Protein AF-0000000068149022 (afdb_homodimer)

pLDDT: mean 96.58, std 3.04, range [70.88, 98.94]

Foldseek 3Di:
DDDPVLVVVLCVLAPPVFKAQDPVVCQVQQAAQARGGEAALIEGEHQDLVSLLVNLLSCQVVQQFEAEAAQRHFDFAFRHHHHPNRHYYYYLQNPFDAWAQDPPLQKIKTWQNDWQVRQQVVCVVVQKHDPADDLDTITNQLQQQQQFHHQQCVQQNTQVSFFDFFWWQFNDNRSDTDGRADSDPDDDPDDSVSVVRGRNSQLQTGTTMTMTRMDGHFPAKWKKKFAWPDLLLLVVVLVLCCVQQPNQWRGKKKWAQVLLVLLCVVDVVQDQPDPPSRRHRMIIMIMGTHRDDDDVPDDHVLVSVVVSVVVQCPDPDRTTPDMGIDDPVNSVSSVSSRVVSQVVQAPKDKFKKFAPLNCQSVLVVVCVVCVCVPPNQKDWTKMGRSSHGIITTIIHHHHPDCLVVDPCSSVVVLVVSQCCRCVVRVMDRHDRSRHAPNCQVVLVVPPDPVQLVVVQVSSVVGHVRNYIRHRSD/DDDPVLVVVLCVLAPPVFKAQDPVVCQVQQAAQARGGEAALIEGEHQDLVSLLVNLLSCQVVQQFEAEAAQRHFDFAFRHHHHPNRHYYYYLQNPFDAWAQDPPLQKIKTWQNDWQVRQQVVCVVVQKHQPADDLDTITNQLQQQQQFHHQQCVQQNTQVSFFDFFWWQFNDNRSDTDGRADSDPDDVPDDSVSVVRGRNSQLQTGTTMTMTRMDGHFPAKWKKKFAWPDLLLLLVVLVLCCVQQPNQWRGKKKWAQVLLVLLCVVDVVQDQPDPPSRRHRMIIMIMGTHRDDDDVPDDHVLVSVVVSVVVQCPDPDRTTPDMGIDDPVNSVSSVSSRVVSQVVQAPKDKFKKFAPLNCQSVLVVVCVVCVCVPPNQKDWTKMGRSSHGIITTIIHHHHPDPLVVDPCNSVVVLVVSVCCRCVVRVMDRHDRSRHAPNCQVVLVVPPDPVQLVVVQVSSVVGHVRNYIRHRSD

Radius of gyration: 28.56 Å; Cα contacts (8 Å, |Δi|>4): 2238; chains: 2; bounding box: 70×79×68 Å

Structure (mmCIF, N/CA/C/O backbone):
data_AF-0000000068149022-model_v1
#
loop_
_entity.id
_entity.type
_entity.pdbx_description
1 polymer Oxidoreductase
#
loop_
_atom_site.group_PDB
_atom_site.id
_atom_site.type_symbol
_atom_site.label_atom_id
_atom_site.label_alt_id
_atom_site.label_comp_id
_atom_site.label_asym_id
_atom_site.label_entity_id
_atom_site.label_seq_id
_atom_site.pdbx_PDB_ins_code
_atom_site.Cartn_x
_atom_site.Cartn_y
_atom_site.Cartn_z
_atom_site.occupancy
_atom_site.B_iso_or_equiv
_atom_site.auth_seq_id
_atom_site.auth_comp_id
_atom_site.auth_asym_id
_atom_site.auth_atom_id
_atom_site.pdbx_PDB_model_num
ATOM 1 N N . MET A 1 1 ? 29.109 -30.703 2.336 1 71.19 1 MET A N 1
ATOM 2 C CA . MET A 1 1 ? 28.844 -30.812 3.768 1 71.19 1 MET A CA 1
ATOM 3 C C . MET A 1 1 ? 29.609 -29.75 4.551 1 71.19 1 MET A C 1
ATOM 5 O O . MET A 1 1 ? 30.703 -29.344 4.16 1 71.19 1 MET A O 1
ATOM 9 N N . ILE A 1 2 ? 28.922 -29.094 5.434 1 85.75 2 ILE A N 1
ATOM 10 C CA . ILE A 1 2 ? 29.5 -28.062 6.301 1 85.75 2 ILE A CA 1
ATOM 11 C C . ILE A 1 2 ? 30.453 -28.703 7.305 1 85.75 2 ILE A C 1
ATOM 13 O O . ILE A 1 2 ? 30.219 -29.828 7.758 1 85.75 2 ILE A O 1
ATOM 17 N N . ASP A 1 3 ? 31.578 -28.109 7.523 1 91.81 3 ASP A N 1
ATOM 18 C CA . ASP A 1 3 ? 32.594 -28.641 8.445 1 91.81 3 ASP A CA 1
ATOM 19 C C . ASP A 1 3 ? 32 -28.828 9.844 1 91.81 3 ASP A C 1
ATOM 21 O O . ASP A 1 3 ? 31.156 -28.031 10.273 1 91.81 3 ASP A O 1
ATOM 25 N N . GLU A 1 4 ? 32.562 -29.797 10.5 1 93.94 4 GLU A N 1
ATOM 26 C CA . GLU A 1 4 ? 32.062 -30.172 11.82 1 93.94 4 GLU A CA 1
ATOM 27 C C . GLU A 1 4 ? 32.188 -29.031 12.82 1 93.94 4 GLU A C 1
ATOM 29 O O . GLU A 1 4 ? 31.359 -28.875 13.711 1 93.94 4 GLU A O 1
ATOM 34 N N . HIS A 1 5 ? 33.25 -28.312 12.703 1 96.12 5 HIS A N 1
ATOM 35 C CA . HIS A 1 5 ? 33.438 -27.219 13.656 1 96.12 5 HIS A CA 1
ATOM 36 C C . HIS A 1 5 ? 32.344 -26.172 13.531 1 96.12 5 HIS A C 1
ATOM 38 O O . HIS A 1 5 ? 31.953 -25.547 14.523 1 96.12 5 HIS A O 1
ATOM 44 N N . HIS A 1 6 ? 31.875 -25.906 12.297 1 97.44 6 HIS A N 1
ATOM 45 C CA . HIS A 1 6 ? 30.75 -25 12.109 1 97.44 6 HIS A CA 1
ATOM 46 C C . HIS A 1 6 ? 29.484 -25.562 12.742 1 97.44 6 HIS A C 1
ATOM 48 O O . HIS A 1 6 ? 28.703 -24.812 13.344 1 97.44 6 HIS A O 1
ATOM 54 N N . ILE A 1 7 ? 29.281 -26.891 12.609 1 97.38 7 ILE A N 1
ATOM 55 C CA . ILE A 1 7 ? 28.125 -27.531 13.188 1 97.38 7 ILE A CA 1
ATOM 56 C C . ILE A 1 7 ? 28.156 -27.391 14.711 1 97.38 7 ILE A C 1
ATOM 58 O O . ILE A 1 7 ? 27.141 -27.078 15.336 1 97.38 7 ILE A O 1
ATOM 62 N N . ASP A 1 8 ? 29.281 -27.594 15.289 1 97.5 8 ASP A N 1
ATOM 63 C CA . ASP A 1 8 ? 29.453 -27.469 16.734 1 97.5 8 ASP A CA 1
ATOM 64 C C . ASP A 1 8 ? 29.156 -26.047 17.203 1 97.5 8 ASP A C 1
ATOM 66 O O . ASP A 1 8 ? 28.438 -25.844 18.188 1 97.5 8 ASP A O 1
ATOM 70 N N . ALA A 1 9 ? 29.703 -25.094 16.484 1 98.19 9 ALA A N 1
ATOM 71 C CA . ALA A 1 9 ? 29.5 -23.688 16.828 1 98.19 9 ALA A CA 1
ATOM 72 C C . ALA A 1 9 ? 28.031 -23.297 16.734 1 98.19 9 ALA A C 1
ATOM 74 O O . ALA A 1 9 ? 27.5 -22.641 17.625 1 98.19 9 ALA A O 1
ATOM 75 N N . LEU A 1 10 ? 27.375 -23.703 15.695 1 98.5 10 LEU A N 1
ATOM 76 C CA . LEU A 1 10 ? 25.984 -23.375 15.469 1 98.5 10 LEU A CA 1
ATOM 77 C C . LEU A 1 10 ? 25.078 -24.109 16.469 1 98.5 10 LEU A C 1
ATOM 79 O O . LEU A 1 10 ? 24.062 -23.562 16.906 1 98.5 10 LEU A O 1
ATOM 83 N N . THR A 1 11 ? 25.469 -25.328 16.844 1 98.19 11 THR A N 1
ATOM 84 C CA . THR A 1 11 ? 24.734 -26.078 17.859 1 98.19 11 THR A CA 1
ATOM 85 C C . THR A 1 11 ? 24.828 -25.391 19.219 1 98.19 11 THR A C 1
ATOM 87 O O . THR A 1 11 ? 23.875 -25.391 20 1 98.19 11 THR A O 1
ATOM 90 N N . LYS A 1 12 ? 25.953 -24.875 19.484 1 98.06 12 LYS A N 1
ATOM 91 C CA . LYS A 1 12 ? 26.125 -24.125 20.734 1 98.06 12 LYS A CA 1
ATOM 92 C C . LYS A 1 12 ? 25.219 -22.891 20.75 1 98.06 12 LYS A C 1
ATOM 94 O O . LYS A 1 12 ? 24.703 -22.516 21.812 1 98.06 12 LYS A O 1
ATOM 99 N N . LEU A 1 13 ? 25.031 -22.25 19.625 1 98.06 13 LEU A N 1
ATOM 100 C CA . LEU A 1 13 ? 24.234 -21.031 19.516 1 98.06 13 LEU A CA 1
ATOM 101 C C . LEU A 1 13 ? 22.75 -21.359 19.578 1 98.06 13 LEU A C 1
ATOM 103 O O . LEU A 1 13 ? 21.984 -20.609 20.188 1 98.06 13 LEU A O 1
ATOM 107 N N . LEU A 1 14 ? 22.312 -22.516 19 1 98.5 14 LEU A N 1
ATOM 108 C CA . LEU A 1 14 ? 20.891 -22.734 18.734 1 98.5 14 LEU A CA 1
ATOM 109 C C . LEU A 1 14 ? 20.359 -23.906 19.562 1 98.5 14 LEU A C 1
ATOM 111 O O . LEU A 1 14 ? 19.141 -24.078 19.688 1 98.5 14 LEU A O 1
ATOM 115 N N . GLY A 1 15 ? 21.234 -24.688 20.172 1 97.19 15 GLY A N 1
ATOM 116 C CA . GLY A 1 15 ? 20.828 -25.906 20.844 1 97.19 15 GLY A CA 1
ATOM 117 C C . GLY A 1 15 ? 20.719 -27.094 19.906 1 97.19 15 GLY A C 1
ATOM 118 O O . GLY A 1 15 ? 20.688 -26.922 18.688 1 97.19 15 GLY A O 1
ATOM 119 N N . ASP A 1 16 ? 20.531 -28.297 20.438 1 94.44 16 ASP A N 1
ATOM 120 C CA . ASP A 1 16 ? 20.531 -29.547 19.688 1 94.44 16 ASP A CA 1
ATOM 121 C C . ASP A 1 16 ? 19.344 -29.594 18.719 1 94.44 16 ASP A C 1
ATOM 123 O O . ASP A 1 16 ? 19.469 -30.125 17.609 1 94.44 16 ASP A O 1
ATOM 127 N N . LYS A 1 17 ? 18.297 -29.016 19.109 1 95.38 17 LYS A N 1
ATOM 128 C CA . LYS A 1 17 ? 17.109 -29.031 18.281 1 95.38 17 LYS A CA 1
ATOM 129 C C . LYS A 1 17 ? 17.172 -27.969 17.188 1 95.38 17 LYS A C 1
ATOM 131 O O . LYS A 1 17 ? 16.344 -27.969 16.266 1 95.38 17 LYS A O 1
ATOM 136 N N . GLY A 1 18 ? 18.203 -27.156 17.281 1 98 18 GLY A N 1
ATOM 137 C CA . GLY A 1 18 ? 18.281 -26.016 16.375 1 98 18 GLY A CA 1
ATOM 138 C C . GLY A 1 18 ? 19.125 -26.297 15.141 1 98 18 GLY A C 1
ATOM 139 O O . GLY A 1 18 ? 19.203 -25.453 14.242 1 98 18 GLY A O 1
ATOM 140 N N . VAL A 1 19 ? 19.734 -27.469 15.078 1 98.19 19 VAL A N 1
ATOM 141 C CA . VAL A 1 19 ? 20.578 -27.828 13.938 1 98.19 19 VAL A CA 1
ATOM 142 C C . VAL A 1 19 ? 20.234 -29.219 13.453 1 98.19 19 VAL A C 1
ATOM 144 O O . VAL A 1 19 ? 20.203 -30.172 14.234 1 98.19 19 VAL A O 1
ATOM 147 N N . VAL A 1 20 ? 19.875 -29.312 12.242 1 97.81 20 VAL A N 1
ATOM 148 C CA . VAL A 1 20 ? 19.562 -30.594 11.609 1 97.81 20 VAL A CA 1
ATOM 149 C C . VAL A 1 20 ? 20.672 -30.938 10.609 1 97.81 20 VAL A C 1
ATOM 151 O O . VAL A 1 20 ? 20.969 -30.156 9.711 1 97.81 20 VAL A O 1
ATOM 154 N N . THR A 1 21 ? 21.281 -32.125 10.75 1 95.81 21 THR A N 1
ATOM 155 C CA . THR A 1 21 ? 22.375 -32.531 9.859 1 95.81 21 THR A CA 1
ATOM 156 C C . THR A 1 21 ? 22.109 -33.906 9.266 1 95.81 21 THR A C 1
ATOM 158 O O . THR A 1 21 ? 22.75 -34.312 8.281 1 95.81 21 THR A O 1
ATOM 161 N N . ARG A 1 22 ? 21.172 -34.656 9.852 1 95.12 22 ARG A N 1
ATOM 162 C CA . ARG A 1 22 ? 20.875 -35.969 9.32 1 95.12 22 ARG A CA 1
ATOM 163 C C . ARG A 1 22 ? 20.125 -35.875 7.992 1 95.12 22 ARG A C 1
ATOM 165 O O . ARG A 1 22 ? 19.125 -35.188 7.891 1 95.12 22 ARG A O 1
ATOM 172 N N . ARG A 1 23 ? 20.562 -36.562 7.066 1 94.19 23 ARG A N 1
ATOM 173 C CA . ARG A 1 23 ? 20.062 -36.5 5.695 1 94.19 23 ARG A CA 1
ATOM 174 C C . ARG A 1 23 ? 18.562 -36.75 5.637 1 94.19 23 ARG A C 1
ATOM 176 O O . ARG A 1 23 ? 17.828 -36.031 4.957 1 94.19 23 ARG A O 1
ATOM 183 N N . GLU A 1 24 ? 18.078 -37.719 6.359 1 94.69 24 GLU A N 1
ATOM 184 C CA . GLU A 1 24 ? 16.672 -38.094 6.336 1 94.69 24 GLU A CA 1
ATOM 185 C C . GLU A 1 24 ? 15.789 -36.969 6.863 1 94.69 24 GLU A C 1
ATOM 187 O O . GLU A 1 24 ? 14.664 -36.781 6.395 1 94.69 24 GLU A O 1
ATOM 192 N N . ASP A 1 25 ? 16.391 -36.281 7.816 1 95.62 25 ASP A N 1
ATOM 193 C CA . ASP A 1 25 ? 15.633 -35.188 8.43 1 95.62 25 ASP A CA 1
ATOM 194 C C . ASP A 1 25 ? 15.703 -33.938 7.578 1 95.62 25 ASP A C 1
ATOM 196 O O . ASP A 1 25 ? 14.836 -33.062 7.68 1 95.62 25 ASP A O 1
ATOM 200 N N . MET A 1 26 ? 16.719 -33.781 6.723 1 96.5 26 MET A N 1
ATOM 201 C CA . MET A 1 26 ? 16.922 -32.562 5.926 1 96.5 26 MET A CA 1
ATOM 202 C C . MET A 1 26 ? 16.094 -32.625 4.645 1 96.5 26 MET A C 1
ATOM 204 O O . MET A 1 26 ? 15.906 -31.594 3.986 1 96.5 26 MET A O 1
ATOM 208 N N . GLU A 1 27 ? 15.562 -33.781 4.242 1 95.38 27 GLU A N 1
ATOM 209 C CA . GLU 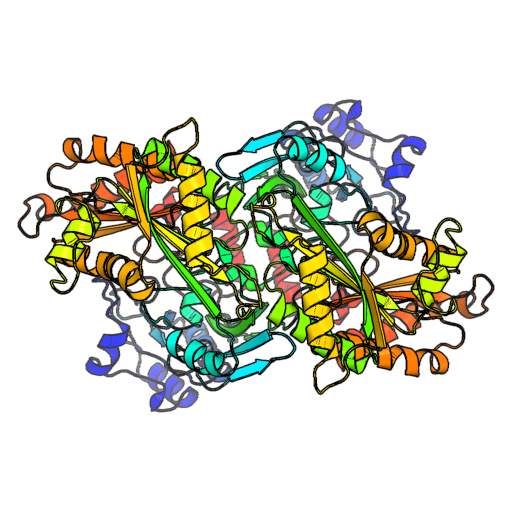A 1 27 ? 14.852 -33.969 2.98 1 95.38 27 GLU A CA 1
ATOM 210 C C . GLU A 1 27 ? 13.672 -33 2.848 1 95.38 27 GLU A C 1
ATOM 212 O O . GLU A 1 27 ? 13.445 -32.438 1.777 1 95.38 27 GLU A O 1
ATOM 217 N N . ALA A 1 28 ? 12.93 -32.781 3.906 1 95 28 ALA A N 1
ATOM 218 C CA . ALA A 1 28 ? 11.742 -31.953 3.896 1 95 28 ALA A CA 1
ATOM 219 C C . ALA A 1 28 ? 12.094 -30.5 3.572 1 95 28 ALA A C 1
ATOM 221 O O . ALA A 1 28 ? 11.25 -29.75 3.09 1 95 28 ALA A O 1
ATOM 222 N N . TYR A 1 29 ? 13.336 -30.125 3.816 1 97.44 29 TYR A N 1
ATOM 223 C CA . TYR A 1 29 ? 13.789 -28.75 3.574 1 97.44 29 TYR A CA 1
ATOM 224 C C . TYR A 1 29 ? 14.422 -28.625 2.193 1 97.44 29 TYR A C 1
ATOM 226 O O . TYR A 1 29 ? 14.656 -27.516 1.709 1 97.44 29 TYR A O 1
ATOM 234 N N . GLU A 1 30 ? 14.703 -29.75 1.525 1 97.25 30 GLU A N 1
ATOM 235 C CA . GLU A 1 30 ? 15.414 -29.781 0.25 1 97.25 30 GLU A CA 1
ATOM 236 C C . GLU A 1 30 ? 14.445 -29.922 -0.919 1 97.25 30 GLU A C 1
ATOM 238 O O . GLU A 1 30 ? 14.773 -29.578 -2.055 1 97.25 30 GLU A O 1
ATOM 243 N N . ALA A 1 31 ? 13.25 -30.422 -0.613 1 95.25 31 ALA A N 1
ATOM 244 C CA . ALA A 1 31 ? 12.234 -30.656 -1.639 1 95.25 31 ALA A CA 1
ATOM 245 C C . ALA A 1 31 ? 11.227 -29.516 -1.694 1 95.25 31 ALA A C 1
ATOM 247 O O . ALA A 1 31 ? 10.547 -29.234 -0.704 1 95.25 31 ALA A O 1
ATOM 248 N N . GLY A 1 32 ? 11.148 -28.859 -2.844 1 92.25 32 GLY A N 1
ATOM 249 C CA . GLY A 1 32 ? 10.172 -27.797 -3.025 1 92.25 32 GLY A CA 1
ATOM 250 C C . GLY A 1 32 ? 8.773 -28.312 -3.318 1 92.25 32 GLY A C 1
ATOM 251 O O . GLY A 1 32 ? 8.57 -29.531 -3.438 1 92.25 32 GLY A O 1
ATOM 252 N N . ALA A 1 33 ? 7.812 -27.344 -3.467 1 88.56 33 ALA A N 1
ATOM 253 C CA . ALA A 1 33 ? 6.406 -27.688 -3.658 1 88.56 33 ALA A CA 1
ATOM 254 C C . ALA A 1 33 ? 6.152 -28.188 -5.074 1 88.56 33 ALA A C 1
ATOM 256 O O . ALA A 1 33 ? 5.203 -28.953 -5.305 1 88.56 33 ALA A O 1
ATOM 257 N N . ARG A 1 34 ? 6.922 -27.703 -6.145 1 83.5 34 ARG A N 1
ATOM 258 C CA . ARG A 1 34 ? 6.715 -28.078 -7.543 1 83.5 34 ARG A CA 1
ATOM 259 C C . ARG A 1 34 ? 7.965 -28.734 -8.125 1 83.5 34 ARG A C 1
ATOM 261 O O . ARG A 1 34 ? 8.633 -28.156 -8.977 1 83.5 34 ARG A O 1
ATOM 268 N N . TYR A 1 35 ? 8.375 -29.859 -7.766 1 76.44 35 TYR A N 1
ATOM 269 C CA . TYR A 1 35 ? 9.367 -30.75 -8.344 1 76.44 35 TYR A CA 1
ATOM 270 C C . TYR A 1 35 ? 10.781 -30.234 -8.086 1 76.44 35 TYR A C 1
ATOM 272 O O . TYR A 1 35 ? 11.758 -30.859 -8.516 1 76.44 35 TYR A O 1
ATOM 280 N N . ASP A 1 36 ? 10.922 -28.984 -7.531 1 87.06 36 ASP A N 1
ATOM 281 C CA . ASP A 1 36 ? 12.266 -28.484 -7.25 1 87.06 36 ASP A CA 1
ATOM 282 C C . ASP A 1 36 ? 12.891 -29.234 -6.07 1 87.06 36 ASP A C 1
ATOM 284 O O . ASP A 1 36 ? 12.188 -29.609 -5.129 1 87.06 36 ASP A O 1
ATOM 288 N N . ARG A 1 37 ? 14.18 -29.531 -6.25 1 91.88 37 ARG A N 1
ATOM 289 C CA . ARG A 1 37 ? 14.953 -30.188 -5.203 1 91.88 37 ARG A CA 1
ATOM 290 C C . ARG A 1 37 ? 16.359 -29.609 -5.121 1 91.88 37 ARG A C 1
ATOM 292 O O . ARG A 1 37 ? 16.922 -29.188 -6.133 1 91.88 37 ARG A O 1
ATOM 299 N N . GLY A 1 38 ? 16.828 -29.531 -3.932 1 95.44 38 GLY A N 1
ATOM 300 C CA . GLY A 1 38 ? 18.203 -29.125 -3.68 1 95.44 38 GLY A CA 1
ATOM 301 C C . GLY A 1 38 ? 18.859 -29.938 -2.57 1 95.44 38 GLY A C 1
ATOM 302 O O . GLY A 1 38 ? 18.344 -30.984 -2.168 1 95.44 38 GLY A O 1
ATOM 303 N N . ARG A 1 39 ? 20.109 -29.578 -2.311 1 96.56 39 ARG A N 1
ATOM 304 C CA . ARG A 1 39 ? 20.875 -30.234 -1.263 1 96.56 39 ARG A CA 1
ATOM 305 C C . ARG A 1 39 ? 21.422 -29.219 -0.264 1 96.56 39 ARG A C 1
ATOM 307 O O . ARG A 1 39 ? 22.219 -28.344 -0.628 1 96.56 39 ARG A O 1
ATOM 314 N N . ALA A 1 40 ? 21.047 -29.391 0.985 1 97.56 40 ALA A N 1
ATOM 315 C CA . ALA A 1 40 ? 21.5 -28.469 2.025 1 97.56 40 ALA A CA 1
ATOM 316 C C . ALA A 1 40 ? 22.75 -29 2.734 1 97.56 40 ALA A C 1
ATOM 318 O O . ALA A 1 40 ? 22.906 -30.219 2.887 1 97.56 40 ALA A O 1
ATOM 319 N N . ALA A 1 41 ? 23.562 -28.078 3.137 1 97.88 41 ALA A N 1
ATOM 320 C CA . ALA A 1 41 ? 24.688 -28.453 3.984 1 97.88 41 ALA A CA 1
ATOM 321 C C . ALA A 1 41 ? 24.234 -28.781 5.402 1 97.88 41 ALA A C 1
ATOM 323 O O . ALA A 1 41 ? 24.797 -29.656 6.062 1 97.88 41 ALA A O 1
ATOM 324 N N . ALA A 1 42 ? 23.312 -28.094 5.895 1 98.19 42 ALA A N 1
ATOM 325 C CA . ALA A 1 42 ? 22.641 -28.219 7.18 1 98.19 42 ALA A CA 1
ATOM 326 C C . ALA A 1 42 ? 21.344 -27.391 7.203 1 98.19 42 ALA A C 1
ATOM 328 O O . ALA A 1 42 ? 21.094 -26.609 6.289 1 98.19 42 ALA A O 1
ATOM 329 N N . VAL A 1 43 ? 20.516 -27.625 8.164 1 98.62 43 VAL A N 1
ATOM 330 C CA . VAL A 1 43 ? 19.328 -26.828 8.391 1 98.62 43 VAL A CA 1
ATOM 331 C C . VAL A 1 43 ? 19.375 -26.219 9.797 1 98.62 43 VAL A C 1
ATOM 333 O O . VAL A 1 43 ? 19.578 -26.938 10.781 1 98.62 43 VAL A O 1
ATOM 336 N N . LEU A 1 44 ? 19.281 -24.953 9.867 1 98.81 44 LEU A N 1
ATOM 337 C CA . LEU A 1 44 ? 19.188 -24.234 11.141 1 98.81 44 LEU A CA 1
ATOM 338 C C . LEU A 1 44 ? 17.734 -23.906 11.469 1 98.81 44 LEU A C 1
ATOM 340 O O . LEU A 1 44 ? 16.969 -23.516 10.594 1 98.81 44 LEU A O 1
ATOM 344 N N . ARG A 1 45 ? 17.297 -24.109 12.734 1 98.75 45 ARG A N 1
ATOM 345 C CA . ARG A 1 45 ? 15.914 -23.922 13.156 1 98.75 45 ARG A CA 1
ATOM 346 C C . ARG A 1 45 ? 15.844 -23.062 14.422 1 98.75 45 ARG A C 1
ATOM 348 O O . ARG A 1 45 ? 15.398 -23.531 15.469 1 98.75 45 ARG A O 1
ATOM 355 N N . PRO A 1 46 ? 16.234 -21.766 14.32 1 98.81 46 PRO A N 1
ATOM 356 C CA . PRO A 1 46 ? 16.188 -20.875 15.484 1 98.81 46 PRO A CA 1
ATOM 357 C C . PRO A 1 46 ? 14.766 -20.672 16.016 1 98.81 46 PRO A C 1
ATOM 359 O O . PRO A 1 46 ? 13.797 -20.844 15.281 1 98.81 46 PRO A O 1
ATOM 362 N N . VAL A 1 47 ? 14.648 -20.219 17.344 1 98.31 47 VAL A N 1
ATOM 363 C CA . VAL A 1 47 ? 13.336 -20.094 17.953 1 98.31 47 VAL A CA 1
ATOM 364 C C . VAL A 1 47 ? 13.055 -18.625 18.266 1 98.31 47 VAL A C 1
ATOM 366 O O . VAL A 1 47 ? 11.922 -18.25 18.578 1 98.31 47 VAL A O 1
ATOM 369 N N . THR A 1 48 ? 14.109 -17.797 18.219 1 98.5 48 THR A N 1
ATOM 370 C CA . THR A 1 48 ? 13.945 -16.375 18.5 1 98.5 48 THR A CA 1
ATOM 371 C C . THR A 1 48 ? 14.68 -15.531 17.453 1 98.5 48 THR A C 1
ATOM 373 O O . THR A 1 48 ? 15.531 -16.047 16.734 1 98.5 48 THR A O 1
ATOM 376 N N . THR A 1 49 ? 14.297 -14.25 17.406 1 98.75 49 THR A N 1
ATOM 377 C CA . THR A 1 49 ? 15 -13.297 16.531 1 98.75 49 THR A CA 1
ATOM 378 C C . THR A 1 49 ? 16.484 -13.242 16.891 1 98.75 49 THR A C 1
ATOM 380 O O . THR A 1 49 ? 17.328 -13.18 16 1 98.75 49 THR A O 1
ATOM 383 N N . GLU A 1 50 ? 16.797 -13.289 18.156 1 98.69 50 GLU A N 1
ATOM 384 C CA . GLU A 1 50 ? 18.172 -13.227 18.641 1 98.69 50 GLU A CA 1
ATOM 385 C C . GLU A 1 50 ? 18.969 -14.43 18.156 1 98.69 50 GLU A C 1
ATOM 387 O O . GLU A 1 50 ? 20.141 -14.305 17.797 1 98.69 50 GLU A O 1
ATOM 392 N N . GLU A 1 51 ? 18.312 -15.586 18.188 1 98.81 51 GLU A N 1
ATOM 393 C CA . GLU A 1 51 ? 18.984 -16.781 17.688 1 98.81 51 GLU A CA 1
ATOM 394 C C . GLU A 1 51 ? 19.234 -16.688 16.188 1 98.81 51 GLU A C 1
ATOM 396 O O . GLU A 1 51 ? 20.297 -17.094 15.703 1 98.81 51 GLU A O 1
ATOM 401 N N . VAL A 1 52 ? 18.234 -16.172 15.43 1 98.94 52 VAL A N 1
ATOM 402 C CA . VAL A 1 52 ? 18.453 -15.969 14 1 98.94 52 VAL A CA 1
ATOM 403 C C . VAL A 1 52 ? 19.641 -15.031 13.781 1 98.94 52 VAL A C 1
ATOM 405 O O . VAL A 1 52 ? 20.516 -15.312 12.961 1 98.94 52 VAL A O 1
ATOM 408 N N . SER A 1 53 ? 19.625 -13.938 14.516 1 98.94 53 SER A N 1
ATOM 409 C CA . SER A 1 53 ? 20.703 -12.945 14.43 1 98.94 53 SER A CA 1
ATOM 410 C C . SER A 1 53 ? 22.062 -13.578 14.672 1 98.94 53 SER A C 1
ATOM 412 O O . SER A 1 53 ? 22.984 -13.414 13.867 1 98.94 53 SER A O 1
ATOM 414 N N . ALA A 1 54 ? 22.219 -14.344 15.727 1 98.88 54 ALA A N 1
ATOM 415 C CA . ALA A 1 54 ? 23.484 -14.969 16.094 1 98.88 54 ALA A CA 1
ATOM 416 C C . ALA A 1 54 ? 23.938 -15.953 15.016 1 98.88 54 ALA A C 1
ATOM 418 O O . ALA A 1 54 ? 25.109 -15.969 14.633 1 98.88 54 ALA A O 1
ATOM 419 N N . ALA A 1 55 ? 23.031 -16.75 14.57 1 98.88 55 ALA A N 1
ATOM 420 C CA . ALA A 1 55 ? 23.344 -17.75 13.562 1 98.88 55 ALA A CA 1
ATOM 421 C C . ALA A 1 55 ? 23.766 -17.094 12.25 1 98.88 55 ALA A C 1
ATOM 423 O O . ALA A 1 55 ? 24.734 -17.516 11.625 1 98.88 55 ALA A O 1
ATOM 424 N N . VAL A 1 56 ? 22.984 -16.109 11.805 1 98.88 56 VAL A N 1
ATOM 425 C CA . VAL A 1 56 ? 23.266 -15.422 10.555 1 98.88 56 VAL A CA 1
ATOM 426 C C . VAL A 1 56 ? 24.641 -14.734 10.633 1 98.88 56 VAL A C 1
ATOM 428 O O . VAL A 1 56 ? 25.453 -14.852 9.719 1 98.88 56 VAL A O 1
ATOM 431 N N . GLY A 1 57 ? 24.875 -14.008 11.742 1 98.81 57 GLY A N 1
ATOM 432 C CA . GLY A 1 57 ? 26.188 -13.383 11.93 1 98.81 57 GLY A CA 1
ATOM 433 C C . GLY A 1 57 ? 27.344 -14.359 11.805 1 98.81 57 GLY A C 1
ATOM 434 O O . GLY A 1 57 ? 28.312 -14.086 11.109 1 98.81 57 GLY A O 1
ATOM 435 N N . TYR A 1 58 ? 27.25 -15.484 12.477 1 98.75 58 TYR A N 1
ATOM 436 C CA . TYR A 1 58 ? 28.281 -16.516 12.422 1 98.75 58 TYR A CA 1
ATOM 437 C C . TYR A 1 58 ? 28.516 -16.984 10.992 1 98.75 58 TYR A C 1
ATOM 439 O O . TYR A 1 58 ? 29.656 -17.078 10.539 1 98.75 58 TYR A O 1
ATOM 447 N N . CYS A 1 59 ? 27.391 -17.281 10.305 1 98.75 59 CYS A N 1
ATOM 448 C CA . CYS A 1 59 ? 27.5 -17.812 8.945 1 98.75 59 CYS A CA 1
ATOM 449 C C . CYS A 1 59 ? 28.156 -16.797 8.016 1 98.75 59 CYS A C 1
ATOM 451 O O . CYS A 1 59 ? 28.984 -17.156 7.188 1 98.75 59 CYS A O 1
ATOM 453 N N . VAL A 1 60 ? 27.781 -15.531 8.172 1 98.69 60 VAL A N 1
ATOM 454 C CA . VAL A 1 60 ? 28.359 -14.492 7.328 1 98.69 60 VAL A CA 1
ATOM 455 C C . VAL A 1 60 ? 29.859 -14.398 7.586 1 98.69 60 VAL A C 1
ATOM 457 O O . VAL A 1 60 ? 30.656 -14.383 6.645 1 98.69 60 VAL A O 1
ATOM 460 N N . ARG A 1 61 ? 30.266 -14.391 8.852 1 98.44 61 ARG A N 1
ATOM 461 C CA . ARG A 1 61 ? 31.688 -14.305 9.203 1 98.44 61 ARG A CA 1
ATOM 462 C C . ARG A 1 61 ? 32.438 -15.516 8.695 1 98.44 61 ARG A C 1
ATOM 464 O O . ARG A 1 61 ? 33.656 -15.43 8.39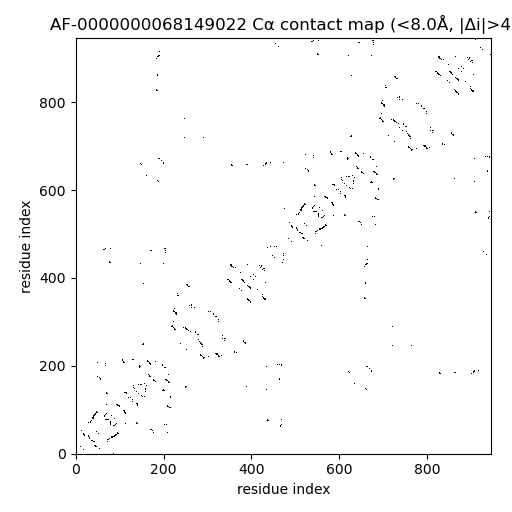8 1 98.44 61 ARG A O 1
ATOM 471 N N . SER A 1 62 ? 31.766 -16.609 8.531 1 98.19 62 SER A N 1
ATOM 472 C CA . SER A 1 62 ? 32.406 -17.859 8.141 1 98.19 62 SER A CA 1
ATOM 473 C C . SER A 1 62 ? 32.281 -18.094 6.637 1 98.19 62 SER A C 1
ATOM 475 O O . SER A 1 62 ? 32.688 -19.141 6.133 1 98.19 62 SER A O 1
ATOM 477 N N . GLY A 1 63 ? 31.609 -17.25 5.898 1 97.44 63 GLY A N 1
ATOM 478 C CA . GLY A 1 63 ? 31.469 -17.359 4.457 1 97.44 63 GLY A CA 1
ATOM 479 C C . GLY A 1 63 ? 30.469 -18.406 4.035 1 97.44 63 GLY A C 1
ATOM 480 O O . GLY A 1 63 ? 30.562 -18.969 2.938 1 97.44 63 GLY A O 1
ATOM 481 N N . ILE A 1 64 ? 29.531 -18.781 4.93 1 98.12 64 ILE A N 1
ATOM 482 C CA . ILE A 1 64 ? 28.531 -19.797 4.668 1 98.12 64 ILE A CA 1
ATOM 483 C C . ILE A 1 64 ? 27.297 -19.172 4.027 1 98.12 64 ILE A C 1
ATOM 485 O O . ILE A 1 64 ? 26.75 -18.203 4.547 1 98.12 64 ILE A O 1
ATOM 489 N N . ALA A 1 65 ? 26.891 -19.703 2.881 1 98.25 65 ALA A N 1
ATOM 490 C CA . ALA A 1 65 ? 25.719 -19.203 2.172 1 98.25 65 ALA A CA 1
ATOM 491 C C . ALA A 1 65 ? 24.438 -19.672 2.848 1 98.25 65 ALA A C 1
ATOM 493 O O . ALA A 1 65 ? 24.344 -20.812 3.297 1 98.25 65 ALA A O 1
ATOM 494 N N . LEU A 1 66 ? 23.484 -18.75 2.934 1 98.75 66 LEU A N 1
ATOM 495 C CA . LEU A 1 66 ? 22.25 -19.016 3.648 1 98.75 66 LEU A CA 1
ATOM 496 C C . LEU A 1 66 ? 21.047 -18.969 2.699 1 98.75 66 LEU A C 1
ATOM 498 O O . LEU A 1 66 ? 20.984 -18.125 1.812 1 98.75 66 LEU A O 1
ATOM 502 N N . ILE A 1 67 ? 20.094 -19.859 2.895 1 98.69 67 ILE A N 1
ATOM 503 C CA . ILE A 1 67 ? 18.797 -19.859 2.227 1 98.69 67 ILE A CA 1
ATOM 504 C C . ILE A 1 67 ? 17.688 -19.75 3.264 1 98.69 67 ILE A C 1
ATOM 506 O O . ILE A 1 67 ? 17.391 -20.719 3.979 1 98.69 67 ILE A O 1
ATOM 510 N N . PRO A 1 68 ? 17.078 -18.547 3.33 1 98.62 68 PRO A N 1
ATOM 511 C CA . PRO A 1 68 ? 15.906 -18.469 4.215 1 98.62 68 PRO A CA 1
ATOM 512 C C . PRO A 1 68 ? 14.734 -19.312 3.713 1 98.62 68 PRO A C 1
ATOM 514 O O . PRO A 1 68 ? 14.469 -19.359 2.51 1 98.62 68 PRO A O 1
ATOM 517 N N . GLN A 1 69 ? 14.141 -20.047 4.625 1 98.62 69 GLN A N 1
ATOM 518 C CA . GLN A 1 69 ? 13 -20.891 4.297 1 98.62 69 GLN A CA 1
ATOM 519 C C . GLN A 1 69 ? 11.891 -20.766 5.34 1 98.62 69 GLN A C 1
ATOM 521 O O . GLN A 1 69 ? 12.164 -20.781 6.543 1 98.62 69 GLN A O 1
ATOM 526 N N . SER A 1 70 ? 10.727 -20.547 4.883 1 97.69 70 SER A N 1
ATOM 527 C CA . SER A 1 70 ? 9.555 -20.469 5.742 1 97.69 70 SER A CA 1
ATOM 528 C C . SER A 1 70 ? 8.688 -21.719 5.629 1 97.69 70 SER A C 1
ATOM 530 O O . SER A 1 70 ? 9.125 -22.812 6.004 1 97.69 70 SER A O 1
ATOM 532 N N . GLY A 1 71 ? 7.555 -21.625 4.891 1 96.88 71 GLY A N 1
ATOM 533 C CA . GLY A 1 71 ? 6.664 -22.766 4.758 1 96.88 71 GLY A CA 1
ATOM 534 C C . GLY A 1 71 ? 7.059 -23.703 3.635 1 96.88 71 GLY A C 1
ATOM 535 O O . GLY A 1 71 ? 6.512 -24.812 3.514 1 96.88 71 GLY A O 1
ATOM 536 N N . ASN A 1 72 ? 8.039 -23.297 2.842 1 96.88 72 ASN A N 1
ATOM 537 C CA . ASN A 1 72 ? 8.523 -24.062 1.7 1 96.88 72 ASN A CA 1
ATOM 538 C C . ASN A 1 72 ? 7.383 -24.484 0.773 1 96.88 72 ASN A C 1
ATOM 540 O O . ASN A 1 72 ? 7.359 -25.609 0.274 1 96.88 72 ASN A O 1
ATOM 544 N N . THR A 1 73 ? 6.445 -23.562 0.596 1 95.5 73 THR A N 1
ATOM 545 C CA . THR A 1 73 ? 5.289 -23.797 -0.264 1 95.5 73 THR A CA 1
ATOM 546 C C . THR A 1 73 ? 5.43 -23.047 -1.58 1 95.5 73 THR A C 1
ATOM 548 O O . THR A 1 73 ? 4.531 -23.078 -2.42 1 95.5 73 THR A O 1
ATOM 551 N N . GLY A 1 74 ? 6.555 -22.328 -1.76 1 94.56 74 GLY A N 1
ATOM 552 C CA . GLY A 1 74 ? 6.77 -21.516 -2.953 1 94.56 74 GLY A CA 1
ATOM 553 C C . GLY A 1 74 ? 6.867 -22.344 -4.219 1 94.56 74 GLY A C 1
ATOM 554 O O . GLY A 1 74 ? 7.246 -23.531 -4.172 1 94.56 74 GLY A O 1
ATOM 555 N N . LEU A 1 75 ? 6.645 -21.719 -5.336 1 94.19 75 LEU A N 1
ATOM 556 C CA . LEU A 1 75 ? 6.488 -22.469 -6.578 1 94.19 75 LEU A CA 1
ATOM 557 C C . LEU A 1 75 ? 7.594 -22.109 -7.57 1 94.19 75 LEU A C 1
ATOM 559 O O . LEU A 1 75 ? 7.582 -22.594 -8.711 1 94.19 75 LEU A O 1
ATOM 563 N N . VAL A 1 76 ? 8.531 -21.297 -7.082 1 95.75 76 VAL A N 1
ATOM 564 C CA . VAL A 1 76 ? 9.492 -20.828 -8.07 1 95.75 76 VAL A CA 1
ATOM 565 C C . VAL A 1 76 ? 10.914 -21.094 -7.582 1 95.75 76 VAL A C 1
ATOM 567 O O . VAL A 1 76 ? 11.852 -20.391 -7.961 1 95.75 76 VAL A O 1
ATOM 570 N N . SER A 1 77 ? 11.094 -22 -6.668 1 95.94 77 SER A N 1
ATOM 571 C CA . SER A 1 77 ? 12.391 -22.422 -6.152 1 95.94 77 SER A CA 1
ATOM 572 C C . SER A 1 77 ? 13.094 -21.281 -5.434 1 95.94 77 SER A C 1
ATOM 574 O O . SER A 1 77 ? 14.305 -21.078 -5.598 1 95.94 77 SER A O 1
ATOM 576 N N . GLY A 1 78 ? 12.281 -20.5 -4.711 1 96 78 GLY A N 1
ATOM 577 C CA . GLY A 1 78 ? 12.844 -19.406 -3.947 1 96 78 GLY A CA 1
ATOM 578 C C . GLY A 1 78 ? 13.297 -19.812 -2.559 1 96 78 GLY A C 1
ATOM 579 O O . GLY A 1 78 ? 14.109 -19.109 -1.939 1 96 78 GLY A O 1
ATOM 580 N N . SER A 1 79 ? 12.844 -20.984 -2.109 1 96.19 79 SER A N 1
ATOM 581 C CA . SER A 1 79 ? 13.047 -21.297 -0.701 1 96.19 79 SER A CA 1
ATOM 582 C C . SER A 1 79 ? 13.891 -22.562 -0.539 1 96.19 79 SER A C 1
ATOM 584 O O . SER A 1 79 ? 14.062 -23.062 0.574 1 96.19 79 SER A O 1
ATOM 586 N N . THR A 1 80 ? 14.406 -23.156 -1.609 1 96.69 80 THR A N 1
ATOM 587 C CA . THR A 1 80 ? 15.203 -24.375 -1.518 1 96.69 80 THR A CA 1
ATOM 588 C C . THR A 1 80 ? 16.656 -24.109 -1.886 1 96.69 80 THR A C 1
ATOM 590 O O . THR A 1 80 ? 16.953 -23.203 -2.662 1 96.69 80 THR A O 1
ATOM 593 N N . PRO A 1 81 ? 17.578 -24.859 -1.285 1 97.19 81 PRO A N 1
ATOM 594 C CA . PRO A 1 81 ? 18.969 -24.734 -1.687 1 97.19 81 PRO A CA 1
ATOM 595 C C . PRO A 1 81 ? 19.234 -25.25 -3.098 1 97.19 81 PRO A C 1
ATOM 597 O O . PRO A 1 81 ? 18.375 -25.938 -3.676 1 97.19 81 PRO A O 1
ATOM 600 N N . ASP A 1 82 ? 20.359 -24.828 -3.662 1 96.12 82 ASP A N 1
ATOM 601 C CA . ASP A 1 82 ? 20.766 -25.422 -4.938 1 96.12 82 ASP A CA 1
ATOM 602 C C . ASP A 1 82 ? 21.328 -26.812 -4.734 1 96.12 82 ASP A C 1
ATOM 604 O O . ASP A 1 82 ? 21.172 -27.422 -3.672 1 96.12 82 ASP A O 1
ATOM 608 N N . GLU A 1 83 ? 21.922 -27.359 -5.754 1 95.44 83 GLU A N 1
ATOM 609 C CA . GLU A 1 83 ? 22.344 -28.75 -5.723 1 95.44 83 GLU A CA 1
ATOM 610 C C . GLU A 1 83 ? 23.75 -28.891 -5.176 1 95.44 83 GLU A C 1
ATOM 612 O O . GLU A 1 83 ? 24.25 -30.016 -5.004 1 95.44 83 GLU A O 1
ATOM 617 N N . SER A 1 84 ? 24.391 -27.844 -4.73 1 95.31 84 SER A N 1
ATOM 618 C CA . SER A 1 84 ? 25.812 -27.875 -4.398 1 95.31 84 SER A CA 1
ATOM 619 C C . SER A 1 84 ? 26.047 -28.547 -3.053 1 95.31 84 SER A C 1
ATOM 621 O O . SER A 1 84 ? 27.125 -29.094 -2.803 1 95.31 84 SER A O 1
ATOM 623 N N . GLY A 1 85 ? 25.062 -28.516 -2.217 1 95.94 85 GLY A N 1
ATOM 624 C CA . GLY A 1 85 ? 25.25 -29.031 -0.871 1 95.94 85 GLY A CA 1
ATOM 625 C C . GLY A 1 85 ? 26.062 -28.109 0.019 1 95.94 85 GLY A C 1
ATOM 626 O O . GLY A 1 85 ? 26.531 -28.531 1.078 1 95.94 85 GLY A O 1
ATOM 627 N N . SER A 1 86 ? 26.234 -26.891 -0.43 1 95.94 86 SER A N 1
ATOM 628 C CA . SER A 1 86 ? 27.094 -25.969 0.299 1 95.94 86 SER A CA 1
ATOM 629 C C . SER A 1 86 ? 26.266 -24.906 1.026 1 95.94 86 SER A C 1
ATOM 631 O O . SER A 1 86 ? 26.781 -24.188 1.885 1 95.94 86 SER A O 1
ATOM 633 N N . GLU A 1 87 ? 24.969 -24.844 0.697 1 97.88 87 GLU A N 1
ATOM 634 C CA . GLU A 1 87 ? 24.109 -23.812 1.276 1 97.88 87 GLU A CA 1
ATOM 635 C C . GLU A 1 87 ? 23.422 -24.328 2.541 1 97.88 87 GLU A C 1
ATOM 637 O O . GLU A 1 87 ? 23.031 -25.5 2.613 1 97.88 87 GLU A O 1
ATOM 642 N N . VAL A 1 88 ? 23.328 -23.484 3.527 1 98.62 88 VAL A N 1
ATOM 643 C CA . VAL A 1 88 ? 22.625 -23.797 4.766 1 98.62 88 VAL A CA 1
ATOM 644 C C . VAL A 1 88 ? 21.219 -23.188 4.738 1 98.62 88 VAL A C 1
ATOM 646 O O . VAL A 1 88 ? 21.062 -22.016 4.438 1 98.62 88 VAL A O 1
ATOM 649 N N . VAL A 1 89 ? 20.203 -24 5.035 1 98.69 89 VAL A N 1
ATOM 650 C CA . VAL A 1 89 ? 18.828 -23.516 5.121 1 98.69 89 VAL A CA 1
ATOM 651 C C . VAL A 1 89 ? 18.562 -22.953 6.516 1 98.69 89 VAL A C 1
ATOM 653 O O . VAL A 1 89 ? 18.906 -23.578 7.52 1 98.69 89 VAL A O 1
ATOM 656 N N . VAL A 1 90 ? 18.078 -21.75 6.586 1 98.81 90 VAL A N 1
ATOM 657 C CA . VAL A 1 90 ? 17.578 -21.172 7.836 1 98.81 90 VAL A CA 1
ATOM 658 C C . VAL A 1 90 ? 16.047 -21.219 7.84 1 98.81 90 VAL A C 1
ATOM 660 O O . VAL A 1 90 ? 15.398 -20.375 7.207 1 98.81 90 VAL A O 1
ATOM 663 N N . SER A 1 91 ? 15.508 -22.156 8.586 1 98.81 91 SER A N 1
ATOM 664 C CA . SER A 1 91 ? 14.062 -22.344 8.633 1 98.81 91 SER A CA 1
ATOM 665 C C . SER A 1 91 ? 13.43 -21.5 9.727 1 98.81 91 SER A C 1
ATOM 667 O O . SER A 1 91 ? 13.961 -21.391 10.836 1 98.81 91 SER A O 1
ATOM 669 N N . LEU A 1 92 ? 12.266 -20.922 9.414 1 98.56 92 LEU A N 1
ATOM 670 C CA . LEU A 1 92 ? 11.539 -20.094 10.367 1 98.56 92 LEU A CA 1
ATOM 671 C C . LEU A 1 92 ? 10.492 -20.922 11.117 1 98.56 92 LEU A C 1
ATOM 673 O O . LEU A 1 92 ? 9.703 -20.359 11.891 1 98.56 92 LEU A O 1
ATOM 677 N N . ASP A 1 93 ? 10.484 -22.203 10.992 1 98.38 93 ASP A N 1
ATOM 678 C CA . ASP A 1 93 ? 9.375 -23.062 11.398 1 98.38 93 ASP A CA 1
ATOM 679 C C . ASP A 1 93 ? 9.18 -23.047 12.914 1 98.38 93 ASP A C 1
ATOM 681 O O . ASP A 1 93 ? 8.102 -23.359 13.414 1 98.38 93 ASP A O 1
ATOM 685 N N . ARG A 1 94 ? 10.227 -22.594 13.656 1 98.38 94 ARG A N 1
ATOM 686 C CA . ARG A 1 94 ? 10.102 -22.625 15.109 1 98.38 94 ARG A CA 1
ATOM 687 C C . ARG A 1 94 ? 9.891 -21.234 15.68 1 98.38 94 ARG A C 1
ATOM 689 O O . ARG A 1 94 ? 9.773 -21.062 16.891 1 98.38 94 ARG A O 1
ATOM 696 N N . LEU A 1 95 ? 9.852 -20.172 14.836 1 98.56 95 LEU A N 1
ATOM 697 C CA . LEU A 1 95 ? 9.539 -18.812 15.273 1 98.56 95 LEU A CA 1
ATOM 698 C C . LEU A 1 95 ? 8.039 -18.641 15.453 1 98.56 95 LEU A C 1
ATOM 700 O O . LEU A 1 95 ? 7.391 -17.953 14.656 1 98.56 95 LEU A O 1
ATOM 704 N N . THR A 1 96 ? 7.469 -19.172 16.516 1 98.5 96 THR A N 1
ATOM 705 C CA . THR A 1 96 ? 6.02 -19.188 16.688 1 98.5 96 THR A CA 1
ATOM 706 C C . THR A 1 96 ? 5.645 -18.875 18.125 1 98.5 96 THR A C 1
ATOM 708 O O . THR A 1 96 ? 4.656 -19.391 18.656 1 98.5 96 THR A O 1
ATOM 711 N N . ARG A 1 97 ? 6.395 -18.094 18.766 1 97.81 97 ARG A N 1
ATOM 712 C CA . ARG A 1 97 ? 6.152 -17.812 20.172 1 97.81 97 ARG A CA 1
ATOM 713 C C . ARG A 1 97 ? 5.344 -16.531 20.359 1 97.81 97 ARG A C 1
ATOM 715 O O . ARG A 1 97 ? 4.387 -16.5 21.125 1 97.81 97 ARG A O 1
ATOM 722 N N . GLN A 1 98 ? 5.699 -15.555 19.703 1 97.75 98 GLN A N 1
ATOM 723 C CA . GLN A 1 98 ? 5.082 -14.25 19.891 1 97.75 98 GLN A CA 1
ATOM 724 C C . GLN A 1 98 ? 3.766 -14.141 19.125 1 97.75 98 GLN A C 1
ATOM 726 O O . GLN A 1 98 ? 3.719 -14.398 17.922 1 97.75 98 GLN A O 1
ATOM 731 N N . PHE A 1 99 ? 2.701 -13.867 19.781 1 98.5 99 PHE A N 1
ATOM 732 C CA . PHE A 1 99 ? 1.372 -13.547 19.281 1 98.5 99 PHE A CA 1
ATOM 733 C C . PHE A 1 99 ? 0.703 -12.492 20.141 1 98.5 99 PHE A C 1
ATOM 735 O O . PHE A 1 99 ? 0.153 -12.797 21.203 1 98.5 99 PHE A O 1
ATOM 742 N N . ALA A 1 100 ? 0.807 -11.258 19.703 1 98.62 100 ALA A N 1
ATOM 743 C CA . ALA A 1 100 ? 0.241 -10.141 20.453 1 98.62 100 ALA A CA 1
ATOM 744 C C . ALA A 1 100 ? -0.861 -9.445 19.656 1 98.62 100 ALA A C 1
ATOM 746 O O . ALA A 1 100 ? -0.581 -8.609 18.797 1 98.62 100 ALA A O 1
ATOM 747 N N . LEU A 1 101 ? -2.107 -9.773 20.031 1 98.5 101 LEU A N 1
ATOM 748 C CA . LEU A 1 101 ? -3.279 -9.219 19.359 1 98.5 101 LEU A CA 1
ATOM 749 C C . LEU A 1 101 ? -3.688 -7.891 19.984 1 98.5 101 LEU A C 1
ATOM 751 O O . LEU A 1 101 ? -3.789 -7.785 21.203 1 98.5 101 LEU A O 1
ATOM 755 N N . ASP A 1 102 ? -3.773 -6.875 19.172 1 98.25 102 ASP A N 1
ATOM 756 C CA . ASP A 1 102 ? -4.293 -5.57 19.578 1 98.25 102 ASP A CA 1
ATOM 757 C C . ASP A 1 102 ? -5.676 -5.324 18.984 1 98.25 102 ASP A C 1
ATOM 759 O O . ASP A 1 102 ? -5.793 -4.816 17.859 1 98.25 102 ASP A O 1
ATOM 763 N N . LEU A 1 103 ? -6.738 -5.582 19.75 1 97.62 103 LEU A N 1
ATOM 764 C CA . LEU A 1 103 ? -8.109 -5.477 19.281 1 97.62 103 LEU A CA 1
ATOM 765 C C . LEU A 1 103 ? -8.469 -4.023 18.969 1 97.62 103 LEU A C 1
ATOM 767 O O . LEU A 1 103 ? -9.18 -3.748 18 1 97.62 103 LEU A O 1
ATOM 771 N N . ASP A 1 104 ? -7.945 -3.123 19.766 1 96.88 104 ASP A N 1
ATOM 772 C CA . ASP A 1 104 ? -8.25 -1.706 19.594 1 96.88 104 ASP A CA 1
ATOM 773 C C . ASP A 1 104 ? -7.664 -1.165 18.297 1 96.88 104 ASP A C 1
ATOM 775 O O . ASP A 1 104 ? -8.328 -0.419 17.578 1 96.88 104 ASP A O 1
ATOM 779 N N . ASN A 1 105 ? -6.457 -1.568 18 1 97.69 105 ASN A N 1
ATOM 780 C CA . ASN A 1 105 ? -5.789 -1.104 16.797 1 97.69 105 ASN A CA 1
ATOM 781 C C . ASN A 1 105 ? -6.117 -1.99 15.602 1 97.69 105 ASN A C 1
ATOM 783 O O . ASN A 1 105 ? -5.715 -1.693 14.469 1 97.69 105 ASN A O 1
ATOM 787 N N . ARG A 1 106 ? -6.797 -3.16 15.828 1 97.31 106 ARG A N 1
ATOM 788 C CA . ARG A 1 106 ? -7.082 -4.18 14.828 1 97.31 106 ARG A CA 1
ATOM 789 C C . ARG A 1 106 ? -5.809 -4.602 14.102 1 97.31 106 ARG A C 1
ATOM 791 O O . ARG A 1 106 ? -5.738 -4.547 12.875 1 97.31 106 ARG A O 1
ATOM 798 N N . SER A 1 107 ? -4.801 -4.977 14.836 1 98.38 107 SER A N 1
ATOM 799 C CA . SER A 1 107 ? -3.5 -5.438 14.352 1 98.38 107 SER A CA 1
ATOM 800 C C . SER A 1 107 ? -2.949 -6.555 15.227 1 98.38 107 SER A C 1
ATOM 802 O O . SER A 1 107 ? -3.465 -6.809 16.328 1 98.38 107 SER A O 1
ATOM 804 N N . VAL A 1 108 ? -2.021 -7.262 14.695 1 98.81 108 VAL A N 1
ATOM 805 C CA . VAL A 1 108 ? -1.396 -8.328 15.477 1 98.81 108 VAL A CA 1
ATOM 806 C C . VAL A 1 108 ? 0.112 -8.32 15.234 1 98.81 108 VAL A C 1
ATOM 808 O O . VAL A 1 108 ? 0.567 -8.141 14.102 1 98.81 108 VAL A O 1
ATOM 811 N N . ARG A 1 109 ? 0.913 -8.359 16.281 1 98.75 109 ARG A N 1
ATOM 812 C CA . ARG A 1 109 ? 2.348 -8.625 16.219 1 98.75 109 ARG A CA 1
ATOM 813 C C . ARG A 1 109 ? 2.639 -10.117 16.375 1 98.75 109 ARG A C 1
ATOM 815 O O . ARG A 1 109 ? 2.213 -10.734 17.344 1 98.75 109 ARG A O 1
ATOM 822 N N . VAL A 1 110 ? 3.273 -10.68 15.414 1 98.69 110 VAL A N 1
ATOM 823 C CA . VAL A 1 110 ? 3.428 -12.125 15.422 1 98.69 110 VAL A CA 1
ATOM 824 C C . VAL A 1 110 ? 4.805 -12.5 14.875 1 98.69 110 VAL A C 1
ATOM 826 O O . VAL A 1 110 ? 5.398 -11.75 14.094 1 98.69 110 VAL A O 1
ATOM 829 N N . ASP A 1 111 ? 5.293 -13.664 15.352 1 98.88 111 ASP A N 1
ATOM 830 C CA . ASP A 1 111 ? 6.5 -14.242 14.766 1 98.88 111 ASP A CA 1
ATOM 831 C C . ASP A 1 111 ? 6.234 -14.719 13.336 1 98.88 111 ASP A C 1
ATOM 833 O O . ASP A 1 111 ? 5.133 -15.172 13.023 1 98.88 111 ASP A O 1
ATOM 837 N N . ALA A 1 112 ? 7.23 -14.688 12.539 1 98.62 112 ALA A N 1
ATOM 838 C CA . ALA A 1 112 ? 7.113 -14.93 11.102 1 98.62 112 ALA A CA 1
ATOM 839 C C . ALA A 1 112 ? 6.926 -16.422 10.812 1 98.62 112 ALA A C 1
ATOM 841 O O . ALA A 1 112 ? 6.598 -16.797 9.688 1 98.62 112 ALA A O 1
ATOM 842 N N . GLY A 1 113 ? 7.055 -17.266 11.758 1 98.81 113 GLY A N 1
ATOM 843 C CA . GLY A 1 113 ? 6.992 -18.703 11.547 1 98.81 113 GLY A CA 1
ATOM 844 C C . GLY A 1 113 ? 5.582 -19.266 11.625 1 98.81 113 GLY A C 1
ATOM 845 O O . GLY A 1 113 ? 5.352 -20.438 11.32 1 98.81 113 GLY A O 1
ATOM 846 N N . PHE A 1 114 ? 4.605 -18.422 11.984 1 98.81 114 PHE A N 1
ATOM 847 C CA . PHE A 1 114 ? 3.229 -18.891 12.078 1 98.81 114 PHE A CA 1
ATOM 848 C C . PHE A 1 114 ? 2.689 -19.266 10.703 1 98.81 114 PHE A C 1
ATOM 850 O O . PHE A 1 114 ? 2.967 -18.594 9.711 1 98.81 114 PHE A O 1
ATOM 857 N N . ARG A 1 115 ? 1.933 -20.359 10.641 1 98.62 115 ARG A N 1
ATOM 858 C CA . ARG A 1 115 ? 1.172 -20.688 9.445 1 98.62 115 ARG A CA 1
ATOM 859 C C . ARG A 1 115 ? -0.044 -19.781 9.297 1 98.62 115 ARG A C 1
ATOM 861 O O . ARG A 1 115 ? -0.627 -19.344 10.297 1 98.62 115 ARG A O 1
ATOM 868 N N . LEU A 1 116 ? -0.417 -19.547 8.117 1 98.56 116 LEU A N 1
ATOM 869 C CA . LEU A 1 116 ? -1.602 -18.734 7.844 1 98.56 116 LEU A CA 1
ATOM 870 C C . LEU A 1 116 ? -2.83 -19.328 8.531 1 98.56 116 LEU A C 1
ATOM 872 O O . LEU A 1 116 ? -3.607 -18.594 9.148 1 98.56 116 LEU A O 1
ATOM 876 N N . SER A 1 117 ? -3.033 -20.625 8.453 1 98.19 117 SER A N 1
ATOM 877 C CA . SER A 1 117 ? -4.188 -21.297 9.047 1 98.19 117 SER A CA 1
ATOM 878 C C . SER A 1 117 ? -4.223 -21.094 10.555 1 98.19 117 SER A C 1
ATOM 880 O O . SER A 1 117 ? -5.277 -20.828 11.133 1 98.19 117 SER A O 1
ATOM 882 N N . GLU A 1 118 ? -3.078 -21.219 11.188 1 98.5 118 GLU A N 1
ATOM 883 C CA . GLU A 1 118 ? -3.002 -21.031 12.633 1 98.5 118 GLU A CA 1
ATOM 884 C C . GLU A 1 118 ? -3.305 -19.594 13.031 1 98.5 118 GLU A C 1
ATOM 886 O O . GLU A 1 118 ? -4.035 -19.359 13.992 1 98.5 118 GLU A O 1
ATOM 891 N N . LEU A 1 119 ? -2.695 -18.688 12.305 1 98.69 119 LEU A N 1
ATOM 892 C CA . LEU A 1 119 ? -2.971 -17.281 12.547 1 98.69 119 LEU A CA 1
ATOM 893 C C . LEU A 1 119 ? -4.469 -17 12.492 1 98.69 119 LEU A C 1
ATOM 895 O O . LEU A 1 119 ? -5.039 -16.438 13.43 1 98.69 119 LEU A O 1
ATOM 899 N N . ASN A 1 120 ? -5.148 -17.438 11.477 1 98.5 120 ASN A N 1
ATOM 900 C CA . ASN A 1 120 ? -6.555 -17.094 11.273 1 98.5 120 ASN A CA 1
ATOM 901 C C . ASN A 1 120 ? -7.461 -17.875 12.227 1 98.5 120 ASN A C 1
ATOM 903 O O . ASN A 1 120 ? -8.516 -17.391 12.625 1 98.5 120 ASN A O 1
ATOM 907 N N . ARG A 1 121 ? -7.066 -19.062 12.57 1 98.38 121 ARG A N 1
ATOM 908 C CA . ARG A 1 121 ? -7.816 -19.781 13.594 1 98.38 121 ARG A CA 1
ATOM 909 C C . ARG A 1 121 ? -7.867 -19 14.898 1 98.38 121 ARG A C 1
ATOM 911 O O . ARG A 1 121 ? -8.93 -18.875 15.508 1 98.38 121 ARG A O 1
ATOM 918 N N . ARG A 1 122 ? -6.762 -18.422 15.297 1 98.5 122 ARG A N 1
ATOM 919 C CA . ARG A 1 122 ? -6.688 -17.656 16.531 1 98.5 122 ARG A CA 1
ATOM 920 C C . ARG A 1 122 ? -7.461 -16.344 16.406 1 98.5 122 ARG A C 1
ATOM 922 O O . ARG A 1 122 ? -8.078 -15.883 17.375 1 98.5 122 ARG A O 1
ATOM 929 N N . LEU A 1 123 ? -7.418 -15.766 15.258 1 98.62 123 LEU A N 1
ATOM 930 C CA . LEU A 1 123 ? -8.047 -14.469 15.031 1 98.62 123 LEU A CA 1
ATOM 931 C C . LEU A 1 123 ? -9.562 -14.617 14.93 1 98.62 123 LEU A C 1
ATOM 933 O O . LEU A 1 123 ? -10.305 -13.703 15.305 1 98.62 123 LEU A O 1
ATOM 937 N N . GLU A 1 124 ? -10.031 -15.766 14.477 1 97.75 124 GLU A N 1
ATOM 938 C CA . GLU A 1 124 ? -11.445 -16 14.211 1 97.75 124 GLU A CA 1
ATOM 939 C C . GLU A 1 124 ? -12.281 -15.836 15.477 1 97.75 124 GLU A C 1
ATOM 941 O O . GLU A 1 124 ? -13.422 -15.367 15.414 1 97.75 124 GLU A O 1
ATOM 946 N N . GLU A 1 125 ? -11.758 -16.188 16.594 1 97.06 125 GLU A N 1
ATOM 947 C CA . GLU A 1 125 ? -12.453 -16.062 17.859 1 97.06 125 GLU A CA 1
ATOM 948 C C . GLU A 1 125 ? -12.797 -14.617 18.188 1 97.06 125 GLU A C 1
ATOM 950 O O . GLU A 1 125 ? -13.703 -14.344 18.969 1 97.06 125 GLU A O 1
ATOM 955 N N . HIS A 1 126 ? -12.109 -13.75 17.562 1 97.31 126 HIS A N 1
ATOM 956 C CA . HIS A 1 126 ? -12.297 -12.328 17.797 1 97.31 126 HIS A CA 1
ATOM 957 C C . HIS A 1 126 ? -12.984 -11.648 16.625 1 97.31 126 HIS A C 1
ATOM 959 O O . HIS A 1 126 ? -13.047 -10.414 16.562 1 97.31 126 HIS A O 1
ATOM 965 N N . GLY A 1 127 ? -13.422 -12.422 15.625 1 97.19 127 GLY A N 1
ATOM 966 C CA . GLY A 1 127 ? -14.102 -11.883 14.461 1 97.19 127 GLY A CA 1
ATOM 967 C C . GLY A 1 127 ? -13.172 -11.172 13.5 1 97.19 127 GLY A C 1
ATOM 968 O O . GLY A 1 127 ? -13.594 -10.266 12.773 1 97.19 127 GLY A O 1
ATOM 969 N N . LEU A 1 128 ? -11.891 -11.469 13.547 1 98.31 128 LEU A N 1
ATOM 970 C CA . LEU A 1 128 ? -10.883 -10.844 12.703 1 98.31 128 LEU A CA 1
ATOM 971 C C . LEU A 1 128 ? -10.164 -11.891 11.859 1 98.31 128 LEU A C 1
ATOM 973 O O . LEU A 1 128 ? -10.258 -13.086 12.133 1 98.31 128 LEU A O 1
ATOM 977 N N . PHE A 1 129 ? -9.508 -11.469 10.805 1 98.31 129 PHE A N 1
ATOM 978 C CA . PHE A 1 129 ? -8.664 -12.359 10.008 1 98.31 129 PHE A CA 1
ATOM 979 C C . PHE A 1 129 ? -7.617 -11.57 9.234 1 98.31 129 PHE A C 1
ATOM 981 O O . PHE A 1 129 ? -7.734 -10.352 9.078 1 98.31 129 PHE A O 1
ATOM 988 N N . PHE A 1 130 ? -6.469 -12.211 8.969 1 98.56 130 PHE A N 1
ATOM 989 C CA . PHE A 1 130 ? -5.52 -11.758 7.953 1 98.56 130 PHE A CA 1
ATOM 990 C C . PHE A 1 130 ? -5.996 -12.148 6.559 1 98.56 130 PHE A C 1
ATOM 992 O O . PHE A 1 130 ? -6.012 -13.328 6.207 1 98.56 130 PHE A O 1
ATOM 999 N N . PRO A 1 131 ? -6.402 -11.133 5.723 1 97.19 131 PRO A N 1
ATOM 1000 C CA . PRO A 1 131 ? -7.348 -11.414 4.641 1 97.19 131 PRO A CA 1
ATOM 1001 C C . PRO A 1 131 ? -6.652 -11.789 3.332 1 97.19 131 PRO A C 1
ATOM 1003 O O . PRO A 1 131 ? -7.027 -11.297 2.266 1 97.19 131 PRO A O 1
ATOM 1006 N N . ILE A 1 132 ? -5.695 -12.688 3.375 1 97 132 ILE A N 1
ATOM 1007 C CA . ILE A 1 132 ? -5.051 -13.242 2.189 1 97 132 ILE A CA 1
ATOM 1008 C C . ILE A 1 132 ? -5.512 -14.68 1.972 1 97 132 ILE A C 1
ATOM 1010 O O . ILE A 1 132 ? -5.207 -15.562 2.773 1 97 132 ILE A O 1
ATOM 1014 N N . ASP A 1 133 ? -6.234 -14.875 0.914 1 92.38 133 ASP A N 1
ATOM 1015 C CA . ASP A 1 133 ? -6.828 -16.188 0.656 1 92.38 133 ASP A CA 1
ATOM 1016 C C . ASP A 1 133 ? -5.977 -16.984 -0.325 1 92.38 133 ASP A C 1
ATOM 1018 O O . ASP A 1 133 ? -5.785 -16.578 -1.471 1 92.38 133 ASP A O 1
ATOM 1022 N N . LEU A 1 134 ? -5.516 -18.125 0.193 1 92.12 134 LEU A N 1
ATOM 1023 C CA . LEU A 1 134 ? -4.605 -18.953 -0.586 1 92.12 134 LEU A CA 1
ATOM 1024 C C . LEU A 1 134 ? -5.059 -20.406 -0.574 1 92.12 134 LEU A C 1
ATOM 1026 O O . LEU A 1 134 ? -5.809 -20.828 0.312 1 92.12 134 LEU A O 1
ATOM 1030 N N . GLY A 1 135 ? -4.586 -21.125 -1.566 1 87.81 135 GLY A N 1
ATOM 1031 C CA . GLY A 1 135 ? -4.805 -22.562 -1.606 1 87.81 135 GLY A CA 1
ATOM 1032 C C . GLY A 1 135 ? -3.852 -23.328 -0.717 1 87.81 135 GLY A C 1
ATOM 1033 O O . GLY A 1 135 ? -4.199 -24.406 -0.212 1 87.81 135 GLY A O 1
ATOM 1034 N N . ALA A 1 136 ? -2.688 -22.812 -0.525 1 91.75 136 ALA A N 1
ATOM 1035 C CA . ALA A 1 136 ? -1.69 -23.438 0.345 1 91.75 136 ALA A CA 1
ATOM 1036 C C . ALA A 1 136 ? -1.784 -22.891 1.766 1 91.75 136 ALA A C 1
ATOM 1038 O O . ALA A 1 136 ? -2.656 -22.062 2.064 1 91.75 136 ALA A O 1
ATOM 1039 N N . ASP A 1 137 ? -1.025 -23.484 2.646 1 96.31 137 ASP A N 1
ATOM 1040 C CA . ASP A 1 137 ? -0.927 -23 4.016 1 96.31 137 ASP A CA 1
ATOM 1041 C C . ASP A 1 137 ? 0.498 -22.547 4.34 1 96.31 137 ASP A C 1
ATOM 1043 O O . ASP A 1 137 ? 1.186 -23.188 5.141 1 96.31 137 ASP A O 1
ATOM 1047 N N . PRO A 1 138 ? 0.94 -21.484 3.768 1 97.88 138 PRO A N 1
ATOM 1048 C CA . PRO A 1 138 ? 2.293 -20.969 3.988 1 97.88 138 PRO A CA 1
ATOM 1049 C C . PRO A 1 138 ? 2.477 -20.375 5.383 1 97.88 138 PRO A C 1
ATOM 1051 O O . PRO A 1 138 ? 1.526 -20.312 6.168 1 97.88 138 PRO A O 1
ATOM 1054 N N . ARG A 1 139 ? 3.68 -20.094 5.68 1 98.56 139 ARG A N 1
ATOM 1055 C CA . ARG A 1 139 ? 3.998 -19.344 6.883 1 98.56 139 ARG A CA 1
ATOM 1056 C C . ARG A 1 139 ? 4.129 -17.859 6.57 1 98.56 139 ARG A C 1
ATOM 1058 O O . ARG A 1 139 ? 4.426 -17.469 5.438 1 98.56 139 ARG A O 1
ATOM 1065 N N . ILE A 1 140 ? 3.936 -17.031 7.605 1 98.81 140 ILE A N 1
ATOM 1066 C CA . ILE A 1 140 ? 3.811 -15.594 7.465 1 98.81 140 ILE A CA 1
ATOM 1067 C C . ILE A 1 140 ? 5.098 -15.016 6.871 1 98.81 140 ILE A C 1
ATOM 1069 O O . ILE A 1 140 ? 5.051 -14.133 6.012 1 98.81 140 ILE A O 1
ATOM 1073 N N . GLY A 1 141 ? 6.25 -15.484 7.297 1 98.75 141 GLY A N 1
ATOM 1074 C CA . GLY A 1 141 ? 7.508 -14.992 6.758 1 98.75 141 GLY A CA 1
ATOM 1075 C C . GLY A 1 141 ? 7.613 -15.148 5.254 1 98.75 141 GLY A C 1
ATOM 1076 O O . GLY A 1 141 ? 8.07 -14.242 4.559 1 98.75 141 GLY A O 1
ATOM 1077 N N . GLY A 1 142 ? 7.25 -16.328 4.758 1 98.38 142 GLY A N 1
ATOM 1078 C CA . GLY A 1 142 ? 7.246 -16.562 3.322 1 98.38 142 GLY A CA 1
ATOM 1079 C C . GLY A 1 142 ? 6.25 -15.688 2.576 1 98.38 142 GLY A C 1
ATOM 1080 O O . GLY A 1 142 ? 6.535 -15.219 1.475 1 98.38 142 GLY A O 1
ATOM 1081 N N . MET A 1 143 ? 5.09 -15.5 3.199 1 98.69 143 MET A N 1
ATOM 1082 C CA . MET A 1 143 ? 4.074 -14.648 2.588 1 98.69 143 MET A CA 1
ATOM 1083 C C . MET A 1 143 ? 4.594 -13.227 2.406 1 98.69 143 MET A C 1
ATOM 1085 O O . MET A 1 143 ? 4.371 -12.609 1.364 1 98.69 143 MET A O 1
ATOM 1089 N N . ILE A 1 144 ? 5.301 -12.695 3.41 1 98.75 144 ILE A N 1
ATOM 1090 C CA . ILE A 1 144 ? 5.871 -11.352 3.332 1 98.75 144 ILE A CA 1
ATOM 1091 C C . ILE A 1 144 ? 6.98 -11.328 2.283 1 98.75 144 ILE A C 1
ATOM 1093 O O . ILE A 1 144 ? 7.016 -10.438 1.43 1 98.75 144 ILE A O 1
ATOM 1097 N N . ALA A 1 145 ? 7.828 -12.336 2.252 1 98.31 145 ALA A N 1
ATOM 1098 C CA . ALA A 1 145 ? 8.984 -12.375 1.364 1 98.31 145 ALA A CA 1
ATOM 1099 C C . ALA A 1 145 ? 8.555 -12.461 -0.097 1 98.31 145 ALA A C 1
ATOM 1101 O O . ALA A 1 145 ? 9.305 -12.055 -0.994 1 98.31 145 ALA A O 1
ATOM 1102 N N . THR A 1 146 ? 7.363 -12.938 -0.345 1 97.94 146 THR A N 1
ATOM 1103 C CA . THR A 1 146 ? 6.918 -13.109 -1.724 1 97.94 146 THR A CA 1
ATOM 1104 C C . THR A 1 146 ? 5.816 -12.109 -2.061 1 97.94 146 THR A C 1
ATOM 1106 O O . THR A 1 146 ? 5.355 -12.047 -3.203 1 97.94 146 THR A O 1
ATOM 1109 N N . ASN A 1 147 ? 5.379 -11.336 -1.091 1 98.38 147 ASN A N 1
ATOM 1110 C CA . ASN A 1 147 ? 4.242 -10.445 -1.258 1 98.38 147 ASN A CA 1
ATOM 1111 C C . ASN A 1 147 ? 3.047 -11.164 -1.878 1 98.38 147 ASN A C 1
ATOM 1113 O O . ASN A 1 147 ? 2.527 -10.734 -2.91 1 98.38 147 ASN A O 1
ATOM 1117 N N . THR A 1 148 ? 2.625 -12.172 -1.219 1 96.88 148 THR A N 1
ATOM 1118 C CA . THR A 1 148 ? 1.561 -13.031 -1.725 1 96.88 148 THR A CA 1
ATOM 1119 C C . THR A 1 148 ? 0.253 -12.258 -1.855 1 96.88 148 THR A C 1
ATOM 1121 O O . THR A 1 148 ? 0.009 -11.312 -1.102 1 96.88 148 THR A O 1
ATOM 1124 N N . GLY A 1 149 ? -0.465 -12.602 -2.867 1 94 149 GLY A N 1
ATOM 1125 C CA . GLY A 1 149 ? -1.827 -12.148 -3.09 1 94 149 GLY A CA 1
ATOM 1126 C C . GLY A 1 149 ? -2.799 -13.273 -3.369 1 94 149 GLY A C 1
ATOM 1127 O O . GLY A 1 149 ? -2.395 -14.352 -3.811 1 94 149 GLY A O 1
ATOM 1128 N N . GLY A 1 150 ? -4.043 -13.164 -3.086 1 91.94 150 GLY A N 1
ATOM 1129 C CA . GLY A 1 150 ? -5.016 -14.234 -3.232 1 91.94 150 GLY A CA 1
ATOM 1130 C C . GLY A 1 150 ? -6.277 -13.797 -3.953 1 91.94 150 GLY A C 1
ATOM 1131 O O . GLY A 1 150 ? -6.262 -12.828 -4.711 1 91.94 150 GLY A O 1
ATOM 1132 N N . SER A 1 151 ? -7.316 -14.578 -3.801 1 94.56 151 SER A N 1
ATOM 1133 C CA . SER A 1 151 ? -8.555 -14.461 -4.559 1 94.56 151 SER A CA 1
ATOM 1134 C C . SER A 1 151 ? -9.32 -13.203 -4.172 1 94.56 151 SER A C 1
ATOM 1136 O O . SER A 1 151 ? -10.156 -12.711 -4.938 1 94.56 151 SER A O 1
ATOM 1138 N N . ARG A 1 152 ? -9.023 -12.695 -3.043 1 96.62 152 ARG A N 1
ATOM 1139 C CA . ARG A 1 152 ? -9.773 -11.539 -2.584 1 96.62 152 ARG A CA 1
ATOM 1140 C C . ARG A 1 152 ? -8.914 -10.281 -2.596 1 96.62 152 ARG A C 1
ATOM 1142 O O . ARG A 1 152 ? -9.164 -9.344 -1.841 1 96.62 152 ARG A O 1
ATOM 1149 N N . PHE A 1 153 ? -7.871 -10.336 -3.486 1 96.44 153 PHE A N 1
ATOM 1150 C CA . PHE A 1 153 ? -6.996 -9.188 -3.721 1 96.44 153 PHE A CA 1
ATOM 1151 C C . PHE A 1 153 ? -7.805 -7.953 -4.09 1 96.44 153 PHE A C 1
ATOM 1153 O O . PHE A 1 153 ? -7.465 -6.84 -3.688 1 96.44 153 PHE A O 1
ATOM 1160 N N . LEU A 1 154 ? -8.883 -8.18 -4.789 1 94.69 154 LEU A N 1
ATOM 1161 C CA . LEU A 1 154 ? -9.742 -7.094 -5.254 1 94.69 154 LEU A CA 1
ATOM 1162 C C . LEU A 1 154 ? -10.219 -6.238 -4.086 1 94.69 154 LEU A C 1
ATOM 1164 O O . LEU A 1 154 ? -10.344 -5.02 -4.215 1 94.69 154 LEU A O 1
ATOM 1168 N N . LYS A 1 155 ? -10.445 -6.875 -3.012 1 95.69 155 LYS A N 1
ATOM 1169 C CA . LYS A 1 155 ? -11.023 -6.191 -1.86 1 95.69 155 LYS A CA 1
ATOM 1170 C C . LYS A 1 155 ? -9.945 -5.824 -0.841 1 95.69 155 LYS A C 1
ATOM 1172 O O . LYS A 1 155 ? -9.93 -4.707 -0.324 1 95.69 155 LYS A O 1
ATOM 1177 N N . TYR A 1 156 ? -8.961 -6.715 -0.659 1 96.88 156 TYR A N 1
ATOM 1178 C CA . TYR A 1 156 ? -8.109 -6.559 0.516 1 96.88 156 TYR A CA 1
ATOM 1179 C C . TYR A 1 156 ? -6.668 -6.273 0.111 1 96.88 156 TYR A C 1
ATOM 1181 O O . TYR A 1 156 ? -5.844 -5.898 0.948 1 96.88 156 TYR A O 1
ATOM 1189 N N . GLY A 1 157 ? -6.309 -6.395 -1.171 1 96.69 157 GLY A N 1
ATOM 1190 C CA . GLY A 1 157 ? -4.934 -6.227 -1.611 1 96.69 157 GLY A CA 1
ATOM 1191 C C . GLY A 1 157 ? -4.039 -7.395 -1.232 1 96.69 157 GLY A C 1
ATOM 1192 O O . GLY A 1 157 ? -4.527 -8.5 -0.979 1 96.69 157 GLY A O 1
ATOM 1193 N N . ASP A 1 158 ? -2.738 -7.18 -1.351 1 98 158 ASP A N 1
ATOM 1194 C CA . ASP A 1 158 ? -1.738 -8.211 -1.092 1 98 158 ASP A CA 1
ATOM 1195 C C . ASP A 1 158 ? -1.15 -8.062 0.31 1 98 158 ASP A C 1
ATOM 1197 O O . ASP A 1 158 ? -1.668 -7.305 1.131 1 98 158 ASP A O 1
ATOM 1201 N N . VAL A 1 159 ? -0.149 -8.852 0.613 1 98.56 159 VAL A N 1
ATOM 1202 C CA . VAL A 1 159 ? 0.504 -8.859 1.918 1 98.56 159 VAL A CA 1
ATOM 1203 C C . VAL A 1 159 ? 1.097 -7.48 2.203 1 98.56 159 VAL A C 1
ATOM 1205 O O . VAL A 1 159 ? 1.01 -6.98 3.328 1 98.56 159 VAL A O 1
ATOM 1208 N N . ARG A 1 160 ? 1.676 -6.848 1.217 1 98.31 160 ARG A N 1
ATOM 1209 C CA . ARG A 1 160 ? 2.275 -5.527 1.379 1 98.31 160 ARG A CA 1
ATOM 1210 C C . ARG A 1 160 ? 1.26 -4.523 1.915 1 98.31 160 ARG A C 1
ATOM 1212 O O . ARG A 1 160 ? 1.552 -3.773 2.85 1 98.31 160 ARG A O 1
ATOM 1219 N N . ARG A 1 161 ? 0.098 -4.531 1.373 1 97.31 161 ARG A N 1
ATOM 1220 C CA . ARG A 1 161 ? -0.958 -3.609 1.778 1 97.31 161 ARG A CA 1
ATOM 1221 C C . ARG A 1 161 ? -1.38 -3.861 3.223 1 97.31 161 ARG A C 1
ATOM 1223 O O . ARG A 1 161 ? -1.91 -2.967 3.885 1 97.31 161 ARG A O 1
ATOM 1230 N N . ASN A 1 162 ? -1.164 -5.051 3.715 1 98.38 162 ASN A N 1
ATOM 1231 C CA . ASN A 1 162 ? -1.67 -5.43 5.031 1 98.38 162 ASN A CA 1
ATOM 1232 C C . ASN A 1 162 ? -0.535 -5.629 6.031 1 98.38 162 ASN A C 1
ATOM 1234 O O . ASN A 1 162 ? -0.69 -6.352 7.016 1 98.38 162 ASN A O 1
ATOM 1238 N N . THR A 1 163 ? 0.619 -5.055 5.758 1 98.75 163 THR A N 1
ATOM 1239 C CA . THR A 1 163 ? 1.759 -5.113 6.668 1 98.75 163 THR A CA 1
ATOM 1240 C C . THR A 1 163 ? 2.088 -3.729 7.215 1 98.75 163 THR A C 1
ATOM 1242 O O . THR A 1 163 ? 2.301 -2.787 6.445 1 98.75 163 THR A O 1
ATOM 1245 N N . LEU A 1 164 ? 2.164 -3.639 8.547 1 98.5 164 LEU A N 1
ATOM 1246 C CA . LEU A 1 164 ? 2.426 -2.355 9.195 1 98.5 164 LEU A CA 1
ATOM 1247 C C . LEU A 1 164 ? 3.898 -2.225 9.562 1 98.5 164 LEU A C 1
ATOM 1249 O O . LEU A 1 164 ? 4.445 -1.119 9.57 1 98.5 164 LEU A O 1
ATOM 1253 N N . GLY A 1 165 ? 4.512 -3.33 9.914 1 98.56 165 GLY A N 1
ATOM 1254 C CA . GLY A 1 165 ? 5.895 -3.283 10.359 1 98.56 165 GLY A CA 1
ATOM 1255 C C . GLY A 1 165 ? 6.59 -4.629 10.289 1 98.56 165 GLY A C 1
ATOM 1256 O O . GLY A 1 165 ? 5.938 -5.664 10.164 1 98.56 165 GLY A O 1
ATOM 1257 N N . LEU A 1 166 ? 7.902 -4.594 10.344 1 98.81 166 LEU A N 1
ATOM 1258 C CA . LEU A 1 166 ? 8.727 -5.793 10.281 1 98.81 166 LEU A CA 1
ATOM 1259 C C . LEU A 1 166 ? 9.875 -5.711 11.289 1 98.81 166 LEU A C 1
ATOM 1261 O O . LEU A 1 166 ? 10.328 -4.617 11.633 1 98.81 166 LEU A O 1
ATOM 1265 N N . LYS A 1 167 ? 10.266 -6.816 11.789 1 98.75 167 LYS A N 1
ATOM 1266 C CA . LYS A 1 167 ? 11.594 -7.02 12.352 1 98.75 167 LYS A CA 1
ATOM 1267 C C . LYS A 1 167 ? 12.43 -7.941 11.469 1 98.75 167 LYS A C 1
ATOM 1269 O O . LYS A 1 167 ? 11.977 -9.016 11.07 1 98.75 167 LYS A O 1
ATOM 1274 N N . VAL A 1 168 ? 13.656 -7.473 11.055 1 98.88 168 VAL A N 1
ATOM 1275 C CA . VAL A 1 168 ? 14.43 -8.156 10.023 1 98.88 168 VAL A CA 1
ATOM 1276 C C . VAL A 1 168 ? 15.859 -8.383 10.523 1 98.88 168 VAL A C 1
ATOM 1278 O O . VAL A 1 168 ? 16.453 -7.5 11.156 1 98.88 168 VAL A O 1
ATOM 1281 N N . VAL A 1 169 ? 16.375 -9.539 10.281 1 98.94 169 VAL A N 1
ATOM 1282 C CA . VAL A 1 169 ? 17.797 -9.805 10.523 1 98.94 169 VAL A CA 1
ATOM 1283 C C . VAL A 1 169 ? 18.578 -9.664 9.219 1 98.94 169 VAL A C 1
ATOM 1285 O O . VAL A 1 169 ? 18.281 -10.328 8.227 1 98.94 169 VAL A O 1
ATOM 1288 N N . LEU A 1 170 ? 19.5 -8.789 9.195 1 98.94 170 LEU A N 1
ATOM 1289 C CA . LEU A 1 170 ? 20.344 -8.562 8.023 1 98.94 170 LEU A CA 1
ATOM 1290 C C . LEU A 1 170 ? 21.516 -9.539 7.984 1 98.94 170 LEU A C 1
ATOM 1292 O O . LEU A 1 170 ? 22.078 -9.867 9.023 1 98.94 170 LEU A O 1
ATOM 1296 N N . ALA A 1 171 ? 21.859 -9.977 6.797 1 98.88 171 ALA A N 1
ATOM 1297 C CA . ALA A 1 171 ? 23.016 -10.867 6.633 1 98.88 171 ALA A CA 1
ATOM 1298 C C . ALA A 1 171 ? 24.312 -10.078 6.539 1 98.88 171 ALA A C 1
ATOM 1300 O O . ALA A 1 171 ? 24.984 -10.086 5.508 1 98.88 171 ALA A O 1
ATOM 1301 N N . ASP A 1 172 ? 24.656 -9.422 7.543 1 98.62 172 ASP A N 1
ATOM 1302 C CA . ASP A 1 172 ? 25.969 -8.828 7.758 1 98.62 172 ASP A CA 1
ATOM 1303 C C . ASP A 1 172 ? 26.719 -9.523 8.898 1 98.62 172 ASP A C 1
ATOM 1305 O O . ASP A 1 172 ? 26.203 -10.484 9.484 1 98.62 172 ASP A O 1
ATOM 1309 N N . GLU A 1 173 ? 27.953 -9.148 9.172 1 98.56 173 GLU A N 1
ATOM 1310 C CA . GLU A 1 173 ? 28.812 -9.852 10.125 1 98.56 173 GLU A CA 1
ATOM 1311 C C . GLU A 1 173 ? 28.219 -9.797 11.531 1 98.56 173 GLU A C 1
ATOM 1313 O O . GLU A 1 173 ? 28.422 -10.711 12.336 1 98.56 173 GLU A O 1
ATOM 1318 N N . ALA A 1 174 ? 27.469 -8.797 11.82 1 98.44 174 ALA A N 1
ATOM 1319 C CA . ALA A 1 174 ? 26.906 -8.617 13.156 1 98.44 174 ALA A CA 1
ATOM 1320 C C . ALA A 1 174 ? 25.562 -9.336 13.289 1 98.44 174 ALA A C 1
ATOM 1322 O O . ALA A 1 174 ? 25.062 -9.523 14.398 1 98.44 174 ALA A O 1
ATOM 1323 N N . GLY A 1 175 ? 24.984 -9.789 12.188 1 98.81 175 GLY A N 1
ATOM 1324 C CA . GLY A 1 175 ? 23.609 -10.219 12.266 1 98.81 175 GLY A CA 1
ATOM 1325 C C . GLY A 1 175 ? 22.672 -9.133 12.766 1 98.81 175 GLY A C 1
ATOM 1326 O O . GLY A 1 175 ? 21.828 -9.375 13.633 1 98.81 175 GLY A O 1
ATOM 1327 N N . THR A 1 176 ? 22.734 -7.992 12.172 1 98.81 176 THR A N 1
ATOM 1328 C CA . THR A 1 176 ? 22.016 -6.82 12.664 1 98.81 176 THR A CA 1
ATOM 1329 C C . THR A 1 176 ? 20.516 -7.066 12.648 1 98.81 176 THR A C 1
ATOM 1331 O O . THR A 1 176 ? 19.953 -7.539 11.656 1 98.81 176 THR A O 1
ATOM 1334 N N . VAL A 1 177 ? 19.891 -6.852 13.836 1 98.75 177 VAL A N 1
ATOM 1335 C CA . VAL A 1 177 ? 18.422 -6.859 13.922 1 98.75 177 VAL A CA 1
ATOM 1336 C C . VAL A 1 177 ? 17.891 -5.465 13.617 1 98.75 177 VAL A C 1
ATOM 1338 O O . VAL A 1 177 ? 18.172 -4.512 14.344 1 98.75 177 VAL A O 1
ATOM 1341 N N . LEU A 1 178 ? 17.219 -5.312 12.539 1 98.31 178 LEU A N 1
ATOM 1342 C CA . LEU A 1 178 ? 16.531 -4.074 12.18 1 98.31 178 LEU A CA 1
ATOM 1343 C C . LEU A 1 178 ? 15.094 -4.09 12.68 1 98.31 178 LEU A C 1
ATOM 1345 O O . LEU A 1 178 ? 14.258 -4.844 12.156 1 98.31 178 LEU A O 1
ATOM 1349 N N . ASP A 1 179 ? 14.836 -3.281 13.648 1 97.88 179 ASP A N 1
ATOM 1350 C CA . ASP A 1 179 ? 13.484 -3.189 14.18 1 97.88 179 ASP A CA 1
ATOM 1351 C C . ASP A 1 179 ? 12.688 -2.098 13.469 1 97.88 179 ASP A C 1
ATOM 1353 O O . ASP A 1 179 ? 12.805 -0.917 13.812 1 97.88 179 ASP A O 1
ATOM 1357 N N . LEU A 1 180 ? 11.891 -2.482 12.484 1 97.88 180 LEU A N 1
ATOM 1358 C CA . LEU A 1 180 ? 10.992 -1.615 11.734 1 97.88 180 LEU A CA 1
ATOM 1359 C C . LEU A 1 180 ? 9.547 -1.807 12.188 1 97.88 180 LEU A C 1
ATOM 1361 O O . LEU A 1 180 ? 8.609 -1.554 11.43 1 97.88 180 LEU A O 1
ATOM 1365 N N . GLY A 1 181 ? 9.414 -2.352 13.352 1 94.31 181 GLY A N 1
ATOM 1366 C CA . GLY A 1 181 ? 8.086 -2.561 13.898 1 94.31 181 GLY A CA 1
ATOM 1367 C C . GLY A 1 181 ? 7.293 -1.275 14.055 1 94.31 181 GLY A C 1
ATOM 1368 O O . GLY A 1 181 ? 7.832 -0.257 14.484 1 94.31 181 GLY A O 1
ATOM 1369 N N . SER A 1 182 ? 6.082 -1.319 13.586 1 92.75 182 SER A N 1
ATOM 1370 C CA . SER A 1 182 ? 5.188 -0.174 13.734 1 92.75 182 SER A CA 1
ATOM 1371 C C . SER A 1 182 ? 3.734 -0.62 13.867 1 92.75 182 SER A C 1
ATOM 1373 O O . SER A 1 182 ? 3.275 -1.488 13.125 1 92.75 182 SER A O 1
ATOM 1375 N N . ASP A 1 183 ? 3.062 -0.005 14.805 1 95.94 183 ASP A N 1
ATOM 1376 C CA . ASP A 1 183 ? 1.633 -0.234 14.992 1 95.94 183 ASP A CA 1
ATOM 1377 C C . ASP A 1 183 ? 0.812 0.917 14.414 1 95.94 183 ASP A C 1
ATOM 1379 O O . ASP A 1 183 ? -0.394 1.009 14.656 1 95.94 183 ASP A O 1
ATOM 1383 N N . LEU A 1 184 ? 1.448 1.781 13.617 1 97.69 184 LEU A N 1
ATOM 1384 C CA . LEU A 1 184 ? 0.816 2.99 13.102 1 97.69 184 LEU A CA 1
ATOM 1385 C C . LEU A 1 184 ? 0.379 2.797 11.656 1 97.69 184 LEU A C 1
ATOM 1387 O O . LEU A 1 184 ? 1.089 2.17 10.867 1 97.69 184 LEU A O 1
ATOM 1391 N N . ARG A 1 185 ? -0.747 3.367 11.297 1 96.94 185 ARG A N 1
ATOM 1392 C CA . ARG A 1 185 ? -1.21 3.373 9.914 1 96.94 185 ARG A CA 1
ATOM 1393 C C . ARG A 1 185 ? -0.701 4.605 9.172 1 96.94 185 ARG A C 1
ATOM 1395 O O . ARG A 1 185 ? -0.479 4.559 7.957 1 96.94 185 ARG A O 1
ATOM 1402 N N . LYS A 1 186 ? -0.54 5.699 9.875 1 96.81 186 LYS A N 1
ATOM 1403 C CA . LYS A 1 186 ? 0.071 6.914 9.344 1 96.81 186 LYS A CA 1
ATOM 1404 C C . LYS A 1 186 ? 1.439 7.16 9.969 1 96.81 186 LYS A C 1
ATOM 1406 O O . LYS A 1 186 ? 1.546 7.348 11.188 1 96.81 186 LYS A O 1
ATOM 1411 N N . ASN A 1 187 ? 2.449 7.109 9.211 1 97.06 187 ASN A N 1
ATOM 1412 C CA . ASN A 1 187 ? 3.82 7.363 9.641 1 97.06 187 ASN A CA 1
ATOM 1413 C C . ASN A 1 187 ? 4.699 7.812 8.477 1 97.06 187 ASN A C 1
ATOM 1415 O O . ASN A 1 187 ? 5.113 6.996 7.652 1 97.06 187 ASN A O 1
ATOM 1419 N N . ASN A 1 188 ? 4.98 9.109 8.406 1 97.12 188 ASN A N 1
ATOM 1420 C CA . ASN A 1 188 ? 5.789 9.672 7.332 1 97.12 188 ASN A CA 1
ATOM 1421 C C . ASN A 1 188 ? 7.105 10.242 7.855 1 97.12 188 ASN A C 1
ATOM 1423 O O . ASN A 1 188 ? 7.512 11.336 7.465 1 97.12 188 ASN A O 1
ATOM 1427 N N . THR A 1 189 ? 7.742 9.547 8.836 1 96.12 189 THR A N 1
ATOM 1428 C CA . THR A 1 189 ? 8.938 10.031 9.523 1 96.12 189 THR A CA 1
ATOM 1429 C C . THR A 1 189 ? 10.195 9.703 8.727 1 96.12 189 THR A C 1
ATOM 1431 O O . THR A 1 189 ? 11.305 9.859 9.227 1 96.12 189 THR A O 1
ATOM 1434 N N . GLY A 1 190 ? 10.039 9.25 7.496 1 94.62 190 GLY A N 1
ATOM 1435 C CA . GLY A 1 190 ? 11.188 8.93 6.668 1 94.62 190 GLY A CA 1
ATOM 1436 C C . GLY A 1 190 ? 10.898 7.852 5.641 1 94.62 190 GLY A C 1
ATOM 1437 O O . GLY A 1 190 ? 9.758 7.695 5.203 1 94.62 190 GLY A O 1
ATOM 1438 N N . VAL A 1 191 ? 12.008 7.191 5.215 1 97.62 191 VAL A N 1
ATOM 1439 C CA . VAL A 1 191 ? 11.883 6.109 4.246 1 97.62 191 VAL A CA 1
ATOM 1440 C C . VAL A 1 191 ? 11.07 4.965 4.848 1 97.62 191 VAL A C 1
ATOM 1442 O O . VAL A 1 191 ? 11.289 4.582 6 1 97.62 191 VAL A O 1
ATOM 1445 N N . ASP A 1 192 ? 10.086 4.488 4.164 1 98 192 ASP A N 1
ATOM 1446 C CA . ASP A 1 192 ? 9.359 3.303 4.609 1 98 192 ASP A CA 1
ATOM 1447 C C . ASP A 1 192 ? 10.148 2.031 4.309 1 98 192 ASP A C 1
ATOM 1449 O O . ASP A 1 192 ? 9.82 1.292 3.381 1 98 192 ASP A O 1
ATOM 1453 N N . TRP A 1 193 ? 11.016 1.661 5.125 1 98.44 193 TRP A N 1
ATOM 1454 C CA . TRP A 1 193 ? 12.07 0.683 4.867 1 98.44 193 TRP A CA 1
ATOM 1455 C C . TRP A 1 193 ? 11.492 -0.722 4.742 1 98.44 193 TRP A C 1
ATOM 1457 O O . TRP A 1 193 ? 12.07 -1.581 4.07 1 98.44 193 TRP A O 1
ATOM 1467 N N . LYS A 1 194 ? 10.344 -0.994 5.391 1 98.5 194 LYS A N 1
ATOM 1468 C CA . LYS A 1 194 ? 9.789 -2.342 5.309 1 98.5 194 LYS A CA 1
ATOM 1469 C C . LYS A 1 194 ? 9.539 -2.746 3.857 1 98.5 194 LYS A C 1
ATOM 1471 O O . LYS A 1 194 ? 9.602 -3.93 3.518 1 98.5 194 LYS A O 1
ATOM 1476 N N . GLN A 1 195 ? 9.398 -1.761 2.988 1 98.44 195 GLN A N 1
ATOM 1477 C CA . GLN A 1 195 ? 8.992 -1.988 1.605 1 98.44 195 GLN A CA 1
ATOM 1478 C C . GLN A 1 195 ? 10.078 -2.717 0.821 1 98.44 195 GLN A C 1
ATOM 1480 O O . GLN A 1 195 ? 9.781 -3.467 -0.111 1 98.44 195 GLN A O 1
ATOM 1485 N N . ILE A 1 196 ? 11.336 -2.602 1.173 1 98.12 196 ILE A N 1
ATOM 1486 C CA . ILE A 1 196 ? 12.414 -3.191 0.385 1 98.12 196 ILE A CA 1
ATOM 1487 C C . ILE A 1 196 ? 12.594 -4.656 0.772 1 98.12 196 ILE A C 1
ATOM 1489 O O . ILE A 1 196 ? 13.297 -5.402 0.093 1 98.12 196 ILE A O 1
ATOM 1493 N N . PHE A 1 197 ? 11.922 -5.074 1.876 1 98.62 197 PHE A N 1
ATOM 1494 C CA . PHE A 1 197 ? 12.016 -6.465 2.311 1 98.62 197 PHE A CA 1
ATOM 1495 C C . PHE A 1 197 ? 10.82 -7.266 1.821 1 98.62 197 PHE A C 1
ATOM 1497 O O . PHE A 1 197 ? 10.891 -8.492 1.693 1 98.62 197 PHE A O 1
ATOM 1504 N N . ILE A 1 198 ? 9.719 -6.613 1.558 1 98.69 198 ILE A N 1
ATOM 1505 C CA . ILE A 1 198 ? 8.5 -7.277 1.111 1 98.69 198 ILE A CA 1
ATOM 1506 C C . ILE A 1 198 ? 8.609 -7.605 -0.376 1 98.69 198 ILE A C 1
ATOM 1508 O O . ILE A 1 198 ? 8.875 -6.723 -1.196 1 98.69 198 ILE A O 1
ATOM 1512 N N . GLY A 1 199 ? 8.438 -8.891 -0.732 1 98.12 199 GLY A N 1
ATOM 1513 C CA . GLY A 1 199 ? 8.406 -9.289 -2.129 1 98.12 199 GLY A CA 1
ATOM 1514 C C . GLY A 1 199 ? 9.781 -9.516 -2.719 1 98.12 199 GLY A C 1
ATOM 1515 O O . GLY A 1 199 ? 9.938 -9.578 -3.939 1 98.12 199 GLY A O 1
ATOM 1516 N N . THR A 1 200 ? 10.82 -9.664 -1.818 1 98.06 200 THR A N 1
ATOM 1517 C CA . THR A 1 200 ? 12.172 -9.766 -2.355 1 98.06 200 THR A CA 1
ATOM 1518 C C . THR A 1 200 ? 12.805 -11.102 -1.988 1 98.06 200 THR A C 1
ATOM 1520 O O . THR A 1 200 ? 14.031 -11.195 -1.866 1 98.06 200 THR A O 1
ATOM 1523 N N . SER A 1 201 ? 11.969 -12.086 -1.693 1 98 201 SER A N 1
ATOM 1524 C CA . SER A 1 201 ? 12.336 -13.492 -1.53 1 98 201 SER A CA 1
ATOM 1525 C C . SER A 1 201 ? 13.422 -13.656 -0.478 1 98 201 SER A C 1
ATOM 1527 O O . SER A 1 201 ? 14.273 -14.547 -0.588 1 98 201 SER A O 1
ATOM 1529 N N . GLY A 1 202 ? 13.547 -12.703 0.468 1 97.94 202 GLY A N 1
ATOM 1530 C CA . GLY A 1 202 ? 14.5 -12.82 1.561 1 97.94 202 GLY A CA 1
ATOM 1531 C C . GLY A 1 202 ? 15.914 -12.43 1.165 1 97.94 202 GLY A C 1
ATOM 1532 O O . GLY A 1 202 ? 16.859 -12.648 1.922 1 97.94 202 GLY A O 1
ATOM 1533 N N . ALA A 1 203 ? 16.062 -11.812 0.015 1 98.31 203 ALA A N 1
ATOM 1534 C CA . ALA A 1 203 ? 17.391 -11.516 -0.533 1 98.31 203 ALA A CA 1
ATOM 1535 C C . ALA A 1 203 ? 18.094 -10.445 0.286 1 98.31 203 ALA A C 1
ATOM 1537 O O . ALA A 1 203 ? 19.328 -10.406 0.341 1 98.31 203 ALA A O 1
ATOM 1538 N N . PHE A 1 204 ? 17.297 -9.594 0.954 1 98.69 204 PHE A N 1
ATOM 1539 C CA . PHE A 1 204 ? 17.906 -8.438 1.604 1 98.69 204 PHE A CA 1
ATOM 1540 C C . PHE A 1 204 ? 17.828 -8.57 3.119 1 98.69 204 PHE A C 1
ATOM 1542 O O . PHE A 1 204 ? 18.312 -7.699 3.848 1 98.69 204 PHE A O 1
ATOM 1549 N N . GLY A 1 205 ? 17.25 -9.594 3.604 1 98.81 205 GLY A N 1
ATOM 1550 C CA . GLY A 1 205 ? 17.109 -9.836 5.027 1 98.81 205 GLY A CA 1
ATOM 1551 C C . GLY A 1 205 ? 16.062 -10.883 5.352 1 98.81 205 GLY A C 1
ATOM 1552 O O . GLY A 1 205 ? 15.188 -11.164 4.527 1 98.81 205 GLY A O 1
ATOM 1553 N N . ILE A 1 206 ? 16.141 -11.445 6.535 1 98.94 206 ILE A N 1
ATOM 1554 C CA . ILE A 1 206 ? 15.195 -12.469 6.988 1 98.94 206 ILE A CA 1
ATOM 1555 C C . ILE A 1 206 ? 14.18 -11.844 7.941 1 98.94 206 ILE A C 1
ATOM 1557 O O . ILE A 1 206 ? 14.539 -11.367 9.023 1 98.94 206 ILE A O 1
ATOM 1561 N N . VAL A 1 207 ? 12.914 -11.859 7.555 1 98.94 207 VAL A N 1
ATOM 1562 C CA . VAL A 1 207 ? 11.844 -11.352 8.414 1 98.94 207 VAL A CA 1
ATOM 1563 C C . VAL A 1 207 ? 11.578 -12.344 9.539 1 98.94 207 VAL A C 1
ATOM 1565 O O . VAL A 1 207 ? 11.297 -13.523 9.297 1 98.94 207 VAL A O 1
ATOM 1568 N N . THR A 1 208 ? 11.664 -11.875 10.781 1 98.94 208 THR A N 1
ATOM 1569 C CA . THR A 1 208 ? 11.484 -12.773 11.914 1 98.94 208 THR A CA 1
ATOM 1570 C C . THR A 1 208 ? 10.195 -12.453 12.664 1 98.94 208 THR A C 1
ATOM 1572 O O . THR A 1 208 ? 9.633 -13.312 13.344 1 98.94 208 THR A O 1
ATOM 1575 N N . GLU A 1 209 ? 9.797 -11.227 12.602 1 98.75 209 GLU A N 1
ATOM 1576 C CA . GLU A 1 209 ? 8.578 -10.711 13.219 1 98.75 209 GLU A CA 1
ATOM 1577 C C . GLU A 1 209 ? 7.895 -9.688 12.328 1 98.75 209 GLU A C 1
ATOM 1579 O O . GLU A 1 209 ? 8.539 -9.055 11.492 1 98.75 209 GLU A O 1
ATOM 1584 N N . CYS A 1 210 ? 6.551 -9.578 12.461 1 98.81 210 CYS A N 1
ATOM 1585 C CA . CYS A 1 210 ? 5.832 -8.57 11.695 1 98.81 210 CYS A CA 1
ATOM 1586 C C . CYS A 1 210 ? 4.605 -8.078 12.453 1 98.81 210 CYS A C 1
ATOM 1588 O O . CYS A 1 210 ? 4.199 -8.688 13.445 1 98.81 210 CYS A O 1
ATOM 1590 N N . VAL A 1 211 ? 4.176 -6.93 12.125 1 98.81 211 VAL A N 1
ATOM 1591 C CA . VAL A 1 211 ? 2.889 -6.371 12.539 1 98.81 211 VAL A CA 1
ATOM 1592 C C . VAL A 1 211 ? 1.941 -6.328 11.336 1 98.81 211 VAL A C 1
ATOM 1594 O O . VAL A 1 211 ? 2.256 -5.723 10.312 1 98.81 211 VAL A O 1
ATOM 1597 N N . LEU A 1 212 ? 0.792 -6.996 11.492 1 98.88 212 LEU A N 1
ATOM 1598 C CA . LEU A 1 212 ? -0.146 -7.125 10.375 1 98.88 212 LEU A CA 1
ATOM 1599 C C . LEU A 1 212 ? -1.425 -6.34 10.656 1 98.88 212 LEU A C 1
ATOM 1601 O O . LEU A 1 212 ? -1.918 -6.324 11.781 1 98.88 212 LEU A O 1
ATOM 1605 N N . ASN A 1 213 ? -1.9 -5.648 9.641 1 98.44 213 ASN A N 1
ATOM 1606 C CA . ASN A 1 213 ? -3.258 -5.113 9.641 1 98.44 213 ASN A CA 1
ATOM 1607 C C . ASN A 1 213 ? -4.297 -6.223 9.508 1 98.44 213 ASN A C 1
ATOM 1609 O O . ASN A 1 213 ? -4.16 -7.109 8.664 1 98.44 213 ASN A O 1
ATOM 1613 N N . LEU A 1 214 ? -5.293 -6.211 10.375 1 98.38 214 LEU A N 1
ATOM 1614 C CA . LEU A 1 214 ? -6.344 -7.219 10.336 1 98.38 214 LEU A CA 1
ATOM 1615 C C . LEU A 1 214 ? -7.652 -6.621 9.82 1 98.38 214 LEU A C 1
ATOM 1617 O O . LEU A 1 214 ? -7.855 -5.41 9.898 1 98.38 214 LEU A O 1
ATOM 1621 N N . GLU A 1 215 ? -8.477 -7.457 9.258 1 97.56 215 GLU A N 1
ATOM 1622 C CA . GLU A 1 215 ? -9.805 -7.094 8.773 1 97.56 215 GLU A CA 1
ATOM 1623 C C . GLU A 1 215 ? -10.891 -7.875 9.516 1 97.56 215 GLU A C 1
ATOM 1625 O O . GLU A 1 215 ? -10.617 -8.93 10.094 1 97.56 215 GLU A O 1
ATOM 1630 N N . ARG A 1 216 ? -12.086 -7.348 9.562 1 97.12 216 ARG A N 1
ATOM 1631 C CA . ARG A 1 216 ? -13.211 -8.062 10.164 1 97.12 216 ARG A CA 1
ATOM 1632 C C . ARG A 1 216 ? -13.656 -9.227 9.289 1 97.12 216 ARG A C 1
ATOM 1634 O O . ARG A 1 216 ? -13.695 -9.109 8.062 1 97.12 216 ARG A O 1
ATOM 1641 N N . LEU A 1 217 ? -14.008 -10.305 9.906 1 96.94 217 LEU A N 1
ATOM 1642 C CA . LEU A 1 217 ? -14.523 -11.469 9.203 1 96.94 217 LEU A CA 1
ATOM 1643 C C . LEU A 1 217 ? -15.867 -11.156 8.547 1 96.94 217 LEU A C 1
ATOM 1645 O O . LEU A 1 217 ? -16.75 -10.594 9.188 1 96.94 217 LEU A O 1
ATOM 1649 N N . PRO A 1 218 ? -16 -11.461 7.258 1 96.25 218 PRO A N 1
ATOM 1650 C CA . PRO A 1 218 ? -17.344 -11.312 6.672 1 96.25 218 PRO A CA 1
ATOM 1651 C C . PRO A 1 218 ? -18.406 -12.125 7.418 1 96.25 218 PRO A C 1
ATOM 1653 O O . PRO A 1 218 ? -18.156 -13.266 7.805 1 96.25 218 PRO A O 1
ATOM 1656 N N . LYS A 1 219 ? -19.531 -11.531 7.648 1 95.88 219 LYS A N 1
ATOM 1657 C CA . LYS A 1 219 ? -20.641 -12.203 8.312 1 95.88 219 LYS A CA 1
ATOM 1658 C C . LYS A 1 219 ? -21.703 -12.648 7.301 1 95.88 219 LYS A C 1
ATOM 1660 O O . LYS A 1 219 ? -22.562 -13.477 7.617 1 95.88 219 LYS A O 1
ATOM 1665 N N . GLN A 1 220 ? -21.719 -12.047 6.113 1 95.75 220 GLN A N 1
ATOM 1666 C CA . GLN A 1 220 ? -22.578 -12.43 4.996 1 95.75 220 GLN A CA 1
ATOM 1667 C C . GLN A 1 220 ? -21.766 -12.617 3.719 1 95.75 220 GLN A C 1
ATOM 1669 O O . GLN A 1 220 ? -20.875 -11.82 3.422 1 95.75 220 GLN A O 1
ATOM 1674 N N . THR A 1 221 ? -22.031 -13.727 3.016 1 97.44 221 THR A N 1
ATOM 1675 C CA . THR A 1 221 ? -21.375 -14 1.741 1 97.44 221 THR A CA 1
ATOM 1676 C C . THR A 1 221 ? -22.359 -14.594 0.742 1 97.44 221 THR A C 1
ATOM 1678 O O . THR A 1 221 ? -23.234 -15.383 1.117 1 97.44 221 THR A O 1
ATOM 1681 N N . ALA A 1 222 ? -22.266 -14.172 -0.468 1 98.25 222 ALA A N 1
ATOM 1682 C CA . ALA A 1 222 ? -23 -14.742 -1.586 1 98.25 222 ALA A CA 1
ATOM 1683 C C . ALA A 1 222 ? -22.109 -14.938 -2.803 1 98.25 222 ALA A C 1
ATOM 1685 O O . ALA A 1 222 ? -21.172 -14.164 -3.016 1 98.25 222 ALA A O 1
ATOM 1686 N N . THR A 1 223 ? -22.344 -15.992 -3.541 1 98.56 223 THR A N 1
ATOM 1687 C CA . THR A 1 223 ? -21.5 -16.328 -4.68 1 98.56 223 THR A CA 1
ATOM 1688 C C . THR A 1 223 ? -22.344 -16.719 -5.891 1 98.56 223 THR A C 1
ATOM 1690 O O . THR A 1 223 ? -23.516 -17.062 -5.746 1 98.56 223 THR A O 1
ATOM 1693 N N . ALA A 1 224 ? -21.766 -16.609 -7.043 1 98.62 224 ALA A N 1
ATOM 1694 C CA . ALA A 1 224 ? -22.391 -17.016 -8.297 1 98.62 224 ALA A CA 1
ATOM 1695 C C . ALA A 1 224 ? -21.344 -17.453 -9.312 1 98.62 224 ALA A C 1
ATOM 1697 O O . ALA A 1 224 ? -20.203 -16.984 -9.273 1 98.62 224 ALA A O 1
ATOM 1698 N N . PHE A 1 225 ? -21.734 -18.422 -10.148 1 98.38 225 PHE A N 1
ATOM 1699 C CA . PHE A 1 225 ? -21.047 -18.641 -11.414 1 98.38 225 PHE A CA 1
ATOM 1700 C C . PHE A 1 225 ? -21.641 -17.766 -12.508 1 98.38 225 PHE A C 1
ATOM 1702 O O . PHE A 1 225 ? -22.859 -17.781 -12.734 1 98.38 225 PHE A O 1
ATOM 1709 N N . LEU A 1 226 ? -20.828 -16.969 -13.109 1 98.62 226 LEU A N 1
ATOM 1710 C CA . LEU A 1 226 ? -21.219 -16.141 -14.242 1 98.62 226 LEU A CA 1
ATOM 1711 C C . LEU A 1 226 ? -20.609 -16.672 -15.539 1 98.62 226 LEU A C 1
ATOM 1713 O O . LEU A 1 226 ? -19.406 -16.906 -15.609 1 98.62 226 LEU A O 1
ATOM 1717 N N . VAL A 1 227 ? -21.422 -16.906 -16.516 1 98.31 227 VAL A N 1
ATOM 1718 C CA . VAL A 1 227 ? -20.953 -17.281 -17.859 1 98.31 227 VAL A CA 1
ATOM 1719 C C . VAL A 1 227 ? -21.062 -16.078 -18.781 1 98.31 227 VAL A C 1
ATOM 1721 O O . VAL A 1 227 ? -22.141 -15.719 -19.25 1 98.31 227 VAL A O 1
ATOM 1724 N N . PRO A 1 228 ? -19.906 -15.422 -19.031 1 98.25 228 PRO A N 1
ATOM 1725 C CA . PRO A 1 228 ? -19.953 -14.289 -19.953 1 98.25 228 PRO A CA 1
ATOM 1726 C C . PRO A 1 228 ? -20.391 -14.695 -21.359 1 98.25 228 PRO A C 1
ATOM 1728 O O . PRO A 1 228 ? -20.203 -15.844 -21.766 1 98.25 228 PRO A O 1
ATOM 1731 N N . ALA A 1 229 ? -20.938 -13.758 -22.109 1 97.69 229 ALA A N 1
ATOM 1732 C CA . ALA A 1 229 ? -21.344 -14.023 -23.484 1 97.69 229 ALA A CA 1
ATOM 1733 C C . ALA A 1 229 ? -20.172 -14.469 -24.328 1 97.69 229 ALA A C 1
ATOM 1735 O O . ALA A 1 229 ? -20.312 -15.305 -25.219 1 97.69 229 ALA A O 1
ATOM 1736 N N . SER A 1 230 ? -19.109 -13.906 -24.109 1 96.25 230 SER A N 1
ATOM 1737 C CA . SER A 1 230 ? -17.812 -14.273 -24.703 1 96.25 230 SER A CA 1
ATOM 1738 C C . SER A 1 230 ? -16.656 -13.742 -23.859 1 96.25 230 SER A C 1
ATOM 1740 O O . SER A 1 230 ? -16.875 -13.039 -22.875 1 96.25 230 SER A O 1
ATOM 1742 N N . GLY A 1 231 ? -15.469 -14.109 -24.266 1 95.56 231 GLY A N 1
ATOM 1743 C CA . GLY A 1 231 ? -14.297 -13.586 -23.578 1 95.56 231 GLY A CA 1
ATOM 1744 C C . GLY A 1 231 ? -14.234 -12.07 -23.578 1 95.56 231 GLY A C 1
ATOM 1745 O O . GLY A 1 231 ? -13.789 -11.461 -22.594 1 95.56 231 GLY A O 1
ATOM 1746 N N . ALA A 1 232 ? -14.688 -11.477 -24.625 1 95.94 232 ALA A N 1
ATOM 1747 C CA . ALA A 1 232 ? -14.648 -10.031 -24.781 1 95.94 232 ALA A CA 1
ATOM 1748 C C . ALA A 1 232 ? -15.578 -9.336 -23.781 1 95.94 232 ALA A C 1
ATOM 1750 O O . ALA A 1 232 ? -15.461 -8.133 -23.547 1 95.94 232 ALA A O 1
ATOM 1751 N N . HIS A 1 233 ? -16.484 -10.102 -23.172 1 97.81 233 HIS A N 1
ATOM 1752 C CA . HIS A 1 233 ? -17.5 -9.516 -22.297 1 97.81 233 HIS A CA 1
ATOM 1753 C C . HIS A 1 233 ? -17.109 -9.648 -20.828 1 97.81 233 HIS A C 1
ATOM 1755 O O . HIS A 1 233 ? -17.828 -9.18 -19.953 1 97.81 233 HIS A O 1
ATOM 1761 N N . VAL A 1 234 ? -15.945 -10.242 -20.547 1 98.06 234 VAL A N 1
ATOM 1762 C CA . VAL A 1 234 ? -15.508 -10.453 -19.172 1 98.06 234 VAL A CA 1
ATOM 1763 C C . VAL A 1 234 ? -15.25 -9.109 -18.5 1 98.06 234 VAL A C 1
ATOM 1765 O O . VAL A 1 234 ? -15.758 -8.852 -17.391 1 98.06 234 VAL A O 1
ATOM 1768 N N . LEU A 1 235 ? -14.508 -8.172 -19.125 1 97.81 235 LEU A N 1
ATOM 1769 C CA . LEU A 1 235 ? -14.18 -6.891 -18.516 1 97.81 235 LEU A CA 1
ATOM 1770 C C . LEU A 1 235 ? -15.43 -6.02 -18.375 1 97.81 235 LEU A C 1
ATOM 1772 O O . LEU A 1 235 ? -15.664 -5.422 -17.328 1 97.81 235 LEU A O 1
ATOM 1776 N N . PRO A 1 236 ? -16.281 -5.941 -19.422 1 97.81 236 PRO A N 1
ATOM 1777 C CA . PRO A 1 236 ? -17.531 -5.199 -19.25 1 97.81 236 PRO A CA 1
ATOM 1778 C C . PRO A 1 236 ? -18.375 -5.738 -18.094 1 97.81 236 PRO A C 1
ATOM 1780 O O . PRO A 1 236 ? -19.016 -4.965 -17.391 1 97.81 236 PRO A O 1
ATOM 1783 N N . LEU A 1 237 ? -18.375 -7.027 -17.953 1 98.25 237 LEU A N 1
ATOM 1784 C CA . LEU A 1 237 ? -19.094 -7.648 -16.844 1 98.25 237 LEU A CA 1
ATOM 1785 C C . LEU A 1 237 ? -18.5 -7.234 -15.5 1 98.25 237 LEU A C 1
ATOM 1787 O O . LEU A 1 237 ? -19.25 -6.91 -14.57 1 98.25 237 LEU A O 1
ATOM 1791 N N . LEU A 1 238 ? -17.188 -7.262 -15.383 1 98 238 LEU A N 1
ATOM 1792 C CA . LEU A 1 238 ? -16.531 -6.801 -14.172 1 98 238 LEU A CA 1
ATOM 1793 C C . LEU A 1 238 ? -16.922 -5.359 -13.852 1 98 238 LEU A C 1
ATOM 1795 O O . LEU A 1 238 ? -17.25 -5.039 -12.711 1 98 238 LEU A O 1
ATOM 1799 N N . LYS A 1 239 ? -16.859 -4.484 -14.883 1 96.94 239 LYS A N 1
ATOM 1800 C CA . LYS A 1 239 ? -17.203 -3.078 -14.703 1 96.94 239 LYS A CA 1
ATOM 1801 C C . LYS A 1 239 ? -18.641 -2.916 -14.219 1 96.94 239 LYS A C 1
ATOM 1803 O O . LYS A 1 239 ? -18.922 -2.123 -13.312 1 96.94 239 LYS A O 1
ATOM 1808 N N . ALA A 1 240 ? -19.547 -3.693 -14.805 1 97 240 ALA A N 1
ATOM 1809 C CA . ALA A 1 240 ? -20.953 -3.637 -14.414 1 97 240 ALA A CA 1
ATOM 1810 C C . ALA A 1 240 ? -21.141 -4.066 -12.961 1 97 240 ALA A C 1
ATOM 1812 O O . ALA A 1 240 ? -21.906 -3.449 -12.219 1 97 240 ALA A O 1
ATOM 1813 N N . MET A 1 241 ? -20.469 -5.109 -12.586 1 97.12 241 MET A N 1
ATOM 1814 C CA . MET A 1 241 ? -20.547 -5.613 -11.219 1 97.12 241 MET A CA 1
ATOM 1815 C C . MET A 1 241 ? -19.969 -4.609 -10.227 1 97.12 241 MET A C 1
ATOM 1817 O O . MET A 1 241 ? -20.562 -4.34 -9.188 1 97.12 241 MET A O 1
ATOM 1821 N N . GLU A 1 242 ? -18.797 -4.031 -10.547 1 96.38 242 GLU A N 1
ATOM 1822 C CA . GLU A 1 242 ? -18.156 -3.045 -9.68 1 96.38 242 GLU A CA 1
ATOM 1823 C C . GLU A 1 242 ? -19.047 -1.823 -9.484 1 96.38 242 GLU A C 1
ATOM 1825 O O . GLU A 1 242 ? -19.141 -1.284 -8.375 1 96.38 242 GLU A O 1
ATOM 1830 N N . GLU A 1 243 ? -19.672 -1.411 -10.555 1 95.5 243 GLU A N 1
ATOM 1831 C CA . GLU A 1 243 ? -20.531 -0.233 -10.5 1 95.5 243 GLU A CA 1
ATOM 1832 C C . GLU A 1 243 ? -21.734 -0.463 -9.578 1 95.5 243 GLU A C 1
ATOM 1834 O O . GLU A 1 243 ? -22.172 0.457 -8.883 1 95.5 243 GLU A O 1
ATOM 1839 N N . ARG A 1 244 ? -22.219 -1.643 -9.492 1 95.31 244 ARG A N 1
ATOM 1840 C CA . ARG A 1 244 ? -23.484 -1.924 -8.82 1 95.31 244 ARG A CA 1
ATOM 1841 C C . ARG A 1 244 ? -23.25 -2.475 -7.418 1 95.31 244 ARG A C 1
ATOM 1843 O O . ARG A 1 244 ? -24.078 -2.305 -6.531 1 95.31 244 ARG A O 1
ATOM 1850 N N . LEU A 1 245 ? -22.109 -3.102 -7.219 1 95.31 245 LEU A N 1
ATOM 1851 C CA . LEU A 1 245 ? -21.891 -3.797 -5.953 1 95.31 245 LEU A CA 1
ATOM 1852 C C . LEU A 1 245 ? -20.875 -3.061 -5.098 1 95.31 245 LEU A C 1
ATOM 1854 O O . LEU A 1 245 ? -20.844 -3.229 -3.877 1 95.31 245 LEU A O 1
ATOM 1858 N N . GLY A 1 246 ? -20 -2.258 -5.754 1 92.69 246 GLY A N 1
ATOM 1859 C CA . GLY A 1 246 ? -18.984 -1.508 -5.027 1 92.69 246 GLY A CA 1
ATOM 1860 C C . GLY A 1 246 ? -18.172 -2.367 -4.082 1 92.69 246 GLY A C 1
ATOM 1861 O O . GLY A 1 246 ? -17.641 -3.402 -4.484 1 92.69 246 GLY A O 1
ATOM 1862 N N . ALA A 1 247 ? -18.188 -1.985 -2.838 1 90.62 247 ALA A N 1
ATOM 1863 C CA . ALA A 1 247 ? -17.328 -2.59 -1.832 1 90.62 247 ALA A CA 1
ATOM 1864 C C . ALA A 1 247 ? -17.797 -3.99 -1.461 1 90.62 247 ALA A C 1
ATOM 1866 O O . ALA A 1 247 ? -17.109 -4.723 -0.751 1 90.62 247 ALA A O 1
ATOM 1867 N N . TYR A 1 248 ? -18.938 -4.41 -1.947 1 95.19 248 TYR A N 1
ATOM 1868 C CA . TYR A 1 248 ? -19.422 -5.758 -1.673 1 95.19 248 TYR A CA 1
ATOM 1869 C C . TYR A 1 248 ? -18.625 -6.793 -2.465 1 95.19 248 TYR A C 1
ATOM 1871 O O . TYR A 1 248 ? -18.5 -7.945 -2.041 1 95.19 248 TYR A O 1
ATOM 1879 N N . LEU A 1 249 ? -18.188 -6.426 -3.676 1 97.5 249 LEU A N 1
ATOM 1880 C CA . LEU A 1 249 ? -17.5 -7.375 -4.539 1 97.5 249 LEU A CA 1
ATOM 1881 C C . LEU A 1 249 ? -16.172 -7.797 -3.922 1 97.5 249 LEU A C 1
ATOM 1883 O O . LEU A 1 249 ? -15.289 -6.965 -3.705 1 97.5 249 LEU A O 1
ATOM 1887 N N . SER A 1 250 ? -15.984 -9.094 -3.607 1 97.5 250 SER A N 1
ATOM 1888 C CA . SER A 1 250 ? -14.805 -9.539 -2.879 1 97.5 250 SER A CA 1
ATOM 1889 C C . SER A 1 250 ? -13.953 -10.477 -3.727 1 97.5 250 SER A C 1
ATOM 1891 O O . SER A 1 250 ? -12.758 -10.656 -3.459 1 97.5 250 SER A O 1
ATOM 1893 N N . ALA A 1 251 ? -14.531 -11.102 -4.742 1 98.06 251 ALA A N 1
ATOM 1894 C CA . ALA A 1 251 ? -13.758 -11.969 -5.629 1 98.06 251 ALA A CA 1
ATOM 1895 C C . ALA A 1 251 ? -14.352 -11.984 -7.035 1 98.06 251 ALA A C 1
ATOM 1897 O O . ALA A 1 251 ? -15.562 -11.852 -7.203 1 98.06 251 ALA A O 1
ATOM 1898 N N . PHE A 1 252 ? -13.578 -12.133 -7.992 1 98.5 252 PHE A N 1
ATOM 1899 C CA . PHE A 1 252 ? -13.891 -12.242 -9.414 1 98.5 252 PHE A CA 1
ATOM 1900 C C . PHE A 1 252 ? -12.883 -13.141 -10.117 1 98.5 252 PHE A C 1
ATOM 1902 O O . PHE A 1 252 ? -11.953 -12.648 -10.766 1 98.5 252 PHE A O 1
ATOM 1909 N N . GLU A 1 253 ? -13.109 -14.477 -10.078 1 98.31 253 GLU A N 1
ATOM 1910 C CA . GLU A 1 253 ? -12.164 -15.508 -10.5 1 98.31 253 GLU A CA 1
ATOM 1911 C C . GLU A 1 253 ? -12.547 -16.078 -11.859 1 98.31 253 GLU A C 1
ATOM 1913 O O . GLU A 1 253 ? -13.648 -16.609 -12.031 1 98.31 253 GLU A O 1
ATOM 1918 N N . GLY A 1 254 ? -11.641 -15.977 -12.766 1 98.31 254 GLY A N 1
ATOM 1919 C CA . GLY A 1 254 ? -11.867 -16.578 -14.07 1 98.31 254 GLY A CA 1
ATOM 1920 C C . GLY A 1 254 ? -11.391 -18.016 -14.156 1 98.31 254 GLY A C 1
ATOM 1921 O O . GLY A 1 254 ? -10.352 -18.375 -13.594 1 98.31 254 GLY A O 1
ATOM 1922 N N . MET A 1 255 ? -12.164 -18.844 -14.875 1 98.5 255 MET A N 1
ATOM 1923 C CA . MET A 1 255 ? -11.859 -20.266 -15.039 1 98.5 255 MET A CA 1
ATOM 1924 C C . MET A 1 255 ? -12.156 -20.734 -16.469 1 98.5 255 MET A C 1
ATOM 1926 O O . MET A 1 255 ? -13.281 -20.609 -16.938 1 98.5 255 MET A O 1
ATOM 1930 N N . SER A 1 256 ? -11.188 -21.25 -17.109 1 98.25 256 SER A N 1
ATOM 1931 C CA . SER A 1 256 ? -11.367 -21.719 -18.484 1 98.25 256 SER A CA 1
ATOM 1932 C C . SER A 1 256 ? -12.078 -23.062 -18.516 1 98.25 256 SER A C 1
ATOM 1934 O O . SER A 1 256 ? -12.062 -23.812 -17.531 1 98.25 256 SER A O 1
ATOM 1936 N N . ARG A 1 257 ? -12.625 -23.375 -19.641 1 97.88 257 ARG A N 1
ATOM 1937 C CA . ARG A 1 257 ? -13.305 -24.656 -19.859 1 97.88 257 ARG A CA 1
ATOM 1938 C C . ARG A 1 257 ? -12.391 -25.828 -19.531 1 97.88 257 ARG A C 1
ATOM 1940 O O . ARG A 1 257 ? -12.773 -26.75 -18.828 1 97.88 257 ARG A O 1
ATOM 1947 N N . ASN A 1 258 ? -11.195 -25.766 -20.031 1 97.94 258 ASN A N 1
ATOM 1948 C CA . ASN A 1 258 ? -10.25 -26.859 -19.844 1 97.94 258 ASN A CA 1
ATOM 1949 C C . ASN A 1 258 ? -9.906 -27.062 -18.359 1 97.94 258 ASN A C 1
ATOM 1951 O O . ASN A 1 258 ? -9.797 -28.203 -17.906 1 97.94 258 ASN A O 1
ATOM 1955 N N . ALA A 1 259 ? -9.711 -25.969 -17.625 1 98.25 259 ALA A N 1
ATOM 1956 C CA . ALA A 1 259 ? -9.414 -26.062 -16.203 1 98.25 259 ALA A CA 1
ATOM 1957 C C . ALA A 1 259 ? -10.586 -26.688 -15.438 1 98.25 259 ALA A C 1
ATOM 1959 O O . ALA A 1 259 ? -10.383 -27.547 -14.578 1 98.25 259 ALA A O 1
ATOM 1960 N N . ILE A 1 260 ? -11.797 -26.281 -15.781 1 98.06 260 ILE A N 1
ATOM 1961 C CA . ILE A 1 260 ? -12.992 -26.797 -15.125 1 98.06 260 ILE A CA 1
ATOM 1962 C C . ILE A 1 260 ? -13.141 -28.297 -15.43 1 98.06 260 ILE A C 1
ATOM 1964 O O . ILE A 1 260 ? -13.391 -29.094 -14.523 1 98.06 260 ILE A O 1
ATOM 1968 N N . ALA A 1 261 ? -12.953 -28.625 -16.672 1 97.06 261 ALA A N 1
ATOM 1969 C CA . ALA A 1 261 ? -13.047 -30.031 -17.062 1 97.06 261 ALA A CA 1
ATOM 1970 C C . ALA A 1 261 ? -12.039 -30.891 -16.312 1 97.06 261 ALA A C 1
ATOM 1972 O O . ALA A 1 261 ? -12.352 -32 -15.883 1 97.06 261 ALA A O 1
ATOM 1973 N N . ALA A 1 262 ? -10.875 -30.359 -16.172 1 97 262 ALA A N 1
ATOM 1974 C CA . ALA A 1 262 ? -9.836 -31.078 -15.438 1 97 262 ALA A CA 1
ATOM 1975 C C . ALA A 1 262 ? -10.25 -31.281 -13.984 1 97 262 ALA A C 1
ATOM 1977 O O . ALA A 1 262 ? -10 -32.344 -13.406 1 97 262 ALA A O 1
ATOM 1978 N N . ALA A 1 263 ? -10.844 -30.281 -13.359 1 97.12 263 ALA A N 1
ATOM 1979 C CA . ALA A 1 263 ? -11.312 -30.391 -11.977 1 97.12 263 ALA A CA 1
ATOM 1980 C C . ALA A 1 263 ? -12.367 -31.469 -11.836 1 97.12 263 ALA A C 1
ATOM 1982 O O . ALA A 1 263 ? -12.305 -32.281 -10.914 1 97.12 263 ALA A O 1
ATOM 1983 N N . PHE A 1 264 ? -13.328 -31.5 -12.805 1 96.19 264 PHE A N 1
ATOM 1984 C CA . PHE A 1 264 ? -14.391 -32.5 -12.773 1 96.19 264 PHE A CA 1
ATOM 1985 C C . PHE A 1 264 ? -13.82 -33.906 -12.945 1 96.19 264 PHE A C 1
ATOM 1987 O O . PHE A 1 264 ? -14.305 -34.875 -12.336 1 96.19 264 PHE A O 1
ATOM 1994 N N . ALA A 1 265 ? -12.844 -34.031 -13.727 1 94.69 265 ALA A N 1
ATOM 1995 C CA . ALA A 1 265 ? -12.227 -35.344 -13.977 1 94.69 265 ALA A CA 1
ATOM 1996 C C . ALA A 1 265 ? -11.477 -35.844 -12.742 1 94.69 265 ALA A C 1
ATOM 1998 O O . ALA A 1 265 ? -11.422 -37.031 -12.484 1 94.69 265 ALA A O 1
ATOM 1999 N N . HIS A 1 266 ? -10.922 -34.938 -12.016 1 95.06 266 HIS A N 1
ATOM 2000 C CA . HIS A 1 266 ? -10.055 -35.281 -10.891 1 95.06 266 HIS A CA 1
ATOM 2001 C C . HIS A 1 266 ? -10.867 -35.5 -9.617 1 95.06 266 HIS A C 1
ATOM 2003 O O . HIS A 1 266 ? -10.5 -36.312 -8.773 1 95.06 266 HIS A O 1
ATOM 2009 N N . VAL A 1 267 ? -11.844 -34.688 -9.406 1 94.69 267 VAL A N 1
ATOM 2010 C CA . VAL A 1 267 ? -12.648 -34.75 -8.188 1 94.69 267 VAL A CA 1
ATOM 2011 C C . VAL A 1 267 ? -14.07 -35.156 -8.531 1 94.69 267 VAL A C 1
ATOM 2013 O O . VAL A 1 267 ? -14.953 -34.312 -8.703 1 94.69 267 VAL A O 1
ATOM 2016 N N . PRO A 1 268 ? -14.422 -36.375 -8.375 1 90.44 268 PRO A N 1
ATOM 2017 C CA . PRO A 1 268 ? -15.727 -36.906 -8.797 1 90.44 268 PRO A CA 1
ATOM 2018 C C . PRO A 1 268 ? -16.875 -36.344 -7.973 1 90.44 268 PRO A C 1
ATOM 2020 O O . PRO A 1 268 ? -18.016 -36.312 -8.438 1 90.44 268 PRO A O 1
ATOM 2023 N N . ALA A 1 269 ? -16.625 -35.938 -6.812 1 91.81 269 ALA A N 1
ATOM 2024 C CA . ALA A 1 269 ? -17.656 -35.438 -5.918 1 91.81 269 ALA A CA 1
ATOM 2025 C C . ALA A 1 269 ? -18.188 -34.062 -6.398 1 91.81 269 ALA A C 1
ATOM 2027 O O . ALA A 1 269 ? -19.266 -33.625 -5.977 1 91.81 269 ALA A O 1
ATOM 2028 N N . LEU A 1 270 ? -17.453 -33.438 -7.262 1 92.94 270 LEU A N 1
ATOM 2029 C CA . LEU A 1 270 ? -17.906 -32.156 -7.805 1 92.94 270 LEU A CA 1
ATOM 2030 C C . LEU A 1 270 ? -19.031 -32.375 -8.812 1 92.94 270 LEU A C 1
ATOM 2032 O O . LEU A 1 270 ? -18.922 -33.219 -9.711 1 92.94 270 LEU A O 1
ATOM 2036 N N . LYS A 1 271 ? -20.094 -31.641 -8.633 1 90.56 271 LYS A N 1
ATOM 2037 C CA . LYS A 1 271 ? -21.219 -31.688 -9.562 1 90.56 271 LYS A CA 1
ATOM 2038 C C . LYS A 1 271 ? -21.141 -30.547 -10.578 1 90.56 271 LYS A C 1
ATOM 2040 O O . LYS A 1 271 ? -20.844 -29.406 -10.219 1 90.56 271 LYS A O 1
ATOM 2045 N N . ASN A 1 272 ? -21.312 -30.906 -11.812 1 93.69 272 ASN A N 1
ATOM 2046 C CA . ASN A 1 272 ? -21.375 -29.891 -12.867 1 93.69 272 ASN A CA 1
ATOM 2047 C C . ASN A 1 272 ? -22.688 -29.125 -12.82 1 93.69 272 ASN A C 1
ATOM 2049 O O . ASN A 1 272 ? -23.75 -29.672 -13.133 1 93.69 272 ASN A O 1
ATOM 2053 N N . PRO A 1 273 ? -22.656 -27.906 -12.492 1 93.12 273 PRO A N 1
ATOM 2054 C CA . PRO A 1 273 ? -23.891 -27.156 -12.305 1 93.12 273 PRO A CA 1
ATOM 2055 C C . PRO A 1 273 ? -24.391 -26.516 -13.602 1 93.12 273 PRO A C 1
ATOM 2057 O O . PRO A 1 273 ? -25.453 -25.891 -13.617 1 93.12 273 PRO A O 1
ATOM 2060 N N . PHE A 1 274 ? -23.703 -26.688 -14.688 1 94.12 274 PHE A N 1
ATOM 2061 C CA . PHE A 1 274 ? -24 -25.938 -15.906 1 94.12 274 PHE A CA 1
ATOM 2062 C C . PHE A 1 274 ? -25.047 -26.656 -16.75 1 94.12 274 PHE A C 1
ATOM 2064 O O . PHE A 1 274 ? -25.172 -27.875 -16.688 1 94.12 274 PHE A O 1
ATOM 2071 N N . GLN A 1 275 ? -25.734 -25.922 -17.469 1 87.88 275 GLN A N 1
ATOM 2072 C CA . GLN A 1 275 ? -26.859 -26.391 -18.25 1 87.88 275 GLN A CA 1
ATOM 2073 C C . GLN A 1 275 ? -26.438 -27.5 -19.203 1 87.88 275 GLN A C 1
ATOM 2075 O O . GLN A 1 275 ? -25.453 -27.375 -19.922 1 87.88 275 GLN A O 1
ATOM 2080 N N . GLY A 1 276 ? -27.203 -28.578 -19.219 1 89.31 276 GLY A N 1
ATOM 2081 C CA . GLY A 1 276 ? -26.969 -29.688 -20.141 1 89.31 276 GLY A CA 1
ATOM 2082 C C . GLY A 1 276 ? -25.688 -30.438 -19.859 1 89.31 276 GLY A C 1
ATOM 2083 O O . GLY A 1 276 ? -25.234 -31.234 -20.688 1 89.31 276 GLY A O 1
ATOM 2084 N N . GLY A 1 277 ? -25.078 -30.047 -18.812 1 89.94 277 GLY A N 1
ATOM 2085 C CA . GLY A 1 277 ? -23.828 -30.719 -18.469 1 89.94 277 GLY A CA 1
ATOM 2086 C C . GLY A 1 277 ? -22.641 -30.25 -19.281 1 89.94 277 GLY A C 1
ATOM 2087 O O . GLY A 1 277 ? -21.578 -30.844 -19.25 1 89.94 277 GLY A O 1
ATOM 2088 N N . LYS A 1 278 ? -22.844 -29.25 -20.047 1 94.62 278 LYS A N 1
ATOM 2089 C CA . LYS A 1 278 ? -21.781 -28.703 -20.875 1 94.62 278 LYS A CA 1
ATOM 2090 C C . LYS A 1 278 ? -21.047 -27.578 -20.172 1 94.62 278 LYS A C 1
ATOM 2092 O O . LYS A 1 278 ? -21.656 -26.578 -19.766 1 94.62 278 LYS A O 1
ATOM 2097 N N . VAL A 1 279 ? -19.734 -27.766 -20.016 1 96.56 279 VAL A N 1
ATOM 2098 C CA . VAL A 1 279 ? -18.922 -26.734 -19.391 1 96.56 279 VAL A CA 1
ATOM 2099 C C . VAL A 1 279 ? -18.766 -25.547 -20.344 1 96.56 279 VAL A C 1
ATOM 2101 O O . VAL A 1 279 ? -18.344 -25.719 -21.484 1 96.56 279 VAL A O 1
ATOM 2104 N N . PRO A 1 280 ? -19.156 -24.359 -19.906 1 97.38 280 PRO A N 1
ATOM 2105 C CA . PRO A 1 280 ? -18.953 -23.188 -20.766 1 97.38 280 PRO A CA 1
ATOM 2106 C C . PRO A 1 280 ? -17.484 -22.906 -21.062 1 97.38 280 PRO A C 1
ATOM 2108 O O . PRO A 1 280 ? -16.609 -23.422 -20.375 1 97.38 280 PRO A O 1
ATOM 2111 N N . ASP A 1 281 ? -17.266 -22.078 -22.125 1 96.62 281 ASP A N 1
ATOM 2112 C CA . ASP A 1 281 ? -15.898 -21.766 -22.547 1 96.62 281 ASP A CA 1
ATOM 2113 C C . ASP A 1 281 ? -15.141 -21.047 -21.438 1 96.62 281 ASP A C 1
ATOM 2115 O O . ASP A 1 281 ? -13.93 -21.188 -21.297 1 96.62 281 ASP A O 1
ATOM 2119 N N . TYR A 1 282 ? -15.828 -20.234 -20.75 1 97.88 282 TYR A N 1
ATOM 2120 C CA . TYR A 1 282 ? -15.258 -19.453 -19.656 1 97.88 282 TYR A CA 1
ATOM 2121 C C . TYR A 1 282 ? -16.297 -19.156 -18.594 1 97.88 282 TYR A C 1
ATOM 2123 O O . TYR A 1 282 ? -17.453 -18.859 -18.906 1 97.88 282 TYR A O 1
ATOM 2131 N N . VAL A 1 283 ? -15.93 -19.312 -17.328 1 98.44 283 VAL A N 1
ATOM 2132 C CA . VAL A 1 283 ? -16.812 -19.094 -16.203 1 98.44 283 VAL A CA 1
ATOM 2133 C C . VAL A 1 283 ? -16.141 -18.188 -15.18 1 98.44 283 VAL A C 1
ATOM 2135 O O . VAL A 1 283 ? -14.93 -18.281 -14.969 1 98.44 283 VAL A O 1
ATOM 2138 N N . ILE A 1 284 ? -16.922 -17.281 -14.594 1 98.69 284 ILE A N 1
ATOM 2139 C CA . ILE A 1 284 ? -16.438 -16.406 -13.531 1 98.69 284 ILE A CA 1
ATOM 2140 C C . ILE A 1 284 ? -17.078 -16.812 -12.203 1 98.69 284 ILE A C 1
ATOM 2142 O O . ILE A 1 284 ? -18.297 -16.953 -12.117 1 98.69 284 ILE A O 1
ATOM 2146 N N . LEU A 1 285 ? -16.281 -17.109 -11.227 1 98.62 285 LEU A N 1
ATOM 2147 C CA . LEU A 1 285 ? -16.766 -17.141 -9.852 1 98.62 285 LEU A CA 1
ATOM 2148 C C . LEU A 1 285 ? -16.766 -15.75 -9.242 1 98.62 285 LEU A C 1
ATOM 2150 O O . LEU A 1 285 ? -15.711 -15.125 -9.117 1 98.62 285 LEU A O 1
ATOM 2154 N N . ALA A 1 286 ? -17.906 -15.188 -8.914 1 98.62 286 ALA A N 1
ATOM 2155 C CA . ALA A 1 286 ? -18.047 -13.898 -8.25 1 98.62 286 ALA A CA 1
ATOM 2156 C C . ALA A 1 286 ? -18.5 -14.078 -6.797 1 98.62 286 ALA A C 1
ATOM 2158 O O . ALA A 1 286 ? -19.344 -14.922 -6.504 1 98.62 286 ALA A O 1
ATOM 2159 N N . GLU A 1 287 ? -17.859 -13.344 -5.922 1 98.62 287 GLU A N 1
ATOM 2160 C CA . GLU A 1 287 ? -18.25 -13.32 -4.512 1 98.62 287 GLU A CA 1
ATOM 2161 C C . GLU A 1 287 ? -18.516 -11.898 -4.035 1 98.62 287 GLU A C 1
ATOM 2163 O O . GLU A 1 287 ? -17.797 -10.969 -4.406 1 98.62 287 GLU A O 1
ATOM 2168 N N . ILE A 1 288 ? -19.609 -11.703 -3.316 1 97.81 288 ILE A N 1
ATOM 2169 C CA . ILE A 1 288 ? -19.828 -10.477 -2.566 1 97.81 288 ILE A CA 1
ATOM 2170 C C . ILE A 1 288 ? -19.906 -10.781 -1.073 1 97.81 288 ILE A C 1
ATOM 2172 O O . ILE A 1 288 ? -20.25 -11.898 -0.681 1 97.81 288 ILE A O 1
ATOM 2176 N N . SER A 1 289 ? -19.438 -9.812 -0.261 1 97.12 289 SER A N 1
ATOM 2177 C CA . SER A 1 289 ? -19.406 -10.039 1.18 1 97.12 289 SER A CA 1
ATOM 2178 C C . SER A 1 289 ? -19.656 -8.75 1.95 1 97.12 289 SER A C 1
ATOM 2180 O O . SER A 1 289 ? -19.5 -7.652 1.405 1 97.12 289 SER A O 1
ATOM 2182 N N . ARG A 1 290 ? -20.172 -8.906 3.156 1 94.62 290 ARG A N 1
ATOM 2183 C CA . ARG A 1 290 ? -20.375 -7.852 4.145 1 94.62 290 ARG A CA 1
ATOM 2184 C C . ARG A 1 290 ? -19.906 -8.305 5.527 1 94.62 290 ARG A C 1
ATOM 2186 O O . ARG A 1 290 ? -20.031 -9.477 5.875 1 94.62 290 ARG A O 1
ATOM 2193 N N . THR A 1 291 ? -19.391 -7.305 6.242 1 94.81 291 THR A N 1
ATOM 2194 C CA . THR A 1 291 ? -18.844 -7.66 7.547 1 94.81 291 THR A CA 1
ATOM 2195 C C . THR A 1 291 ? -19.875 -7.438 8.648 1 94.81 291 THR A C 1
ATOM 2197 O O . THR A 1 291 ? -19.688 -7.883 9.781 1 94.81 291 THR A O 1
ATOM 2200 N N . SER A 1 292 ? -20.984 -6.754 8.375 1 92.56 292 SER A N 1
ATOM 2201 C CA . SER A 1 292 ? -22.031 -6.523 9.359 1 92.56 292 SER A CA 1
ATOM 2202 C C . SER A 1 292 ? -23.062 -7.648 9.352 1 92.56 292 SER A C 1
ATOM 2204 O O . SER A 1 292 ? -23.266 -8.297 8.328 1 92.56 292 SER A O 1
ATOM 2206 N N . SER A 1 293 ? -23.703 -7.867 10.508 1 91.31 293 SER A N 1
ATOM 2207 C CA . SER A 1 293 ? -24.844 -8.781 10.57 1 91.31 293 SER A CA 1
ATOM 2208 C C . SER A 1 293 ? -26.047 -8.203 9.836 1 91.31 293 SER A C 1
ATOM 2210 O O . SER A 1 293 ? -26.172 -6.98 9.711 1 91.31 293 SER A O 1
ATOM 2212 N N . PRO A 1 294 ? -26.891 -9.094 9.367 1 89.19 294 PRO A N 1
ATOM 2213 C CA . PRO A 1 294 ? -28.094 -8.586 8.703 1 89.19 294 PRO A CA 1
ATOM 2214 C C . PRO A 1 294 ? -28.938 -7.703 9.625 1 89.19 294 PRO A C 1
ATOM 2216 O O . PRO A 1 294 ? -29.109 -8.023 10.797 1 89.19 294 PRO A O 1
ATOM 2219 N N . ARG A 1 295 ? -29.422 -6.59 9.125 1 83.94 295 ARG A N 1
ATOM 2220 C CA . ARG A 1 295 ? -30.312 -5.688 9.836 1 83.94 295 ARG A CA 1
ATOM 2221 C C . ARG A 1 295 ? -31.766 -5.961 9.484 1 83.94 295 ARG A C 1
ATOM 2223 O O . ARG A 1 295 ? -32.062 -6.547 8.438 1 83.94 295 ARG A O 1
ATOM 2230 N N . GLU A 1 296 ? -32.562 -5.457 10.43 1 81.19 296 GLU A N 1
ATOM 2231 C CA . GLU A 1 296 ? -34 -5.586 10.133 1 81.19 296 GLU A CA 1
ATOM 2232 C C . GLU A 1 296 ? -34.344 -4.828 8.867 1 81.19 296 GLU A C 1
ATOM 2234 O O . GLU A 1 296 ? -34.031 -3.654 8.719 1 81.19 296 GLU A O 1
ATOM 2239 N N . GLY A 1 297 ? -34.969 -5.562 7.93 1 78.94 297 GLY A N 1
ATOM 2240 C CA . GLY A 1 297 ? -35.375 -4.934 6.691 1 78.94 297 GLY A CA 1
ATOM 2241 C C . GLY A 1 297 ? -34.312 -4.941 5.617 1 78.94 297 GLY A C 1
ATOM 2242 O O . GLY A 1 297 ? -34.562 -4.562 4.473 1 78.94 297 GLY A O 1
ATOM 2243 N N . GLU A 1 298 ? -33.156 -5.383 5.969 1 84 298 GLU A N 1
ATOM 2244 C CA . GLU A 1 298 ? -32.062 -5.41 4.992 1 84 298 GLU A CA 1
ATOM 2245 C C . GLU A 1 298 ? -32.25 -6.574 4.02 1 84 298 GLU A C 1
ATOM 2247 O O . GLU A 1 298 ? -32.594 -7.684 4.422 1 84 298 GLU A O 1
ATOM 2252 N N . GLN A 1 299 ? -32 -6.309 2.742 1 86 299 GLN A N 1
ATOM 2253 C CA . GLN A 1 299 ? -32 -7.371 1.741 1 86 299 GLN A CA 1
ATOM 2254 C C . GLN A 1 299 ? -30.844 -8.344 1.974 1 86 299 GLN A C 1
ATOM 2256 O O . GLN A 1 299 ? -29.703 -7.922 2.156 1 86 299 GLN A O 1
ATOM 2261 N N . PRO A 1 300 ? -31.219 -9.695 1.976 1 89.75 300 PRO A N 1
ATOM 2262 C CA . PRO A 1 300 ? -30.125 -10.656 2.055 1 89.75 300 PRO A CA 1
ATOM 2263 C C . PRO A 1 300 ? -29.141 -10.523 0.891 1 89.75 300 PRO A C 1
ATOM 2265 O O . PRO A 1 300 ? -29.531 -10.141 -0.213 1 89.75 300 PRO A O 1
ATOM 2268 N N . LEU A 1 301 ? -27.922 -10.891 1.119 1 93 301 LEU A N 1
ATOM 2269 C CA . LEU A 1 301 ? -26.875 -10.609 0.143 1 93 301 LEU A CA 1
ATOM 2270 C C . LEU A 1 301 ? -27.094 -11.414 -1.135 1 93 301 LEU A C 1
ATOM 2272 O O . LEU A 1 301 ? -26.75 -10.953 -2.227 1 93 301 LEU A O 1
ATOM 2276 N N . ASP A 1 302 ? -27.562 -12.68 -1 1 94.56 302 ASP A N 1
ATOM 2277 C CA . ASP A 1 302 ? -27.859 -13.469 -2.189 1 94.56 302 ASP A CA 1
ATOM 2278 C C . ASP A 1 302 ? -28.938 -12.805 -3.037 1 94.56 302 ASP A C 1
ATOM 2280 O O . ASP A 1 302 ? -28.875 -12.844 -4.27 1 94.56 302 ASP A O 1
ATOM 2284 N N . ALA A 1 303 ? -29.906 -12.18 -2.354 1 93.31 303 ALA A N 1
ATOM 2285 C CA . ALA A 1 303 ? -30.953 -11.445 -3.066 1 93.31 303 ALA A CA 1
ATOM 2286 C C . ALA A 1 303 ? -30.375 -10.203 -3.74 1 93.31 303 ALA A C 1
ATOM 2288 O O . ALA A 1 303 ? -30.812 -9.828 -4.832 1 93.31 303 ALA A O 1
ATOM 2289 N N . VAL A 1 304 ? -29.453 -9.555 -3.072 1 93.25 304 VAL A N 1
ATOM 2290 C CA . VAL A 1 304 ? -28.766 -8.414 -3.674 1 93.25 304 VAL A CA 1
ATOM 2291 C C . VAL A 1 304 ? -28.047 -8.859 -4.945 1 93.25 304 VAL A C 1
ATOM 2293 O O . VAL A 1 304 ? -28.188 -8.219 -5.992 1 93.25 304 VAL A O 1
ATOM 2296 N N . LEU A 1 305 ? -27.312 -9.938 -4.852 1 96.75 305 LEU A N 1
ATOM 2297 C CA . LEU A 1 305 ? -26.562 -10.469 -5.996 1 96.75 305 LEU A CA 1
ATOM 2298 C C . LEU A 1 305 ? -27.516 -10.82 -7.137 1 96.75 305 LEU A C 1
ATOM 2300 O O . LEU A 1 305 ? -27.25 -10.469 -8.289 1 96.75 305 LEU A O 1
ATOM 2304 N N . GLU A 1 306 ? -28.641 -11.414 -6.809 1 96.12 306 GLU A N 1
ATOM 2305 C CA . GLU A 1 306 ? -29.625 -11.773 -7.816 1 96.12 306 GLU A CA 1
ATOM 2306 C C . GLU A 1 306 ? -30.203 -10.531 -8.484 1 96.12 306 GLU A C 1
ATOM 2308 O O . GLU A 1 306 ? -30.406 -10.508 -9.703 1 96.12 306 GLU A O 1
ATOM 2313 N N . SER A 1 307 ? -30.484 -9.555 -7.676 1 94.88 307 SER A N 1
ATOM 2314 C CA . SER A 1 307 ? -31.031 -8.312 -8.211 1 94.88 307 SER A CA 1
ATOM 2315 C C . SER A 1 307 ? -30.047 -7.648 -9.172 1 94.88 307 SER A C 1
ATOM 2317 O O . SER A 1 307 ? -30.453 -7.164 -10.234 1 94.88 307 SER A O 1
ATOM 2319 N N . VAL A 1 308 ? -28.828 -7.637 -8.82 1 96.06 308 VAL A N 1
ATOM 2320 C CA . VAL A 1 308 ? -27.797 -7.031 -9.648 1 96.06 308 VAL A CA 1
ATOM 2321 C C . VAL A 1 308 ? -27.641 -7.816 -10.953 1 96.06 308 VAL A C 1
ATOM 2323 O O . VAL A 1 308 ? -27.547 -7.23 -12.031 1 96.06 308 VAL A O 1
ATOM 2326 N N . LEU A 1 309 ? -27.656 -9.133 -10.867 1 97.44 309 LEU A N 1
ATOM 2327 C CA . LEU A 1 309 ? -27.547 -9.969 -12.055 1 97.44 309 LEU A CA 1
ATOM 2328 C C . LEU A 1 309 ? -28.75 -9.773 -12.977 1 97.44 309 LEU A C 1
ATOM 2330 O O . LEU A 1 309 ? -28.609 -9.773 -14.203 1 97.44 309 LEU A O 1
ATOM 2334 N N . ALA A 1 310 ? -29.922 -9.586 -12.398 1 95.94 310 ALA A N 1
ATOM 2335 C CA . ALA A 1 310 ? -31.109 -9.289 -13.18 1 95.94 310 ALA A CA 1
ATOM 2336 C C . ALA A 1 310 ? -30.969 -7.965 -13.922 1 95.94 310 ALA A C 1
ATOM 2338 O O . ALA A 1 310 ? -31.344 -7.855 -15.094 1 95.94 310 ALA A O 1
ATOM 2339 N N . GLU A 1 311 ? -30.438 -6.98 -13.234 1 95.06 311 GLU A N 1
ATOM 2340 C CA . GLU A 1 311 ? -30.188 -5.688 -13.867 1 95.06 311 GLU A CA 1
ATOM 2341 C C . GLU A 1 311 ? -29.219 -5.82 -15.031 1 95.06 311 GLU A C 1
ATOM 2343 O O . GLU A 1 311 ? -29.422 -5.211 -16.094 1 95.06 311 GLU A O 1
ATOM 2348 N N . ILE A 1 312 ? -28.172 -6.59 -14.812 1 96.62 312 ILE A N 1
ATOM 2349 C CA . ILE A 1 312 ? -27.156 -6.785 -15.844 1 96.62 312 ILE A CA 1
ATOM 2350 C C . ILE A 1 312 ? -27.766 -7.52 -17.031 1 96.62 312 ILE A C 1
ATOM 2352 O O . ILE A 1 312 ? -27.469 -7.191 -18.188 1 96.62 312 ILE A O 1
ATOM 2356 N N . TRP A 1 313 ? -28.656 -8.43 -16.75 1 95.44 313 TRP A N 1
ATOM 2357 C CA . TRP A 1 313 ? -29.344 -9.188 -17.797 1 95.44 313 TRP A CA 1
ATOM 2358 C C . TRP A 1 313 ? -30.188 -8.266 -18.672 1 95.44 313 TRP A C 1
ATOM 2360 O O . TRP A 1 313 ? -30.406 -8.539 -19.844 1 95.44 313 TRP A O 1
ATOM 2370 N N . GLU A 1 314 ? -30.641 -7.219 -18.125 1 94.62 314 GLU A N 1
ATOM 2371 C CA . GLU A 1 314 ? -31.578 -6.324 -18.797 1 94.62 314 GLU A CA 1
ATOM 2372 C C . GLU A 1 314 ? -30.828 -5.207 -19.531 1 94.62 314 GLU A C 1
ATOM 2374 O O . GLU A 1 314 ? -31.453 -4.406 -20.234 1 94.62 314 GLU A O 1
ATOM 2379 N N . MET A 1 315 ? -29.594 -5.219 -19.359 1 94.69 315 MET A N 1
ATOM 2380 C CA . MET A 1 315 ? -28.828 -4.207 -20.078 1 94.69 315 MET A CA 1
ATOM 2381 C C . MET A 1 315 ? -28.969 -4.395 -21.578 1 94.69 315 MET A C 1
ATOM 2383 O O . MET A 1 315 ? -29.266 -5.496 -22.047 1 94.69 315 MET A O 1
ATOM 2387 N N . GLU A 1 316 ? -28.75 -3.283 -22.297 1 93.62 316 GLU A N 1
ATOM 2388 C CA . GLU A 1 316 ? -28.797 -3.342 -23.75 1 93.62 316 GLU A CA 1
ATOM 2389 C C . GLU A 1 316 ? -27.734 -4.285 -24.312 1 93.62 316 GLU A C 1
ATOM 2391 O O . GLU A 1 316 ? -28.016 -5.102 -25.188 1 93.62 316 GLU A O 1
ATOM 2396 N N . GLU A 1 317 ? -26.594 -4.109 -23.766 1 93.69 317 GLU A N 1
ATOM 2397 C CA . GLU A 1 317 ? -25.516 -5.027 -24.141 1 93.69 317 GLU A CA 1
ATOM 2398 C C . GLU A 1 317 ? -25.656 -6.363 -23.422 1 93.69 317 GLU A C 1
ATOM 2400 O O . GLU A 1 317 ? -25.781 -6.402 -22.188 1 93.69 317 GLU A O 1
ATOM 2405 N N . VAL A 1 318 ? -25.656 -7.441 -24.156 1 95.75 318 VAL A N 1
ATOM 2406 C CA . VAL A 1 318 ? -25.734 -8.781 -23.578 1 95.75 318 VAL A CA 1
ATOM 2407 C C . VAL A 1 318 ? -24.359 -9.18 -23.047 1 95.75 318 VAL A C 1
ATOM 2409 O O . VAL A 1 318 ? -23.469 -9.547 -23.812 1 95.75 318 VAL A O 1
ATOM 2412 N N . LEU A 1 319 ? -24.234 -9.203 -21.734 1 97.69 319 LEU A N 1
ATOM 2413 C CA . LEU A 1 319 ? -22.953 -9.484 -21.109 1 97.69 319 LEU A CA 1
ATOM 2414 C C . LEU A 1 319 ? -22.875 -10.922 -20.609 1 97.69 319 LEU A C 1
ATOM 2416 O O . LEU A 1 319 ? -21.797 -11.484 -20.469 1 97.69 319 LEU A O 1
ATOM 2420 N N . LEU A 1 320 ? -24.109 -11.5 -20.375 1 97.62 320 LEU A N 1
ATOM 2421 C CA . LEU A 1 320 ? -24.172 -12.82 -19.766 1 97.62 320 LEU A CA 1
ATOM 2422 C C . LEU A 1 320 ? -24.875 -13.82 -20.672 1 97.62 320 LEU A C 1
ATOM 2424 O O . LEU A 1 320 ? -25.891 -13.492 -21.297 1 97.62 320 LEU A O 1
ATOM 2428 N N . ALA A 1 321 ? -24.266 -14.984 -20.75 1 96.62 321 ALA A N 1
ATOM 2429 C CA . ALA A 1 321 ? -24.938 -16.125 -21.375 1 96.62 321 ALA A CA 1
ATOM 2430 C C . ALA A 1 321 ? -25.719 -16.938 -20.328 1 96.62 321 ALA A C 1
ATOM 2432 O O . ALA A 1 321 ? -26.719 -17.578 -20.656 1 96.62 321 ALA A O 1
ATOM 2433 N N . ASP A 1 322 ? -25.203 -16.984 -19.094 1 96.25 322 ASP A N 1
ATOM 2434 C CA . ASP A 1 322 ? -25.812 -17.703 -17.984 1 96.25 322 ASP A CA 1
ATOM 2435 C C . ASP A 1 322 ? -25.297 -17.203 -16.641 1 96.25 322 ASP A C 1
ATOM 2437 O O . ASP A 1 322 ? -24.281 -16.5 -16.594 1 96.25 322 ASP A O 1
ATOM 2441 N N . ALA A 1 323 ? -26.062 -17.375 -15.641 1 97.12 323 ALA A N 1
ATOM 2442 C CA . ALA A 1 323 ? -25.672 -17.062 -14.266 1 97.12 323 ALA A CA 1
ATOM 2443 C C . ALA A 1 323 ? -26.328 -18.016 -13.273 1 97.12 323 ALA A C 1
ATOM 2445 O O . ALA A 1 323 ? -27.516 -18.344 -13.414 1 97.12 323 ALA A O 1
ATOM 2446 N N . LEU A 1 324 ? -25.516 -18.469 -12.32 1 95.75 324 LEU A N 1
ATOM 2447 C CA . LEU A 1 324 ? -26.016 -19.406 -11.312 1 95.75 324 LEU A CA 1
ATOM 2448 C C . LEU A 1 324 ? -25.609 -18.969 -9.914 1 95.75 324 LEU A C 1
ATOM 2450 O O . LEU A 1 324 ? -24.422 -19.047 -9.555 1 95.75 324 LEU A O 1
ATOM 2454 N N . VAL A 1 325 ? -26.594 -18.516 -9.125 1 96.69 325 VAL A N 1
ATOM 2455 C CA . VAL A 1 325 ? -26.328 -18.219 -7.727 1 96.69 325 VAL A CA 1
ATOM 2456 C C . VAL A 1 325 ? -26.359 -19.5 -6.902 1 96.69 325 VAL A C 1
ATOM 2458 O O . VAL A 1 325 ? -27.219 -20.359 -7.109 1 96.69 325 VAL A O 1
ATOM 2461 N N . GLY A 1 326 ? -25.344 -19.75 -6.09 1 95.81 326 GLY A N 1
ATOM 2462 C CA . GLY A 1 326 ? -25.266 -20.953 -5.262 1 95.81 326 GLY A CA 1
ATOM 2463 C C . GLY A 1 326 ? -24.5 -20.75 -3.969 1 95.81 326 GLY A C 1
ATOM 2464 O O . GLY A 1 326 ? -23.953 -19.672 -3.734 1 95.81 326 GLY A O 1
ATOM 2465 N N . PRO A 1 327 ? -24.578 -21.766 -3.084 1 95.62 327 PRO A N 1
ATOM 2466 C CA . PRO A 1 327 ? -23.875 -21.641 -1.799 1 95.62 327 PRO A CA 1
ATOM 2467 C C . PRO A 1 327 ? -22.375 -21.453 -1.955 1 95.62 327 PRO A C 1
ATOM 2469 O O . PRO A 1 327 ? -21.734 -22.125 -2.77 1 95.62 327 PRO A O 1
ATOM 2472 N N . PRO A 1 328 ? -21.828 -20.531 -1.141 1 96.75 328 PRO A N 1
ATOM 2473 C CA . PRO A 1 328 ? -20.406 -20.219 -1.255 1 96.75 328 PRO A CA 1
ATOM 2474 C C . PRO A 1 328 ? -19.516 -21.453 -1.169 1 96.75 328 PRO A C 1
ATOM 2476 O O . PRO A 1 328 ? -18.562 -21.578 -1.94 1 96.75 328 PRO A O 1
ATOM 2479 N N . HIS A 1 329 ? -19.766 -22.375 -0.32 1 95.12 329 HIS A N 1
ATOM 2480 C CA . HIS A 1 329 ? -18.922 -23.562 -0.139 1 95.12 329 HIS A CA 1
ATOM 2481 C C . HIS A 1 329 ? -18.875 -24.406 -1.412 1 95.12 329 HIS A C 1
ATOM 2483 O O . HIS A 1 329 ? -17.812 -24.906 -1.78 1 95.12 329 HIS A O 1
ATOM 2489 N N . GLU A 1 330 ? -19.953 -24.516 -2.146 1 94.31 330 GLU A N 1
ATOM 2490 C CA . GLU A 1 330 ? -20.016 -25.312 -3.373 1 94.31 330 GLU A CA 1
ATOM 2491 C C . GLU A 1 330 ? -19.312 -24.594 -4.527 1 94.31 330 GLU A C 1
ATOM 2493 O O . GLU A 1 330 ? -18.562 -25.219 -5.281 1 94.31 330 GLU A O 1
ATOM 2498 N N . ILE A 1 331 ? -19.625 -23.344 -4.605 1 96.5 331 ILE A N 1
ATOM 2499 C CA . ILE A 1 331 ? -19.047 -22.547 -5.684 1 96.5 331 ILE A CA 1
ATOM 2500 C C . ILE A 1 331 ? -17.531 -22.531 -5.551 1 96.5 331 ILE A C 1
ATOM 2502 O O . ILE A 1 331 ? -16.812 -22.766 -6.527 1 96.5 331 ILE A O 1
ATOM 2506 N N . TRP A 1 332 ? -17.016 -22.391 -4.363 1 96.56 332 TRP A N 1
ATOM 2507 C CA . TRP A 1 332 ? -15.578 -22.297 -4.141 1 96.56 332 TRP A CA 1
ATOM 2508 C C . TRP A 1 332 ? -14.922 -23.672 -4.238 1 96.56 332 TRP A C 1
ATOM 2510 O O . TRP A 1 332 ? -13.742 -23.781 -4.574 1 96.56 332 TRP A O 1
ATOM 2520 N N . ALA A 1 333 ? -15.672 -24.719 -3.938 1 96.31 333 ALA A N 1
ATOM 2521 C CA . ALA A 1 333 ? -15.125 -26.062 -4.055 1 96.31 333 ALA A CA 1
ATOM 2522 C C . ALA A 1 333 ? -14.594 -26.328 -5.461 1 96.31 333 ALA A C 1
ATOM 2524 O O . ALA A 1 333 ? -13.547 -26.953 -5.633 1 96.31 333 ALA A O 1
ATOM 2525 N N . LEU A 1 334 ? -15.344 -25.859 -6.449 1 96.81 334 LEU A N 1
ATOM 2526 C CA . LEU A 1 334 ? -14.883 -26 -7.828 1 96.81 334 LEU A CA 1
ATOM 2527 C C . LEU A 1 334 ? -13.578 -25.25 -8.047 1 96.81 334 LEU A C 1
ATOM 2529 O O . LEU A 1 334 ? -12.617 -25.812 -8.578 1 96.81 334 LEU A O 1
ATOM 2533 N N . ARG A 1 335 ? -13.523 -23.969 -7.594 1 96.62 335 ARG A N 1
ATOM 2534 C CA . ARG A 1 335 ? -12.328 -23.141 -7.758 1 96.62 335 ARG A CA 1
ATOM 2535 C C . ARG A 1 335 ? -11.125 -23.781 -7.078 1 96.62 335 ARG A C 1
ATOM 2537 O O . ARG A 1 335 ? -10.016 -23.766 -7.621 1 96.62 335 ARG A O 1
ATOM 2544 N N . HIS A 1 336 ? -11.297 -24.359 -5.941 1 94.31 336 HIS A N 1
ATOM 2545 C CA . HIS A 1 336 ? -10.219 -24.938 -5.148 1 94.31 336 HIS A CA 1
ATOM 2546 C C . HIS A 1 336 ? -9.711 -26.234 -5.766 1 94.31 336 HIS A C 1
ATOM 2548 O O . HIS A 1 336 ? -8.57 -26.641 -5.516 1 94.31 336 HIS A O 1
ATOM 2554 N N . ALA A 1 337 ? -10.484 -26.844 -6.621 1 95.69 337 ALA A N 1
ATOM 2555 C CA . ALA A 1 337 ? -10.125 -28.125 -7.223 1 95.69 337 ALA A CA 1
ATOM 2556 C C . ALA A 1 337 ? -9.336 -27.922 -8.516 1 95.69 337 ALA A C 1
ATOM 2558 O O . ALA A 1 337 ? -8.742 -28.875 -9.039 1 95.69 337 ALA A O 1
ATOM 2559 N N . LEU A 1 338 ? -9.289 -26.719 -9.008 1 96.81 338 LEU A N 1
ATOM 2560 C CA . LEU A 1 338 ? -8.75 -26.469 -10.336 1 96.81 338 LEU A CA 1
ATOM 2561 C C . LEU A 1 338 ? -7.277 -26.859 -10.406 1 96.81 338 LEU A C 1
ATOM 2563 O O . LEU A 1 338 ? -6.863 -27.578 -11.312 1 96.81 338 LEU A O 1
ATOM 2567 N N . SER A 1 339 ? -6.488 -26.359 -9.445 1 93.38 339 SER A N 1
ATOM 2568 C CA . SER A 1 339 ? -5.043 -26.547 -9.492 1 93.38 339 SER A CA 1
ATOM 2569 C C . SER A 1 339 ? -4.676 -28.031 -9.492 1 93.38 339 SER A C 1
ATOM 2571 O O . SER A 1 339 ? -3.875 -28.469 -10.32 1 93.38 339 SER A O 1
ATOM 2573 N N . GLU A 1 340 ? -5.277 -28.797 -8.602 1 92.62 340 GLU A N 1
ATOM 2574 C CA . GLU A 1 340 ? -5 -30.234 -8.539 1 92.62 340 GLU A CA 1
ATOM 2575 C C . GLU A 1 340 ? -5.523 -30.953 -9.773 1 92.62 340 GLU A C 1
ATOM 2577 O O . GLU A 1 340 ? -4.906 -31.906 -10.258 1 92.62 340 GLU A O 1
ATOM 2582 N N . GLY A 1 341 ? -6.664 -30.531 -10.227 1 95.88 341 GLY A N 1
ATOM 2583 C CA . GLY A 1 341 ? -7.211 -31.109 -11.453 1 95.88 341 GLY A CA 1
ATOM 2584 C C . GLY A 1 341 ? -6.285 -30.953 -12.641 1 95.88 341 GLY A C 1
ATOM 2585 O O . GLY A 1 341 ? -6.039 -31.922 -13.367 1 95.88 341 GLY A O 1
ATOM 2586 N N . VAL A 1 342 ? -5.77 -29.797 -12.805 1 96.25 342 VAL A N 1
ATOM 2587 C CA . VAL A 1 342 ? -4.891 -29.516 -13.93 1 96.25 342 VAL A CA 1
ATOM 2588 C C . VAL A 1 342 ? -3.59 -30.297 -13.789 1 96.25 342 VAL A C 1
ATOM 2590 O O . VAL A 1 342 ? -3.07 -30.828 -14.773 1 96.25 342 VAL A O 1
ATOM 2593 N N . LYS A 1 343 ? -3.064 -30.391 -12.641 1 92.81 343 LYS A N 1
ATOM 2594 C CA . LYS A 1 343 ? -1.833 -31.141 -12.367 1 92.81 343 LYS A CA 1
ATOM 2595 C C . LYS A 1 343 ? -1.98 -32.594 -12.75 1 92.81 343 LYS A C 1
ATOM 2597 O O . LYS A 1 343 ? -1.018 -33.25 -13.195 1 92.81 343 LYS A O 1
ATOM 2602 N N . HIS A 1 344 ? -3.117 -33.156 -12.641 1 93.62 344 HIS A N 1
ATOM 2603 C CA . HIS A 1 344 ? -3.355 -34.562 -12.867 1 93.62 344 HIS A CA 1
ATOM 2604 C C . HIS A 1 344 ? -3.488 -34.875 -14.352 1 93.62 344 HIS A C 1
ATOM 2606 O O . HIS A 1 344 ? -3.416 -36.031 -14.766 1 93.62 344 HIS A O 1
ATOM 2612 N N . LEU A 1 345 ? -3.695 -33.938 -15.18 1 93.81 345 LEU A N 1
ATOM 2613 C CA . LEU A 1 345 ? -3.891 -34.125 -16.609 1 93.81 345 LEU A CA 1
ATOM 2614 C C . LEU A 1 345 ? -2.582 -34.5 -17.297 1 93.81 345 LEU A C 1
ATOM 2616 O O . LEU A 1 345 ? -2.588 -35.156 -18.344 1 93.81 345 LEU A O 1
ATOM 2620 N N . GLY A 1 346 ? -1.498 -34.125 -16.734 1 94.19 346 GLY A N 1
ATOM 2621 C CA . GLY A 1 346 ? -0.187 -34.344 -17.312 1 94.19 346 GLY A CA 1
ATOM 2622 C C . GLY A 1 346 ? 0.901 -33.5 -16.688 1 94.19 346 GLY A C 1
ATOM 2623 O O . GLY A 1 346 ? 0.818 -33.125 -15.516 1 94.19 346 GLY A O 1
ATOM 2624 N N . LYS A 1 347 ? 1.96 -33.344 -17.516 1 94.88 347 LYS A N 1
ATOM 2625 C CA . LYS A 1 347 ? 3.023 -32.438 -17.047 1 94.88 347 LYS A CA 1
ATOM 2626 C C . LYS A 1 347 ? 2.57 -30.984 -17.078 1 94.88 347 LYS A C 1
ATOM 2628 O O . LYS A 1 347 ? 2.205 -30.469 -18.125 1 94.88 347 LYS A O 1
ATOM 2633 N N . LEU A 1 348 ? 2.6 -30.391 -15.898 1 95.69 348 LEU A N 1
ATOM 2634 C CA . LEU A 1 348 ? 2.133 -29.016 -15.75 1 95.69 348 LEU A CA 1
ATOM 2635 C C . LEU A 1 348 ? 3.283 -28.031 -15.914 1 95.69 348 LEU A C 1
ATOM 2637 O O . LEU A 1 348 ? 4.328 -28.172 -15.281 1 95.69 348 LEU A O 1
ATOM 2641 N N . ILE A 1 349 ? 3.199 -27.094 -16.766 1 96.06 349 ILE A N 1
ATOM 2642 C CA . ILE A 1 349 ? 4.055 -25.922 -16.922 1 96.06 349 ILE A CA 1
ATOM 2643 C C . ILE A 1 349 ? 3.266 -24.656 -16.594 1 96.06 349 ILE A C 1
ATOM 2645 O O . ILE A 1 349 ? 2.453 -24.203 -17.406 1 96.06 349 ILE A O 1
ATOM 2649 N N . ALA A 1 350 ? 3.514 -24.156 -15.43 1 96.5 350 ALA A N 1
ATOM 2650 C CA . ALA A 1 350 ? 2.648 -23.109 -14.883 1 96.5 350 ALA A CA 1
ATOM 2651 C C . ALA A 1 350 ? 3.303 -21.75 -14.992 1 96.5 350 ALA A C 1
ATOM 2653 O O . ALA A 1 350 ? 4.52 -21.609 -14.836 1 96.5 350 ALA A O 1
ATOM 2654 N N . PHE A 1 351 ? 2.533 -20.719 -15.305 1 97.75 351 PHE A N 1
ATOM 2655 C CA . PHE A 1 351 ? 2.941 -19.312 -15.344 1 97.75 351 PHE A CA 1
ATOM 2656 C C . PHE A 1 351 ? 2.07 -18.469 -14.422 1 97.75 351 PHE A C 1
ATOM 2658 O O . PHE A 1 351 ? 0.847 -18.625 -14.406 1 97.75 351 PHE A O 1
ATOM 2665 N N . ASP A 1 352 ? 2.715 -17.703 -13.594 1 97.5 352 ASP A N 1
ATOM 2666 C CA . ASP A 1 352 ? 2.076 -16.703 -12.75 1 97.5 352 ASP A CA 1
ATOM 2667 C C . ASP A 1 352 ? 2.186 -15.305 -13.367 1 97.5 352 ASP A C 1
ATOM 2669 O O . ASP A 1 352 ? 3.131 -14.57 -13.086 1 97.5 352 ASP A O 1
ATOM 2673 N N . LEU A 1 353 ? 1.14 -14.891 -14.148 1 98.5 353 LEU A N 1
ATOM 2674 C CA . LEU A 1 353 ? 1.233 -13.68 -14.961 1 98.5 353 LEU A CA 1
ATOM 2675 C C . LEU A 1 353 ? 0.271 -12.617 -14.453 1 98.5 353 LEU A C 1
ATOM 2677 O O . LEU A 1 353 ? -0.713 -12.93 -13.781 1 98.5 353 LEU A O 1
ATOM 2681 N N . SER A 1 354 ? 0.557 -11.391 -14.719 1 98.31 354 SER A N 1
ATOM 2682 C CA . SER A 1 354 ? -0.36 -10.281 -14.461 1 98.31 354 SER A CA 1
ATOM 2683 C C . SER A 1 354 ? -0.339 -9.273 -15.609 1 98.31 354 SER A C 1
ATOM 2685 O O . SER A 1 354 ? 0.671 -9.133 -16.297 1 98.31 354 SER A O 1
ATOM 2687 N N . PHE A 1 355 ? -1.446 -8.648 -15.82 1 98.38 355 PHE A N 1
ATOM 2688 C CA . PHE A 1 355 ? -1.68 -7.672 -16.891 1 98.38 355 PHE A CA 1
ATOM 2689 C C . PHE A 1 355 ? -2.549 -6.523 -16.375 1 98.38 355 PHE A C 1
ATOM 2691 O O . PHE A 1 355 ? -3.096 -6.59 -15.281 1 98.38 355 PHE A O 1
ATOM 2698 N N . ARG A 1 356 ? -2.576 -5.422 -17.219 1 97.31 356 ARG A N 1
ATOM 2699 C CA . ARG A 1 356 ? -3.719 -4.527 -17.047 1 97.31 356 ARG A CA 1
ATOM 2700 C C . ARG A 1 356 ? -5.031 -5.289 -17.188 1 97.31 356 ARG A C 1
ATOM 2702 O O . ARG A 1 356 ? -5.16 -6.18 -18.031 1 97.31 356 ARG A O 1
ATOM 2709 N N . ARG A 1 357 ? -5.996 -4.844 -16.391 1 97.06 357 ARG A N 1
ATOM 2710 C CA . ARG A 1 357 ? -7.27 -5.559 -16.375 1 97.06 357 ARG A CA 1
ATOM 2711 C C . ARG A 1 357 ? -7.84 -5.699 -17.781 1 97.06 357 ARG A C 1
ATOM 2713 O O . ARG A 1 357 ? -8.398 -6.738 -18.125 1 97.06 357 ARG A O 1
ATOM 2720 N N . GLY A 1 358 ? -7.59 -4.715 -18.609 1 96.38 358 GLY A N 1
ATOM 2721 C CA . GLY A 1 358 ? -8.141 -4.711 -19.953 1 96.38 358 GLY A CA 1
ATOM 2722 C C . GLY A 1 358 ? -7.391 -5.621 -20.906 1 96.38 358 GLY A C 1
ATOM 2723 O O . GLY A 1 358 ? -7.887 -5.941 -21.984 1 96.38 358 GLY A O 1
ATOM 2724 N N . ASP A 1 359 ? -6.273 -6.168 -20.5 1 97.62 359 ASP A N 1
ATOM 2725 C CA . ASP A 1 359 ? -5.414 -6.895 -21.422 1 97.62 359 ASP A CA 1
ATOM 2726 C C . ASP A 1 359 ? -5.438 -8.398 -21.141 1 97.62 359 ASP A C 1
ATOM 2728 O O . ASP A 1 359 ? -4.996 -9.195 -21.969 1 97.62 359 ASP A O 1
ATOM 2732 N N . ILE A 1 360 ? -5.965 -8.812 -20.031 1 97.56 360 ILE A N 1
ATOM 2733 C CA . ILE A 1 360 ? -5.801 -10.188 -19.562 1 97.56 360 ILE A CA 1
ATOM 2734 C C . ILE A 1 360 ? -6.523 -11.133 -20.531 1 97.56 360 ILE A C 1
ATOM 2736 O O . ILE A 1 360 ? -5.941 -12.125 -20.984 1 97.56 360 ILE A O 1
ATOM 2740 N N . MET A 1 361 ? -7.789 -10.844 -20.891 1 97.69 361 MET A N 1
ATOM 2741 C CA . MET A 1 361 ? -8.555 -11.734 -21.75 1 97.69 361 MET A CA 1
ATOM 2742 C C . MET A 1 361 ? -8.008 -11.719 -23.188 1 97.69 361 MET A C 1
ATOM 2744 O O . MET A 1 361 ? -8.031 -12.734 -23.875 1 97.69 361 MET A O 1
ATOM 2748 N N . ALA A 1 362 ? -7.531 -10.562 -23.609 1 97.75 362 ALA A N 1
ATOM 2749 C CA . ALA A 1 362 ? -6.906 -10.469 -24.922 1 97.75 362 ALA A CA 1
ATOM 2750 C C . ALA A 1 362 ? -5.676 -11.367 -25.016 1 97.75 362 ALA A C 1
ATOM 2752 O O . ALA A 1 362 ? -5.465 -12.047 -26.016 1 97.75 362 ALA A O 1
ATOM 2753 N N . PHE A 1 363 ? -4.871 -11.359 -23.984 1 98.44 363 PHE A N 1
ATOM 2754 C CA . PHE A 1 363 ? -3.721 -12.258 -23.922 1 98.44 363 PHE A CA 1
ATOM 2755 C C . PHE A 1 363 ? -4.164 -13.711 -23.984 1 98.44 363 PHE A C 1
ATOM 2757 O O . PHE A 1 363 ? -3.623 -14.5 -24.76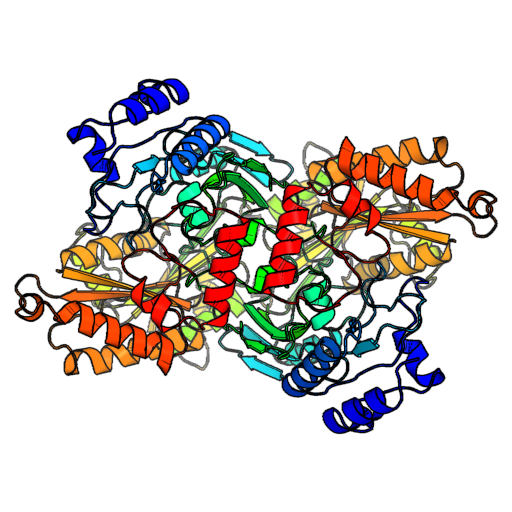6 1 98.44 363 PHE A O 1
ATOM 2764 N N . CYS A 1 364 ? -5.145 -14.086 -23.125 1 97.81 364 CYS A N 1
ATOM 2765 C CA . CYS A 1 364 ? -5.613 -15.469 -23.078 1 97.81 364 CYS A CA 1
ATOM 2766 C C . CYS A 1 364 ? -6.129 -15.922 -24.438 1 97.81 364 CYS A C 1
ATOM 2768 O O . CYS A 1 364 ? -5.809 -17.016 -24.891 1 97.81 364 CYS A O 1
ATOM 2770 N N . ASP A 1 365 ? -6.883 -15.07 -25.094 1 96.88 365 ASP A N 1
ATOM 2771 C CA . ASP A 1 365 ? -7.426 -15.398 -26.406 1 96.88 365 ASP A CA 1
ATOM 2772 C C . ASP A 1 365 ? -6.309 -15.562 -27.438 1 96.88 365 ASP A C 1
ATOM 2774 O O . ASP A 1 365 ? -6.352 -16.484 -28.266 1 96.88 365 ASP A O 1
ATOM 2778 N N . HIS A 1 366 ? -5.379 -14.664 -27.344 1 97.75 366 HIS A N 1
ATOM 2779 C CA . HIS A 1 366 ? -4.227 -14.75 -28.234 1 97.75 366 HIS A CA 1
ATOM 2780 C C . HIS A 1 366 ? -3.496 -16.078 -28.078 1 97.75 366 HIS A C 1
ATOM 2782 O O . HIS A 1 366 ? -3.17 -16.734 -29.062 1 97.75 366 HIS A O 1
ATOM 2788 N N . MET A 1 367 ? -3.223 -16.469 -26.875 1 98.12 367 MET A N 1
ATOM 2789 C CA . MET A 1 367 ? -2.486 -17.688 -26.578 1 98.12 367 MET A CA 1
ATOM 2790 C C . MET A 1 367 ? -3.287 -18.922 -27 1 98.12 367 MET A C 1
ATOM 2792 O O . MET A 1 367 ? -2.723 -19.891 -27.516 1 98.12 367 MET A O 1
ATOM 2796 N N . LYS A 1 368 ? -4.57 -18.875 -26.797 1 96.19 368 LYS A N 1
ATOM 2797 C CA . LYS A 1 368 ? -5.434 -19.984 -27.203 1 96.19 368 LYS A CA 1
ATOM 2798 C C . LYS A 1 368 ? -5.387 -20.188 -28.719 1 96.19 368 LYS A C 1
ATOM 2800 O O . LYS A 1 368 ? -5.465 -21.328 -29.203 1 96.19 368 LYS A O 1
ATOM 2805 N N . THR A 1 369 ? -5.309 -19.109 -29.359 1 96.75 369 THR A N 1
ATOM 2806 C CA . THR A 1 369 ? -5.297 -19.156 -30.812 1 96.75 369 THR A CA 1
ATOM 2807 C C . THR A 1 369 ? -3.936 -19.625 -31.328 1 96.75 369 THR A C 1
ATOM 2809 O O . THR A 1 369 ? -3.854 -20.453 -32.219 1 96.75 369 THR A O 1
ATOM 2812 N N . GLU A 1 370 ? -2.857 -19.156 -30.734 1 97.94 370 GLU A N 1
ATOM 2813 C CA . GLU A 1 370 ? -1.521 -19.359 -31.281 1 97.94 370 GLU A CA 1
ATOM 2814 C C . GLU A 1 370 ? -0.888 -20.641 -30.75 1 97.94 370 GLU A C 1
ATOM 2816 O O . GLU A 1 370 ? -0.043 -21.234 -31.422 1 97.94 370 GLU A O 1
ATOM 2821 N N . MET A 1 371 ? -1.272 -21.109 -29.609 1 97.5 371 MET A N 1
ATOM 2822 C CA . MET A 1 371 ? -0.624 -22.219 -28.922 1 97.5 371 MET A CA 1
ATOM 2823 C C . MET A 1 371 ? -0.654 -23.484 -29.766 1 97.5 371 MET A C 1
ATOM 2825 O O . MET A 1 371 ? 0.379 -24.125 -29.969 1 97.5 371 MET A O 1
ATOM 2829 N N . PRO A 1 372 ? -1.794 -23.828 -30.422 1 96.06 372 PRO A N 1
ATOM 2830 C CA . PRO A 1 372 ? -1.848 -25.078 -31.188 1 96.06 372 PRO A CA 1
ATOM 2831 C C . PRO A 1 372 ? -0.9 -25.062 -32.375 1 96.06 372 PRO A C 1
ATOM 2833 O O . PRO A 1 372 ? -0.397 -26.109 -32.781 1 96.06 372 PRO A O 1
ATOM 2836 N N . GLU A 1 373 ? -0.673 -23.922 -32.875 1 96.5 373 GLU A N 1
ATOM 2837 C CA . GLU A 1 373 ? 0.213 -23.812 -34.031 1 96.5 373 GLU A CA 1
ATOM 2838 C C . GLU A 1 373 ? 1.679 -23.859 -33.625 1 96.5 373 GLU A C 1
ATOM 2840 O O . GLU A 1 373 ? 2.49 -24.531 -34.25 1 96.5 373 GLU A O 1
ATOM 2845 N N . LYS A 1 374 ? 2.035 -23.234 -32.562 1 96.38 374 LYS A N 1
ATOM 2846 C CA . LYS A 1 374 ? 3.428 -23.109 -32.156 1 96.38 374 LYS A CA 1
ATOM 2847 C C . LYS A 1 374 ? 3.883 -24.328 -31.359 1 96.38 374 LYS A C 1
ATOM 2849 O O . LYS A 1 374 ? 5.035 -24.75 -31.469 1 96.38 374 LYS A O 1
ATOM 2854 N N . PHE A 1 375 ? 3.035 -24.828 -30.531 1 97.25 375 PHE A N 1
ATOM 2855 C CA . PHE A 1 375 ? 3.322 -26 -29.688 1 97.25 375 PHE A CA 1
ATOM 2856 C C . PHE A 1 375 ? 2.154 -26.969 -29.703 1 97.25 375 PHE A C 1
ATOM 2858 O O . PHE A 1 375 ? 1.444 -27.109 -28.719 1 97.25 375 PHE A O 1
ATOM 2865 N N . PRO A 1 376 ? 2.074 -27.75 -30.844 1 95.94 376 PRO A N 1
ATOM 2866 C CA . PRO A 1 376 ? 0.992 -28.734 -30.906 1 95.94 376 PRO A CA 1
ATOM 2867 C C . PRO A 1 376 ? 1.025 -29.734 -29.766 1 95.94 376 PRO A C 1
ATOM 2869 O O . PRO A 1 376 ? 2.1 -30.203 -29.375 1 95.94 376 PRO A O 1
ATOM 2872 N N . GLY A 1 377 ? -0.146 -29.984 -29.141 1 95.19 377 GLY A N 1
ATOM 2873 C CA . GLY A 1 377 ? -0.249 -30.953 -28.047 1 95.19 377 GLY A CA 1
ATOM 2874 C C . GLY A 1 377 ? -0.243 -30.312 -26.672 1 95.19 377 GLY A C 1
ATOM 2875 O O . GLY A 1 377 ? -0.484 -30.984 -25.672 1 95.19 377 GLY A O 1
ATOM 2876 N N . VAL A 1 378 ? 0.048 -29.016 -26.609 1 97.81 378 VAL A N 1
ATOM 2877 C CA . VAL A 1 378 ? 0 -28.281 -25.344 1 97.81 378 VAL A CA 1
ATOM 2878 C C . VAL A 1 378 ? -1.406 -27.734 -25.109 1 97.81 378 VAL A C 1
ATOM 2880 O O . VAL A 1 378 ? -1.972 -27.078 -25.984 1 97.81 378 VAL A O 1
ATOM 2883 N N . THR A 1 379 ? -1.994 -28.062 -23.969 1 97.31 379 THR A N 1
ATOM 2884 C CA . THR A 1 379 ? -3.344 -27.625 -23.625 1 97.31 379 THR A CA 1
ATOM 2885 C C . THR A 1 379 ? -3.301 -26.453 -22.656 1 97.31 379 THR A C 1
ATOM 2887 O O . THR A 1 379 ? -2.602 -26.516 -21.641 1 97.31 379 THR A O 1
ATOM 2890 N N . VAL A 1 380 ? -4.027 -25.391 -22.969 1 98.19 380 VAL A N 1
ATOM 2891 C CA . VAL A 1 380 ? -4.129 -24.234 -22.078 1 98.19 380 VAL A CA 1
ATOM 2892 C C . VAL A 1 380 ? -5.246 -24.453 -21.062 1 98.19 380 VAL A C 1
ATOM 2894 O O . VAL A 1 380 ? -6.391 -24.719 -21.438 1 98.19 380 VAL A O 1
ATOM 2897 N N . CYS A 1 381 ? -4.918 -24.391 -19.766 1 98.31 381 CYS A N 1
ATOM 2898 C CA . CYS A 1 381 ? -5.855 -24.484 -18.641 1 98.31 381 CYS A CA 1
ATOM 2899 C C . CYS A 1 381 ? -5.723 -23.281 -17.719 1 98.31 381 CYS A C 1
ATOM 2901 O O . CYS A 1 381 ? -5.293 -23.406 -16.578 1 98.31 381 CYS A O 1
ATOM 2903 N N . ASP A 1 382 ? -6.188 -22.141 -18.125 1 98.12 382 ASP A N 1
ATOM 2904 C CA . ASP A 1 382 ? -5.953 -20.906 -17.375 1 98.12 382 ASP A CA 1
ATOM 2905 C C . ASP A 1 382 ? -7.074 -20.656 -16.375 1 98.12 382 ASP A C 1
ATOM 2907 O O . ASP A 1 382 ? -8.227 -21.031 -16.609 1 98.12 382 ASP A O 1
ATOM 2911 N N . PHE A 1 383 ? -6.836 -20.141 -15.25 1 98 383 PHE A N 1
ATOM 2912 C CA . PHE A 1 383 ? -7.73 -19.594 -14.242 1 98 383 PHE A CA 1
ATOM 2913 C C . PHE A 1 383 ? -7.02 -18.547 -13.406 1 98 383 PHE A C 1
ATOM 2915 O O . PHE A 1 383 ? -5.793 -18.438 -13.445 1 98 383 PHE A O 1
ATOM 2922 N N . GLY A 1 384 ? -7.781 -17.703 -12.742 1 96.56 384 GLY A N 1
ATOM 2923 C CA . GLY A 1 384 ? -7.059 -16.766 -11.906 1 96.56 384 GLY A CA 1
ATOM 2924 C C . GLY A 1 384 ? -7.906 -15.586 -11.461 1 96.56 384 GLY A C 1
ATOM 2925 O O . GLY A 1 384 ? -9.141 -15.656 -11.492 1 96.56 384 GLY A O 1
ATOM 2926 N N . HIS A 1 385 ? -7.199 -14.594 -10.984 1 96.31 385 HIS A N 1
ATOM 2927 C CA . HIS A 1 385 ? -7.758 -13.391 -10.367 1 96.31 385 HIS A CA 1
ATOM 2928 C C . HIS A 1 385 ? -8.023 -12.312 -11.406 1 96.31 385 HIS A C 1
ATOM 2930 O O . HIS A 1 385 ? -7.406 -11.242 -11.375 1 96.31 385 HIS A O 1
ATOM 2936 N N . ILE A 1 386 ? -8.977 -12.508 -12.234 1 95.69 386 ILE A N 1
ATOM 2937 C CA . ILE A 1 386 ? -9.156 -11.688 -13.43 1 95.69 386 ILE A CA 1
ATOM 2938 C C . ILE A 1 386 ? -9.578 -10.281 -13.023 1 95.69 386 ILE A C 1
ATOM 2940 O O . ILE A 1 386 ? -9.297 -9.312 -13.742 1 95.69 386 ILE A O 1
ATOM 2944 N N . GLY A 1 387 ? -10.164 -10.156 -11.859 1 96 387 GLY A N 1
ATOM 2945 C CA . GLY A 1 387 ? -10.609 -8.852 -11.406 1 96 387 GLY A CA 1
ATOM 2946 C C . GLY A 1 387 ? -9.469 -7.891 -11.125 1 96 387 GLY A C 1
ATOM 2947 O O . GLY A 1 387 ? -9.664 -6.672 -11.133 1 96 387 GLY A O 1
ATOM 2948 N N . ASP A 1 388 ? -8.305 -8.461 -10.852 1 95.31 388 ASP A N 1
ATOM 2949 C CA . ASP A 1 388 ? -7.18 -7.59 -10.508 1 95.31 388 ASP A CA 1
ATOM 2950 C C . ASP A 1 388 ? -6.031 -7.758 -11.5 1 95.31 388 ASP A C 1
ATOM 2952 O O . ASP A 1 388 ? -4.938 -7.234 -11.289 1 95.31 388 ASP A O 1
ATOM 2956 N N . GLY A 1 389 ? -6.199 -8.508 -12.523 1 96.69 389 GLY A N 1
ATOM 2957 C CA . GLY A 1 389 ? -5.242 -8.57 -13.617 1 96.69 389 GLY A CA 1
ATOM 2958 C C . GLY A 1 389 ? -4.32 -9.773 -13.531 1 96.69 389 GLY A C 1
ATOM 2959 O O . GLY A 1 389 ? -3.369 -9.891 -14.312 1 96.69 389 GLY A O 1
ATOM 2960 N N . GLY A 1 390 ? -4.582 -10.688 -12.609 1 97.44 390 GLY A N 1
ATOM 2961 C CA . GLY A 1 390 ? -3.736 -11.859 -12.461 1 97.44 390 GLY A CA 1
ATOM 2962 C C . GLY A 1 390 ? -4.305 -13.094 -13.133 1 97.44 390 GLY A C 1
ATOM 2963 O O . GLY A 1 390 ? -5.523 -13.297 -13.148 1 97.44 390 GLY A O 1
ATOM 2964 N N . VAL A 1 391 ? -3.408 -13.938 -13.68 1 98.12 391 VAL A N 1
ATOM 2965 C CA . VAL A 1 391 ? -3.855 -15.195 -14.266 1 98.12 391 VAL A CA 1
ATOM 2966 C C . VAL A 1 391 ? -2.795 -16.266 -14.055 1 98.12 391 VAL A C 1
ATOM 2968 O O . VAL A 1 391 ? -1.601 -16.016 -14.234 1 98.12 391 VAL A O 1
ATOM 2971 N N . HIS A 1 392 ? -3.209 -17.328 -13.461 1 97.81 392 HIS A N 1
ATOM 2972 C CA . HIS A 1 392 ? -2.436 -18.562 -13.539 1 97.81 392 HIS A CA 1
ATOM 2973 C C . HIS A 1 392 ? -2.572 -19.219 -14.914 1 97.81 392 HIS A C 1
ATOM 2975 O O . HIS A 1 392 ? -3.564 -19.891 -15.188 1 97.81 392 HIS A O 1
ATOM 2981 N N . PHE A 1 393 ? -1.584 -18.969 -15.719 1 98.44 393 PHE A N 1
ATOM 2982 C CA . PHE A 1 393 ? -1.581 -19.516 -17.078 1 98.44 393 PHE A CA 1
ATOM 2983 C C . PHE A 1 393 ? -0.905 -20.875 -17.109 1 98.44 393 PHE A C 1
ATOM 2985 O O . PHE A 1 393 ? 0.303 -20.969 -17.328 1 98.44 393 PHE A O 1
ATOM 2992 N N . ASN A 1 394 ? -1.739 -21.906 -16.953 1 98.12 394 ASN A N 1
ATOM 2993 C CA . ASN A 1 394 ? -1.268 -23.281 -16.844 1 98.12 394 ASN A CA 1
ATOM 2994 C C . ASN A 1 394 ? -1.306 -24 -18.188 1 98.12 394 ASN A C 1
ATOM 2996 O O . ASN A 1 394 ? -2.328 -23.984 -18.875 1 98.12 394 ASN A O 1
ATOM 3000 N N . LEU A 1 395 ? -0.207 -24.531 -18.547 1 98.25 395 LEU A N 1
ATOM 3001 C CA . LEU A 1 395 ? -0.082 -25.375 -19.734 1 98.25 395 LEU A CA 1
ATOM 3002 C C . LEU A 1 395 ? 0.162 -26.828 -19.359 1 98.25 395 LEU A C 1
ATOM 3004 O O . LEU A 1 395 ? 0.966 -27.125 -18.469 1 98.25 395 LEU A O 1
ATOM 3008 N N . VAL A 1 396 ? -0.576 -27.703 -20 1 97.69 396 VAL A N 1
ATOM 3009 C CA . VAL A 1 396 ? -0.472 -29.125 -19.688 1 97.69 396 VAL A CA 1
ATOM 3010 C C . VAL A 1 396 ? -0.036 -29.891 -20.922 1 97.69 396 VAL A C 1
ATOM 3012 O O . VAL A 1 396 ? -0.548 -29.656 -22.016 1 97.69 396 VAL A O 1
ATOM 3015 N N . VAL A 1 397 ? 0.912 -30.734 -20.75 1 97.06 397 VAL A N 1
ATOM 3016 C CA . VAL A 1 397 ? 1.401 -31.656 -21.781 1 97.06 397 VAL A CA 1
ATOM 3017 C C . VAL A 1 397 ? 1.168 -33.094 -21.344 1 97.06 397 VAL A C 1
ATOM 3019 O O . VAL A 1 397 ? 1.445 -33.469 -20.188 1 97.06 397 VAL A O 1
ATOM 3022 N N . ALA A 1 398 ? 0.691 -33.906 -22.297 1 95.25 398 ALA A N 1
ATOM 3023 C CA . ALA A 1 398 ? 0.484 -35.312 -21.969 1 95.25 398 ALA A CA 1
ATOM 3024 C C . ALA A 1 398 ? 1.782 -35.969 -21.5 1 95.25 398 ALA A C 1
ATOM 3026 O O . ALA A 1 398 ? 2.857 -35.688 -22.031 1 95.25 398 ALA A O 1
ATOM 3027 N N . LYS A 1 399 ? 1.651 -36.812 -20.578 1 92.75 399 LYS A N 1
ATOM 3028 C CA . LYS A 1 399 ? 2.816 -37.438 -19.953 1 92.75 399 LYS A CA 1
ATOM 3029 C C . LYS A 1 399 ? 3.654 -38.188 -20.984 1 92.75 399 LYS A C 1
ATOM 3031 O O . LYS A 1 399 ? 4.879 -38.281 -20.859 1 92.75 399 LYS A O 1
ATOM 3036 N N . ASP A 1 400 ? 3 -38.75 -21.984 1 93.12 400 ASP A N 1
ATOM 3037 C CA . ASP A 1 400 ? 3.691 -39.562 -22.984 1 93.12 400 ASP A CA 1
ATOM 3038 C C . ASP A 1 400 ? 3.941 -38.75 -24.25 1 93.12 400 ASP A C 1
ATOM 3040 O O . ASP A 1 400 ? 4.266 -39.281 -25.312 1 93.12 400 ASP A O 1
ATOM 3044 N N . SER A 1 401 ? 3.744 -37.5 -24.141 1 94.31 401 SER A N 1
ATOM 3045 C CA . SER A 1 401 ? 3.932 -36.656 -25.312 1 94.31 401 SER A CA 1
ATOM 3046 C C . SER A 1 401 ? 5.383 -36.656 -25.781 1 94.31 401 SER A C 1
ATOM 3048 O O . SER A 1 401 ? 6.305 -36.562 -24.969 1 94.31 401 SER A O 1
ATOM 3050 N N . PRO A 1 402 ? 5.645 -36.75 -27.016 1 94.06 402 PRO A N 1
ATOM 3051 C CA . PRO A 1 402 ? 7.004 -36.656 -27.562 1 94.06 402 PRO A CA 1
ATOM 3052 C C . PRO A 1 402 ? 7.66 -35.312 -27.266 1 94.06 402 PRO A C 1
ATOM 3054 O O . PRO A 1 402 ? 8.891 -35.219 -27.297 1 94.06 402 PRO A O 1
ATOM 3057 N N . LEU A 1 403 ? 6.879 -34.312 -26.969 1 94.25 403 LEU A N 1
ATOM 3058 C CA . LEU A 1 403 ? 7.41 -33 -26.641 1 94.25 403 LEU A CA 1
ATOM 3059 C C . LEU A 1 403 ? 8.328 -33.062 -25.422 1 94.25 403 LEU A C 1
ATOM 3061 O O . LEU A 1 403 ? 9.281 -32.281 -25.312 1 94.25 403 LEU A O 1
ATOM 3065 N N . LEU A 1 404 ? 8.07 -33.938 -24.578 1 94.38 404 LEU A N 1
ATOM 3066 C CA . LEU A 1 404 ? 8.781 -34 -23.297 1 94.38 404 LEU A CA 1
ATOM 3067 C C . LEU A 1 404 ? 10.141 -34.656 -23.484 1 94.38 404 LEU A C 1
ATOM 3069 O O . LEU A 1 404 ? 10.992 -34.594 -22.594 1 94.38 404 LEU A O 1
ATOM 3073 N N . ALA A 1 405 ? 10.328 -35.344 -24.625 1 93.94 405 ALA A N 1
ATOM 3074 C CA . ALA A 1 405 ? 11.625 -35.938 -24.938 1 93.94 405 ALA A CA 1
ATOM 3075 C C . ALA A 1 405 ? 12.633 -34.875 -25.375 1 93.94 405 ALA A C 1
ATOM 3077 O O . ALA A 1 405 ? 13.844 -35.094 -25.297 1 93.94 405 ALA A O 1
ATOM 3078 N N . ASP A 1 406 ? 12.102 -33.812 -25.859 1 94.38 406 ASP A N 1
ATOM 3079 C CA . ASP A 1 406 ? 12.945 -32.688 -26.25 1 94.38 406 ASP A CA 1
ATOM 3080 C C . ASP A 1 406 ? 13.336 -31.859 -25.047 1 94.38 406 ASP A C 1
ATOM 3082 O O . ASP A 1 406 ? 12.5 -31.125 -24.5 1 94.38 406 ASP A O 1
ATOM 3086 N N . ALA A 1 407 ? 14.555 -31.844 -24.672 1 92.94 407 ALA A N 1
ATOM 3087 C CA . ALA A 1 407 ? 15.047 -31.172 -23.469 1 92.94 407 ALA A CA 1
ATOM 3088 C C . ALA A 1 407 ? 14.891 -29.656 -23.562 1 92.94 407 ALA A C 1
ATOM 3090 O O . ALA A 1 407 ? 14.906 -28.969 -22.547 1 92.94 407 ALA A O 1
ATOM 3091 N N . THR A 1 408 ? 14.758 -29.125 -24.719 1 95.62 408 THR A N 1
ATOM 3092 C CA . THR A 1 408 ? 14.68 -27.672 -24.906 1 95.62 408 THR A CA 1
ATOM 3093 C C . THR A 1 408 ? 13.227 -27.203 -24.953 1 95.62 408 THR A C 1
ATOM 3095 O O . THR A 1 408 ? 12.961 -26 -24.938 1 95.62 408 THR A O 1
ATOM 3098 N N . PHE A 1 409 ? 12.297 -28.125 -25.031 1 96.19 409 PHE A N 1
ATOM 3099 C CA . PHE A 1 409 ? 10.883 -27.844 -25.266 1 96.19 409 PHE A CA 1
ATOM 3100 C C . PHE A 1 409 ? 10.352 -26.844 -24.234 1 96.19 409 PHE A C 1
ATOM 3102 O O . PHE A 1 409 ? 9.844 -25.781 -24.609 1 96.19 409 PHE A O 1
ATOM 3109 N N . GLU A 1 410 ? 10.508 -27.172 -22.938 1 95.69 410 GLU A N 1
ATOM 3110 C CA . GLU A 1 410 ? 9.938 -26.344 -21.891 1 95.69 410 GLU A CA 1
ATOM 3111 C C . GLU A 1 410 ? 10.539 -24.938 -21.891 1 95.69 410 GLU A C 1
ATOM 3113 O O . GLU A 1 410 ? 9.828 -23.953 -21.719 1 95.69 410 GLU A O 1
ATOM 3118 N N . GLN A 1 411 ? 11.836 -24.906 -22.078 1 95.81 411 GLN A N 1
ATOM 3119 C CA . GLN A 1 411 ? 12.508 -23.609 -22.125 1 95.81 411 GLN A CA 1
ATOM 3120 C C . GLN A 1 411 ? 11.977 -22.75 -23.266 1 95.81 411 GLN A C 1
ATOM 3122 O O . GLN A 1 411 ? 11.688 -21.562 -23.078 1 95.81 411 GLN A O 1
ATOM 3127 N N . ARG A 1 412 ? 11.883 -23.312 -24.469 1 97.25 412 ARG A N 1
ATOM 3128 C CA . ARG A 1 412 ? 11.352 -22.594 -25.609 1 97.25 412 ARG A CA 1
ATOM 3129 C C . ARG A 1 412 ? 9.93 -22.125 -25.359 1 97.25 412 ARG A C 1
ATOM 3131 O O . ARG A 1 412 ? 9.562 -21 -25.734 1 97.25 412 ARG A O 1
ATOM 3138 N N . LEU A 1 413 ? 9.156 -23.016 -24.781 1 98.06 413 LEU A N 1
ATOM 3139 C CA . LEU A 1 413 ? 7.77 -22.688 -24.469 1 98.06 413 LEU A CA 1
ATOM 3140 C C . LEU A 1 413 ? 7.695 -21.516 -23.484 1 98.06 413 LEU A C 1
ATOM 3142 O O . LEU A 1 413 ? 6.945 -20.562 -23.703 1 98.06 413 LEU A O 1
ATOM 3146 N N . ARG A 1 414 ? 8.453 -21.594 -22.422 1 97.75 414 ARG A N 1
ATOM 3147 C CA . ARG A 1 414 ? 8.453 -20.547 -21.406 1 97.75 414 ARG A CA 1
ATOM 3148 C C . ARG A 1 414 ? 8.93 -19.219 -21.984 1 97.75 414 ARG A C 1
ATOM 3150 O O . ARG A 1 414 ? 8.336 -18.172 -21.719 1 97.75 414 ARG A O 1
ATOM 3157 N N . GLU A 1 415 ? 9.992 -19.25 -22.75 1 98 415 GLU A N 1
ATOM 3158 C CA . GLU A 1 415 ? 10.516 -18.047 -23.375 1 98 415 GLU A CA 1
ATOM 3159 C C . GLU A 1 415 ? 9.469 -17.391 -24.266 1 98 415 GLU A C 1
ATOM 3161 O O . GLU A 1 415 ? 9.305 -16.172 -24.234 1 98 415 GLU A O 1
ATOM 3166 N N . TRP A 1 416 ? 8.789 -18.188 -25 1 98.56 416 TRP A N 1
ATOM 3167 C CA . TRP A 1 416 ? 7.781 -17.656 -25.906 1 98.56 416 TRP A CA 1
ATOM 3168 C C . TRP A 1 416 ? 6.625 -17.031 -25.125 1 98.56 416 TRP A C 1
ATOM 3170 O O . TRP A 1 416 ? 6.188 -15.922 -25.438 1 98.56 416 TRP A O 1
ATOM 3180 N N . VAL A 1 417 ? 6.094 -17.734 -24.125 1 98.75 417 VAL A N 1
ATOM 3181 C CA . VAL A 1 417 ? 4.961 -17.266 -23.344 1 98.75 417 VAL A CA 1
ATOM 3182 C C . VAL A 1 417 ? 5.328 -15.953 -22.656 1 98.75 417 VAL A C 1
ATOM 3184 O O . VAL A 1 417 ? 4.57 -14.984 -22.703 1 98.75 417 VAL A O 1
ATOM 3187 N N . PHE A 1 418 ? 6.508 -15.898 -22.031 1 98.56 418 PHE A N 1
ATOM 3188 C CA . PHE A 1 418 ? 6.93 -14.695 -21.328 1 98.56 418 PHE A CA 1
ATOM 3189 C C . PHE A 1 418 ? 7.18 -13.547 -22.297 1 98.56 418 PHE A C 1
ATOM 3191 O O . PHE A 1 418 ? 6.887 -12.391 -21.984 1 98.56 418 PHE A O 1
ATOM 3198 N N . ALA A 1 419 ? 7.719 -13.852 -23.469 1 98.56 419 ALA A N 1
ATOM 3199 C CA . ALA A 1 419 ? 7.922 -12.812 -24.469 1 98.56 419 ALA A CA 1
ATOM 3200 C C . ALA A 1 419 ? 6.594 -12.18 -24.875 1 98.56 419 ALA A C 1
ATOM 3202 O O . ALA A 1 419 ? 6.484 -10.953 -24.969 1 98.56 419 ALA A O 1
ATOM 3203 N N . VAL A 1 420 ? 5.57 -13.008 -25.125 1 98.69 420 VAL A N 1
ATOM 3204 C CA . VAL A 1 420 ? 4.258 -12.484 -25.5 1 98.69 420 VAL A CA 1
ATOM 3205 C C . VAL A 1 420 ? 3.682 -11.672 -24.344 1 98.69 420 VAL A C 1
ATOM 3207 O O . VAL A 1 420 ? 3.219 -10.547 -24.531 1 98.69 420 VAL A O 1
ATOM 3210 N N . ALA A 1 421 ? 3.762 -12.219 -23.109 1 98.69 421 ALA A N 1
ATOM 3211 C CA . ALA A 1 421 ? 3.174 -11.578 -21.938 1 98.69 421 ALA A CA 1
ATOM 3212 C C . ALA A 1 421 ? 3.828 -10.227 -21.656 1 98.69 421 ALA A C 1
ATOM 3214 O O . ALA A 1 421 ? 3.137 -9.227 -21.438 1 98.69 421 ALA A O 1
ATOM 3215 N N . VAL A 1 422 ? 5.172 -10.133 -21.703 1 98.25 422 VAL A N 1
ATOM 3216 C CA . VAL A 1 422 ? 5.914 -8.953 -21.266 1 98.25 422 VAL A CA 1
ATOM 3217 C C . VAL A 1 422 ? 6.082 -7.984 -22.438 1 98.25 422 VAL A C 1
ATOM 3219 O O . VAL A 1 422 ? 5.82 -6.789 -22.297 1 98.25 422 VAL A O 1
ATOM 3222 N N . GLU A 1 423 ? 6.422 -8.484 -23.578 1 98.25 423 GLU A N 1
ATOM 3223 C CA . GLU A 1 423 ? 6.812 -7.609 -24.688 1 98.25 423 GLU A CA 1
ATOM 3224 C C . GLU A 1 423 ? 5.594 -7.156 -25.484 1 98.25 423 GLU A C 1
ATOM 3226 O O . GLU A 1 423 ? 5.535 -6.016 -25.953 1 98.25 423 GLU A O 1
ATOM 3231 N N . GLN A 1 424 ? 4.633 -8.031 -25.641 1 98.06 424 GLN A N 1
ATOM 3232 C CA . GLN A 1 424 ? 3.486 -7.691 -26.469 1 98.06 424 GLN A CA 1
ATOM 3233 C C . GLN A 1 424 ? 2.352 -7.102 -25.641 1 98.06 424 GLN A C 1
ATOM 3235 O O . GLN A 1 424 ? 1.695 -6.148 -26.062 1 98.06 424 GLN A O 1
ATOM 3240 N N . TYR A 1 425 ? 2.18 -7.633 -24.438 1 98.06 425 TYR A N 1
ATOM 3241 C CA . TYR A 1 425 ? 1.021 -7.215 -23.656 1 98.06 425 TYR A CA 1
ATOM 3242 C C . TYR A 1 425 ? 1.447 -6.395 -22.453 1 98.06 425 TYR A C 1
ATOM 3244 O O . TYR A 1 425 ? 0.607 -5.965 -21.656 1 98.06 425 TYR A O 1
ATOM 3252 N N . HIS A 1 426 ? 2.695 -6.148 -22.25 1 97.19 426 HIS A N 1
ATOM 3253 C CA . HIS A 1 426 ? 3.258 -5.289 -21.219 1 97.19 426 HIS A CA 1
ATOM 3254 C C . HIS A 1 426 ? 2.859 -5.773 -19.828 1 97.19 426 HIS A C 1
ATOM 3256 O O . HIS A 1 426 ? 2.584 -4.961 -18.938 1 97.19 426 HIS A O 1
ATOM 3262 N N . GLY A 1 427 ? 2.742 -7.121 -19.719 1 98.12 427 GLY A N 1
ATOM 3263 C CA . GLY A 1 427 ? 2.443 -7.734 -18.438 1 98.12 427 GLY A CA 1
ATOM 3264 C C . GLY A 1 427 ? 3.684 -8.07 -17.641 1 98.12 427 GLY A C 1
ATOM 3265 O O . GLY A 1 427 ? 4.766 -7.539 -17.906 1 98.12 427 GLY A O 1
ATOM 3266 N N . SER A 1 428 ? 3.479 -8.797 -16.547 1 98.12 428 SER A N 1
ATOM 3267 C CA . SER A 1 428 ? 4.551 -9.258 -15.672 1 98.12 428 SER A CA 1
ATOM 3268 C C . SER A 1 428 ? 4.699 -10.773 -15.719 1 98.12 428 SER A C 1
ATOM 3270 O O . SER A 1 428 ? 3.705 -11.492 -15.852 1 98.12 428 SER A O 1
ATOM 3272 N N . PHE A 1 429 ? 5.941 -11.219 -15.602 1 98.12 429 PHE A N 1
ATOM 3273 C CA . PHE A 1 429 ? 6.191 -12.656 -15.578 1 98.12 429 PHE A CA 1
ATOM 3274 C C . PHE A 1 429 ? 6.094 -13.195 -14.156 1 98.12 429 PHE A C 1
ATOM 3276 O O . PHE A 1 429 ? 6.273 -14.391 -13.93 1 98.12 429 PHE A O 1
ATOM 3283 N N . SER A 1 430 ? 5.789 -12.352 -13.18 1 97.88 430 SER A N 1
ATOM 3284 C CA . SER A 1 430 ? 5.559 -12.75 -11.797 1 97.88 430 SER A CA 1
ATOM 3285 C C . SER A 1 430 ? 4.48 -11.891 -11.148 1 97.88 430 SER A C 1
ATOM 3287 O O . SER A 1 430 ? 4.711 -10.711 -10.859 1 97.88 430 SER A O 1
ATOM 3289 N N . ALA A 1 431 ? 3.352 -12.508 -10.867 1 97.12 431 ALA A N 1
ATOM 3290 C CA . ALA A 1 431 ? 2.213 -11.781 -10.312 1 97.12 431 ALA A CA 1
ATOM 3291 C C . ALA A 1 431 ? 2.213 -11.828 -8.789 1 97.12 431 ALA A C 1
ATOM 3293 O O . ALA A 1 431 ? 2.102 -10.797 -8.125 1 97.12 431 ALA A O 1
ATOM 3294 N N . GLU A 1 432 ? 2.381 -12.977 -8.219 1 95.44 432 GLU A N 1
ATOM 3295 C CA . GLU A 1 432 ? 2.199 -13.086 -6.777 1 95.44 432 GLU A CA 1
ATOM 3296 C C . GLU A 1 432 ? 3.139 -14.133 -6.18 1 95.44 432 GLU A C 1
ATOM 3298 O O . GLU A 1 432 ? 3.16 -14.336 -4.965 1 95.44 432 GLU A O 1
ATOM 3303 N N . HIS A 1 433 ? 4.02 -14.805 -6.992 1 95.25 433 HIS A N 1
ATOM 3304 C CA . HIS A 1 433 ? 4.898 -15.859 -6.492 1 95.25 433 HIS A CA 1
ATOM 3305 C C . HIS A 1 433 ? 6.316 -15.336 -6.289 1 95.25 433 HIS A C 1
ATOM 3307 O O . HIS A 1 433 ? 7.195 -16.078 -5.836 1 95.25 433 HIS A O 1
ATOM 3313 N N . ALA A 1 434 ? 6.566 -14.125 -6.617 1 96.69 434 ALA A N 1
ATOM 3314 C CA . ALA A 1 434 ? 7.879 -13.5 -6.48 1 96.69 434 ALA A CA 1
ATOM 3315 C C . ALA A 1 434 ? 8.922 -14.227 -7.332 1 96.69 434 ALA A C 1
ATOM 3317 O O . ALA A 1 434 ? 8.609 -14.695 -8.43 1 96.69 434 ALA A O 1
ATOM 3318 N N . LEU A 1 435 ? 10.195 -14.125 -6.949 1 97.75 435 LEU A N 1
ATOM 3319 C CA . LEU A 1 435 ? 11.281 -14.656 -7.758 1 97.75 435 LEU A CA 1
ATOM 3320 C C . LEU A 1 435 ? 11.969 -15.82 -7.055 1 97.75 435 LEU A C 1
ATOM 3322 O O . LEU A 1 435 ? 11.969 -15.898 -5.824 1 97.75 435 LEU A O 1
ATOM 3326 N N . GLY A 1 436 ? 12.453 -16.703 -7.707 1 96.56 436 GLY A N 1
ATOM 3327 C CA . GLY A 1 436 ? 13.336 -17.797 -7.363 1 96.56 436 GLY A CA 1
ATOM 3328 C C . GLY A 1 436 ? 14.234 -18.219 -8.516 1 96.56 436 GLY A C 1
ATOM 3329 O O . GLY A 1 436 ? 14.352 -17.5 -9.508 1 96.56 436 GLY A O 1
ATOM 3330 N N . ARG A 1 437 ? 14.875 -19.344 -8.375 1 95.44 437 ARG A N 1
ATOM 3331 C CA . ARG A 1 437 ? 15.82 -19.797 -9.391 1 95.44 437 ARG A CA 1
ATOM 3332 C C . ARG A 1 437 ? 15.109 -20.047 -10.719 1 95.44 437 ARG A C 1
ATOM 3334 O O . ARG A 1 437 ? 15.695 -19.844 -11.789 1 95.44 437 ARG A O 1
ATOM 3341 N N . ARG A 1 438 ? 13.875 -20.344 -10.672 1 93.75 438 ARG A N 1
ATOM 3342 C CA . ARG A 1 438 ? 13.125 -20.734 -11.859 1 93.75 438 ARG A CA 1
ATOM 3343 C C . ARG A 1 438 ? 12.875 -19.531 -12.758 1 93.75 438 ARG A C 1
ATOM 3345 O O . ARG A 1 438 ? 12.68 -19.688 -13.969 1 93.75 438 ARG A O 1
ATOM 3352 N N . ASN A 1 439 ? 12.812 -18.375 -12.203 1 94.88 439 ASN A N 1
ATOM 3353 C CA . ASN A 1 439 ? 12.516 -17.203 -13.031 1 94.88 439 ASN A CA 1
ATOM 3354 C C . ASN A 1 439 ? 13.648 -16.188 -13 1 94.88 439 ASN A C 1
ATOM 3356 O O . ASN A 1 439 ? 13.484 -15.047 -13.43 1 94.88 439 ASN A O 1
ATOM 3360 N N . GLN A 1 440 ? 14.875 -16.594 -12.531 1 97.44 440 GLN A N 1
ATOM 3361 C CA . GLN A 1 440 ? 16.047 -15.719 -12.461 1 97.44 440 GLN A CA 1
ATOM 3362 C C . GLN A 1 440 ? 16.422 -15.188 -13.844 1 97.44 440 GLN A C 1
ATOM 3364 O O . GLN A 1 440 ? 16.703 -14 -14 1 97.44 440 GLN A O 1
ATOM 3369 N N . ALA A 1 441 ? 16.391 -16.062 -14.859 1 97.38 441 ALA A N 1
ATOM 3370 C CA . ALA A 1 441 ? 16.797 -15.688 -16.203 1 97.38 441 ALA A CA 1
ATOM 3371 C C . ALA A 1 441 ? 15.906 -14.586 -16.766 1 97.38 441 ALA A C 1
ATOM 3373 O O . ALA A 1 441 ? 16.375 -13.719 -17.516 1 97.38 441 ALA A O 1
ATOM 3374 N N . PHE A 1 442 ? 14.664 -14.633 -16.453 1 97.94 442 PHE A N 1
ATOM 3375 C CA . PHE A 1 442 ? 13.727 -13.641 -16.969 1 97.94 442 PHE A CA 1
ATOM 3376 C C . PHE A 1 442 ? 13.883 -12.312 -16.234 1 97.94 442 PHE A C 1
ATOM 3378 O O . PHE A 1 442 ? 13.742 -11.242 -16.828 1 97.94 442 PHE A O 1
ATOM 3385 N N . TYR A 1 443 ? 14.172 -12.375 -14.945 1 98.31 443 TYR A N 1
ATOM 3386 C CA . TYR A 1 443 ? 14.555 -11.148 -14.25 1 98.31 443 TYR A CA 1
ATOM 3387 C C . TYR A 1 443 ? 15.758 -10.5 -14.914 1 98.31 443 TYR A C 1
ATOM 3389 O O . TYR A 1 443 ? 15.758 -9.289 -15.164 1 98.31 443 TYR A O 1
ATOM 3397 N N . ASP A 1 444 ? 16.766 -11.32 -15.203 1 98.38 444 ASP A N 1
ATOM 3398 C CA . ASP A 1 444 ? 17.984 -10.82 -15.828 1 98.38 444 ASP A CA 1
ATOM 3399 C C . ASP A 1 444 ? 17.688 -10.18 -17.188 1 98.38 444 ASP A C 1
ATOM 3401 O O . ASP A 1 444 ? 18.266 -9.148 -17.531 1 98.38 444 ASP A O 1
ATOM 3405 N N . LEU A 1 445 ? 16.797 -10.75 -17.859 1 98 445 LEU A N 1
ATOM 3406 C CA . LEU A 1 445 ? 16.484 -10.32 -19.219 1 98 445 LEU A CA 1
ATOM 3407 C C . LEU A 1 445 ? 15.672 -9.031 -19.219 1 98 445 LEU A C 1
ATOM 3409 O O . LEU A 1 445 ? 15.953 -8.109 -19.984 1 98 445 LEU A O 1
ATOM 3413 N N . TYR A 1 446 ? 14.672 -8.898 -18.344 1 97.75 446 TYR A N 1
ATOM 3414 C CA . TYR A 1 446 ? 13.664 -7.855 -18.5 1 97.75 446 TYR A CA 1
ATOM 3415 C C . TYR A 1 446 ? 13.938 -6.688 -17.562 1 97.75 446 TYR A C 1
ATOM 3417 O O . TYR A 1 446 ? 13.305 -5.629 -17.672 1 97.75 446 TYR A O 1
ATOM 3425 N N . THR A 1 447 ? 14.883 -6.793 -16.641 1 97.81 447 THR A N 1
ATOM 3426 C CA . THR A 1 447 ? 15.156 -5.723 -15.68 1 97.81 447 THR A CA 1
ATOM 3427 C C . THR A 1 447 ? 16.25 -4.793 -16.203 1 97.81 447 THR A C 1
ATOM 3429 O O . THR A 1 447 ? 17.328 -5.25 -16.594 1 97.81 447 THR A O 1
ATOM 3432 N N . PRO A 1 448 ? 15.977 -3.467 -16.234 1 97.25 448 PRO A N 1
ATOM 3433 C CA . PRO A 1 448 ? 17 -2.504 -16.656 1 97.25 448 PRO A CA 1
ATOM 3434 C C . PRO A 1 448 ? 18.266 -2.557 -15.812 1 97.25 448 PRO A C 1
ATOM 3436 O O . PRO A 1 448 ? 18.188 -2.779 -14.602 1 97.25 448 PRO A O 1
ATOM 3439 N N . GLU A 1 449 ? 19.391 -2.303 -16.422 1 97.69 449 GLU A N 1
ATOM 3440 C CA . GLU A 1 449 ? 20.688 -2.379 -15.766 1 97.69 449 GLU A CA 1
ATOM 3441 C C . GLU A 1 449 ? 20.75 -1.449 -14.555 1 97.69 449 GLU A C 1
ATOM 3443 O O . GLU A 1 449 ? 21.297 -1.812 -13.508 1 97.69 449 GLU A O 1
ATOM 3448 N N . LYS A 1 450 ? 20.203 -0.242 -14.625 1 97.5 450 LYS A N 1
ATOM 3449 C CA . LYS A 1 450 ? 20.234 0.708 -13.523 1 97.5 450 LYS A CA 1
ATOM 3450 C C . LYS A 1 450 ? 19.562 0.127 -12.281 1 97.5 450 LYS A C 1
ATOM 3452 O O . LYS A 1 450 ? 20.031 0.323 -11.156 1 97.5 450 LYS A O 1
ATOM 3457 N N . LEU A 1 451 ? 18.469 -0.574 -12.492 1 98.19 451 LEU A N 1
ATOM 3458 C CA . LEU A 1 451 ? 17.75 -1.164 -11.359 1 98.19 451 LEU A CA 1
ATOM 3459 C C . LEU A 1 451 ? 18.547 -2.312 -10.758 1 98.19 451 LEU A C 1
ATOM 3461 O O . LEU A 1 451 ? 18.547 -2.504 -9.539 1 98.19 451 LEU A O 1
ATOM 3465 N N . LYS A 1 452 ? 19.234 -3.113 -11.586 1 98.5 452 LYS A N 1
ATOM 3466 C CA . LYS A 1 452 ? 20.109 -4.16 -11.078 1 98.5 452 LYS A CA 1
ATOM 3467 C C . LYS A 1 452 ? 21.25 -3.564 -10.25 1 98.5 452 LYS A C 1
ATOM 3469 O O . LYS A 1 452 ? 21.594 -4.086 -9.188 1 98.5 452 LYS A O 1
ATOM 3474 N N . ASN A 1 453 ? 21.797 -2.467 -10.758 1 98.19 453 ASN A N 1
ATOM 3475 C CA . ASN A 1 453 ? 22.859 -1.786 -10.031 1 98.19 453 ASN A CA 1
ATOM 3476 C C . ASN A 1 453 ? 22.375 -1.261 -8.68 1 98.19 453 ASN A C 1
ATOM 3478 O O . ASN A 1 453 ? 23.078 -1.376 -7.676 1 98.19 453 ASN A O 1
ATOM 3482 N N . MET A 1 454 ? 21.234 -0.667 -8.695 1 98.31 454 MET A N 1
ATOM 3483 C CA . MET A 1 454 ? 20.641 -0.19 -7.445 1 98.31 454 MET A CA 1
ATOM 3484 C C . MET A 1 454 ? 20.422 -1.344 -6.477 1 98.31 454 MET A C 1
ATOM 3486 O O . MET A 1 454 ? 20.656 -1.207 -5.273 1 98.31 454 MET A O 1
ATOM 3490 N N . ALA A 1 455 ? 19.953 -2.467 -6.977 1 98.62 455 ALA A N 1
ATOM 3491 C CA . ALA A 1 455 ? 19.719 -3.633 -6.129 1 98.62 455 ALA A CA 1
ATOM 3492 C C . ALA A 1 455 ? 21.031 -4.148 -5.535 1 98.62 455 ALA A C 1
ATOM 3494 O O . ALA A 1 455 ? 21.078 -4.566 -4.375 1 98.62 455 ALA A O 1
ATOM 3495 N N . ALA A 1 456 ? 22.062 -4.156 -6.359 1 98.5 456 ALA A N 1
ATOM 3496 C CA . ALA A 1 456 ? 23.375 -4.539 -5.848 1 98.5 456 ALA A CA 1
ATOM 3497 C C . ALA A 1 456 ? 23.797 -3.637 -4.691 1 98.5 456 ALA A C 1
ATOM 3499 O O . ALA A 1 456 ? 24.328 -4.113 -3.684 1 98.5 456 ALA A O 1
ATOM 3500 N N . GLY A 1 457 ? 23.609 -2.32 -4.887 1 98.5 457 GLY A N 1
ATOM 3501 C CA . GLY A 1 457 ? 23.891 -1.382 -3.814 1 98.5 457 GLY A CA 1
ATOM 3502 C C . GLY A 1 457 ? 23.062 -1.63 -2.568 1 98.5 457 GLY A C 1
ATOM 3503 O O . GLY A 1 457 ? 23.594 -1.601 -1.452 1 98.5 457 GLY A O 1
ATOM 3504 N N . LEU A 1 458 ? 21.797 -1.863 -2.799 1 98.38 458 LEU A N 1
ATOM 3505 C CA . LEU A 1 458 ? 20.906 -2.146 -1.679 1 98.38 458 LEU A CA 1
ATOM 3506 C C . LEU A 1 458 ? 21.375 -3.391 -0.924 1 98.38 458 LEU A C 1
ATOM 3508 O O . LEU A 1 458 ? 21.312 -3.434 0.306 1 98.38 458 LEU A O 1
ATOM 3512 N N . LYS A 1 459 ? 21.781 -4.422 -1.652 1 98.56 459 LYS A N 1
ATOM 3513 C CA . LYS A 1 459 ? 22.312 -5.637 -1.044 1 98.56 459 LYS A CA 1
ATOM 3514 C C . LYS A 1 459 ? 23.516 -5.328 -0.143 1 98.56 459 LYS A C 1
ATOM 3516 O O . LYS A 1 459 ? 23.594 -5.84 0.975 1 98.56 459 LYS A O 1
ATOM 3521 N N . THR A 1 460 ? 24.328 -4.496 -0.553 1 98.12 460 THR A N 1
ATOM 3522 C CA . THR A 1 460 ? 25.516 -4.109 0.207 1 98.12 460 THR A CA 1
ATOM 3523 C C . THR A 1 460 ? 25.109 -3.359 1.477 1 98.12 460 THR A C 1
ATOM 3525 O O . THR A 1 460 ? 25.719 -3.553 2.531 1 98.12 460 THR A O 1
ATOM 3528 N N . LEU A 1 461 ? 24.078 -2.539 1.384 1 97.88 461 LEU A N 1
ATOM 3529 C CA . LEU A 1 461 ? 23.641 -1.702 2.496 1 97.88 461 LEU A CA 1
ATOM 3530 C C . LEU A 1 461 ? 22.922 -2.533 3.553 1 97.88 461 LEU A C 1
ATOM 3532 O O . LEU A 1 461 ? 22.906 -2.168 4.73 1 97.88 461 LEU A O 1
ATOM 3536 N N . THR A 1 462 ? 22.297 -3.664 3.178 1 98.38 462 THR A N 1
ATOM 3537 C CA . THR A 1 462 ? 21.453 -4.445 4.078 1 98.38 462 THR A CA 1
ATOM 3538 C C . THR A 1 462 ? 22.125 -5.777 4.422 1 98.38 462 THR A C 1
ATOM 3540 O O . THR A 1 462 ? 22.734 -5.914 5.48 1 98.38 462 THR A O 1
ATOM 3543 N N . SER A 1 463 ? 22.234 -6.633 3.471 1 98.69 463 SER A N 1
ATOM 3544 C CA . SER A 1 463 ? 22.719 -7.996 3.654 1 98.69 463 SER A CA 1
ATOM 3545 C C . SER A 1 463 ? 23.844 -8.32 2.678 1 98.69 463 SER A C 1
ATOM 3547 O O . SER A 1 463 ? 23.641 -9.078 1.725 1 98.69 463 SER A O 1
ATOM 3549 N N . PRO A 1 464 ? 25.031 -7.898 2.982 1 98.38 464 PRO A N 1
ATOM 3550 C CA . PRO A 1 464 ? 26.141 -8.125 2.059 1 98.38 464 PRO A CA 1
ATOM 3551 C C . PRO A 1 464 ? 26.562 -9.594 1.996 1 98.38 464 PRO A C 1
ATOM 3553 O O . PRO A 1 464 ? 27.25 -10 1.059 1 98.38 464 PRO A O 1
ATOM 3556 N N . GLY A 1 465 ? 26.234 -10.383 3.014 1 98.38 465 GLY A N 1
ATOM 3557 C CA . GLY A 1 465 ? 26.547 -11.805 2.992 1 98.38 465 GLY A CA 1
ATOM 3558 C C . GLY A 1 465 ? 25.781 -12.57 1.93 1 98.38 465 GLY A C 1
ATOM 3559 O O . GLY A 1 465 ? 24.891 -12.016 1.287 1 98.38 465 GLY A O 1
ATOM 3560 N N . LYS A 1 466 ? 26.172 -13.836 1.711 1 98 466 LYS A N 1
ATOM 3561 C CA . LYS A 1 466 ? 25.484 -14.695 0.752 1 98 466 LYS A CA 1
ATOM 3562 C C . LYS A 1 466 ? 24.141 -15.164 1.302 1 98 466 LYS A C 1
ATOM 3564 O O . LYS A 1 466 ? 24.062 -16.172 2.016 1 98 466 LYS A O 1
ATOM 3569 N N . LEU A 1 467 ? 23.125 -14.438 0.924 1 98.56 467 LEU A N 1
ATOM 3570 C CA . LEU A 1 467 ? 21.797 -14.672 1.454 1 98.56 467 LEU A CA 1
ATOM 3571 C C . LEU A 1 467 ? 20.766 -14.781 0.325 1 98.56 467 LEU A C 1
ATOM 3573 O O . LEU A 1 467 ? 20.656 -13.875 -0.502 1 98.56 467 LEU A O 1
ATOM 3577 N N . GLY A 1 468 ? 20.016 -15.898 0.33 1 97.88 468 GLY A N 1
ATOM 3578 C CA . GLY A 1 468 ? 18.875 -16.047 -0.573 1 97.88 468 GLY A CA 1
ATOM 3579 C C . GLY A 1 468 ? 19.234 -16.766 -1.863 1 97.88 468 GLY A C 1
ATOM 3580 O O . GLY A 1 468 ? 20.422 -16.953 -2.166 1 97.88 468 GLY A O 1
ATOM 3581 N N . SER A 1 469 ? 18.234 -17.094 -2.613 1 97.12 469 SER A N 1
ATOM 3582 C CA . SER A 1 469 ? 18.406 -17.844 -3.85 1 97.12 469 SER A CA 1
ATOM 3583 C C . SER A 1 469 ? 18.344 -16.938 -5.07 1 97.12 469 SER A C 1
ATOM 3585 O O . SER A 1 469 ? 18.609 -17.375 -6.191 1 97.12 469 SER A O 1
ATOM 3587 N N . VAL A 1 470 ? 17.969 -15.672 -4.863 1 98 470 VAL A N 1
ATOM 3588 C CA . VAL A 1 470 ? 17.734 -14.742 -5.965 1 98 470 VAL A CA 1
ATOM 3589 C C . VAL A 1 470 ? 18.828 -13.68 -5.992 1 98 470 VAL A C 1
ATOM 3591 O O . VAL A 1 470 ? 19.234 -13.172 -4.945 1 98 470 VAL A O 1
ATOM 3594 N N . ARG A 1 471 ? 19.281 -13.414 -7.16 1 97.44 471 ARG A N 1
ATOM 3595 C CA . ARG A 1 471 ? 20.234 -12.328 -7.395 1 97.44 471 ARG A CA 1
ATOM 3596 C C . ARG A 1 471 ? 19.547 -11.148 -8.094 1 97.44 471 ARG A C 1
ATOM 3598 O O . ARG A 1 471 ? 19.234 -11.234 -9.281 1 97.44 471 ARG A O 1
ATOM 3605 N N . PHE A 1 472 ? 19.438 -10.055 -7.402 1 98 472 PHE A N 1
ATOM 3606 C CA . PHE A 1 472 ? 18.766 -8.898 -7.977 1 98 472 PHE A CA 1
ATOM 3607 C C . PHE A 1 472 ? 19.766 -7.973 -8.656 1 98 472 PHE A C 1
ATOM 3609 O O . PHE A 1 472 ? 19.391 -7.176 -9.523 1 98 472 PHE A O 1
ATOM 3616 N N . GLY A 1 473 ? 20.984 -7.969 -8.156 1 96.69 473 GLY A N 1
ATOM 3617 C CA . GLY A 1 473 ? 22.031 -7.113 -8.711 1 96.69 473 GLY A CA 1
ATOM 3618 C C . GLY A 1 473 ? 22.922 -7.828 -9.703 1 96.69 473 GLY A C 1
ATOM 3619 O O . GLY A 1 473 ? 22.953 -9.062 -9.75 1 96.69 473 GLY A O 1
ATOM 3620 N N . MET B 1 1 ? 23.562 34.438 -5.348 1 70.88 1 MET B N 1
ATOM 3621 C CA . MET B 1 1 ? 23.062 34.531 -6.723 1 70.88 1 MET B CA 1
ATOM 3622 C C . MET B 1 1 ? 23.844 33.562 -7.633 1 70.88 1 MET B C 1
ATOM 3624 O O . MET B 1 1 ? 25.031 33.344 -7.422 1 70.88 1 MET B O 1
ATOM 3628 N N . ILE B 1 2 ? 23.141 32.812 -8.43 1 85.75 2 ILE B N 1
ATOM 3629 C CA . ILE B 1 2 ? 23.703 31.891 -9.391 1 85.75 2 ILE B CA 1
ATOM 3630 C C . ILE B 1 2 ? 24.406 32.656 -10.508 1 85.75 2 ILE B C 1
ATOM 3632 O O . ILE B 1 2 ? 23.953 33.75 -10.906 1 85.75 2 ILE B O 1
ATOM 3636 N N . ASP B 1 3 ? 25.578 32.25 -10.898 1 92 3 ASP B N 1
ATOM 3637 C CA . ASP B 1 3 ? 26.359 32.906 -11.93 1 92 3 ASP B CA 1
ATOM 3638 C C . ASP B 1 3 ? 25.578 33 -13.242 1 92 3 ASP B C 1
ATOM 3640 O O . ASP B 1 3 ? 24.812 32.062 -13.562 1 92 3 ASP B O 1
ATOM 3644 N N . GLU B 1 4 ? 25.906 34.031 -13.945 1 94.06 4 GLU B N 1
ATOM 3645 C CA . GLU B 1 4 ? 25.188 34.312 -15.188 1 94.06 4 GLU B CA 1
ATOM 3646 C C . GLU B 1 4 ? 25.391 33.188 -16.203 1 94.06 4 GLU B C 1
ATOM 3648 O O . GLU B 1 4 ? 24.484 32.906 -17 1 94.06 4 GLU B O 1
ATOM 3653 N N . HIS B 1 5 ? 26.516 32.625 -16.234 1 96.19 5 HIS B N 1
ATOM 3654 C CA . HIS B 1 5 ? 26.766 31.594 -17.219 1 96.19 5 HIS B CA 1
ATOM 3655 C C . HIS B 1 5 ? 25.891 30.375 -16.969 1 96.19 5 HIS B C 1
ATOM 3657 O O . HIS B 1 5 ? 25.484 29.688 -17.906 1 96.19 5 HIS B O 1
ATOM 3663 N N . HIS B 1 6 ? 25.625 30.062 -15.672 1 97.5 6 HIS B N 1
ATOM 3664 C CA . HIS B 1 6 ? 24.688 28.984 -15.359 1 97.5 6 HIS B CA 1
ATOM 3665 C C . HIS B 1 6 ? 23.281 29.344 -15.828 1 97.5 6 HIS B C 1
ATOM 3667 O O . HIS B 1 6 ? 22.562 28.469 -16.344 1 97.5 6 HIS B O 1
ATOM 3673 N N . ILE B 1 7 ? 22.891 30.625 -15.656 1 97.44 7 ILE B N 1
ATOM 3674 C CA . ILE B 1 7 ? 21.578 31.078 -16.078 1 97.44 7 ILE B CA 1
ATOM 3675 C C . ILE B 1 7 ? 21.453 30.922 -17.594 1 97.44 7 ILE B C 1
ATOM 3677 O O . ILE B 1 7 ? 20.422 30.453 -18.094 1 97.44 7 ILE B O 1
ATOM 3681 N N . ASP B 1 8 ? 22.469 31.297 -18.312 1 97.56 8 ASP B N 1
ATOM 3682 C CA . ASP B 1 8 ? 22.469 31.188 -19.766 1 97.56 8 ASP B CA 1
ATOM 3683 C C . ASP B 1 8 ? 22.344 29.734 -20.203 1 97.56 8 ASP B C 1
ATOM 3685 O O . ASP B 1 8 ? 21.547 29.422 -21.094 1 97.56 8 ASP B O 1
ATOM 3689 N N . ALA B 1 9 ? 23.109 28.875 -19.562 1 98.19 9 ALA B N 1
ATOM 3690 C CA . ALA B 1 9 ? 23.094 27.453 -19.906 1 98.19 9 ALA B CA 1
ATOM 3691 C C . ALA B 1 9 ? 21.719 26.844 -19.641 1 98.19 9 ALA B C 1
ATOM 3693 O O . ALA B 1 9 ? 21.188 26.094 -20.453 1 98.19 9 ALA B O 1
ATOM 3694 N N . LEU B 1 10 ? 21.156 27.156 -18.531 1 98.5 10 LEU B N 1
ATOM 3695 C CA . LEU B 1 10 ? 19.859 26.609 -18.141 1 98.5 10 LEU B CA 1
ATOM 3696 C C . LEU B 1 10 ? 18.75 27.172 -19 1 98.5 10 LEU B C 1
ATOM 3698 O O . LEU B 1 10 ? 17.781 26.484 -19.312 1 98.5 10 LEU B O 1
ATOM 3702 N N . THR B 1 11 ? 18.891 28.453 -19.422 1 98.19 11 THR B N 1
ATOM 3703 C CA . THR B 1 11 ? 17.922 29.062 -20.312 1 98.19 11 THR B CA 1
ATOM 3704 C C . THR B 1 11 ? 17.969 28.391 -21.688 1 98.19 11 THR B C 1
ATOM 3706 O O . THR B 1 11 ? 16.922 28.234 -22.344 1 98.19 11 THR B O 1
ATOM 3709 N N . LYS B 1 12 ? 19.109 28.031 -22.094 1 98.06 12 LYS B N 1
ATOM 3710 C CA . LYS B 1 12 ? 19.25 27.312 -23.359 1 98.06 12 LYS B CA 1
ATOM 3711 C C . LYS B 1 12 ? 18.562 25.953 -23.281 1 98.06 12 LYS B C 1
ATOM 3713 O O . LYS B 1 12 ? 17.969 25.5 -24.266 1 98.06 12 LYS B O 1
ATOM 3718 N N . LEU B 1 13 ? 18.609 25.312 -22.141 1 98.12 13 LEU B N 1
ATOM 3719 C CA . LEU B 1 13 ? 18.031 23.984 -21.938 1 98.12 13 LEU B CA 1
ATOM 3720 C C . LEU B 1 13 ? 16.5 24.078 -21.828 1 98.12 13 LEU B C 1
ATOM 3722 O O . LEU B 1 13 ? 15.789 23.203 -22.344 1 98.12 13 LEU B O 1
ATOM 3726 N N . LEU B 1 14 ? 15.961 25.156 -21.188 1 98.5 14 LEU B N 1
ATOM 3727 C CA . LEU B 1 14 ? 14.57 25.141 -20.75 1 98.5 14 LEU B CA 1
ATOM 3728 C C . LEU B 1 14 ? 13.766 26.203 -21.484 1 98.5 14 LEU B C 1
ATOM 3730 O O . LEU B 1 14 ? 12.531 26.188 -21.453 1 98.5 14 LEU B O 1
ATOM 3734 N N . GLY B 1 15 ? 14.43 27.125 -22.203 1 97.19 15 GLY B N 1
ATOM 3735 C CA . GLY B 1 15 ? 13.758 28.266 -22.797 1 97.19 15 GLY B CA 1
ATOM 3736 C C . GLY B 1 15 ? 13.578 29.422 -21.844 1 97.19 15 GLY B C 1
ATOM 3737 O O . GLY B 1 15 ? 13.719 29.25 -20.625 1 97.19 15 GLY B O 1
ATOM 3738 N N . ASP B 1 16 ? 13.141 30.562 -22.312 1 94.38 16 ASP B N 1
ATOM 3739 C CA . ASP B 1 16 ? 13.031 31.812 -21.547 1 94.38 16 ASP B CA 1
ATOM 3740 C C . ASP B 1 16 ? 11.984 31.672 -20.438 1 94.38 16 ASP B C 1
ATOM 3742 O O . ASP B 1 16 ? 12.156 32.219 -19.344 1 94.38 16 ASP B O 1
ATOM 3746 N N . LYS B 1 17 ? 11.008 30.922 -20.719 1 95.31 17 LYS B N 1
ATOM 3747 C CA . LYS B 1 17 ? 9.93 30.766 -19.75 1 95.31 17 LYS B CA 1
ATOM 3748 C C . LYS B 1 17 ? 10.297 29.734 -18.688 1 95.31 17 LYS B C 1
ATOM 3750 O O . LYS B 1 17 ? 9.602 29.594 -17.672 1 95.31 17 LYS B O 1
ATOM 3755 N N . GLY B 1 18 ? 11.43 29.094 -18.906 1 98 18 GLY B N 1
ATOM 3756 C CA . GLY B 1 18 ? 11.797 27.984 -18.047 1 98 18 GLY B CA 1
ATOM 3757 C C . GLY B 1 18 ? 12.727 28.406 -16.922 1 98 18 GLY B C 1
ATOM 3758 O O . GLY B 1 18 ? 13.055 27.594 -16.047 1 98 18 GLY B O 1
ATOM 3759 N N . VAL B 1 19 ? 13.148 29.656 -16.922 1 98.19 19 VAL B N 1
ATOM 3760 C CA . VAL B 1 19 ? 14.062 30.156 -15.891 1 98.19 19 VAL B CA 1
ATOM 3761 C C . VAL B 1 19 ? 13.555 31.484 -15.344 1 98.19 19 VAL B C 1
ATOM 3763 O O . VAL B 1 19 ? 13.273 32.406 -16.109 1 98.19 19 VAL B O 1
ATOM 3766 N N . VAL B 1 20 ? 13.344 31.531 -14.102 1 97.81 20 VAL B N 1
ATOM 3767 C CA . VAL B 1 20 ? 12.922 32.75 -13.422 1 97.81 20 VAL B CA 1
ATOM 3768 C C . VAL B 1 20 ? 14.062 33.281 -12.562 1 97.81 20 VAL B C 1
ATOM 3770 O O . VAL B 1 20 ? 14.602 32.562 -11.711 1 97.81 20 VAL B O 1
ATOM 3773 N N . THR B 1 21 ? 14.453 34.562 -12.758 1 95.88 21 THR B N 1
ATOM 3774 C CA . THR B 1 21 ? 15.57 35.125 -12.008 1 95.88 21 THR B CA 1
ATOM 3775 C C . THR B 1 21 ? 15.172 36.438 -11.375 1 95.88 21 THR B C 1
ATOM 3777 O O . THR B 1 21 ? 15.852 36.938 -10.477 1 95.88 21 THR B O 1
ATOM 3780 N N . ARG B 1 22 ? 14.047 37.031 -11.828 1 95.12 22 ARG B N 1
ATOM 3781 C CA . ARG B 1 22 ? 13.609 38.312 -11.25 1 95.12 22 ARG B CA 1
ATOM 3782 C C . ARG B 1 22 ? 13.047 38.094 -9.844 1 95.12 22 ARG B C 1
ATOM 3784 O O . ARG B 1 22 ? 12.188 37.25 -9.633 1 95.12 22 ARG B O 1
ATOM 3791 N N . ARG B 1 23 ? 13.477 38.844 -8.977 1 94.19 23 ARG B N 1
ATOM 3792 C CA . ARG B 1 23 ? 13.172 38.719 -7.559 1 94.19 23 ARG B CA 1
ATOM 3793 C C . ARG B 1 23 ? 11.664 38.719 -7.32 1 94.19 23 ARG B C 1
ATOM 3795 O O . ARG B 1 23 ? 11.148 37.906 -6.566 1 94.19 23 ARG B O 1
ATOM 3802 N N . GLU B 1 24 ? 10.961 39.594 -7.969 1 94.62 24 GLU B N 1
ATOM 3803 C CA . GLU B 1 24 ? 9.516 39.75 -7.773 1 94.62 24 GLU B CA 1
ATOM 3804 C C . GLU B 1 24 ? 8.781 38.5 -8.203 1 94.62 24 GLU B C 1
ATOM 3806 O O . GLU B 1 24 ? 7.762 38.125 -7.605 1 94.62 24 GLU B O 1
ATOM 3811 N N . ASP B 1 25 ? 9.359 37.906 -9.219 1 95.69 25 ASP B N 1
ATOM 3812 C CA . ASP B 1 25 ? 8.719 36.688 -9.75 1 95.69 25 ASP B CA 1
ATOM 3813 C C . ASP B 1 25 ? 9.086 35.469 -8.93 1 95.69 25 ASP B C 1
ATOM 3815 O O . ASP B 1 25 ? 8.375 34.469 -8.945 1 95.69 25 ASP B O 1
ATOM 3819 N N . MET B 1 26 ? 10.203 35.5 -8.195 1 96.5 26 MET B N 1
ATOM 3820 C CA . MET B 1 26 ? 10.695 34.344 -7.441 1 96.5 26 MET B CA 1
ATOM 3821 C C . MET B 1 26 ? 10.031 34.25 -6.07 1 96.5 26 MET B C 1
ATOM 3823 O O . MET B 1 26 ? 10.086 33.219 -5.402 1 96.5 26 MET B O 1
ATOM 3827 N N . GLU B 1 27 ? 9.367 35.312 -5.594 1 95.5 27 GLU B N 1
ATOM 3828 C CA . GLU B 1 27 ? 8.797 35.406 -4.254 1 95.5 27 GLU B CA 1
ATOM 3829 C C . GLU B 1 27 ? 7.812 34.281 -3.988 1 95.5 27 GLU B C 1
ATOM 3831 O O . GLU B 1 27 ? 7.809 33.688 -2.904 1 95.5 27 GLU B O 1
ATOM 3836 N N . ALA B 1 28 ? 6.996 33.938 -4.953 1 95.06 28 ALA B N 1
ATOM 3837 C CA . ALA B 1 28 ? 5.965 32.906 -4.805 1 95.06 28 ALA B CA 1
ATOM 3838 C C . ALA B 1 28 ? 6.586 31.531 -4.539 1 95.06 28 ALA B C 1
ATOM 3840 O O . ALA B 1 28 ? 5.945 30.656 -3.967 1 95.06 28 ALA B O 1
ATOM 3841 N N . TYR B 1 29 ? 7.84 31.344 -4.945 1 97.44 29 TYR B N 1
ATOM 3842 C CA . TYR B 1 29 ? 8.539 30.078 -4.773 1 97.44 29 TYR B CA 1
ATOM 3843 C C . TYR B 1 29 ? 9.344 30.062 -3.48 1 97.44 29 TYR B C 1
ATOM 3845 O O . TYR B 1 29 ? 9.812 29.016 -3.039 1 97.44 29 TYR B O 1
ATOM 3853 N N . GLU B 1 30 ? 9.516 31.234 -2.842 1 97.25 30 GLU B N 1
ATOM 3854 C CA . GLU B 1 30 ? 10.359 31.391 -1.66 1 97.25 30 GLU B CA 1
ATOM 3855 C C . GLU B 1 30 ? 9.523 31.391 -0.383 1 97.25 30 GLU B C 1
ATOM 3857 O O . GLU B 1 30 ? 10.039 31.109 0.703 1 97.25 30 GLU B O 1
ATOM 3862 N N . ALA B 1 31 ? 8.234 31.688 -0.54 1 95.31 31 ALA B N 1
ATOM 3863 C CA . ALA B 1 31 ? 7.324 31.781 0.602 1 95.31 31 ALA B CA 1
ATOM 3864 C C . ALA B 1 31 ? 6.527 30.484 0.772 1 95.31 31 ALA B C 1
ATOM 3866 O O . ALA B 1 31 ? 5.797 30.078 -0.134 1 95.31 31 ALA B O 1
ATOM 3867 N N . GLY B 1 32 ? 6.691 29.844 1.928 1 92.25 32 GLY B N 1
ATOM 3868 C CA . GLY B 1 32 ? 5.93 28.641 2.221 1 92.25 32 GLY B CA 1
ATOM 3869 C C . GLY B 1 32 ? 4.516 28.922 2.684 1 92.25 32 GLY B C 1
ATOM 3870 O O . GLY B 1 32 ? 4.129 30.094 2.834 1 92.25 32 GLY B O 1
ATOM 3871 N N . ALA B 1 33 ? 3.752 27.812 2.941 1 88.44 33 ALA B N 1
ATOM 3872 C CA . ALA B 1 33 ? 2.342 27.922 3.305 1 88.44 33 ALA B CA 1
ATOM 3873 C C . ALA B 1 33 ? 2.18 28.406 4.742 1 88.44 33 ALA B C 1
ATOM 3875 O O . ALA B 1 33 ? 1.155 29 5.09 1 88.44 33 ALA B O 1
ATOM 3876 N N . ARG B 1 34 ? 3.131 28.062 5.715 1 83.12 34 ARG B N 1
ATOM 3877 C CA . ARG B 1 34 ? 3.037 28.406 7.129 1 83.12 34 ARG B CA 1
ATOM 3878 C C . ARG B 1 34 ? 4.219 29.266 7.559 1 83.12 34 ARG B C 1
ATOM 3880 O O . ARG B 1 34 ? 5.074 28.828 8.328 1 83.12 34 ARG B O 1
ATOM 3887 N N . TYR B 1 35 ? 4.422 30.422 7.16 1 76.88 35 TYR B N 1
ATOM 3888 C CA . TYR B 1 35 ? 5.32 31.484 7.613 1 76.88 35 TYR B CA 1
ATOM 3889 C C . TYR B 1 35 ? 6.75 31.219 7.164 1 76.88 35 TYR B C 1
ATOM 3891 O O . TYR B 1 35 ? 7.656 32 7.445 1 76.88 35 TYR B O 1
ATOM 3899 N N . ASP B 1 36 ? 7.023 29.984 6.605 1 87.25 36 ASP B N 1
ATOM 3900 C CA . ASP B 1 36 ? 8.383 29.703 6.156 1 87.25 36 ASP B CA 1
ATOM 3901 C C . ASP B 1 36 ? 8.734 30.516 4.914 1 87.25 36 ASP B C 1
ATOM 3903 O O . ASP B 1 36 ? 7.867 30.781 4.074 1 87.25 36 ASP B O 1
ATOM 3907 N N . ARG B 1 37 ? 9.977 31 4.934 1 91.94 37 ARG B N 1
ATOM 3908 C CA . ARG B 1 37 ? 10.5 31.766 3.803 1 91.94 37 ARG B CA 1
ATOM 3909 C C . ARG B 1 37 ? 11.961 31.422 3.541 1 91.94 37 ARG B C 1
ATOM 3911 O O . ARG B 1 37 ? 12.703 31.094 4.469 1 91.94 37 ARG B O 1
ATOM 3918 N N . GLY B 1 38 ? 12.273 31.391 2.307 1 95.44 38 GLY B N 1
ATOM 3919 C CA . GLY B 1 38 ? 13.656 31.219 1.885 1 95.44 38 GLY B CA 1
ATOM 3920 C C . GLY B 1 38 ? 14.039 32.094 0.714 1 95.44 38 GLY B C 1
ATOM 3921 O O . GLY B 1 38 ? 13.32 33.062 0.385 1 95.44 38 GLY B O 1
ATOM 3922 N N . ARG B 1 39 ? 15.289 31.953 0.303 1 96.56 39 ARG B N 1
ATOM 3923 C CA . ARG B 1 39 ? 15.82 32.719 -0.821 1 96.56 39 ARG B CA 1
ATOM 3924 C C . ARG B 1 39 ? 16.391 31.797 -1.89 1 96.56 39 ARG B C 1
ATOM 3926 O O . ARG B 1 39 ? 17.359 31.078 -1.637 1 96.56 39 ARG B O 1
ATOM 3933 N N . ALA B 1 40 ? 15.867 31.875 -3.092 1 97.56 40 ALA B N 1
ATOM 3934 C CA . ALA B 1 40 ? 16.328 31.031 -4.188 1 97.56 40 ALA B CA 1
ATOM 3935 C C . ALA B 1 40 ? 17.359 31.75 -5.043 1 97.56 40 ALA B C 1
ATOM 3937 O O . ALA B 1 40 ? 17.312 32.969 -5.199 1 97.56 40 ALA B O 1
ATOM 3938 N N . ALA B 1 41 ? 18.266 30.984 -5.551 1 97.88 41 ALA B N 1
ATOM 3939 C CA . ALA B 1 41 ? 19.203 31.531 -6.527 1 97.88 41 ALA B CA 1
ATOM 3940 C C . ALA B 1 41 ? 18.516 31.766 -7.871 1 97.88 41 ALA B C 1
ATOM 3942 O O . ALA B 1 41 ? 18.844 32.719 -8.586 1 97.88 41 ALA B O 1
ATOM 3943 N N . ALA B 1 42 ? 17.672 30.922 -8.25 1 98.19 42 ALA B N 1
ATOM 3944 C CA . ALA B 1 42 ? 16.828 30.922 -9.445 1 98.19 42 ALA B CA 1
ATOM 3945 C C . ALA B 1 42 ? 15.703 29.906 -9.32 1 98.19 42 ALA B C 1
ATOM 3947 O O . ALA B 1 42 ? 15.688 29.094 -8.391 1 98.19 42 ALA B O 1
ATOM 3948 N N . VAL B 1 43 ? 14.734 30 -10.164 1 98.62 43 VAL B N 1
ATOM 3949 C CA . VAL B 1 43 ? 13.664 29.016 -10.258 1 98.62 43 VAL B CA 1
ATOM 3950 C C . VAL B 1 43 ? 13.633 28.422 -11.664 1 98.62 43 VAL B C 1
ATOM 3952 O O . VAL B 1 43 ? 13.602 29.156 -12.656 1 98.62 43 VAL B O 1
ATOM 3955 N N . LEU B 1 44 ? 13.734 27.141 -11.727 1 98.81 44 LEU B N 1
ATOM 3956 C CA . LEU B 1 44 ? 13.594 26.422 -12.984 1 98.81 44 LEU B CA 1
ATOM 3957 C C . LEU B 1 44 ? 12.188 25.859 -13.141 1 98.81 44 LEU B C 1
ATOM 3959 O O . LEU B 1 44 ? 11.602 25.359 -12.18 1 98.81 44 LEU B O 1
ATOM 3963 N N . ARG B 1 45 ? 11.578 25.969 -14.344 1 98.75 45 ARG B N 1
ATOM 3964 C CA . ARG B 1 45 ? 10.203 25.547 -14.602 1 98.75 45 ARG B CA 1
ATOM 3965 C C . ARG B 1 45 ? 10.117 24.688 -15.859 1 98.75 45 ARG B C 1
ATOM 3967 O O . ARG B 1 45 ? 9.484 25.078 -16.844 1 98.75 45 ARG B O 1
ATOM 3974 N N . PRO B 1 46 ? 10.711 23.453 -15.82 1 98.81 46 PRO B N 1
ATOM 3975 C CA . PRO B 1 46 ? 10.664 22.562 -16.969 1 98.81 46 PRO B CA 1
ATOM 3976 C C . PRO B 1 46 ? 9.242 22.141 -17.328 1 98.81 46 PRO B C 1
ATOM 3978 O O . PRO B 1 46 ? 8.352 22.172 -16.484 1 98.81 46 PRO B O 1
ATOM 3981 N N . VAL B 1 47 ? 9.039 21.656 -18.625 1 98.31 47 VAL B N 1
ATOM 3982 C CA . VAL B 1 47 ? 7.695 21.312 -19.078 1 98.31 47 VAL B CA 1
ATOM 3983 C C . VAL B 1 47 ? 7.617 19.828 -19.375 1 98.31 47 VAL B C 1
ATOM 3985 O O . VAL B 1 47 ? 6.527 19.266 -19.562 1 98.31 47 VAL B O 1
ATOM 3988 N N . THR B 1 48 ? 8.797 19.172 -19.469 1 98.5 48 THR B N 1
ATOM 3989 C CA . THR B 1 48 ? 8.82 17.734 -19.734 1 98.5 48 THR B CA 1
ATOM 3990 C C . THR B 1 48 ? 9.805 17.031 -18.797 1 98.5 48 THR B C 1
ATOM 3992 O O . THR B 1 48 ? 10.648 17.688 -18.188 1 98.5 48 THR B O 1
ATOM 3995 N N . THR B 1 49 ? 9.648 15.703 -18.719 1 98.75 49 THR B N 1
ATOM 3996 C CA . THR B 1 49 ? 10.586 14.891 -17.953 1 98.75 49 THR B CA 1
ATOM 3997 C C . THR B 1 49 ? 12.008 15.062 -18.484 1 98.75 49 THR B C 1
ATOM 3999 O O . THR B 1 49 ? 12.961 15.148 -17.719 1 98.75 49 THR B O 1
ATOM 4002 N N . GLU B 1 50 ? 12.148 15.148 -19.781 1 98.69 50 GLU B N 1
ATOM 4003 C CA . GLU B 1 50 ? 13.445 15.305 -20.422 1 98.69 50 GLU B CA 1
ATOM 4004 C C . GLU B 1 50 ? 14.102 16.625 -20.031 1 98.69 50 GLU B C 1
ATOM 4006 O O . GLU B 1 50 ? 15.312 16.688 -19.812 1 98.69 50 GLU B O 1
ATOM 4011 N N . GLU B 1 51 ? 13.266 17.672 -19.969 1 98.81 51 GLU B N 1
ATOM 4012 C CA . GLU B 1 51 ? 13.797 18.969 -19.547 1 98.81 51 GLU B CA 1
ATOM 4013 C C . GLU B 1 51 ? 14.234 18.922 -18.094 1 98.81 51 GLU B C 1
ATOM 4015 O O . GLU B 1 51 ? 15.266 19.5 -17.734 1 98.81 51 GLU B O 1
ATOM 4020 N N . VAL B 1 52 ? 13.445 18.266 -17.219 1 98.94 52 VAL B N 1
ATOM 4021 C CA . VAL B 1 52 ? 13.852 18.109 -15.828 1 98.94 52 VAL B CA 1
ATOM 4022 C C . VAL B 1 52 ? 15.195 17.375 -15.766 1 98.94 52 VAL B C 1
ATOM 4024 O O . VAL B 1 52 ? 16.109 17.797 -15.055 1 98.94 52 VAL B O 1
ATOM 4027 N N . SER B 1 53 ? 15.266 16.297 -16.5 1 98.94 53 SER B N 1
ATOM 4028 C CA . SER B 1 53 ? 16.484 15.484 -16.562 1 98.94 53 SER B CA 1
ATOM 4029 C C . SER B 1 53 ? 17.688 16.328 -16.953 1 98.94 53 SER B C 1
ATOM 4031 O O . SER B 1 53 ? 18.719 16.312 -16.266 1 98.94 53 SER B O 1
ATOM 4033 N N . ALA B 1 54 ? 17.594 17.094 -18.016 1 98.88 54 ALA B N 1
ATOM 4034 C CA . ALA B 1 54 ? 18.688 17.906 -18.531 1 98.88 54 ALA B CA 1
ATOM 4035 C C . ALA B 1 54 ? 19.109 18.953 -17.5 1 98.88 54 ALA B C 1
ATOM 4037 O O . ALA B 1 54 ? 20.297 19.172 -17.266 1 98.88 54 ALA B O 1
ATOM 4038 N N . ALA B 1 55 ? 18.141 19.609 -16.953 1 98.88 55 ALA B N 1
ATOM 4039 C CA . ALA B 1 55 ? 18.406 20.672 -15.977 1 98.88 55 ALA B CA 1
ATOM 4040 C C . ALA B 1 55 ? 19.078 20.094 -14.727 1 98.88 55 ALA B C 1
ATOM 4042 O O . ALA B 1 55 ? 20.047 20.656 -14.219 1 98.88 55 ALA B O 1
ATOM 4043 N N . VAL B 1 56 ? 18.547 19 -14.211 1 98.88 56 VAL B N 1
ATOM 4044 C CA . VAL B 1 56 ? 19.078 18.359 -13.008 1 98.88 56 VAL B CA 1
ATOM 4045 C C . VAL B 1 56 ? 20.516 17.906 -13.258 1 98.88 56 VAL B C 1
ATOM 4047 O O . VAL B 1 56 ? 21.406 18.156 -12.445 1 98.88 56 VAL B O 1
ATOM 4050 N N . GLY B 1 57 ? 20.734 17.219 -14.391 1 98.81 57 GLY B N 1
ATOM 4051 C CA . GLY B 1 57 ? 22.078 16.812 -14.734 1 98.81 57 GLY B CA 1
ATOM 4052 C C . GLY B 1 57 ? 23.078 17.953 -14.75 1 98.81 57 GLY B C 1
ATOM 4053 O O . GLY B 1 57 ? 24.172 17.859 -14.18 1 98.81 57 GLY B O 1
ATOM 4054 N N . TYR B 1 58 ? 22.734 19.062 -15.391 1 98.75 58 TYR B N 1
ATOM 4055 C CA . TYR B 1 58 ? 23.578 20.234 -15.453 1 98.75 58 TYR B CA 1
ATOM 4056 C C . TYR B 1 58 ? 23.906 20.75 -14.055 1 98.75 58 TYR B C 1
ATOM 4058 O O . TYR B 1 58 ? 25.062 21.047 -13.75 1 98.75 58 TYR B O 1
ATOM 4066 N N . CYS B 1 59 ? 22.859 20.875 -13.234 1 98.75 59 CYS B N 1
ATOM 4067 C CA . CYS B 1 59 ? 23.047 21.406 -11.891 1 98.75 59 CYS B CA 1
ATOM 4068 C C . CYS B 1 59 ? 23.953 20.531 -11.062 1 98.75 59 CYS B C 1
ATOM 4070 O O . CYS B 1 59 ? 24.828 21.016 -10.336 1 98.75 59 CYS B O 1
ATOM 4072 N N . VAL B 1 60 ? 23.781 19.219 -11.195 1 98.69 60 VAL B N 1
ATOM 4073 C CA . VAL B 1 60 ? 24.625 18.281 -10.445 1 98.69 60 VAL B CA 1
ATOM 4074 C C . VAL B 1 60 ? 26.078 18.422 -10.883 1 98.69 60 VAL B C 1
ATOM 4076 O O . VAL B 1 60 ? 26.969 18.547 -10.047 1 98.69 60 VAL B O 1
ATOM 4079 N N . ARG B 1 61 ? 26.312 18.469 -12.18 1 98.44 61 ARG B N 1
ATOM 4080 C CA . ARG B 1 61 ? 27.672 18.609 -12.703 1 98.44 61 ARG B CA 1
ATOM 4081 C C . ARG B 1 61 ? 28.281 19.938 -12.273 1 98.44 61 ARG B C 1
ATOM 4083 O O . ARG B 1 61 ? 29.5 20.047 -12.133 1 98.44 61 ARG B O 1
ATOM 4090 N N . SER B 1 62 ? 27.469 20.906 -12.023 1 98.19 62 SER B N 1
ATOM 4091 C CA . SER B 1 62 ? 27.938 22.25 -11.695 1 98.19 62 SER B CA 1
ATOM 4092 C C . SER B 1 62 ? 27.953 22.469 -10.188 1 98.19 62 SER B C 1
ATOM 4094 O O . SER B 1 62 ? 28.266 23.578 -9.719 1 98.19 62 SER B O 1
ATOM 4096 N N . GLY B 1 63 ? 27.531 21.531 -9.383 1 97.44 63 GLY B N 1
ATOM 4097 C CA . GLY B 1 63 ? 27.547 21.625 -7.93 1 97.44 63 GLY B CA 1
ATOM 4098 C C . GLY B 1 63 ? 26.453 22.516 -7.379 1 97.44 63 GLY B C 1
ATOM 4099 O O . GLY B 1 63 ? 26.594 23.078 -6.289 1 97.44 63 GLY B O 1
ATOM 4100 N N . ILE B 1 64 ? 25.375 22.719 -8.148 1 98.12 64 ILE B N 1
ATOM 4101 C CA . ILE B 1 64 ? 24.25 23.578 -7.754 1 98.12 64 ILE B CA 1
ATOM 4102 C C . ILE B 1 64 ? 23.234 22.766 -6.973 1 98.12 64 ILE B C 1
ATOM 4104 O O . ILE B 1 64 ? 22.781 21.703 -7.434 1 98.12 64 ILE B O 1
ATOM 4108 N N . ALA B 1 65 ? 22.891 23.234 -5.785 1 98.31 65 ALA B N 1
ATOM 4109 C CA . ALA B 1 65 ? 21.906 22.562 -4.941 1 98.31 65 ALA B CA 1
ATOM 4110 C C . ALA B 1 65 ? 20.484 22.812 -5.453 1 98.31 65 ALA B C 1
ATOM 4112 O O . ALA B 1 65 ? 20.156 23.922 -5.883 1 98.31 65 ALA B O 1
ATOM 4113 N N . LEU B 1 66 ? 19.688 21.75 -5.434 1 98.75 66 LEU B N 1
ATOM 4114 C CA . LEU B 1 66 ? 18.344 21.812 -5.988 1 98.75 66 LEU B CA 1
ATOM 4115 C C . LEU B 1 66 ? 17.297 21.594 -4.902 1 98.75 66 LEU B C 1
ATOM 4117 O O . LEU B 1 66 ? 17.484 20.75 -4.023 1 98.75 66 LEU B O 1
ATOM 4121 N N . ILE B 1 67 ? 16.203 22.328 -4.969 1 98.69 67 ILE B N 1
ATOM 4122 C CA . ILE B 1 67 ? 15.016 22.125 -4.148 1 98.69 67 ILE B CA 1
ATOM 4123 C C . ILE B 1 67 ? 13.812 21.828 -5.043 1 98.69 67 ILE B C 1
ATOM 4125 O O . ILE B 1 67 ? 13.289 22.719 -5.703 1 98.69 67 ILE B O 1
ATOM 4129 N N . PRO B 1 68 ? 13.398 20.531 -5.051 1 98.62 68 PRO B N 1
ATOM 4130 C CA . PRO B 1 68 ? 12.156 20.266 -5.781 1 98.62 68 PRO B CA 1
ATOM 4131 C C . PRO B 1 68 ? 10.938 20.922 -5.133 1 98.62 68 PRO B C 1
ATOM 4133 O O . PRO B 1 68 ? 10.82 20.922 -3.904 1 98.62 68 PRO B O 1
ATOM 4136 N N . GLN B 1 69 ? 10.125 21.531 -5.957 1 98.62 69 GLN B N 1
ATOM 4137 C CA . GLN B 1 69 ? 8.922 22.203 -5.48 1 98.62 69 GLN B CA 1
ATOM 4138 C C . GLN B 1 69 ? 7.727 21.891 -6.379 1 98.62 69 GLN B C 1
ATOM 4140 O O . GLN B 1 69 ? 7.832 21.953 -7.605 1 98.62 69 GLN B O 1
ATOM 4145 N N . SER B 1 70 ? 6.68 21.484 -5.781 1 97.62 70 SER B N 1
ATOM 4146 C CA . SER B 1 70 ? 5.434 21.203 -6.492 1 97.62 70 SER B CA 1
ATOM 4147 C C . SER B 1 70 ? 4.406 22.312 -6.258 1 97.62 70 SER B C 1
ATOM 4149 O O . SER B 1 70 ? 4.609 23.453 -6.656 1 97.62 70 SER B O 1
ATOM 4151 N N . GLY B 1 71 ? 3.408 22.031 -5.387 1 96.88 71 GLY B N 1
ATOM 4152 C CA . GLY B 1 71 ? 2.365 23.016 -5.137 1 96.88 71 GLY B CA 1
ATOM 4153 C C . GLY B 1 71 ? 2.74 24.016 -4.062 1 96.88 71 GLY B C 1
ATOM 4154 O O . GLY B 1 71 ? 2.033 25 -3.859 1 96.88 71 GLY B O 1
ATOM 4155 N N . ASN B 1 72 ? 3.854 23.797 -3.404 1 96.88 72 ASN B N 1
ATOM 4156 C CA . ASN B 1 72 ? 4.348 24.641 -2.326 1 96.88 72 ASN B CA 1
ATOM 4157 C C . ASN B 1 72 ? 3.281 24.875 -1.26 1 96.88 72 ASN B C 1
ATOM 4159 O O . ASN B 1 72 ? 3.137 25.984 -0.75 1 96.88 72 ASN B O 1
ATOM 4163 N N . THR B 1 73 ? 2.535 23.828 -0.975 1 95.44 73 THR B N 1
ATOM 4164 C CA . THR B 1 73 ? 1.476 23.875 0.026 1 95.44 73 THR B CA 1
ATOM 4165 C C . THR B 1 73 ? 1.9 23.172 1.306 1 95.44 73 THR B C 1
ATOM 4167 O O . THR B 1 73 ? 1.121 23.062 2.256 1 95.44 73 THR B O 1
ATOM 4170 N N . GLY B 1 74 ? 3.129 22.641 1.334 1 94.5 74 GLY B N 1
ATOM 4171 C CA . GLY B 1 74 ? 3.615 21.891 2.484 1 94.5 74 GLY B CA 1
ATOM 4172 C C . GLY B 1 74 ? 3.736 22.734 3.736 1 94.5 74 GLY B C 1
ATOM 4173 O O . GLY B 1 74 ? 3.904 23.953 3.652 1 94.5 74 GLY B O 1
ATOM 4174 N N . LEU B 1 75 ? 3.771 22.094 4.859 1 94.19 75 LEU B N 1
ATOM 4175 C CA . LEU B 1 75 ? 3.654 22.828 6.117 1 94.19 75 LEU B CA 1
ATOM 4176 C C . LEU B 1 75 ? 4.914 22.656 6.961 1 94.19 75 LEU B C 1
ATOM 4178 O O . LEU B 1 75 ? 4.969 23.141 8.102 1 94.19 75 LEU B O 1
ATOM 4182 N N . VAL B 1 76 ? 5.902 22 6.359 1 95.75 76 VAL B N 1
ATOM 4183 C CA . VAL B 1 76 ? 7.039 21.688 7.215 1 95.75 76 VAL B CA 1
ATOM 4184 C C . VAL B 1 76 ? 8.328 22.172 6.559 1 95.75 76 VAL B C 1
ATOM 4186 O O . VAL B 1 76 ? 9.406 21.641 6.82 1 95.75 76 VAL B O 1
ATOM 4189 N N . SER B 1 77 ? 8.242 23.094 5.637 1 95.94 77 SER B N 1
ATOM 4190 C CA . SER B 1 77 ? 9.383 23.703 4.965 1 95.94 77 SER B CA 1
ATOM 4191 C C . SER B 1 77 ? 10.164 22.688 4.148 1 95.94 77 SER B C 1
ATOM 4193 O O . SER B 1 77 ? 11.398 22.688 4.148 1 95.94 77 SER B O 1
ATOM 4195 N N . GLY B 1 78 ? 9.398 21.781 3.531 1 96 78 GLY B N 1
ATOM 4196 C CA . GLY B 1 78 ? 10.023 20.766 2.691 1 96 78 GLY B CA 1
ATOM 4197 C C . GLY B 1 78 ? 10.242 21.234 1.263 1 96 78 GLY B C 1
ATOM 4198 O O . GLY B 1 78 ? 11.078 20.688 0.547 1 96 78 GLY B O 1
ATOM 4199 N N . SER B 1 79 ? 9.531 22.297 0.887 1 96.19 79 SER B N 1
ATOM 4200 C CA . SER B 1 79 ? 9.516 22.641 -0.532 1 96.19 79 SER B CA 1
ATOM 4201 C C . SER B 1 79 ? 10.117 24.016 -0.777 1 96.19 79 SER B C 1
ATOM 4203 O O . SER B 1 79 ? 10.07 24.531 -1.896 1 96.19 79 SER B O 1
ATOM 4205 N N . THR B 1 80 ? 10.664 24.703 0.234 1 96.75 80 THR B N 1
ATOM 4206 C CA . THR B 1 80 ? 11.234 26.031 0.064 1 96.75 80 THR B CA 1
ATOM 4207 C C . THR B 1 80 ? 12.75 26 0.245 1 96.75 80 THR B C 1
ATOM 4209 O O . THR B 1 80 ? 13.273 25.156 0.966 1 96.75 80 THR B O 1
ATOM 4212 N N . PRO B 1 81 ? 13.438 26.891 -0.449 1 97.25 81 PRO B N 1
ATOM 4213 C CA . PRO B 1 81 ? 14.883 27 -0.225 1 97.25 81 PRO B CA 1
ATOM 4214 C C . PRO B 1 81 ? 15.227 27.562 1.148 1 97.25 81 PRO B C 1
ATOM 4216 O O . PRO B 1 81 ? 14.359 28.109 1.834 1 97.25 81 PRO B O 1
ATOM 4219 N N . ASP B 1 82 ? 16.484 27.328 1.561 1 96.12 82 ASP B N 1
ATOM 4220 C CA . ASP B 1 82 ? 16.922 27.984 2.781 1 96.12 82 ASP B CA 1
ATOM 4221 C C . ASP B 1 82 ? 17.234 29.453 2.529 1 96.12 82 ASP B C 1
ATOM 4223 O O . ASP B 1 82 ? 16.844 30 1.499 1 96.12 82 ASP B O 1
ATOM 4227 N N . GLU B 1 83 ? 17.859 30.094 3.471 1 95.5 83 GLU B N 1
ATOM 4228 C CA . GLU B 1 83 ? 18.031 31.531 3.404 1 95.5 83 GLU B CA 1
ATOM 4229 C C . GLU B 1 83 ? 19.344 31.891 2.689 1 95.5 83 GLU B C 1
ATOM 4231 O O . GLU B 1 83 ? 19.625 33.062 2.471 1 95.5 83 GLU B O 1
ATOM 4236 N N . SER B 1 84 ? 20.062 30.953 2.158 1 95.38 84 SER B N 1
ATOM 4237 C CA . SER B 1 84 ? 21.406 31.203 1.654 1 95.38 84 SER B CA 1
ATOM 4238 C C . SER B 1 84 ? 21.375 31.891 0.298 1 95.38 84 SER B C 1
ATOM 4240 O O . SER B 1 84 ? 22.312 32.594 -0.078 1 95.38 84 SER B O 1
ATOM 4242 N N . GLY B 1 85 ? 20.312 31.688 -0.412 1 96.06 85 GLY B N 1
ATOM 4243 C CA . GLY B 1 85 ? 20.25 32.219 -1.765 1 96.06 85 GLY B CA 1
ATOM 4244 C C . GLY B 1 85 ? 21.094 31.438 -2.758 1 96.06 85 GLY B C 1
ATOM 4245 O O . GLY B 1 85 ? 21.359 31.922 -3.861 1 96.06 85 GLY B O 1
ATOM 4246 N N . SER B 1 86 ? 21.5 30.266 -2.348 1 96 86 SER B N 1
ATOM 4247 C CA . SER B 1 86 ? 22.406 29.484 -3.184 1 96 86 SER B CA 1
ATOM 4248 C C . SER B 1 86 ? 21.672 28.297 -3.818 1 96 86 SER B C 1
ATOM 4250 O O . SER B 1 86 ? 22.188 27.672 -4.742 1 96 86 SER B O 1
ATOM 4252 N N . GLU B 1 87 ? 20.453 28.031 -3.336 1 97.94 87 GLU B N 1
ATOM 4253 C CA . GLU B 1 87 ? 19.703 26.875 -3.818 1 97.94 87 GLU B CA 1
ATOM 4254 C C . GLU B 1 87 ? 18.797 27.266 -4.984 1 97.94 87 GLU B C 1
ATOM 4256 O O . GLU B 1 87 ? 18.219 28.359 -5 1 97.94 87 GLU B O 1
ATOM 4261 N N . VAL B 1 88 ? 18.703 26.391 -5.957 1 98.62 88 VAL B N 1
ATOM 4262 C CA . VAL B 1 88 ? 17.828 26.594 -7.098 1 98.62 88 VAL B CA 1
ATOM 4263 C C . VAL B 1 88 ? 16.547 25.766 -6.906 1 98.62 88 VAL B C 1
ATOM 4265 O O . VAL B 1 88 ? 16.609 24.578 -6.602 1 98.62 88 VAL B O 1
ATOM 4268 N N . VAL B 1 89 ? 15.391 26.406 -7.062 1 98.69 89 VAL B N 1
ATOM 4269 C CA . VAL B 1 89 ? 14.109 25.703 -6.98 1 98.69 89 VAL B CA 1
ATOM 4270 C C . VAL B 1 89 ? 13.766 25.094 -8.336 1 98.69 89 VAL B C 1
ATOM 4272 O O . VAL B 1 89 ? 13.875 25.75 -9.375 1 98.69 89 VAL B O 1
ATOM 4275 N N . VAL B 1 90 ? 13.469 23.828 -8.367 1 98.81 90 VAL B N 1
ATOM 4276 C CA . VAL B 1 90 ? 12.922 23.172 -9.547 1 98.81 90 VAL B CA 1
ATOM 4277 C C . VAL B 1 90 ? 11.414 22.953 -9.367 1 98.81 90 VAL B C 1
ATOM 4279 O O . VAL B 1 90 ? 10.992 22.031 -8.672 1 98.81 90 VAL B O 1
ATOM 4282 N N . SER B 1 91 ? 10.648 23.797 -10.031 1 98.81 91 SER B N 1
ATOM 4283 C CA . SER B 1 91 ? 9.195 23.766 -9.906 1 98.81 91 SER B CA 1
ATOM 4284 C C . SER B 1 91 ? 8.578 22.797 -10.922 1 98.81 91 SER B C 1
ATOM 4286 O O . SER B 1 91 ? 8.992 22.766 -12.078 1 98.81 91 SER B O 1
ATOM 4288 N N . LEU B 1 92 ? 7.559 22.062 -10.461 1 98.5 92 LEU B N 1
ATOM 4289 C CA . LEU B 1 92 ? 6.867 21.109 -11.336 1 98.5 92 LEU B CA 1
ATOM 4290 C C . LEU B 1 92 ? 5.617 21.75 -11.938 1 98.5 92 LEU B C 1
ATOM 4292 O O . LEU B 1 92 ? 4.84 21.078 -12.617 1 98.5 92 LEU B O 1
ATOM 4296 N N . ASP B 1 93 ? 5.422 23.031 -11.805 1 98.38 93 ASP B N 1
ATOM 4297 C CA . ASP B 1 93 ? 4.145 23.688 -12.055 1 98.38 93 ASP B CA 1
ATOM 4298 C C . ASP B 1 93 ? 3.777 23.625 -13.539 1 98.38 93 ASP B C 1
ATOM 4300 O O . ASP B 1 93 ? 2.605 23.75 -13.898 1 98.38 93 ASP B O 1
ATOM 4304 N N . ARG B 1 94 ? 4.781 23.344 -14.414 1 98.38 94 ARG B N 1
ATOM 4305 C CA . ARG B 1 94 ? 4.477 23.344 -15.844 1 98.38 94 ARG B CA 1
ATOM 4306 C C . ARG B 1 94 ? 4.418 21.922 -16.391 1 98.38 94 ARG B C 1
ATOM 4308 O O . ARG B 1 94 ? 4.172 21.719 -17.578 1 98.38 94 ARG B O 1
ATOM 4315 N N . LEU B 1 95 ? 4.656 20.875 -15.562 1 98.56 95 LEU B N 1
ATOM 4316 C CA . LEU B 1 95 ? 4.516 19.484 -15.961 1 98.56 95 LEU B CA 1
ATOM 4317 C C . LEU B 1 95 ? 3.053 19.062 -15.961 1 98.56 95 LEU B C 1
ATOM 4319 O O . LEU B 1 95 ? 2.623 18.297 -15.094 1 98.56 95 LEU B O 1
ATOM 4323 N N . THR B 1 96 ? 2.275 19.5 -16.938 1 98.5 96 THR B N 1
ATOM 4324 C CA . THR B 1 96 ? 0.833 19.281 -16.938 1 98.5 96 THR B CA 1
ATOM 4325 C C . THR B 1 96 ? 0.338 18.891 -18.328 1 98.5 96 THR B C 1
ATOM 4327 O O . THR B 1 96 ? -0.775 19.25 -18.719 1 98.5 96 THR B O 1
ATOM 4330 N N . ARG B 1 97 ? 1.119 18.234 -19.047 1 97.81 97 ARG B N 1
ATOM 4331 C CA . ARG B 1 97 ? 0.75 17.906 -20.422 1 97.81 97 ARG B CA 1
ATOM 4332 C C . ARG B 1 97 ? 0.14 16.516 -20.516 1 97.81 97 ARG B C 1
ATOM 4334 O O . ARG B 1 97 ? -0.893 16.328 -21.156 1 97.81 97 ARG B O 1
ATOM 4341 N N . GLN B 1 98 ? 0.722 15.602 -19.922 1 97.75 98 GLN B N 1
ATOM 4342 C CA . GLN B 1 98 ? 0.302 14.211 -20.047 1 97.75 98 GLN B CA 1
ATOM 4343 C C . GLN B 1 98 ? -0.875 13.906 -19.125 1 97.75 98 GLN B C 1
ATOM 4345 O O . GLN B 1 98 ? -0.808 14.164 -17.906 1 97.75 98 GLN B O 1
ATOM 4350 N N . PHE B 1 99 ? -1.951 13.469 -19.641 1 98.5 99 PHE B N 1
ATOM 4351 C CA . PHE B 1 99 ? -3.137 12.938 -18.984 1 98.5 99 PHE B CA 1
ATOM 4352 C C . PHE B 1 99 ? -3.732 11.781 -19.766 1 98.5 99 PHE B C 1
ATOM 4354 O O . PHE B 1 99 ? -4.457 11.992 -20.75 1 98.5 99 PHE B O 1
ATOM 4361 N N . ALA B 1 100 ? -3.379 10.586 -19.375 1 98.62 100 ALA B N 1
ATOM 4362 C CA . ALA B 1 100 ? -3.85 9.391 -20.062 1 98.62 100 ALA B CA 1
ATOM 4363 C C . ALA B 1 100 ? -4.719 8.539 -19.141 1 98.62 100 ALA B C 1
ATOM 4365 O O . ALA B 1 100 ? -4.207 7.762 -18.328 1 98.62 100 ALA B O 1
ATOM 4366 N N . LEU B 1 101 ? -6.039 8.648 -19.344 1 98.5 101 LEU B N 1
ATOM 4367 C CA . LEU B 1 101 ? -7.016 7.926 -18.531 1 98.5 101 LEU B CA 1
ATOM 4368 C C . LEU B 1 101 ? -7.281 6.543 -19.125 1 98.5 101 LEU B C 1
ATOM 4370 O O . LEU B 1 101 ? -7.516 6.41 -20.328 1 98.5 101 LEU B O 1
ATOM 4374 N N . ASP B 1 102 ? -7.105 5.527 -18.328 1 98.25 102 ASP B N 1
ATOM 4375 C CA . ASP B 1 102 ? -7.457 4.156 -18.688 1 98.25 102 ASP B CA 1
ATOM 4376 C C . ASP B 1 102 ? -8.703 3.695 -17.922 1 98.25 102 ASP B C 1
ATOM 4378 O O . ASP B 1 102 ? -8.602 3.188 -16.812 1 98.25 102 ASP B O 1
ATOM 4382 N N . LEU B 1 103 ? -9.867 3.771 -18.562 1 97.69 103 LEU B N 1
ATOM 4383 C CA . LEU B 1 103 ? -11.141 3.447 -17.922 1 97.69 103 LEU B CA 1
ATOM 4384 C C . LEU B 1 103 ? -11.219 1.961 -17.594 1 97.69 103 LEU B C 1
ATOM 4386 O O . LEU B 1 103 ? -11.75 1.58 -16.547 1 97.69 103 LEU B O 1
ATOM 4390 N N . ASP B 1 104 ? -10.648 1.151 -18.453 1 96.94 104 ASP B N 1
ATOM 4391 C CA . ASP B 1 104 ? -10.703 -0.295 -18.266 1 96.94 104 ASP B CA 1
ATOM 4392 C C . ASP B 1 104 ? -9.883 -0.721 -17.047 1 96.94 104 ASP B C 1
ATOM 4394 O O . ASP B 1 104 ? -10.328 -1.55 -16.266 1 96.94 104 ASP B O 1
ATOM 4398 N N . ASN B 1 105 ? -8.727 -0.133 -16.906 1 97.75 105 ASN B N 1
ATOM 4399 C CA . ASN B 1 105 ? -7.852 -0.47 -15.797 1 97.75 105 ASN B CA 1
ATOM 4400 C C . ASN B 1 105 ? -8.18 0.356 -14.555 1 97.75 105 ASN B C 1
ATOM 4402 O O . ASN B 1 105 ? -7.617 0.127 -13.484 1 97.75 105 ASN B O 1
ATOM 4406 N N . ARG B 1 106 ? -9.055 1.409 -14.688 1 97.31 106 ARG B N 1
ATOM 4407 C CA . ARG B 1 106 ? -9.375 2.379 -13.648 1 97.31 106 ARG B CA 1
ATOM 4408 C C . ARG B 1 106 ? -8.109 3.008 -13.078 1 97.31 106 ARG B C 1
ATOM 4410 O O . ARG B 1 106 ? -7.883 2.973 -11.867 1 97.31 106 ARG B O 1
ATOM 4417 N N . SER B 1 107 ? -7.262 3.535 -13.914 1 98.44 107 SER B N 1
ATOM 4418 C CA . SER B 1 107 ? -6.004 4.199 -13.594 1 98.44 107 SER B CA 1
ATOM 4419 C C . SER B 1 107 ? -5.75 5.387 -14.516 1 98.44 107 SER B C 1
ATOM 4421 O O . SER B 1 107 ? -6.43 5.539 -15.539 1 98.44 107 SER B O 1
ATOM 4423 N N . VAL B 1 108 ? -4.891 6.238 -14.094 1 98.81 108 VAL B N 1
ATOM 4424 C CA . VAL B 1 108 ? -4.543 7.383 -14.93 1 98.81 108 VAL B CA 1
ATOM 4425 C C . VAL B 1 108 ? -3.037 7.625 -14.875 1 98.81 108 VAL B C 1
ATOM 4427 O O . VAL B 1 108 ? -2.424 7.527 -13.805 1 98.81 108 VAL B O 1
ATOM 4430 N N . ARG B 1 109 ? -2.387 7.781 -16 1 98.75 109 ARG B N 1
ATOM 4431 C CA . ARG B 1 109 ? -1.017 8.266 -16.125 1 98.75 109 ARG B CA 1
ATOM 4432 C C . ARG B 1 109 ? -0.99 9.781 -16.297 1 98.75 109 ARG B C 1
ATOM 4434 O O . ARG B 1 109 ? -1.626 10.32 -17.203 1 98.75 109 ARG B O 1
ATOM 4441 N N . VAL B 1 110 ? -0.337 10.453 -15.414 1 98.69 110 VAL B N 1
ATOM 4442 C CA . VAL B 1 110 ? -0.42 11.914 -15.422 1 98.69 110 VAL B CA 1
ATOM 4443 C C . VAL B 1 110 ? 0.935 12.508 -15.047 1 98.69 110 VAL B C 1
ATOM 4445 O O . VAL B 1 110 ? 1.731 11.867 -14.352 1 98.69 110 VAL B O 1
ATOM 4448 N N . ASP B 1 111 ? 1.174 13.719 -15.57 1 98.88 111 ASP B N 1
ATOM 4449 C CA . ASP B 1 111 ? 2.334 14.484 -15.125 1 98.88 111 ASP B CA 1
ATOM 4450 C C . ASP B 1 111 ? 2.176 14.93 -13.672 1 98.88 111 ASP B C 1
ATOM 4452 O O . ASP B 1 111 ? 1.063 15.211 -13.227 1 98.88 111 ASP B O 1
ATOM 4456 N N . ALA B 1 112 ? 3.252 15.07 -13.008 1 98.62 112 ALA B N 1
ATOM 4457 C CA . ALA B 1 112 ? 3.271 15.297 -11.57 1 98.62 112 ALA B CA 1
ATOM 4458 C C . ALA B 1 112 ? 2.895 16.734 -11.234 1 98.62 112 ALA B C 1
ATOM 4460 O O . ALA B 1 112 ? 2.654 17.078 -10.078 1 98.62 112 ALA B O 1
ATOM 4461 N N . GLY B 1 113 ? 2.766 17.594 -12.18 1 98.81 113 GLY B N 1
ATOM 4462 C CA . GLY B 1 113 ? 2.502 19 -11.961 1 98.81 113 GLY B CA 1
ATOM 4463 C C . GLY B 1 113 ? 1.022 19.328 -11.859 1 98.81 113 GLY B C 1
ATOM 4464 O O . GLY B 1 113 ? 0.649 20.453 -11.508 1 98.81 113 GLY B O 1
ATOM 4465 N N . PHE B 1 114 ? 0.152 18.344 -12.094 1 98.81 114 PHE B N 1
ATOM 4466 C CA . PHE B 1 114 ? -1.284 18.578 -12.016 1 98.81 114 PHE B CA 1
ATOM 4467 C C . PHE B 1 114 ? -1.703 18.875 -10.578 1 98.81 114 PHE B C 1
ATOM 4469 O O . PHE B 1 114 ? -1.201 18.266 -9.641 1 98.81 114 PHE B O 1
ATOM 4476 N N . ARG B 1 115 ? -2.605 19.828 -10.414 1 98.62 115 ARG B N 1
ATOM 4477 C CA . ARG B 1 115 ? -3.258 20.047 -9.125 1 98.62 115 ARG B CA 1
ATOM 4478 C C . ARG B 1 115 ? -4.285 18.953 -8.844 1 98.62 115 ARG B C 1
ATOM 4480 O O . ARG B 1 115 ? -4.914 18.422 -9.766 1 98.62 115 ARG B O 1
ATOM 4487 N N . LEU B 1 116 ? -4.469 18.672 -7.629 1 98.56 116 LEU B N 1
ATOM 4488 C CA . LEU B 1 116 ? -5.469 17.688 -7.215 1 98.56 116 LEU B CA 1
ATOM 4489 C C . LEU B 1 116 ? -6.848 18.062 -7.742 1 98.56 116 LEU B C 1
ATOM 4491 O O . LEU B 1 116 ? -7.57 17.203 -8.266 1 98.56 116 LEU B O 1
ATOM 4495 N N . SER B 1 117 ? -7.25 19.328 -7.625 1 98.19 117 SER B N 1
ATOM 4496 C CA . SER B 1 117 ? -8.562 19.797 -8.062 1 98.19 117 SER B CA 1
ATOM 4497 C C . SER B 1 117 ? -8.75 19.578 -9.562 1 98.19 117 SER B C 1
ATOM 4499 O O . SER B 1 117 ? -9.82 19.141 -10 1 98.19 117 SER B O 1
ATOM 4501 N N . GLU B 1 118 ? -7.727 19.859 -10.32 1 98.5 118 GLU B N 1
ATOM 4502 C CA . GLU B 1 118 ? -7.805 19.688 -11.766 1 98.5 118 GLU B CA 1
ATOM 4503 C C . GLU B 1 118 ? -7.922 18.203 -12.141 1 98.5 118 GLU B C 1
ATOM 4505 O O . GLU B 1 118 ? -8.719 17.844 -13.008 1 98.5 118 GLU B O 1
ATOM 4510 N N . LEU B 1 119 ? -7.094 17.406 -11.508 1 98.69 119 LEU B N 1
ATOM 4511 C CA . LEU B 1 119 ? -7.168 15.969 -11.734 1 98.69 119 LEU B CA 1
ATOM 4512 C C . LEU B 1 119 ? -8.586 15.461 -11.492 1 98.69 119 LEU B C 1
ATOM 4514 O O . LEU B 1 119 ? -9.172 14.805 -12.359 1 98.69 119 LEU B O 1
ATOM 4518 N N . ASN B 1 120 ? -9.188 15.789 -10.398 1 98.5 120 ASN B N 1
ATOM 4519 C CA . ASN B 1 120 ? -10.492 15.242 -10.023 1 98.5 120 ASN B CA 1
ATOM 4520 C C . ASN B 1 120 ? -11.617 15.859 -10.852 1 98.5 120 ASN B C 1
ATOM 4522 O O . ASN B 1 120 ? -12.625 15.203 -11.125 1 98.5 120 ASN B O 1
ATOM 4526 N N . ARG B 1 121 ? -11.461 17.094 -11.234 1 98.38 121 ARG B N 1
ATOM 4527 C CA . ARG B 1 121 ? -12.438 17.672 -12.141 1 98.38 121 ARG B CA 1
ATOM 4528 C C . ARG B 1 121 ? -12.523 16.875 -13.438 1 98.38 121 ARG B C 1
ATOM 4530 O O . ARG B 1 121 ? -13.617 16.578 -13.914 1 98.38 121 ARG B O 1
ATOM 4537 N N . ARG B 1 122 ? -11.398 16.484 -13.984 1 98.5 122 ARG B N 1
ATOM 4538 C CA . ARG B 1 122 ? -11.352 15.719 -15.219 1 98.5 122 ARG B CA 1
ATOM 4539 C C . ARG B 1 122 ? -11.891 14.305 -15.016 1 98.5 122 ARG B C 1
ATOM 4541 O O . ARG B 1 122 ? -12.539 13.742 -15.898 1 98.5 122 ARG B O 1
ATOM 4548 N N . LEU B 1 123 ? -11.609 13.742 -13.891 1 98.62 123 LEU B N 1
ATOM 4549 C CA . LEU B 1 123 ? -11.992 12.367 -13.602 1 98.62 123 LEU B CA 1
ATOM 4550 C C . LEU B 1 123 ? -13.484 12.266 -13.312 1 98.62 123 LEU B C 1
ATOM 4552 O O . LEU B 1 123 ? -14.109 11.242 -13.602 1 98.62 123 LEU B O 1
ATOM 4556 N N . GLU B 1 124 ? -14.07 13.336 -12.789 1 97.75 124 GLU B N 1
ATOM 4557 C CA . GLU B 1 124 ? -15.461 13.344 -12.352 1 97.75 124 GLU B CA 1
ATOM 4558 C C . GLU B 1 124 ? -16.406 13.039 -13.5 1 97.75 124 GLU B C 1
ATOM 4560 O O . GLU B 1 124 ? -17.453 12.398 -13.312 1 97.75 124 GLU B O 1
ATOM 4565 N N . GLU B 1 125 ? -16.078 13.453 -14.672 1 97.06 125 GLU B N 1
ATOM 4566 C CA . GLU B 1 125 ? -16.906 13.227 -15.852 1 97.06 125 GLU B CA 1
ATOM 4567 C C . GLU B 1 125 ? -17.047 11.734 -16.156 1 97.06 125 GLU B C 1
ATOM 4569 O O . GLU B 1 125 ? -17.984 11.312 -16.828 1 97.06 125 GLU B O 1
ATOM 4574 N N . HIS B 1 126 ? -16.156 10.992 -15.609 1 97.38 126 HIS B N 1
ATOM 4575 C CA . HIS B 1 126 ? -16.141 9.555 -15.852 1 97.38 126 HIS B CA 1
ATOM 4576 C C . HIS B 1 126 ? -16.562 8.781 -14.609 1 97.38 126 HIS B C 1
ATOM 4578 O O . HIS B 1 126 ? -16.422 7.559 -14.555 1 97.38 126 HIS B O 1
ATOM 4584 N N . GLY B 1 127 ? -17 9.484 -13.547 1 97.19 127 GLY B N 1
ATOM 4585 C CA . GLY B 1 127 ? -17.438 8.852 -12.312 1 97.19 127 GLY B CA 1
ATOM 4586 C C . GLY B 1 127 ? -16.297 8.305 -11.484 1 97.19 127 GLY B C 1
ATOM 4587 O O . GLY B 1 127 ? -16.469 7.344 -10.734 1 97.19 127 GLY B O 1
ATOM 4588 N N . LEU B 1 128 ? -15.094 8.805 -11.688 1 98.31 128 LEU B N 1
ATOM 4589 C CA . LEU B 1 128 ? -13.898 8.359 -10.977 1 98.31 128 LEU B CA 1
ATOM 4590 C C . LEU B 1 128 ? -13.258 9.516 -10.219 1 98.31 128 LEU B C 1
ATOM 4592 O O . LEU B 1 128 ? -13.578 10.68 -10.469 1 98.31 128 LEU B O 1
ATOM 4596 N N . PHE B 1 129 ? -12.406 9.219 -9.258 1 98.31 129 PHE B N 1
ATOM 4597 C CA . PHE B 1 129 ? -11.633 10.242 -8.562 1 98.31 129 PHE B CA 1
ATOM 4598 C C . PHE B 1 129 ? -10.383 9.641 -7.934 1 98.31 129 PHE B C 1
ATOM 4600 O O . PHE B 1 129 ? -10.289 8.422 -7.781 1 98.31 129 PHE B O 1
ATOM 4607 N N . PHE B 1 130 ? -9.328 10.453 -7.797 1 98.56 130 PHE B N 1
ATOM 4608 C CA . PHE B 1 130 ? -8.203 10.172 -6.91 1 98.56 130 PHE B CA 1
ATOM 4609 C C . PHE B 1 130 ? -8.562 10.484 -5.465 1 98.56 130 PHE B C 1
ATOM 4611 O O . PHE B 1 130 ? -8.727 11.656 -5.102 1 98.56 130 PHE B O 1
ATOM 4618 N N . PRO B 1 131 ? -8.695 9.43 -4.602 1 97.19 131 PRO B N 1
ATOM 4619 C CA . PRO B 1 131 ? -9.531 9.57 -3.406 1 97.19 131 PRO B CA 1
ATOM 4620 C C . PRO B 1 131 ? -8.742 10.062 -2.191 1 97.19 131 PRO B C 1
ATOM 4622 O O . PRO B 1 131 ? -8.898 9.523 -1.093 1 97.19 131 PRO B O 1
ATOM 4625 N N . ILE B 1 132 ? -7.965 11.102 -2.338 1 97.06 132 ILE B N 1
ATOM 4626 C CA . ILE B 1 132 ? -7.277 11.766 -1.233 1 97.06 132 ILE B CA 1
ATOM 4627 C C . ILE B 1 132 ? -7.934 13.109 -0.948 1 97.06 132 ILE B C 1
ATOM 4629 O O . ILE B 1 132 ? -7.867 14.031 -1.771 1 97.06 132 ILE B O 1
ATOM 4633 N N . ASP B 1 133 ? -8.539 13.203 0.191 1 92.44 133 ASP B N 1
ATOM 4634 C CA . ASP B 1 133 ? -9.297 14.406 0.532 1 92.44 133 ASP B CA 1
ATOM 4635 C C . ASP B 1 133 ? -8.469 15.344 1.408 1 92.44 133 ASP B C 1
ATOM 4637 O O . ASP B 1 133 ? -8.07 14.977 2.518 1 92.44 133 ASP B O 1
ATOM 4641 N N . LEU B 1 134 ? -8.258 16.516 0.847 1 92.06 134 LEU B N 1
ATOM 4642 C CA . LEU B 1 134 ? -7.406 17.5 1.517 1 92.06 134 LEU B CA 1
ATOM 4643 C C . LEU B 1 134 ? -8.086 18.859 1.573 1 92.06 134 LEU B C 1
ATOM 4645 O O . LEU B 1 134 ? -8.992 19.141 0.79 1 92.06 134 LEU B O 1
ATOM 4649 N N . GLY B 1 135 ? -7.609 19.656 2.514 1 87.69 135 GLY B N 1
ATOM 4650 C CA . GLY B 1 135 ? -8.055 21.031 2.596 1 87.69 135 GLY B CA 1
ATOM 4651 C C . GLY B 1 135 ? -7.348 21.953 1.607 1 87.69 135 GLY B C 1
ATOM 4652 O O . GLY B 1 135 ? -7.914 22.953 1.17 1 87.69 135 GLY B O 1
ATOM 4653 N N . ALA B 1 136 ? -6.148 21.609 1.254 1 91.69 136 ALA B N 1
ATOM 4654 C CA . ALA B 1 136 ? -5.379 22.375 0.277 1 91.69 136 ALA B CA 1
ATOM 4655 C C . ALA B 1 136 ? -5.551 21.797 -1.128 1 91.69 136 ALA B C 1
ATOM 4657 O O . ALA B 1 136 ? -6.312 20.859 -1.328 1 91.69 136 ALA B O 1
ATOM 4658 N N . ASP B 1 137 ? -5.008 22.516 -2.084 1 96.38 137 ASP B N 1
ATOM 4659 C CA . ASP B 1 137 ? -5 22.031 -3.461 1 96.38 137 ASP B CA 1
ATOM 4660 C C . ASP B 1 137 ? -3.572 21.812 -3.961 1 96.38 137 ASP B C 1
ATOM 4662 O O . ASP B 1 137 ? -3.1 22.547 -4.836 1 96.38 137 ASP B O 1
ATOM 4666 N N . PRO B 1 138 ? -2.896 20.844 -3.461 1 97.88 138 PRO B N 1
ATOM 4667 C CA . PRO B 1 138 ? -1.518 20.547 -3.854 1 97.88 138 PRO B CA 1
ATOM 4668 C C . PRO B 1 138 ? -1.416 19.969 -5.266 1 97.88 138 PRO B C 1
ATOM 4670 O O . PRO B 1 138 ? -2.438 19.766 -5.93 1 97.88 138 PRO B O 1
ATOM 4673 N N . ARG B 1 139 ? -0.234 19.891 -5.715 1 98.56 139 ARG B N 1
ATOM 4674 C CA . ARG B 1 139 ? 0.049 19.188 -6.957 1 98.56 139 ARG B CA 1
ATOM 4675 C C . ARG B 1 139 ? 0.45 17.734 -6.68 1 98.56 139 ARG B C 1
ATOM 4677 O O . ARG B 1 139 ? 0.942 17.422 -5.594 1 98.56 139 ARG B O 1
ATOM 4684 N N . ILE B 1 140 ? 0.263 16.891 -7.691 1 98.81 140 ILE B N 1
ATOM 4685 C CA . ILE B 1 140 ? 0.387 15.445 -7.547 1 98.81 140 ILE B CA 1
ATOM 4686 C C . ILE B 1 140 ? 1.811 15.094 -7.129 1 98.81 140 ILE B C 1
ATOM 4688 O O . ILE B 1 140 ? 2.014 14.227 -6.277 1 98.81 140 ILE B O 1
ATOM 4692 N N . GLY B 1 141 ? 2.807 15.742 -7.684 1 98.75 141 GLY B N 1
ATOM 4693 C CA . GLY B 1 141 ? 4.184 15.461 -7.305 1 98.75 141 GLY B CA 1
ATOM 4694 C C . GLY B 1 141 ? 4.445 15.648 -5.824 1 98.75 141 GLY B C 1
ATOM 4695 O O . GLY B 1 141 ? 5.129 14.836 -5.199 1 98.75 141 GLY B O 1
ATOM 4696 N N . GLY B 1 142 ? 3.963 16.75 -5.281 1 98.44 142 GLY B N 1
ATOM 4697 C CA . GLY B 1 142 ? 4.098 17 -3.854 1 98.44 142 GLY B CA 1
ATOM 4698 C C . GLY B 1 142 ? 3.354 15.992 -3 1 98.44 142 GLY B C 1
ATOM 4699 O O . GLY B 1 142 ? 3.844 15.578 -1.946 1 98.44 142 GLY B O 1
ATOM 4700 N N . MET B 1 143 ? 2.17 15.602 -3.479 1 98.69 143 MET B N 1
ATOM 4701 C CA . MET B 1 143 ? 1.388 14.609 -2.756 1 98.69 143 MET B CA 1
ATOM 4702 C C . MET B 1 143 ? 2.146 13.289 -2.652 1 98.69 143 MET B C 1
ATOM 4704 O O . MET B 1 143 ? 2.154 12.648 -1.599 1 98.69 143 MET B O 1
ATOM 4708 N N . ILE B 1 144 ? 2.805 12.867 -3.74 1 98.75 144 ILE B N 1
ATOM 4709 C CA . ILE B 1 144 ? 3.592 11.641 -3.744 1 98.75 144 ILE B CA 1
ATOM 4710 C C . ILE B 1 144 ? 4.809 11.805 -2.836 1 98.75 144 ILE B C 1
ATOM 4712 O O . ILE B 1 144 ? 5.086 10.938 -2 1 98.75 144 ILE B O 1
ATOM 4716 N N . ALA B 1 145 ? 5.484 12.938 -2.9 1 98.31 145 ALA B N 1
ATOM 4717 C CA . ALA B 1 145 ? 6.719 13.172 -2.158 1 98.31 145 ALA B CA 1
ATOM 4718 C C . ALA B 1 145 ? 6.457 13.203 -0.654 1 98.31 145 ALA B C 1
ATOM 4720 O O . ALA B 1 145 ? 7.359 12.93 0.142 1 98.31 145 ALA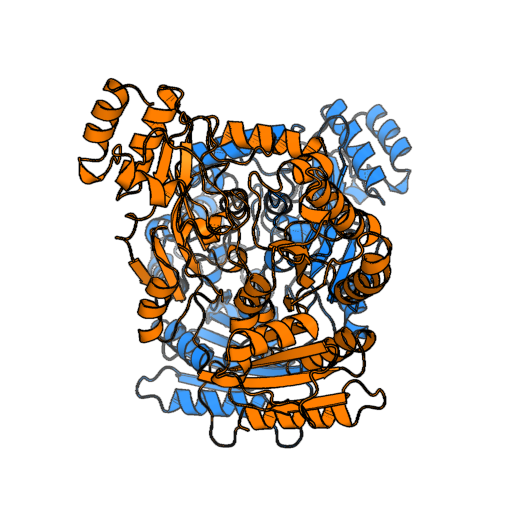 B O 1
ATOM 4721 N N . THR B 1 146 ? 5.242 13.5 -0.262 1 97.94 146 THR B N 1
ATOM 4722 C CA . THR B 1 146 ? 4.945 13.609 1.161 1 97.94 146 THR B CA 1
ATOM 4723 C C . THR B 1 146 ? 4.07 12.445 1.621 1 97.94 146 THR B C 1
ATOM 4725 O O . THR B 1 146 ? 3.766 12.32 2.811 1 97.94 146 THR B O 1
ATOM 4728 N N . ASN B 1 147 ? 3.654 11.602 0.704 1 98.38 147 ASN B N 1
ATOM 4729 C CA . ASN B 1 147 ? 2.703 10.531 0.997 1 98.38 147 ASN B CA 1
ATOM 4730 C C . ASN B 1 147 ? 1.495 11.055 1.769 1 98.38 147 ASN B C 1
ATOM 4732 O O . ASN B 1 147 ? 1.182 10.555 2.852 1 98.38 147 ASN B O 1
ATOM 4736 N N . THR B 1 148 ? 0.837 11.992 1.178 1 96.94 148 THR B N 1
ATOM 4737 C CA . THR B 1 148 ? -0.279 12.672 1.824 1 96.94 148 THR B CA 1
ATOM 4738 C C . THR B 1 148 ? -1.42 11.695 2.102 1 96.94 148 THR B C 1
ATOM 4740 O O . THR B 1 148 ? -1.595 10.719 1.378 1 96.94 148 THR B O 1
ATOM 4743 N N . GLY B 1 149 ? -2.066 11.93 3.195 1 94.12 149 GLY B N 1
ATOM 4744 C CA . GLY B 1 149 ? -3.303 11.266 3.576 1 94.12 149 GLY B CA 1
ATOM 4745 C C . GLY B 1 149 ? -4.398 12.234 3.98 1 94.12 149 GLY B C 1
ATOM 4746 O O . GLY B 1 149 ? -4.121 13.383 4.336 1 94.12 149 GLY B O 1
ATOM 4747 N N . GLY B 1 150 ? -5.633 11.891 3.877 1 92 150 GLY B N 1
ATOM 4748 C CA . GLY B 1 150 ? -6.738 12.797 4.156 1 92 150 GLY B CA 1
ATOM 4749 C C . GLY B 1 150 ? -7.816 12.172 5.023 1 92 150 GLY B C 1
ATOM 4750 O O . GLY B 1 150 ? -7.555 11.219 5.754 1 92 150 GLY B O 1
ATOM 4751 N N . SER B 1 151 ? -8.969 12.789 5.008 1 94.56 151 SER B N 1
ATOM 4752 C CA . SER B 1 151 ? -10.07 12.477 5.91 1 94.56 151 SER B CA 1
ATOM 4753 C C . SER B 1 151 ? -10.664 11.102 5.605 1 94.56 151 SER B C 1
ATOM 4755 O O . SER B 1 151 ? -11.305 10.492 6.465 1 94.56 151 SER B O 1
ATOM 4757 N N . ARG B 1 152 ? -10.438 10.648 4.449 1 96.69 152 ARG B N 1
ATOM 4758 C CA . ARG B 1 152 ? -11.047 9.375 4.078 1 96.69 152 ARG B CA 1
ATOM 4759 C C . ARG B 1 152 ? -10 8.273 3.973 1 96.69 152 ARG B C 1
ATOM 4761 O O . ARG B 1 152 ? -10.188 7.297 3.246 1 96.69 152 ARG B O 1
ATOM 4768 N N . PHE B 1 153 ? -8.883 8.492 4.73 1 96.5 153 PHE B N 1
ATOM 4769 C CA . PHE B 1 153 ? -7.812 7.504 4.84 1 96.5 153 PHE B CA 1
ATOM 4770 C C . PHE B 1 153 ? -8.359 6.156 5.289 1 96.5 153 PHE B C 1
ATOM 4772 O O . PHE B 1 153 ? -7.898 5.105 4.84 1 96.5 153 PHE B O 1
ATOM 4779 N N . LEU B 1 154 ? -9.367 6.215 6.121 1 94.75 154 LEU B N 1
ATOM 4780 C CA . LEU B 1 154 ? -9.977 5.008 6.672 1 94.75 154 LEU B CA 1
ATOM 4781 C C . LEU B 1 154 ? -10.445 4.078 5.559 1 94.75 154 LEU B C 1
ATOM 4783 O O . LEU B 1 154 ? -10.352 2.855 5.688 1 94.75 154 LEU B O 1
ATOM 4787 N N . LYS B 1 155 ? -10.898 4.664 4.523 1 95.69 155 LYS B N 1
ATOM 4788 C CA . LYS B 1 155 ? -11.492 3.887 3.441 1 95.69 155 LYS B CA 1
ATOM 4789 C C . LYS B 1 155 ? -10.508 3.695 2.293 1 95.69 155 LYS B C 1
ATOM 4791 O O . LYS B 1 155 ? -10.375 2.59 1.761 1 95.69 155 LYS B O 1
ATOM 4796 N N . TYR B 1 156 ? -9.703 4.73 1.999 1 96.88 156 TYR B N 1
ATOM 4797 C CA . TYR B 1 156 ? -8.992 4.703 0.728 1 96.88 156 TYR B CA 1
ATOM 4798 C C . TYR B 1 156 ? -7.484 4.664 0.949 1 96.88 156 TYR B C 1
ATOM 4800 O O . TYR B 1 156 ? -6.719 4.422 0.013 1 96.88 156 TYR B O 1
ATOM 4808 N N . GLY B 1 157 ? -6.996 4.852 2.188 1 96.75 157 GLY B N 1
ATOM 4809 C CA . GLY B 1 157 ? -5.566 4.914 2.455 1 96.75 157 GLY B CA 1
ATOM 4810 C C . GLY B 1 157 ? -4.926 6.203 1.979 1 96.75 157 GLY B C 1
ATOM 4811 O O . GLY B 1 157 ? -5.605 7.215 1.812 1 96.75 157 GLY B O 1
ATOM 4812 N N . ASP B 1 158 ? -3.6 6.195 1.921 1 98 158 ASP B N 1
ATOM 4813 C CA . ASP B 1 158 ? -2.818 7.371 1.551 1 98 158 ASP B CA 1
ATOM 4814 C C . ASP B 1 158 ? -2.393 7.309 0.086 1 98 158 ASP B C 1
ATOM 4816 O O . ASP B 1 158 ? -2.879 6.469 -0.672 1 98 158 ASP B O 1
ATOM 4820 N N . VAL B 1 159 ? -1.576 8.242 -0.327 1 98.62 159 VAL B N 1
ATOM 4821 C CA . VAL B 1 159 ? -1.103 8.336 -1.704 1 98.62 159 VAL B CA 1
ATOM 4822 C C . VAL B 1 159 ? -0.338 7.07 -2.076 1 98.62 159 VAL B C 1
ATOM 4824 O O . VAL B 1 159 ? -0.485 6.555 -3.188 1 98.62 159 VAL B O 1
ATOM 4827 N N . ARG B 1 160 ? 0.459 6.551 -1.174 1 98.31 160 ARG B N 1
ATOM 4828 C CA . ARG B 1 160 ? 1.237 5.34 -1.424 1 98.31 160 ARG B CA 1
ATOM 4829 C C . ARG B 1 160 ? 0.334 4.184 -1.838 1 98.31 160 ARG B C 1
ATOM 4831 O O . ARG B 1 160 ? 0.622 3.482 -2.811 1 98.31 160 ARG B O 1
ATOM 4838 N N . ARG B 1 161 ? -0.739 4.008 -1.155 1 97.31 161 ARG B N 1
ATOM 4839 C CA . ARG B 1 161 ? -1.678 2.924 -1.435 1 97.31 161 ARG B CA 1
ATOM 4840 C C . ARG B 1 161 ? -2.311 3.09 -2.812 1 97.31 161 ARG B C 1
ATOM 4842 O O . ARG B 1 161 ? -2.77 2.117 -3.412 1 97.31 161 ARG B O 1
ATOM 4849 N N . ASN B 1 162 ? -2.344 4.293 -3.318 1 98.38 162 ASN B N 1
ATOM 4850 C CA . ASN B 1 162 ? -3.062 4.57 -4.555 1 98.38 162 ASN B CA 1
ATOM 4851 C C . ASN B 1 162 ? -2.107 4.941 -5.688 1 98.38 162 ASN B C 1
ATOM 4853 O O . ASN B 1 162 ? -2.498 5.625 -6.637 1 98.38 162 ASN B O 1
ATOM 4857 N N . THR B 1 163 ? -0.852 4.566 -5.562 1 98.75 163 THR B N 1
ATOM 4858 C CA . THR B 1 163 ? 0.142 4.801 -6.602 1 98.75 163 THR B CA 1
ATOM 4859 C C . THR B 1 163 ? 0.62 3.479 -7.199 1 98.75 163 THR B C 1
ATOM 4861 O O . THR B 1 163 ? 1.078 2.594 -6.473 1 98.75 163 THR B O 1
ATOM 4864 N N . LEU B 1 164 ? 0.545 3.387 -8.539 1 98.5 164 LEU B N 1
ATOM 4865 C CA . LEU B 1 164 ? 0.925 2.156 -9.227 1 98.5 164 LEU B CA 1
ATOM 4866 C C . LEU B 1 164 ? 2.342 2.256 -9.773 1 98.5 164 LEU B C 1
ATOM 4868 O O . LEU B 1 164 ? 3.053 1.252 -9.859 1 98.5 164 LEU B O 1
ATOM 4872 N N . GLY B 1 165 ? 2.723 3.445 -10.188 1 98.56 165 GLY B N 1
ATOM 4873 C CA . GLY B 1 165 ? 4.027 3.615 -10.805 1 98.56 165 GLY B CA 1
ATOM 4874 C C . GLY B 1 165 ? 4.504 5.055 -10.805 1 98.56 165 GLY B C 1
ATOM 4875 O O . GLY B 1 165 ? 3.717 5.977 -10.578 1 98.56 165 GLY B O 1
ATOM 4876 N N . LEU B 1 166 ? 5.789 5.227 -11.016 1 98.81 166 LEU B N 1
ATOM 4877 C CA . LEU B 1 166 ? 6.418 6.543 -11.047 1 98.81 166 LEU B CA 1
ATOM 4878 C C . LEU B 1 166 ? 7.43 6.637 -12.188 1 98.81 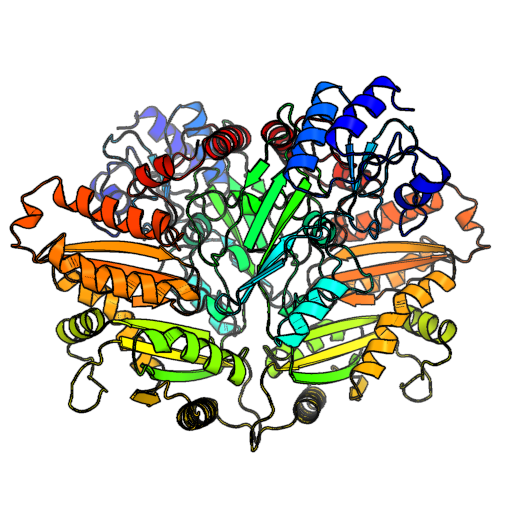166 LEU B C 1
ATOM 4880 O O . LEU B 1 166 ? 8 5.625 -12.594 1 98.81 166 LEU B O 1
ATOM 4884 N N . LYS B 1 167 ? 7.566 7.793 -12.719 1 98.75 167 LYS B N 1
ATOM 4885 C CA . LYS B 1 167 ? 8.766 8.195 -13.438 1 98.75 167 LYS B CA 1
ATOM 4886 C C . LYS B 1 167 ? 9.555 9.25 -12.648 1 98.75 167 LYS B C 1
ATOM 4888 O O . LYS B 1 167 ? 8.984 10.242 -12.195 1 98.75 167 LYS B O 1
ATOM 4893 N N . VAL B 1 168 ? 10.875 8.977 -12.398 1 98.88 168 VAL B N 1
ATOM 4894 C CA . VAL B 1 168 ? 11.656 9.781 -11.469 1 98.88 168 VAL B CA 1
ATOM 4895 C C . VAL B 1 168 ? 12.961 10.227 -12.133 1 98.88 168 VAL B C 1
ATOM 4897 O O . VAL B 1 168 ? 13.602 9.445 -12.844 1 98.88 168 VAL B O 1
ATOM 4900 N N . VAL B 1 169 ? 13.297 11.469 -11.953 1 98.94 169 VAL B N 1
ATOM 4901 C CA . VAL B 1 169 ? 14.609 11.953 -12.359 1 98.94 169 VAL B CA 1
ATOM 4902 C C . VAL B 1 169 ? 15.562 11.945 -11.164 1 98.94 169 VAL B C 1
ATOM 4904 O O . VAL B 1 169 ? 15.289 12.57 -10.141 1 98.94 169 VAL B O 1
ATOM 4907 N N . LEU B 1 170 ? 16.625 11.227 -11.266 1 98.94 170 LEU B N 1
ATOM 4908 C CA . LEU B 1 170 ? 17.625 11.141 -10.211 1 98.94 170 LEU B CA 1
ATOM 4909 C C . LEU B 1 170 ? 18.625 12.297 -10.305 1 98.94 170 LEU B C 1
ATOM 4911 O O . LEU B 1 170 ? 19 12.703 -11.406 1 98.94 170 LEU B O 1
ATOM 4915 N N . ALA B 1 171 ? 19.031 12.797 -9.172 1 98.88 171 ALA B N 1
ATOM 4916 C CA . ALA B 1 171 ? 20.031 13.859 -9.133 1 98.88 171 ALA B CA 1
ATOM 4917 C C . ALA B 1 171 ? 21.438 13.289 -9.211 1 98.88 171 ALA B C 1
ATOM 4919 O O . ALA B 1 171 ? 22.234 13.422 -8.266 1 98.88 171 ALA B O 1
ATOM 4920 N N . ASP B 1 172 ? 21.766 12.688 -10.266 1 98.62 172 ASP B N 1
ATOM 4921 C CA . ASP B 1 172 ? 23.125 12.312 -10.648 1 98.62 172 ASP B CA 1
ATOM 4922 C C . ASP B 1 172 ? 23.594 13.109 -11.859 1 98.62 172 ASP B C 1
ATOM 4924 O O . ASP B 1 172 ? 22.875 13.961 -12.367 1 98.62 172 ASP B O 1
ATOM 4928 N N . GLU B 1 173 ? 24.844 12.93 -12.289 1 98.56 173 GLU B N 1
ATOM 4929 C CA . GLU B 1 173 ? 25.453 13.758 -13.328 1 98.56 173 GLU B CA 1
ATOM 4930 C C . GLU B 1 173 ? 24.719 13.594 -14.656 1 98.56 173 GLU B C 1
ATOM 4932 O O . GLU B 1 173 ? 24.672 14.516 -15.469 1 98.56 173 GLU B O 1
ATOM 4937 N N . ALA B 1 174 ? 24.094 12.469 -14.859 1 98.44 174 ALA B N 1
ATOM 4938 C CA . ALA B 1 174 ? 23.406 12.195 -16.125 1 98.44 174 ALA B CA 1
ATOM 4939 C C . ALA B 1 174 ? 21.953 12.688 -16.078 1 98.44 174 ALA B C 1
ATOM 4941 O O . ALA B 1 174 ? 21.297 12.781 -17.109 1 98.44 174 ALA B O 1
ATOM 4942 N N . GLY B 1 175 ? 21.453 13.062 -14.906 1 98.81 175 GLY B N 1
ATOM 4943 C CA . GLY B 1 175 ? 20.016 13.266 -14.805 1 98.81 175 GLY B CA 1
ATOM 4944 C C . GLY B 1 175 ? 19.219 12.039 -15.195 1 98.81 175 GLY B C 1
ATOM 4945 O O . GLY B 1 175 ? 18.25 12.133 -15.953 1 98.81 175 GLY B O 1
ATOM 4946 N N . THR B 1 176 ? 19.531 10.93 -14.633 1 98.81 176 THR B N 1
ATOM 4947 C CA . THR B 1 176 ? 18.953 9.648 -15.039 1 98.81 176 THR B CA 1
ATOM 4948 C C . THR B 1 176 ? 17.438 9.656 -14.836 1 98.81 176 THR B C 1
ATOM 4950 O O . THR B 1 176 ? 16.953 10.047 -13.773 1 98.81 176 THR B O 1
ATOM 4953 N N . VAL B 1 177 ? 16.719 9.328 -15.938 1 98.75 177 VAL B N 1
ATOM 4954 C CA . VAL B 1 177 ? 15.289 9.109 -15.844 1 98.75 177 VAL B CA 1
ATOM 4955 C C . VAL B 1 177 ? 15.016 7.645 -15.492 1 98.75 177 VAL B C 1
ATOM 4957 O O . VAL B 1 177 ? 15.359 6.742 -16.25 1 98.75 177 VAL B O 1
ATOM 4960 N N . LEU B 1 178 ? 14.523 7.406 -14.336 1 98.31 178 LEU B N 1
ATOM 4961 C CA . LEU B 1 178 ? 14.102 6.078 -13.898 1 98.31 178 LEU B CA 1
ATOM 4962 C C . LEU B 1 178 ? 12.625 5.852 -14.203 1 98.31 178 LEU B C 1
ATOM 4964 O O . LEU B 1 178 ? 11.758 6.465 -13.578 1 98.31 178 LEU B O 1
ATOM 4968 N N . ASP B 1 179 ? 12.391 5 -15.156 1 97.88 179 ASP B N 1
ATOM 4969 C CA . ASP B 1 179 ? 11.0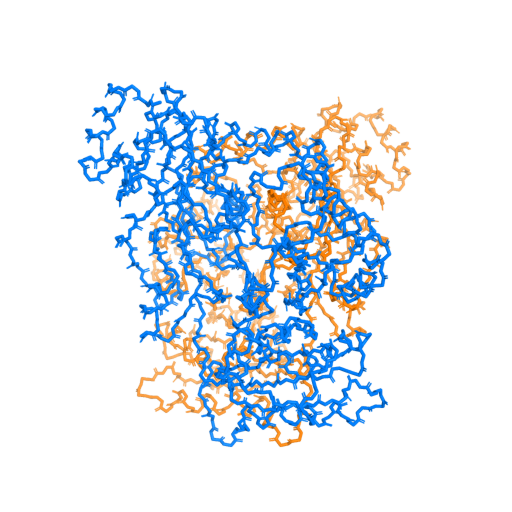08 4.688 -15.516 1 97.88 179 ASP B CA 1
ATOM 4970 C C . ASP B 1 179 ? 10.492 3.49 -14.719 1 97.88 179 ASP B C 1
ATOM 4972 O O . ASP B 1 179 ? 10.766 2.342 -15.07 1 97.88 179 ASP B O 1
ATOM 4976 N N . LEU B 1 180 ? 9.758 3.752 -13.641 1 97.88 180 LEU B N 1
ATOM 4977 C CA . LEU B 1 180 ? 9.102 2.762 -12.789 1 97.88 180 LEU B CA 1
ATOM 4978 C C . LEU B 1 180 ? 7.605 2.719 -13.07 1 97.88 180 LEU B C 1
ATOM 4980 O O . LEU B 1 180 ? 6.82 2.326 -12.203 1 97.88 180 LEU B O 1
ATOM 4984 N N . GLY B 1 181 ? 7.246 3.227 -14.203 1 94.38 181 GLY B N 1
ATOM 4985 C CA . GLY B 1 181 ? 5.844 3.221 -14.578 1 94.38 181 GLY B CA 1
ATOM 4986 C C . GLY B 1 181 ? 5.25 1.824 -14.648 1 94.38 181 GLY B C 1
ATOM 4987 O O . GLY B 1 181 ? 5.887 0.902 -15.164 1 94.38 181 GLY B O 1
ATOM 4988 N N . SER B 1 182 ? 4.113 1.681 -14.047 1 92.69 182 SER B N 1
ATOM 4989 C CA . SER B 1 182 ? 3.402 0.406 -14.094 1 92.69 182 SER B CA 1
ATOM 4990 C C . SER B 1 182 ? 1.893 0.611 -14.039 1 92.69 182 SER B C 1
ATOM 4992 O O . SER B 1 182 ? 1.397 1.403 -13.234 1 92.69 182 SER B O 1
ATOM 4994 N N . ASP B 1 183 ? 1.221 -0.12 -14.898 1 96 183 ASP B N 1
ATOM 4995 C CA . ASP B 1 183 ? -0.239 -0.126 -14.906 1 96 183 ASP B CA 1
ATOM 4996 C C . ASP B 1 183 ? -0.787 -1.387 -14.234 1 96 183 ASP B C 1
ATOM 4998 O O . ASP B 1 183 ? -1.982 -1.673 -14.328 1 96 183 ASP B O 1
ATOM 5002 N N . LEU B 1 184 ? 0.077 -2.121 -13.531 1 97.75 184 LEU B N 1
ATOM 5003 C CA . LEU B 1 184 ? -0.286 -3.41 -12.953 1 97.75 184 LEU B CA 1
ATOM 5004 C C . LEU B 1 184 ? -0.567 -3.277 -11.461 1 97.75 184 LEU B C 1
ATOM 5006 O O . LEU B 1 184 ? 0.125 -2.537 -10.758 1 97.75 184 LEU B O 1
ATOM 5010 N N . ARG B 1 185 ? -1.535 -4.023 -10.969 1 96.94 185 ARG B N 1
ATOM 5011 C CA . ARG B 1 185 ? -1.82 -4.09 -9.539 1 96.94 185 ARG B CA 1
ATOM 5012 C C . ARG B 1 185 ? -1.039 -5.223 -8.875 1 96.94 185 ARG B C 1
ATOM 5014 O O . ARG B 1 185 ? -0.685 -5.133 -7.699 1 96.94 185 ARG B O 1
ATOM 5021 N N . LYS B 1 186 ? -0.797 -6.277 -9.609 1 96.75 186 LYS B N 1
ATOM 5022 C CA . LYS B 1 186 ? 0.058 -7.379 -9.18 1 96.75 186 LYS B CA 1
ATOM 5023 C C . LYS B 1 186 ? 1.361 -7.41 -9.969 1 96.75 186 LYS B C 1
ATOM 5025 O O . LYS B 1 186 ? 1.348 -7.594 -11.188 1 96.75 186 LYS B O 1
ATOM 5030 N N . ASN B 1 187 ? 2.434 -7.191 -9.336 1 97.06 187 ASN B N 1
ATOM 5031 C CA . ASN B 1 187 ? 3.764 -7.227 -9.938 1 97.06 187 ASN B CA 1
ATOM 5032 C C . ASN B 1 187 ? 4.84 -7.52 -8.891 1 97.06 187 ASN B C 1
ATOM 5034 O O . ASN B 1 187 ? 5.207 -6.641 -8.109 1 97.06 187 ASN B O 1
ATOM 5038 N N . ASN B 1 188 ? 5.336 -8.75 -8.875 1 97.12 188 ASN B N 1
ATOM 5039 C CA . ASN B 1 188 ? 6.352 -9.164 -7.91 1 97.12 188 ASN B CA 1
ATOM 5040 C C . ASN B 1 188 ? 7.668 -9.523 -8.602 1 97.12 188 ASN B C 1
ATOM 5042 O O . ASN B 1 188 ? 8.297 -10.523 -8.273 1 97.12 188 ASN B O 1
ATOM 5046 N N . THR B 1 189 ? 8.055 -8.742 -9.656 1 96.12 189 THR B N 1
ATOM 5047 C CA . THR B 1 189 ? 9.211 -9.039 -10.492 1 96.12 189 THR B CA 1
ATOM 5048 C C . THR B 1 189 ? 10.492 -8.508 -9.852 1 96.12 189 THR B C 1
ATOM 5050 O O . THR B 1 189 ? 11.547 -8.492 -10.484 1 96.12 189 THR B O 1
ATOM 5053 N N . GLY B 1 190 ? 10.43 -8.078 -8.609 1 94.56 190 GLY B N 1
ATOM 5054 C CA . GLY B 1 190 ? 11.602 -7.566 -7.926 1 94.56 190 GLY B CA 1
ATOM 5055 C C . GLY B 1 190 ? 11.273 -6.543 -6.855 1 94.56 190 GLY B C 1
ATOM 5056 O O . GLY B 1 190 ? 10.18 -6.566 -6.281 1 94.56 190 GLY B O 1
ATOM 5057 N N . VAL B 1 191 ? 12.305 -5.715 -6.555 1 97.69 191 VAL B N 1
ATOM 5058 C CA . VAL B 1 191 ? 12.133 -4.66 -5.566 1 97.69 191 VAL B CA 1
ATOM 5059 C C . VAL B 1 191 ? 11.086 -3.662 -6.051 1 97.69 191 VAL B C 1
ATOM 5061 O O . VAL B 1 191 ? 11.094 -3.26 -7.215 1 97.69 191 VAL B O 1
ATOM 5064 N N . ASP B 1 192 ? 10.125 -3.34 -5.246 1 98 192 ASP B N 1
ATOM 5065 C CA . ASP B 1 192 ? 9.18 -2.287 -5.59 1 98 192 ASP B CA 1
ATOM 5066 C C . ASP B 1 192 ? 9.789 -0.904 -5.375 1 98 192 ASP B C 1
ATOM 5068 O O . ASP B 1 192 ? 9.461 -0.216 -4.406 1 98 192 ASP B O 1
ATOM 5072 N N . TRP B 1 193 ? 10.484 -0.406 -6.285 1 98.44 193 TRP B N 1
ATOM 5073 C CA . TRP B 1 193 ? 11.391 0.728 -6.148 1 98.44 193 TRP B CA 1
ATOM 5074 C C . TRP B 1 193 ? 10.617 2.023 -5.938 1 98.44 193 TRP B C 1
ATOM 5076 O O . TRP B 1 193 ? 11.125 2.969 -5.328 1 98.44 193 TRP B O 1
ATOM 5086 N N . LYS B 1 194 ? 9.367 2.1 -6.445 1 98.44 194 LYS B N 1
ATOM 5087 C CA . LYS B 1 194 ? 8.625 3.344 -6.285 1 98.44 194 LYS B CA 1
ATOM 5088 C C . LYS B 1 194 ? 8.492 3.715 -4.809 1 98.44 194 LYS B C 1
ATOM 5090 O O . LYS B 1 194 ? 8.406 4.895 -4.469 1 98.44 194 LYS B O 1
ATOM 5095 N N . GLN B 1 195 ? 8.617 2.729 -3.939 1 98.44 195 GLN B N 1
ATOM 5096 C CA . GLN B 1 195 ? 8.344 2.898 -2.516 1 98.44 195 GLN B CA 1
ATOM 5097 C C . GLN B 1 195 ? 9.391 3.795 -1.86 1 98.44 195 GLN B C 1
ATOM 5099 O O . GLN B 1 195 ? 9.094 4.496 -0.889 1 98.44 195 GLN B O 1
ATOM 5104 N N . ILE B 1 196 ? 10.602 3.885 -2.357 1 98.19 196 ILE B N 1
ATOM 5105 C CA . ILE B 1 196 ? 11.656 4.645 -1.698 1 98.19 196 ILE B CA 1
ATOM 5106 C C . ILE B 1 196 ? 11.555 6.117 -2.09 1 98.19 196 ILE B C 1
ATOM 5108 O O . ILE B 1 196 ? 12.211 6.973 -1.494 1 98.19 196 ILE B O 1
ATOM 5112 N N . PHE B 1 197 ? 10.695 6.41 -3.1 1 98.62 197 PHE B N 1
ATOM 5113 C CA . PHE B 1 197 ? 10.516 7.793 -3.527 1 98.62 197 PHE B CA 1
ATOM 5114 C C . PHE B 1 197 ? 9.273 8.398 -2.887 1 98.62 197 PHE B C 1
ATOM 5116 O O . PHE B 1 197 ? 9.18 9.617 -2.746 1 98.62 197 PHE B O 1
ATOM 5123 N N . ILE B 1 198 ? 8.336 7.582 -2.504 1 98.69 198 ILE B N 1
ATOM 5124 C CA . ILE B 1 198 ? 7.094 8.055 -1.905 1 98.69 198 ILE B CA 1
ATOM 5125 C C . ILE B 1 198 ? 7.328 8.406 -0.439 1 98.69 198 ILE B C 1
ATOM 5127 O O . ILE B 1 198 ? 7.828 7.59 0.333 1 98.69 198 ILE B O 1
ATOM 5131 N N . GLY B 1 199 ? 6.996 9.656 -0.054 1 98.12 199 GLY B N 1
ATOM 5132 C CA . GLY B 1 199 ? 7.07 10.062 1.341 1 98.12 199 GLY B CA 1
ATOM 5133 C C . GLY B 1 199 ? 8.461 10.508 1.757 1 98.12 199 GLY B C 1
ATOM 5134 O O . GLY B 1 199 ? 8.758 10.602 2.949 1 98.12 199 GLY B O 1
ATOM 5135 N N . THR B 1 200 ? 9.336 10.82 0.732 1 98.06 200 THR B N 1
ATOM 5136 C CA . THR B 1 200 ? 10.711 11.133 1.101 1 98.06 200 THR B CA 1
ATOM 5137 C C . THR B 1 200 ? 11.078 12.547 0.67 1 98.06 200 THR B C 1
ATOM 5139 O O . THR B 1 200 ? 12.25 12.844 0.407 1 98.06 200 THR B O 1
ATOM 5142 N N . SER B 1 201 ? 10.055 13.391 0.485 1 97.94 201 SER B N 1
ATOM 5143 C CA . SER B 1 201 ? 10.172 14.836 0.293 1 97.94 201 SER B CA 1
ATOM 5144 C C . SER B 1 201 ? 11.078 15.164 -0.884 1 97.94 201 SER B C 1
ATOM 5146 O O . SER B 1 201 ? 11.773 16.188 -0.872 1 97.94 201 SER B O 1
ATOM 5148 N N . GLY B 1 202 ? 11.242 14.227 -1.839 1 97.94 202 GLY B N 1
ATOM 5149 C CA . GLY B 1 202 ? 12.023 14.484 -3.037 1 97.94 202 GLY B CA 1
ATOM 5150 C C . GLY B 1 202 ? 13.516 14.328 -2.82 1 97.94 202 GLY B C 1
ATOM 5151 O O . GLY B 1 202 ? 14.32 14.695 -3.682 1 97.94 202 GLY B O 1
ATOM 5152 N N . ALA B 1 203 ? 13.906 13.75 -1.706 1 98.31 203 ALA B N 1
ATOM 5153 C CA . ALA B 1 203 ? 15.312 13.68 -1.326 1 98.31 203 ALA B CA 1
ATOM 5154 C C . ALA B 1 203 ? 16.078 12.727 -2.24 1 98.31 203 ALA B C 1
ATOM 5156 O O . ALA B 1 203 ? 17.281 12.883 -2.447 1 98.31 203 ALA B O 1
ATOM 5157 N N . PHE B 1 204 ? 15.344 11.75 -2.814 1 98.69 204 PHE B N 1
ATOM 5158 C CA . PHE B 1 204 ? 16.031 10.695 -3.547 1 98.69 204 PHE B CA 1
ATOM 5159 C C . PHE B 1 204 ? 15.758 10.797 -5.043 1 98.69 204 PHE B C 1
ATOM 5161 O O . PHE B 1 204 ? 16.281 10.016 -5.832 1 98.69 204 PHE B O 1
ATOM 5168 N N . GLY B 1 205 ? 14.969 11.719 -5.438 1 98.81 205 GLY B N 1
ATOM 5169 C CA . GLY B 1 205 ? 14.617 11.922 -6.832 1 98.81 205 GLY B CA 1
ATOM 5170 C C . GLY B 1 205 ? 13.375 12.789 -7.012 1 98.81 205 GLY B C 1
ATOM 5171 O O . GLY B 1 205 ? 12.578 12.938 -6.082 1 98.81 205 GLY B O 1
ATOM 5172 N N . ILE B 1 206 ? 13.211 13.344 -8.195 1 98.94 206 ILE B N 1
ATOM 5173 C CA . ILE B 1 206 ? 12.078 14.195 -8.516 1 98.94 206 ILE B CA 1
ATOM 5174 C C . ILE B 1 206 ? 11.062 13.406 -9.344 1 98.94 206 ILE B C 1
ATOM 5176 O O . ILE B 1 206 ? 11.359 12.984 -10.461 1 98.94 206 ILE B O 1
ATOM 5180 N N . VAL B 1 207 ? 9.867 13.227 -8.805 1 98.94 207 VAL B N 1
ATOM 5181 C CA . VAL B 1 207 ? 8.805 12.547 -9.531 1 98.94 207 VAL B CA 1
ATOM 5182 C C . VAL B 1 207 ? 8.242 13.477 -10.609 1 98.94 207 VAL B C 1
ATOM 5184 O O . VAL B 1 207 ? 7.812 14.594 -10.312 1 98.94 207 VAL B O 1
ATOM 5187 N N . THR B 1 208 ? 8.25 13 -11.852 1 98.94 208 THR B N 1
ATOM 5188 C CA . THR B 1 208 ? 7.793 13.852 -12.938 1 98.94 208 THR B CA 1
ATOM 5189 C C . THR B 1 208 ? 6.488 13.32 -13.531 1 98.94 208 THR B C 1
ATOM 5191 O O . THR B 1 208 ? 5.715 14.078 -14.117 1 98.94 208 THR B O 1
ATOM 5194 N N . GLU B 1 209 ? 6.301 12.055 -13.43 1 98.75 209 GLU B N 1
ATOM 5195 C CA . GLU B 1 209 ? 5.113 11.352 -13.898 1 98.75 209 GLU B CA 1
ATOM 5196 C C . GLU B 1 209 ? 4.715 10.234 -12.945 1 98.75 209 GLU B C 1
ATOM 5198 O O . GLU B 1 209 ? 5.551 9.719 -12.195 1 98.75 209 GLU B O 1
ATOM 5203 N N . CYS B 1 210 ? 3.41 9.914 -12.906 1 98.81 210 CYS B N 1
ATOM 5204 C CA . CYS B 1 210 ? 2.961 8.805 -12.062 1 98.81 210 CYS B CA 1
ATOM 5205 C C . CYS B 1 210 ? 1.745 8.117 -12.672 1 98.81 210 CYS B C 1
ATOM 5207 O O . CYS B 1 210 ? 1.124 8.648 -13.594 1 98.81 210 CYS B O 1
ATOM 5209 N N . VAL B 1 211 ? 1.541 6.922 -12.305 1 98.81 211 VAL B N 1
ATOM 5210 C CA . VAL B 1 211 ? 0.321 6.164 -12.555 1 98.81 211 VAL B CA 1
ATOM 5211 C C . VAL B 1 211 ? -0.455 5.984 -11.258 1 98.81 211 VAL B C 1
ATOM 5213 O O . VAL B 1 211 ? 0.075 5.445 -10.281 1 98.81 211 VAL B O 1
ATOM 5216 N N . LEU B 1 212 ? -1.703 6.457 -11.258 1 98.88 212 LEU B N 1
ATOM 5217 C CA . LEU B 1 212 ? -2.508 6.445 -10.039 1 98.88 212 LEU B CA 1
ATOM 5218 C C . LEU B 1 212 ? -3.666 5.461 -10.164 1 98.88 212 LEU B C 1
ATOM 5220 O O . LEU B 1 212 ? -4.285 5.352 -11.227 1 98.88 212 LEU B O 1
ATOM 5224 N N . ASN B 1 213 ? -3.898 4.715 -9.109 1 98.44 213 ASN B N 1
ATOM 5225 C CA . ASN B 1 213 ? -5.141 3.965 -8.953 1 98.44 213 ASN B CA 1
ATOM 5226 C C . ASN B 1 213 ? -6.32 4.891 -8.672 1 98.44 213 ASN B C 1
ATOM 5228 O O . ASN B 1 213 ? -6.23 5.789 -7.836 1 98.44 213 ASN B O 1
ATOM 5232 N N . LEU B 1 214 ? -7.395 4.703 -9.406 1 98.38 214 LEU B N 1
ATOM 5233 C CA . LEU B 1 214 ? -8.586 5.531 -9.227 1 98.38 214 LEU B CA 1
ATOM 5234 C C . LEU B 1 214 ? -9.703 4.734 -8.562 1 98.38 214 LEU B C 1
ATOM 5236 O O . LEU B 1 214 ? -9.719 3.502 -8.625 1 98.38 214 LEU B O 1
ATOM 5240 N N . GLU B 1 215 ? -10.57 5.438 -7.895 1 97.56 215 GLU B N 1
ATOM 5241 C CA . GLU B 1 215 ? -11.758 4.867 -7.258 1 97.56 215 GLU B CA 1
ATOM 5242 C C . GLU B 1 215 ? -13.039 5.449 -7.848 1 97.56 215 GLU B C 1
ATOM 5244 O O . GLU B 1 215 ? -13.016 6.527 -8.445 1 97.56 215 GLU B O 1
ATOM 5249 N N . ARG B 1 216 ? -14.133 4.734 -7.754 1 97.06 216 ARG B N 1
ATOM 5250 C CA . ARG B 1 216 ? -15.422 5.25 -8.211 1 97.06 216 ARG B CA 1
ATOM 5251 C C . ARG B 1 216 ? -15.93 6.344 -7.277 1 97.06 216 ARG B C 1
ATOM 5253 O O . ARG B 1 216 ? -15.797 6.238 -6.055 1 97.06 216 ARG B O 1
ATOM 5260 N N . LEU B 1 217 ? -16.516 7.34 -7.836 1 96.88 217 LEU B N 1
ATOM 5261 C CA . LEU B 1 217 ? -17.125 8.414 -7.062 1 96.88 217 LEU B CA 1
ATOM 5262 C C . LEU B 1 217 ? -18.312 7.902 -6.254 1 96.88 217 LEU B C 1
ATOM 5264 O O . LEU B 1 217 ? -19.172 7.203 -6.785 1 96.88 217 LEU B O 1
ATOM 5268 N N . PRO B 1 218 ? -18.344 8.188 -4.945 1 96.19 218 PRO B N 1
ATOM 5269 C CA . PRO B 1 218 ? -19.547 7.84 -4.199 1 96.19 218 PRO B CA 1
ATOM 5270 C C . PRO B 1 218 ? -20.812 8.469 -4.793 1 96.19 218 PRO B C 1
ATOM 5272 O O . PRO B 1 218 ? -20.797 9.641 -5.184 1 96.19 218 PRO B O 1
ATOM 5275 N N . LYS B 1 219 ? -21.859 7.707 -4.898 1 95.81 219 LYS B N 1
ATOM 5276 C CA . LYS B 1 219 ? -23.141 8.195 -5.406 1 95.81 219 LYS B CA 1
ATOM 5277 C C . LYS B 1 219 ? -24.109 8.484 -4.266 1 95.81 219 LYS B C 1
ATOM 5279 O O . LYS B 1 219 ? -25.125 9.164 -4.461 1 95.81 219 LYS B O 1
ATOM 5284 N N . GLN B 1 220 ? -23.891 7.895 -3.088 1 95.62 220 GLN B N 1
ATOM 5285 C CA . GLN B 1 220 ? -24.656 8.141 -1.872 1 95.62 220 GLN B CA 1
ATOM 5286 C C . GLN B 1 220 ? -23.734 8.469 -0.7 1 95.62 220 GLN B C 1
ATOM 5288 O O . GLN B 1 220 ? -22.688 7.828 -0.522 1 95.62 220 GLN B O 1
ATOM 5293 N N . THR B 1 221 ? -24.094 9.523 0.044 1 97.38 221 THR B N 1
ATOM 5294 C CA . THR B 1 221 ? -23.328 9.906 1.232 1 97.38 221 THR B CA 1
ATOM 5295 C C . THR B 1 221 ? -24.266 10.352 2.35 1 97.38 221 THR B C 1
ATOM 5297 O O . THR B 1 221 ? -25.297 10.984 2.092 1 97.38 221 THR B O 1
ATOM 5300 N N . ALA B 1 222 ? -23.953 9.961 3.535 1 98.25 222 ALA B N 1
ATOM 5301 C CA . ALA B 1 222 ? -24.641 10.414 4.742 1 98.25 222 ALA B CA 1
ATOM 5302 C C . ALA B 1 222 ? -23.641 10.766 5.84 1 98.25 222 ALA B C 1
ATOM 5304 O O . ALA B 1 222 ? -22.562 10.156 5.93 1 98.25 222 ALA B O 1
ATOM 5305 N N . THR B 1 223 ? -23.953 11.773 6.613 1 98.56 223 THR B N 1
ATOM 5306 C CA . THR B 1 223 ? -23.031 12.258 7.645 1 98.56 223 THR B CA 1
ATOM 5307 C C . THR B 1 223 ? -23.781 12.516 8.953 1 98.56 223 THR B C 1
ATOM 5309 O O . THR B 1 223 ? -25 12.68 8.953 1 98.56 223 THR B O 1
ATOM 5312 N N . ALA B 1 224 ? -23.047 12.516 10.023 1 98.62 224 ALA B N 1
ATOM 5313 C CA . ALA B 1 224 ? -23.578 12.836 11.344 1 98.62 224 ALA B CA 1
ATOM 5314 C C . ALA B 1 224 ? -22.484 13.445 12.234 1 98.62 224 ALA B C 1
ATOM 5316 O O . ALA B 1 224 ? -21.297 13.172 12.047 1 98.62 224 ALA B O 1
ATOM 5317 N N . PHE B 1 225 ? -22.922 14.352 13.117 1 98.38 225 PHE B N 1
ATOM 5318 C CA . PHE B 1 225 ? -22.125 14.688 14.297 1 98.38 225 PHE B CA 1
ATOM 5319 C C . PHE B 1 225 ? -22.438 13.734 15.445 1 98.38 225 PHE B C 1
ATOM 5321 O O . PHE B 1 225 ? -23.609 13.555 15.82 1 98.38 225 PHE B O 1
ATOM 5328 N N . LEU B 1 226 ? -21.438 13.078 15.93 1 98.62 226 LEU B N 1
ATOM 5329 C CA . LEU B 1 226 ? -21.562 12.211 17.094 1 98.62 226 LEU B CA 1
ATOM 5330 C C . LEU B 1 226 ? -20.891 12.844 18.312 1 98.62 226 LEU B C 1
ATOM 5332 O O . LEU B 1 226 ? -19.734 13.266 18.25 1 98.62 226 LEU B O 1
ATOM 5336 N N . VAL B 1 227 ? -21.609 12.961 19.391 1 98.31 227 VAL B N 1
ATOM 5337 C CA . VAL B 1 227 ? -21.047 13.414 20.656 1 98.31 227 VAL B CA 1
ATOM 5338 C C . VAL B 1 227 ? -20.828 12.219 21.578 1 98.31 227 VAL B C 1
ATOM 5340 O O . VAL B 1 227 ? -21.781 11.703 22.172 1 98.31 227 VAL B O 1
ATOM 5343 N N . PRO B 1 228 ? -19.562 11.758 21.672 1 98.25 228 PRO B N 1
ATOM 5344 C CA . PRO B 1 228 ? -19.312 10.641 22.594 1 98.25 228 PRO B CA 1
ATOM 5345 C C . PRO B 1 228 ? -19.641 10.984 24.047 1 98.25 228 PRO B C 1
ATOM 5347 O O . PRO B 1 228 ? -19.578 12.156 24.438 1 98.25 228 PRO B O 1
ATOM 5350 N N . ALA B 1 229 ? -19.922 9.977 24.828 1 97.69 229 ALA B N 1
ATOM 5351 C CA . ALA B 1 229 ? -20.203 10.188 26.25 1 97.69 229 ALA B CA 1
ATOM 5352 C C . ALA B 1 229 ? -19.016 10.82 26.953 1 97.69 229 ALA B C 1
ATOM 5354 O O . ALA B 1 229 ? -19.188 11.633 27.875 1 97.69 229 ALA B O 1
ATOM 5355 N N . SER B 1 230 ? -17.906 10.453 26.609 1 96.25 230 SER B N 1
ATOM 5356 C CA . SER B 1 230 ? -16.641 11.023 27.031 1 96.25 230 SER B CA 1
ATOM 5357 C C . SER B 1 230 ? -15.523 10.68 26.062 1 96.25 230 SER B C 1
ATOM 5359 O O . SER B 1 230 ? -15.734 9.938 25.094 1 96.25 230 SER B O 1
ATOM 5361 N N . GLY B 1 231 ? -14.367 11.242 26.312 1 95.56 231 GLY B N 1
ATOM 5362 C CA . GLY B 1 231 ? -13.219 10.906 25.484 1 95.56 231 GLY B CA 1
ATOM 5363 C C . GLY B 1 231 ? -12.914 9.422 25.469 1 95.56 231 GLY B C 1
ATOM 5364 O O . GLY B 1 231 ? -12.5 8.883 24.438 1 95.56 231 GLY B O 1
ATOM 5365 N N . ALA B 1 232 ? -13.133 8.773 26.562 1 96 232 ALA B N 1
ATOM 5366 C CA . ALA B 1 232 ? -12.844 7.348 26.703 1 96 232 ALA B CA 1
ATOM 5367 C C . ALA B 1 232 ? -13.758 6.508 25.828 1 96 232 ALA B C 1
ATOM 5369 O O . ALA B 1 232 ? -13.477 5.336 25.562 1 96 232 ALA B O 1
ATOM 5370 N N . HIS B 1 233 ? -14.844 7.102 25.328 1 97.81 233 HIS B N 1
ATOM 5371 C CA . HIS B 1 233 ? -15.852 6.352 24.578 1 97.81 233 HIS B CA 1
ATOM 5372 C C . HIS B 1 233 ? -15.672 6.527 23.078 1 97.81 233 HIS B C 1
ATOM 5374 O O . HIS B 1 233 ? -16.406 5.938 22.281 1 97.81 233 HIS B O 1
ATOM 5380 N N . VAL B 1 234 ? -14.664 7.305 22.656 1 98.06 234 VAL B N 1
ATOM 5381 C CA . VAL B 1 234 ? -14.445 7.566 21.234 1 98.06 234 VAL B CA 1
ATOM 5382 C C . VAL B 1 234 ? -14.055 6.27 20.516 1 98.06 234 VAL B C 1
ATOM 5384 O O . VAL B 1 234 ? -14.641 5.922 19.5 1 98.06 234 VAL B O 1
ATOM 5387 N N . LEU B 1 235 ? -13.094 5.477 21.047 1 97.88 235 LEU B N 1
ATOM 5388 C CA . LEU B 1 235 ? -12.641 4.254 20.406 1 97.88 235 LEU B CA 1
ATOM 5389 C C . LEU B 1 235 ? -13.734 3.195 20.406 1 97.88 235 LEU B C 1
ATOM 5391 O O . LEU B 1 235 ? -14 2.559 19.391 1 97.88 235 LEU B O 1
ATOM 5395 N N . PRO B 1 236 ? -14.43 2.982 21.547 1 97.81 236 PRO B N 1
ATOM 5396 C CA . PRO B 1 236 ? -15.562 2.047 21.516 1 97.81 236 PRO B CA 1
ATOM 5397 C C . PRO B 1 236 ? -16.609 2.434 20.484 1 97.81 236 PRO B C 1
ATOM 5399 O O . PRO B 1 236 ? -17.203 1.559 19.844 1 97.81 236 PRO B O 1
ATOM 5402 N N . LEU B 1 237 ? -16.844 3.709 20.344 1 98.25 237 LEU B N 1
ATOM 5403 C CA . LEU B 1 237 ? -17.797 4.195 19.344 1 98.25 237 LEU B CA 1
ATOM 5404 C C . LEU B 1 237 ? -17.312 3.867 17.938 1 98.25 237 LEU B C 1
ATOM 5406 O O . LEU B 1 237 ? -18.094 3.414 17.094 1 98.25 237 LEU B O 1
ATOM 5410 N N . LEU B 1 238 ? -16.047 4.105 17.656 1 98.06 238 LEU B N 1
ATOM 5411 C CA . LEU B 1 238 ? -15.469 3.748 16.359 1 98.06 238 LEU B CA 1
ATOM 5412 C C . LEU B 1 238 ? -15.656 2.26 16.078 1 98.06 238 LEU B C 1
ATOM 5414 O O . LEU B 1 238 ? -16.062 1.88 14.984 1 98.06 238 LEU B O 1
ATOM 5418 N N . LYS B 1 239 ? -15.336 1.41 17.078 1 97 239 LYS B N 1
ATOM 5419 C CA . LYS B 1 239 ? -15.461 -0.036 16.922 1 97 239 LYS B CA 1
ATOM 5420 C C . LYS B 1 239 ? -16.906 -0.43 16.625 1 97 239 LYS B C 1
ATOM 5422 O O . LYS B 1 239 ? -17.156 -1.267 15.758 1 97 239 LYS B O 1
ATOM 5427 N N . ALA B 1 240 ? -17.844 0.193 17.328 1 97.06 240 ALA B N 1
ATOM 5428 C CA . ALA B 1 240 ? -19.266 -0.092 17.109 1 97.06 240 ALA B CA 1
ATOM 5429 C C . ALA B 1 240 ? -19.688 0.293 15.703 1 97.06 240 ALA B C 1
ATOM 5431 O O . ALA B 1 240 ? -20.438 -0.446 15.055 1 97.06 240 ALA B O 1
ATOM 5432 N N . MET B 1 241 ? -19.25 1.437 15.258 1 97.19 241 MET B N 1
ATOM 5433 C CA . MET B 1 241 ? -19.578 1.908 13.914 1 97.19 241 MET B CA 1
ATOM 5434 C C . MET B 1 241 ? -18.984 0.997 12.852 1 97.19 241 MET B C 1
ATOM 5436 O O . MET B 1 241 ? -19.656 0.626 11.891 1 97.19 241 MET B O 1
ATOM 5440 N N . GLU B 1 242 ? -17.688 0.616 13.016 1 96.38 242 GLU B N 1
ATOM 5441 C CA . GLU B 1 242 ? -17.016 -0.266 12.062 1 96.38 242 GLU B CA 1
ATOM 5442 C C . GLU B 1 242 ? -17.719 -1.616 11.969 1 96.38 242 GLU B C 1
ATOM 5444 O O . GLU B 1 242 ? -17.859 -2.172 10.883 1 96.38 242 GLU B O 1
ATOM 5449 N N . GLU B 1 243 ? -18.141 -2.117 13.102 1 95.62 243 GLU B N 1
ATOM 5450 C CA . GLU B 1 243 ? -18.797 -3.418 13.148 1 95.62 243 GLU B CA 1
ATOM 5451 C C . GLU B 1 243 ? -20.125 -3.393 12.391 1 95.62 243 GLU B C 1
ATOM 5453 O O . GLU B 1 243 ? -20.5 -4.379 11.75 1 95.62 243 GLU B O 1
ATOM 5458 N N . ARG B 1 244 ? -20.797 -2.309 12.375 1 95.38 244 ARG B N 1
ATOM 5459 C CA . ARG B 1 244 ? -22.156 -2.242 11.875 1 95.38 244 ARG B CA 1
ATOM 5460 C C . ARG B 1 244 ? -22.203 -1.676 10.453 1 95.38 244 ARG B C 1
ATOM 5462 O O . ARG B 1 244 ? -23.109 -1.986 9.68 1 95.38 244 ARG B O 1
ATOM 5469 N N . LEU B 1 245 ? -21.219 -0.873 10.117 1 95.31 245 LEU B N 1
ATOM 5470 C CA . LEU B 1 245 ? -21.281 -0.168 8.844 1 95.31 245 LEU B CA 1
ATOM 5471 C C . LEU B 1 245 ? -20.266 -0.742 7.855 1 95.31 245 LEU B C 1
ATOM 5473 O O . LEU B 1 245 ? -20.422 -0.584 6.645 1 95.31 245 LEU B O 1
ATOM 5477 N N . GLY B 1 246 ? -19.203 -1.388 8.391 1 92.75 246 GLY B N 1
ATOM 5478 C CA . GLY B 1 246 ? -18.172 -1.976 7.539 1 92.75 246 GLY B CA 1
ATOM 5479 C C . GLY B 1 246 ? -17.625 -1.008 6.508 1 92.75 246 GLY B C 1
ATOM 5480 O O . GLY B 1 246 ? -17.219 0.103 6.848 1 92.75 246 GLY B O 1
ATOM 5481 N N . ALA B 1 247 ? -17.734 -1.405 5.266 1 90.62 247 ALA B N 1
ATOM 5482 C CA . ALA B 1 247 ? -17.109 -0.682 4.168 1 90.62 247 ALA B CA 1
ATOM 5483 C C . ALA B 1 247 ? -17.844 0.62 3.869 1 90.62 247 ALA B C 1
ATOM 5485 O O . ALA B 1 247 ? -17.359 1.446 3.088 1 90.62 247 ALA B O 1
ATOM 5486 N N . TYR B 1 248 ? -18.953 0.862 4.496 1 95.19 248 TYR B N 1
ATOM 5487 C CA . TYR B 1 248 ? -19.688 2.115 4.293 1 95.19 248 TYR B CA 1
ATOM 5488 C C . TYR B 1 248 ? -18.969 3.27 4.992 1 95.19 248 TYR B C 1
ATOM 5490 O O . TYR B 1 248 ? -19.078 4.422 4.566 1 95.19 248 TYR B O 1
ATOM 5498 N N . LEU B 1 249 ? -18.344 2.984 6.145 1 97.5 249 LEU B N 1
ATOM 5499 C CA . LEU B 1 249 ? -17.719 4.043 6.926 1 97.5 249 LEU B CA 1
ATOM 5500 C C . LEU B 1 249 ? -16.547 4.664 6.156 1 97.5 249 LEU B C 1
ATOM 5502 O O . LEU B 1 249 ? -15.586 3.979 5.82 1 97.5 249 LEU B O 1
ATOM 5506 N N . SER B 1 250 ? -16.609 5.977 5.84 1 97.5 250 SER B N 1
ATOM 5507 C CA . SER B 1 250 ? -15.609 6.598 4.977 1 97.5 250 SER B CA 1
ATOM 5508 C C . SER B 1 250 ? -14.82 7.672 5.723 1 97.5 250 SER B C 1
ATOM 5510 O O . SER B 1 250 ? -13.719 8.031 5.32 1 97.5 250 SER B O 1
ATOM 5512 N N . ALA B 1 251 ? -15.367 8.203 6.805 1 98.06 251 ALA B N 1
ATOM 5513 C CA . ALA B 1 251 ? -14.641 9.195 7.598 1 98.06 251 ALA B CA 1
ATOM 5514 C C . ALA B 1 251 ? -15.055 9.125 9.062 1 98.06 251 ALA B C 1
ATOM 5516 O O . ALA B 1 251 ? -16.203 8.805 9.383 1 98.06 251 ALA B O 1
ATOM 5517 N N . PHE B 1 252 ? -14.203 9.406 9.922 1 98.5 252 PHE B N 1
ATOM 5518 C CA . PHE B 1 252 ? -14.352 9.477 11.367 1 98.5 252 PHE B CA 1
ATOM 5519 C C . PHE B 1 252 ? -13.414 10.531 11.953 1 98.5 252 PHE B C 1
ATOM 5521 O O . PHE B 1 252 ? -12.352 10.195 12.469 1 98.5 252 PHE B O 1
ATOM 5528 N N . GLU B 1 253 ? -13.859 11.805 11.969 1 98.31 253 GLU B N 1
ATOM 5529 C CA . GLU B 1 253 ? -13.047 12.977 12.273 1 98.31 253 GLU B CA 1
ATOM 5530 C C . GLU B 1 253 ? -13.344 13.508 13.672 1 98.31 253 GLU B C 1
ATOM 5532 O O . GLU B 1 253 ? -14.484 13.852 13.984 1 98.31 253 GLU B O 1
ATOM 5537 N N . GLY B 1 254 ? -12.32 13.57 14.453 1 98.31 254 GLY B N 1
ATOM 5538 C CA . GLY B 1 254 ? -12.477 14.141 15.781 1 98.31 254 GLY B CA 1
ATOM 5539 C C . GLY B 1 254 ? -12.234 15.641 15.82 1 98.31 254 GLY B C 1
ATOM 5540 O O . GLY B 1 254 ? -11.344 16.141 15.141 1 98.31 254 GLY B O 1
ATOM 5541 N N . MET B 1 255 ? -13.039 16.344 16.641 1 98.5 255 MET B N 1
ATOM 5542 C CA . MET B 1 255 ? -12.945 17.797 16.781 1 98.5 255 MET B CA 1
ATOM 5543 C C . MET B 1 255 ? -13.133 18.219 18.234 1 98.5 255 MET B C 1
ATOM 5545 O O . MET B 1 255 ? -14.164 17.922 18.844 1 98.5 255 MET B O 1
ATOM 5549 N N . SER B 1 256 ? -12.188 18.875 18.75 1 98.25 256 SER B N 1
ATOM 5550 C CA . SER B 1 256 ? -12.273 19.344 20.141 1 98.25 256 SER B CA 1
ATOM 5551 C C . SER B 1 256 ? -13.18 20.547 20.266 1 98.25 256 SER B C 1
ATOM 5553 O O . SER B 1 256 ? -13.398 21.281 19.297 1 98.25 256 SER B O 1
ATOM 5555 N N . ARG B 1 257 ? -13.641 20.797 21.453 1 97.88 257 ARG B N 1
ATOM 5556 C CA . ARG B 1 257 ? -14.484 21.953 21.75 1 97.88 257 ARG B CA 1
ATOM 5557 C C . ARG B 1 257 ? -13.805 23.25 21.344 1 97.88 257 ARG B C 1
ATOM 5559 O O . ARG B 1 257 ? -14.422 24.094 20.688 1 97.88 257 ARG B O 1
ATOM 5566 N N . ASN B 1 258 ? -12.562 23.375 21.672 1 97.94 258 ASN B N 1
ATOM 5567 C CA . ASN B 1 258 ? -11.836 24.609 21.391 1 97.94 258 ASN B CA 1
ATOM 5568 C C . ASN B 1 258 ? -11.719 24.859 19.875 1 97.94 258 ASN B C 1
ATOM 5570 O O . ASN B 1 258 ? -11.852 25.984 19.422 1 97.94 258 ASN B O 1
ATOM 5574 N N . ALA B 1 259 ? -11.445 23.797 19.125 1 98.25 259 ALA B N 1
ATOM 5575 C CA . ALA B 1 259 ? -11.352 23.922 17.672 1 98.25 259 ALA B CA 1
ATOM 5576 C C . ALA B 1 259 ? -12.688 24.344 17.062 1 98.25 259 ALA B C 1
ATOM 5578 O O . ALA B 1 259 ? -12.734 25.203 16.188 1 98.25 259 ALA B O 1
ATOM 5579 N N . ILE B 1 260 ? -13.758 23.75 17.547 1 98.06 260 ILE B N 1
ATOM 5580 C CA . ILE B 1 260 ? -15.094 24.062 17.047 1 98.06 260 ILE B CA 1
ATOM 5581 C C . ILE B 1 260 ? -15.445 25.5 17.391 1 98.06 260 ILE B C 1
ATOM 5583 O O . ILE B 1 260 ? -15.93 26.25 16.531 1 98.06 260 ILE B O 1
ATOM 5587 N N . ALA B 1 261 ? -15.164 25.891 18.594 1 97 261 ALA B N 1
ATOM 5588 C CA . ALA B 1 261 ? -15.43 27.266 19.016 1 97 261 ALA B CA 1
ATOM 5589 C C . ALA B 1 261 ? -14.672 28.266 18.141 1 97 261 ALA B C 1
ATOM 5591 O O . ALA B 1 261 ? -15.211 29.297 17.766 1 97 261 ALA B O 1
ATOM 5592 N N . ALA B 1 262 ? -13.469 27.922 17.875 1 97 262 ALA B N 1
ATOM 5593 C CA . ALA B 1 262 ? -12.656 28.781 17.016 1 97 262 ALA B CA 1
ATOM 5594 C C . ALA B 1 262 ? -13.273 28.922 15.625 1 97 262 ALA B C 1
ATOM 5596 O O . ALA B 1 262 ? -13.266 30 15.031 1 97 262 ALA B O 1
ATOM 5597 N N . ALA B 1 263 ? -13.773 27.828 15.07 1 97.06 263 ALA B N 1
ATOM 5598 C CA . ALA B 1 263 ? -14.414 27.828 13.758 1 97.06 263 ALA B CA 1
ATOM 5599 C C . ALA B 1 263 ? -15.641 28.734 13.758 1 97.06 263 ALA B C 1
ATOM 5601 O O . ALA B 1 263 ? -15.82 29.547 12.844 1 97.06 263 ALA B O 1
ATOM 5602 N N . PHE B 1 264 ? -16.469 28.625 14.828 1 96.19 264 PHE B N 1
ATOM 5603 C CA . PHE B 1 264 ? -17.672 29.453 14.93 1 96.19 264 PHE B CA 1
ATOM 5604 C C . PHE B 1 264 ? -17.312 30.922 15.047 1 96.19 264 PHE B C 1
ATOM 5606 O O . PHE B 1 264 ? -18.016 31.781 14.508 1 96.19 264 PHE B O 1
ATOM 5613 N N . ALA B 1 265 ? -16.281 31.203 15.711 1 94.62 265 ALA B N 1
ATOM 5614 C CA . ALA B 1 265 ? -15.859 32.594 15.898 1 94.62 265 ALA B CA 1
ATOM 5615 C C . ALA B 1 265 ? -15.352 33.188 14.586 1 94.62 265 ALA B C 1
ATOM 5617 O O . ALA B 1 265 ? -15.531 34.375 14.328 1 94.62 265 ALA B O 1
ATOM 5618 N N . HIS B 1 266 ? -14.75 32.375 13.797 1 94.94 266 HIS B N 1
ATOM 5619 C CA . HIS B 1 266 ? -14.094 32.875 12.586 1 94.94 266 HIS B CA 1
ATOM 5620 C C . HIS B 1 266 ? -15.078 32.938 11.422 1 94.94 266 HIS B C 1
ATOM 5622 O O . HIS B 1 266 ? -14.953 33.781 10.547 1 94.94 266 HIS B O 1
ATOM 5628 N N . VAL B 1 267 ? -15.938 31.953 11.32 1 94.69 267 VAL B N 1
ATOM 5629 C CA . VAL B 1 267 ? -16.875 31.875 10.211 1 94.69 267 VAL B CA 1
ATOM 5630 C C . VAL B 1 267 ? -18.312 32.062 10.727 1 94.69 267 VAL B C 1
ATOM 5632 O O . VAL B 1 267 ? -19.016 31.094 11 1 94.69 267 VAL B O 1
ATOM 5635 N N . PRO B 1 268 ? -18.859 33.219 10.625 1 90.62 268 PRO B N 1
ATOM 5636 C CA . PRO B 1 268 ? -20.172 33.531 11.203 1 90.62 268 PRO B CA 1
ATOM 5637 C C . PRO B 1 268 ? -21.312 32.781 10.523 1 90.62 268 PRO B C 1
ATOM 5639 O O . PRO B 1 268 ? -22.359 32.562 11.133 1 90.62 268 PRO B O 1
ATOM 5642 N N . ALA B 1 269 ? -21.125 32.375 9.344 1 91.5 269 ALA B N 1
ATOM 5643 C CA . ALA B 1 269 ? -22.172 31.703 8.578 1 91.5 269 ALA B CA 1
ATOM 5644 C C . ALA B 1 269 ? -22.422 30.297 9.109 1 91.5 269 ALA B C 1
ATOM 5646 O O . ALA B 1 269 ? -23.453 29.688 8.82 1 91.5 269 ALA B O 1
ATOM 5647 N N . LEU B 1 270 ? -21.484 29.812 9.875 1 93 270 LEU B N 1
ATOM 5648 C CA . LEU B 1 270 ? -21.656 28.5 10.453 1 93 270 LEU B CA 1
ATOM 5649 C C . LEU B 1 270 ? -22.672 28.531 11.602 1 93 270 LEU B C 1
ATOM 5651 O O . LEU B 1 270 ? -22.578 29.406 12.477 1 93 270 LEU B O 1
ATOM 5655 N N . LYS B 1 271 ? -23.625 27.641 11.539 1 90.56 271 LYS B N 1
ATOM 5656 C CA . LYS B 1 271 ? -24.609 27.531 12.609 1 90.56 271 LYS B CA 1
ATOM 5657 C C . LYS B 1 271 ? -24.234 26.438 13.594 1 90.56 271 LYS B C 1
ATOM 5659 O O . LYS B 1 271 ? -23.812 25.344 13.195 1 90.56 271 LYS B O 1
ATOM 5664 N N . ASN B 1 272 ? -24.281 26.766 14.844 1 93.62 272 ASN B N 1
ATOM 5665 C CA . ASN B 1 272 ? -24.062 25.766 15.891 1 93.62 272 ASN B CA 1
ATOM 5666 C C . ASN B 1 272 ? -25.234 24.797 15.992 1 93.62 272 ASN B C 1
ATOM 5668 O O . ASN B 1 272 ? -26.328 25.172 16.438 1 93.62 272 ASN B O 1
ATOM 5672 N N . PRO B 1 273 ? -25.031 23.594 15.633 1 93.12 273 PRO B N 1
ATOM 5673 C CA . PRO B 1 273 ? -26.156 22.641 15.594 1 93.12 273 PRO B CA 1
ATOM 5674 C C . PRO B 1 273 ? -26.391 21.938 16.938 1 93.12 273 PRO B C 1
ATOM 5676 O O . PRO B 1 273 ? -27.328 21.156 17.062 1 93.12 273 PRO B O 1
ATOM 5679 N N . PHE B 1 274 ? -25.625 22.234 17.938 1 94.06 274 PHE B N 1
ATOM 5680 C CA . PHE B 1 274 ? -25.641 21.469 19.172 1 94.06 274 PHE B CA 1
ATOM 5681 C C . PHE B 1 274 ? -26.688 22 20.141 1 94.06 274 PHE B C 1
ATOM 5683 O O . PHE B 1 274 ? -27 23.203 20.109 1 94.06 274 PHE B O 1
ATOM 5690 N N . GLN B 1 275 ? -27.141 21.172 20.938 1 87.69 275 GLN B N 1
ATOM 5691 C CA . GLN B 1 275 ? -28.234 21.469 21.859 1 87.69 275 GLN B CA 1
ATOM 5692 C C . GLN B 1 275 ? -27.891 22.641 22.766 1 87.69 275 GLN B C 1
ATOM 5694 O O . GLN B 1 275 ? -26.812 22.672 23.359 1 87.69 275 GLN B O 1
ATOM 5699 N N . GLY B 1 276 ? -28.797 23.594 22.891 1 89.19 276 GLY B N 1
ATOM 5700 C CA . GLY B 1 276 ? -28.625 24.719 23.797 1 89.19 276 GLY B CA 1
ATOM 5701 C C . GLY B 1 276 ? -27.531 25.672 23.375 1 89.19 276 GLY B C 1
ATOM 5702 O O . GLY B 1 276 ? -27.109 26.531 24.141 1 89.19 276 GLY B O 1
ATOM 5703 N N . GLY B 1 277 ? -27 25.391 22.234 1 89.81 277 GLY B N 1
ATOM 5704 C CA . GLY B 1 277 ? -25.938 26.25 21.75 1 89.81 277 GLY B CA 1
ATOM 5705 C C . GLY B 1 277 ? -24.594 25.969 22.422 1 89.81 277 GLY B C 1
ATOM 5706 O O . GLY B 1 277 ? -23.656 26.734 22.266 1 89.81 277 GLY B O 1
ATOM 5707 N N . LYS B 1 278 ? -24.531 24.953 23.172 1 94.5 278 LYS B N 1
ATOM 5708 C CA . LYS B 1 278 ? -23.297 24.594 23.875 1 94.5 278 LYS B CA 1
ATOM 5709 C C . LYS B 1 278 ? -22.484 23.594 23.078 1 94.5 278 LYS B C 1
ATOM 5711 O O . LYS B 1 278 ? -22.984 22.516 22.734 1 94.5 278 LYS B O 1
ATOM 5716 N N . VAL B 1 279 ? -21.266 24 22.75 1 96.56 279 VAL B N 1
ATOM 5717 C CA . VAL B 1 279 ? -20.375 23.094 22.016 1 96.56 279 VAL B CA 1
ATOM 5718 C C . VAL B 1 279 ? -19.922 21.969 22.938 1 96.56 279 VAL B C 1
ATOM 5720 O O . VAL B 1 279 ? -19.391 22.203 24.016 1 96.56 279 VAL B O 1
ATOM 5723 N N . PRO B 1 280 ? -20.156 20.719 22.531 1 97.38 280 PRO B N 1
ATOM 5724 C CA . PRO B 1 280 ? -19.672 19.594 23.344 1 97.38 280 PRO B CA 1
ATOM 5725 C C . PRO B 1 280 ? -18.156 19.562 23.469 1 97.38 280 PRO B C 1
ATOM 5727 O O . PRO B 1 280 ? -17.453 20.203 22.672 1 97.38 280 PRO B O 1
ATOM 5730 N N . ASP B 1 281 ? -17.656 18.797 24.484 1 96.56 281 ASP B N 1
ATOM 5731 C CA . ASP B 1 281 ? -16.219 18.719 24.719 1 96.56 281 ASP B CA 1
ATOM 5732 C C . ASP B 1 281 ? -15.5 18.109 23.516 1 96.56 281 ASP B C 1
ATOM 5734 O O . ASP B 1 281 ? -14.352 18.453 23.25 1 96.56 281 ASP B O 1
ATOM 5738 N N . TYR B 1 282 ? -16.141 17.188 22.938 1 97.88 282 TYR B N 1
ATOM 5739 C CA . TYR B 1 282 ? -15.578 16.5 21.781 1 97.88 282 TYR B CA 1
ATOM 5740 C C . TYR B 1 282 ? -16.672 16.016 20.844 1 97.88 282 TYR B C 1
ATOM 5742 O O . TYR B 1 282 ? -17.734 15.547 21.297 1 97.88 282 TYR B O 1
ATOM 5750 N N . VAL B 1 283 ? -16.5 16.234 19.547 1 98.44 283 VAL B N 1
ATOM 5751 C CA . VAL B 1 283 ? -17.469 15.859 18.531 1 98.44 283 VAL B CA 1
ATOM 5752 C C . VAL B 1 283 ? -16.781 15.047 17.422 1 98.44 283 VAL B C 1
ATOM 5754 O O . VAL B 1 283 ? -15.641 15.328 17.062 1 98.44 283 VAL B O 1
ATOM 5757 N N . ILE B 1 284 ? -17.469 14.023 16.938 1 98.69 284 ILE B N 1
ATOM 5758 C CA . ILE B 1 284 ? -17 13.234 15.82 1 98.69 284 ILE B CA 1
ATOM 5759 C C . ILE B 1 284 ? -17.844 13.516 14.586 1 98.69 284 ILE B C 1
ATOM 5761 O O . ILE B 1 284 ? -19.078 13.469 14.648 1 98.69 284 ILE B O 1
ATOM 5765 N N . LEU B 1 285 ? -17.234 13.922 13.508 1 98.62 285 LEU B N 1
ATOM 5766 C CA . LEU B 1 285 ? -17.875 13.867 12.211 1 98.62 285 LEU B CA 1
ATOM 5767 C C . LEU B 1 285 ? -17.734 12.477 11.586 1 98.62 285 LEU B C 1
ATOM 5769 O O . LEU B 1 285 ? -16.609 12.023 11.328 1 98.62 285 LEU B O 1
ATOM 5773 N N . ALA B 1 286 ? -18.812 11.742 11.398 1 98.62 286 ALA B N 1
ATOM 5774 C CA . ALA B 1 286 ? -18.828 10.438 10.742 1 98.62 286 ALA B CA 1
ATOM 5775 C C . ALA B 1 286 ? -19.469 10.531 9.359 1 98.62 286 ALA B C 1
ATOM 5777 O O . ALA B 1 286 ? -20.469 11.227 9.188 1 98.62 286 ALA B O 1
ATOM 5778 N N . GLU B 1 287 ? -18.844 9.898 8.398 1 98.62 287 GLU B N 1
ATOM 5779 C CA . GLU B 1 287 ? -19.391 9.797 7.051 1 98.62 287 GLU B CA 1
ATOM 5780 C C . GLU B 1 287 ? -19.484 8.344 6.594 1 98.62 287 GLU B C 1
ATOM 5782 O O . GLU B 1 287 ? -18.594 7.547 6.863 1 98.62 287 GLU B O 1
ATOM 5787 N N . ILE B 1 288 ? -20.609 7.977 6.012 1 97.81 288 ILE B N 1
ATOM 5788 C CA . ILE B 1 288 ? -20.734 6.719 5.285 1 97.81 288 ILE B CA 1
ATOM 5789 C C . ILE B 1 288 ? -21.031 6.996 3.814 1 97.81 288 ILE B C 1
ATOM 5791 O O . ILE B 1 288 ? -21.609 8.039 3.48 1 97.81 288 ILE B O 1
ATOM 5795 N N . SER B 1 289 ? -20.516 6.105 2.941 1 97.06 289 SER B N 1
ATOM 5796 C CA . SER B 1 289 ? -20.703 6.324 1.51 1 97.06 289 SER B CA 1
ATOM 5797 C C . SER B 1 289 ? -20.844 5.004 0.763 1 97.06 289 SER B C 1
ATOM 5799 O O . SER B 1 289 ? -20.453 3.949 1.272 1 97.06 289 SER B O 1
ATOM 5801 N N . ARG B 1 290 ? -21.516 5.07 -0.379 1 94.5 290 ARG B N 1
ATOM 5802 C CA . ARG B 1 290 ? -21.672 3.982 -1.342 1 94.5 290 ARG B CA 1
ATOM 5803 C C . ARG B 1 290 ? -21.453 4.48 -2.768 1 94.5 290 ARG B C 1
ATOM 5805 O O . ARG B 1 290 ? -21.812 5.621 -3.09 1 94.5 290 ARG B O 1
ATOM 5812 N N . THR B 1 291 ? -20.875 3.576 -3.555 1 94.62 291 THR B N 1
ATOM 5813 C CA . THR B 1 291 ? -20.562 3.996 -4.918 1 94.62 291 THR B CA 1
ATOM 5814 C C . THR B 1 291 ? -21.688 3.602 -5.875 1 94.62 291 THR B C 1
ATOM 5816 O O . THR B 1 291 ? -21.719 4.066 -7.02 1 94.62 291 THR B O 1
ATOM 5819 N N . SER B 1 292 ? -22.609 2.754 -5.473 1 92.44 292 SER B N 1
ATOM 5820 C CA . SER B 1 292 ? -23.719 2.35 -6.324 1 92.44 292 SER B CA 1
ATOM 5821 C C . SER B 1 292 ? -24.906 3.299 -6.176 1 92.44 292 SER B C 1
ATOM 5823 O O . SER B 1 292 ? -25.078 3.918 -5.125 1 92.44 292 SER B O 1
ATOM 5825 N N . SER B 1 293 ? -25.719 3.395 -7.242 1 91.25 293 SER B N 1
ATOM 5826 C CA . SER B 1 293 ? -26.984 4.109 -7.145 1 91.25 293 SER B CA 1
ATOM 5827 C C . SER B 1 293 ? -27.984 3.35 -6.281 1 91.25 293 SER B C 1
ATOM 5829 O O . SER B 1 293 ? -27.891 2.127 -6.152 1 91.25 293 SER B O 1
ATOM 5831 N N . PRO B 1 294 ? -28.891 4.105 -5.695 1 89.06 294 PRO B N 1
ATOM 5832 C CA . PRO B 1 294 ? -29.906 3.414 -4.898 1 89.06 294 PRO B CA 1
ATOM 5833 C C . PRO B 1 294 ? -30.703 2.393 -5.707 1 89.06 294 PRO B C 1
ATOM 5835 O O . PRO B 1 294 ? -31.062 2.658 -6.855 1 89.06 294 PRO B O 1
ATOM 5838 N N . ARG B 1 295 ? -30.938 1.22 -5.164 1 83.81 295 ARG B N 1
ATOM 5839 C CA . ARG B 1 295 ? -31.75 0.172 -5.77 1 83.81 295 ARG B CA 1
ATOM 5840 C C . ARG B 1 295 ? -33.188 0.206 -5.23 1 83.81 295 ARG B C 1
ATOM 5842 O O . ARG B 1 295 ? -33.438 0.75 -4.152 1 83.81 295 ARG B O 1
ATOM 5849 N N . GLU B 1 296 ? -34 -0.431 -6.07 1 80.88 296 GLU B N 1
ATOM 5850 C CA . GLU B 1 296 ? -35.375 -0.533 -5.594 1 80.88 296 GLU B CA 1
ATOM 5851 C C . GLU B 1 296 ? -35.438 -1.324 -4.293 1 80.88 296 GLU B C 1
ATOM 5853 O O . GLU B 1 296 ? -34.906 -2.424 -4.195 1 80.88 296 GLU B O 1
ATOM 5858 N N . GLY B 1 297 ? -36.031 -0.692 -3.289 1 78.75 297 GLY B N 1
ATOM 5859 C CA . GLY B 1 297 ? -36.188 -1.366 -2.012 1 78.75 297 GLY B CA 1
ATOM 5860 C C . GLY B 1 297 ? -35 -1.171 -1.08 1 78.75 297 GLY B C 1
ATOM 5861 O O . GLY B 1 297 ? -35.062 -1.572 0.085 1 78.75 297 GLY B O 1
ATOM 5862 N N . GLU B 1 298 ? -34 -0.542 -1.569 1 83.94 298 GLU B N 1
ATOM 5863 C CA . GLU B 1 298 ? -32.812 -0.327 -0.738 1 83.94 298 GLU B CA 1
ATOM 5864 C C . GLU B 1 298 ? -33.062 0.81 0.255 1 83.94 298 GLU B C 1
ATOM 5866 O O . GLU B 1 298 ? -33.625 1.841 -0.094 1 83.94 298 GLU B O 1
ATOM 5871 N N . GLN B 1 299 ? -32.625 0.605 1.482 1 85.94 299 GLN B N 1
ATOM 5872 C CA . GLN B 1 299 ? -32.688 1.668 2.482 1 85.94 299 GLN B CA 1
ATOM 5873 C C . GLN B 1 299 ? -31.734 2.807 2.119 1 85.94 299 GLN B C 1
ATOM 5875 O O . GLN B 1 299 ? -30.562 2.572 1.789 1 85.94 299 GLN B O 1
ATOM 5880 N N . PRO B 1 300 ? -32.312 4.082 2.178 1 89.75 300 PRO B N 1
ATOM 5881 C CA . PRO B 1 300 ? -31.391 5.203 1.974 1 89.75 300 PRO B CA 1
ATOM 5882 C C . PRO B 1 300 ? -30.266 5.238 3.008 1 89.75 300 PRO B C 1
ATOM 5884 O O . PRO B 1 300 ? -30.453 4.812 4.148 1 89.75 300 PRO B O 1
ATOM 5887 N N . LEU B 1 301 ? -29.141 5.801 2.639 1 93 301 LEU B N 1
ATOM 5888 C CA . LEU B 1 301 ? -27.969 5.703 3.482 1 93 301 LEU B CA 1
ATOM 5889 C C . LEU B 1 301 ? -28.156 6.477 4.785 1 93 301 LEU B C 1
ATOM 5891 O O . LEU B 1 301 ? -27.625 6.09 5.824 1 93 301 LEU B O 1
ATOM 5895 N N . ASP B 1 302 ? -28.828 7.648 4.711 1 94.56 302 ASP B N 1
ATOM 5896 C CA . ASP B 1 302 ? -29.109 8.398 5.934 1 94.56 302 ASP B CA 1
ATOM 5897 C C . ASP B 1 302 ? -29.953 7.57 6.898 1 94.56 302 ASP B C 1
ATOM 5899 O O . ASP B 1 302 ? -29.766 7.633 8.117 1 94.56 302 ASP B O 1
ATOM 5903 N N . ALA B 1 303 ? -30.906 6.793 6.34 1 93.38 303 ALA B N 1
ATOM 5904 C CA . ALA B 1 303 ? -31.719 5.906 7.168 1 93.38 303 ALA B CA 1
ATOM 5905 C C . ALA B 1 303 ? -30.875 4.777 7.754 1 93.38 303 ALA B C 1
ATOM 5907 O O . ALA B 1 303 ? -31.094 4.355 8.891 1 93.38 303 ALA B O 1
ATOM 5908 N N . VAL B 1 304 ? -29.953 4.273 6.969 1 93.31 304 VAL B N 1
ATOM 5909 C CA . VAL B 1 304 ? -29.031 3.268 7.473 1 93.31 304 VAL B CA 1
ATOM 5910 C C . VAL B 1 304 ? -28.234 3.836 8.648 1 93.31 304 VAL B C 1
ATOM 5912 O O . VAL B 1 304 ? -28.125 3.197 9.695 1 93.31 304 VAL B O 1
ATOM 5915 N N . LEU B 1 305 ? -27.688 5.023 8.477 1 96.75 305 LEU B N 1
ATOM 5916 C CA . LEU B 1 305 ? -26.906 5.676 9.523 1 96.75 305 LEU B CA 1
ATOM 5917 C C . LEU B 1 305 ? -27.75 5.883 10.781 1 96.75 305 LEU B C 1
ATOM 5919 O O . LEU B 1 305 ? -27.297 5.594 11.891 1 96.75 305 LEU B O 1
ATOM 5923 N N . GLU B 1 306 ? -28.984 6.293 10.602 1 96.19 306 GLU B N 1
ATOM 5924 C CA . GLU B 1 306 ? -29.891 6.5 11.727 1 96.19 306 GLU B CA 1
ATOM 5925 C C . GLU B 1 306 ? -30.172 5.188 12.453 1 96.19 306 GLU B C 1
ATOM 5927 O O . GLU B 1 306 ? -30.203 5.145 13.68 1 96.19 306 GLU B O 1
ATOM 5932 N N . SER B 1 307 ? -30.391 4.164 11.664 1 94.88 307 SER B N 1
ATOM 5933 C CA . SER B 1 307 ? -30.656 2.855 12.25 1 94.88 307 SER B CA 1
ATOM 5934 C C . SER B 1 307 ? -29.484 2.369 13.078 1 94.88 307 SER B C 1
ATOM 5936 O O . SER B 1 307 ? -29.656 1.839 14.172 1 94.88 307 SER B O 1
ATOM 5938 N N . VAL B 1 308 ? -28.312 2.547 12.578 1 96.12 308 VAL B N 1
ATOM 5939 C CA . VAL B 1 308 ? -27.109 2.119 13.273 1 96.12 308 VAL B CA 1
ATOM 5940 C C . VAL B 1 308 ? -26.922 2.934 14.555 1 96.12 308 VAL B C 1
ATOM 5942 O O . VAL B 1 308 ? -26.609 2.381 15.609 1 96.12 308 VAL B O 1
ATOM 5945 N N . LEU B 1 309 ? -27.156 4.234 14.477 1 97.44 309 LEU B N 1
ATOM 5946 C CA . LEU B 1 309 ? -27.031 5.09 15.648 1 97.44 309 LEU B CA 1
ATOM 5947 C C . LEU B 1 309 ? -28.062 4.711 16.719 1 97.44 309 LEU B C 1
ATOM 5949 O O . LEU B 1 309 ? -27.766 4.75 17.906 1 97.44 309 LEU B O 1
ATOM 5953 N N . ALA B 1 310 ? -29.25 4.324 16.281 1 96.06 310 ALA B N 1
ATOM 5954 C CA . ALA B 1 310 ? -30.281 3.85 17.203 1 96.06 310 ALA B CA 1
ATOM 5955 C C . ALA B 1 310 ? -29.828 2.572 17.906 1 96.06 310 ALA B C 1
ATOM 5957 O O . ALA B 1 310 ? -30.031 2.418 19.109 1 96.06 310 ALA B O 1
ATOM 5958 N N . GLU B 1 311 ? -29.234 1.684 17.156 1 95.12 311 GLU B N 1
ATOM 5959 C CA . GLU B 1 311 ? -28.703 0.452 17.734 1 95.12 311 GLU B CA 1
ATOM 5960 C C . GLU B 1 311 ? -27.641 0.75 18.766 1 95.12 311 GLU B C 1
ATOM 5962 O O . GLU B 1 311 ? -27.609 0.127 19.828 1 95.12 311 GLU B O 1
ATOM 5967 N N . ILE B 1 312 ? -26.766 1.671 18.438 1 96.69 312 ILE B N 1
ATOM 5968 C CA . ILE B 1 312 ? -25.672 2.035 19.344 1 96.69 312 ILE B CA 1
ATOM 5969 C C . ILE B 1 312 ? -26.234 2.676 20.609 1 96.69 312 ILE B C 1
ATOM 5971 O O . ILE B 1 312 ? -25.75 2.412 21.703 1 96.69 312 ILE B O 1
ATOM 5975 N N . TRP B 1 313 ? -27.281 3.432 20.438 1 95.5 313 TRP B N 1
ATOM 5976 C CA . TRP B 1 313 ? -27.953 4.078 21.562 1 95.5 313 TRP B CA 1
ATOM 5977 C C . TRP B 1 313 ? -28.516 3.045 22.516 1 95.5 313 TRP B C 1
ATOM 5979 O O . TRP B 1 313 ? -28.609 3.291 23.719 1 95.5 313 TRP B O 1
ATOM 5989 N N . GLU B 1 314 ? -28.859 1.932 22.031 1 94.69 314 GLU B N 1
ATOM 5990 C CA . GLU B 1 314 ? -29.547 0.906 22.812 1 94.69 314 GLU B CA 1
ATOM 5991 C C . GLU B 1 314 ? -28.562 -0.071 23.438 1 94.69 314 GLU B C 1
ATOM 5993 O O . GLU B 1 314 ? -28.953 -0.953 24.203 1 94.69 314 GLU B O 1
ATOM 5998 N N . MET B 1 315 ? -27.375 0.131 23.094 1 94.75 315 MET B N 1
ATOM 5999 C CA . MET B 1 315 ? -26.375 -0.737 23.719 1 94.75 315 MET B CA 1
ATOM 6000 C C . MET B 1 315 ? -26.344 -0.558 25.219 1 94.75 315 MET B C 1
ATOM 6002 O O . MET B 1 315 ? -26.75 0.49 25.734 1 94.75 315 MET B O 1
ATOM 6006 N N . GLU B 1 316 ? -25.875 -1.617 25.891 1 93.69 316 GLU B N 1
ATOM 6007 C CA . GLU B 1 316 ? -25.75 -1.553 27.344 1 93.69 316 GLU B CA 1
ATOM 6008 C C . GLU B 1 316 ? -24.781 -0.45 27.766 1 93.69 316 GLU B C 1
ATOM 6010 O O . GLU B 1 316 ? -25.078 0.324 28.688 1 93.69 316 GLU B O 1
ATOM 6015 N N . GLU B 1 317 ? -23.703 -0.455 27.094 1 93.75 317 GLU B N 1
ATOM 6016 C CA . GLU B 1 317 ? -22.75 0.62 27.328 1 93.75 317 GLU B CA 1
ATOM 6017 C C . GLU B 1 317 ? -23.188 1.913 26.656 1 93.75 317 GLU B C 1
ATOM 6019 O O . GLU B 1 317 ? -23.469 1.923 25.453 1 93.75 317 GLU B O 1
ATOM 6024 N N . VAL B 1 318 ? -23.266 2.986 27.406 1 95.75 318 VAL B N 1
ATOM 6025 C CA . VAL B 1 318 ? -23.625 4.289 26.859 1 95.75 318 VAL B CA 1
ATOM 6026 C C . VAL B 1 318 ? -22.422 4.902 26.156 1 95.75 318 VAL B C 1
ATOM 6028 O O . VAL B 1 318 ? -21.5 5.41 26.797 1 95.75 318 VAL B O 1
ATOM 6031 N N . LEU B 1 319 ? -22.469 4.949 24.828 1 97.69 319 LEU B N 1
ATOM 6032 C CA . LEU B 1 319 ? -21.328 5.422 24.047 1 97.69 319 LEU B CA 1
ATOM 6033 C C . LEU B 1 319 ? -21.562 6.852 23.578 1 97.69 319 LEU B C 1
ATOM 6035 O O . LEU B 1 319 ? -20.609 7.574 23.297 1 97.69 319 LEU B O 1
ATOM 6039 N N . LEU B 1 320 ? -22.891 7.234 23.5 1 97.62 320 LEU B N 1
ATOM 6040 C CA . LEU B 1 320 ? -23.25 8.516 22.906 1 97.62 320 LEU B CA 1
ATOM 6041 C C . LEU B 1 320 ? -23.969 9.398 23.906 1 97.62 320 LEU B C 1
ATOM 6043 O O . LEU B 1 320 ? -24.828 8.922 24.672 1 97.62 320 LEU B O 1
ATOM 6047 N N . ALA B 1 321 ? -23.547 10.648 23.906 1 96.62 321 ALA B N 1
ATOM 6048 C CA . ALA B 1 321 ? -24.312 11.664 24.625 1 96.62 321 ALA B CA 1
ATOM 6049 C C . ALA B 1 321 ? -25.328 12.344 23.703 1 96.62 321 ALA B C 1
ATOM 6051 O O . ALA B 1 321 ? -26.359 12.82 24.156 1 96.62 321 ALA B O 1
ATOM 6052 N N . ASP B 1 322 ? -24.984 12.453 22.422 1 96.25 322 ASP B N 1
ATOM 6053 C CA . ASP B 1 322 ? -25.844 13.062 21.406 1 96.25 322 ASP B CA 1
ATOM 6054 C C . ASP B 1 322 ? -25.422 12.633 20 1 96.25 322 ASP B C 1
ATOM 6056 O O . ASP B 1 322 ? -24.312 12.102 19.812 1 96.25 322 ASP B O 1
ATOM 6060 N N . ALA B 1 323 ? -26.312 12.68 19.094 1 97.12 323 ALA B N 1
ATOM 6061 C CA . ALA B 1 323 ? -26.047 12.422 17.688 1 97.12 323 ALA B CA 1
ATOM 6062 C C . ALA B 1 323 ? -26.969 13.25 16.797 1 97.12 323 ALA B C 1
ATOM 6064 O O . ALA B 1 323 ? -28.156 13.391 17.078 1 97.12 323 ALA B O 1
ATOM 6065 N N . LEU B 1 324 ? -26.375 13.805 15.742 1 95.75 324 LEU B N 1
ATOM 6066 C CA . LEU B 1 324 ? -27.141 14.625 14.812 1 95.75 324 LEU B CA 1
ATOM 6067 C C . LEU B 1 324 ? -26.828 14.242 13.367 1 95.75 324 LEU B C 1
ATOM 6069 O O . LEU B 1 324 ? -25.734 14.508 12.875 1 95.75 324 LEU B O 1
ATOM 6073 N N . VAL B 1 325 ? -27.828 13.641 12.711 1 96.69 325 VAL B N 1
ATOM 6074 C CA . VAL B 1 325 ? -27.688 13.359 11.281 1 96.69 325 VAL B CA 1
ATOM 6075 C C . VAL B 1 325 ? -28.031 14.617 10.477 1 96.69 325 VAL B C 1
ATOM 6077 O O . VAL B 1 325 ? -28.984 15.328 10.797 1 96.69 325 VAL B O 1
ATOM 6080 N N . GLY B 1 326 ? -27.172 15.031 9.547 1 95.88 326 GLY B N 1
ATOM 6081 C CA . GLY B 1 326 ? -27.406 16.219 8.734 1 95.88 326 GLY B CA 1
ATOM 6082 C C . GLY B 1 326 ? -26.781 16.125 7.352 1 95.88 326 GLY B C 1
ATOM 6083 O O . GLY B 1 326 ? -26.109 15.141 7.035 1 95.88 326 GLY B O 1
ATOM 6084 N N . PRO B 1 327 ? -27.109 17.125 6.5 1 95.69 327 PRO B N 1
ATOM 6085 C CA . PRO B 1 327 ? -26.578 17.109 5.137 1 95.69 327 PRO B CA 1
ATOM 6086 C C . PRO B 1 327 ? -25.047 17.156 5.105 1 95.69 327 PRO B C 1
ATOM 6088 O O . PRO B 1 327 ? -24.438 17.938 5.84 1 95.69 327 PRO B O 1
ATOM 6091 N N . PRO B 1 328 ? -24.469 16.328 4.219 1 96.75 328 PRO B N 1
ATOM 6092 C CA . PRO B 1 328 ? -23.016 16.234 4.152 1 96.75 328 PRO B CA 1
ATOM 6093 C C . PRO B 1 328 ? -22.344 17.594 3.969 1 96.75 328 PRO B C 1
ATOM 6095 O O . PRO B 1 328 ? -21.328 17.875 4.617 1 96.75 328 PRO B O 1
ATOM 6098 N N . HIS B 1 329 ? -22.844 18.469 3.17 1 95.19 329 HIS B N 1
ATOM 6099 C CA . HIS B 1 329 ? -22.234 19.766 2.896 1 95.19 329 HIS B CA 1
ATOM 6100 C C . HIS B 1 329 ? -22.156 20.609 4.16 1 95.19 329 HIS B C 1
ATOM 6102 O O . HIS B 1 329 ? -21.156 21.297 4.398 1 95.19 329 HIS B O 1
ATOM 6108 N N . GLU B 1 330 ? -23.141 20.578 5.031 1 94.38 330 GLU B N 1
ATOM 6109 C CA . GLU B 1 330 ? -23.172 21.359 6.266 1 94.38 330 GLU B CA 1
ATOM 6110 C C . GLU B 1 330 ? -22.234 20.766 7.316 1 94.38 330 GLU B C 1
ATOM 6112 O O . GLU B 1 330 ? -21.5 21.516 7.977 1 94.38 330 GLU B O 1
ATOM 6117 N N . ILE B 1 331 ? -22.328 19.484 7.41 1 96.56 331 ILE B N 1
ATOM 6118 C CA . ILE B 1 331 ? -21.5 18.797 8.398 1 96.56 331 ILE B CA 1
ATOM 6119 C C . ILE B 1 331 ? -20.016 19.016 8.078 1 96.56 331 ILE B C 1
ATOM 6121 O O . ILE B 1 331 ? -19.234 19.375 8.961 1 96.56 331 ILE B O 1
ATOM 6125 N N . TRP B 1 332 ? -19.656 18.953 6.836 1 96.56 332 TRP B N 1
ATOM 6126 C CA . TRP B 1 332 ? -18.25 19.078 6.434 1 96.56 332 TRP B CA 1
ATOM 6127 C C . TRP B 1 332 ? -17.828 20.547 6.457 1 96.56 332 TRP B C 1
ATOM 6129 O O . TRP B 1 332 ? -16.641 20.844 6.645 1 96.56 332 TRP B O 1
ATOM 6139 N N . ALA B 1 333 ? -18.766 21.469 6.266 1 96.25 333 ALA B N 1
ATOM 6140 C CA . ALA B 1 333 ? -18.422 22.891 6.324 1 96.25 333 ALA B CA 1
ATOM 6141 C C . ALA B 1 333 ? -17.766 23.234 7.66 1 96.25 333 ALA B C 1
ATOM 6143 O O . ALA B 1 333 ? -16.828 24.031 7.707 1 96.25 333 ALA B O 1
ATOM 6144 N N . LEU B 1 334 ? -18.312 22.656 8.719 1 96.81 334 LEU B N 1
ATOM 6145 C CA . LEU B 1 334 ? -17.719 22.906 10.031 1 96.81 334 LEU B CA 1
ATOM 6146 C C . LEU B 1 334 ? -16.281 22.375 10.094 1 96.81 334 LEU B C 1
ATOM 6148 O O . LEU B 1 334 ? -15.367 23.078 10.5 1 96.81 334 LEU B O 1
ATOM 6152 N N . ARG B 1 335 ? -16.094 21.109 9.617 1 96.56 335 ARG B N 1
ATOM 6153 C CA . ARG B 1 335 ? -14.766 20.484 9.633 1 96.56 335 ARG B CA 1
ATOM 6154 C C . ARG B 1 335 ? -13.773 21.297 8.812 1 96.56 335 ARG B C 1
ATOM 6156 O O . ARG B 1 335 ? -12.617 21.469 9.219 1 96.56 335 ARG B O 1
ATOM 6163 N N . HIS B 1 336 ? -14.172 21.828 7.711 1 94.31 336 HIS B N 1
ATOM 6164 C CA . HIS B 1 336 ? -13.297 22.547 6.797 1 94.31 336 HIS B CA 1
ATOM 6165 C C . HIS B 1 336 ? -12.93 23.922 7.355 1 94.31 336 HIS B C 1
ATOM 6167 O O . HIS B 1 336 ? -11.914 24.5 6.973 1 94.31 336 HIS B O 1
ATOM 6173 N N . ALA B 1 337 ? -13.695 24.422 8.305 1 95.62 337 ALA B N 1
ATOM 6174 C CA . ALA B 1 337 ? -13.477 25.75 8.875 1 95.62 337 ALA B CA 1
ATOM 6175 C C . ALA B 1 337 ? -12.516 25.688 10.055 1 95.62 337 ALA B C 1
ATOM 6177 O O . ALA B 1 337 ? -12.016 26.719 10.508 1 95.62 337 ALA B O 1
ATOM 6178 N N . LEU B 1 338 ? -12.211 24.5 10.531 1 96.81 338 LEU B N 1
ATOM 6179 C CA . LEU B 1 338 ? -11.477 24.359 11.781 1 96.81 338 LEU B CA 1
ATOM 6180 C C . LEU B 1 338 ? -10.086 24.969 11.672 1 96.81 338 LEU B C 1
ATOM 6182 O O . LEU B 1 338 ? -9.695 25.766 12.523 1 96.81 338 LEU B O 1
ATOM 6186 N N . SER B 1 339 ? -9.359 24.594 10.617 1 93.44 339 SER B N 1
ATOM 6187 C CA . SER B 1 339 ? -7.965 25.016 10.492 1 93.44 339 SER B CA 1
ATOM 6188 C C . SER B 1 339 ? -7.844 26.531 10.461 1 93.44 339 SER B C 1
ATOM 6190 O O . SER B 1 339 ? -7.027 27.109 11.18 1 93.44 339 SER B O 1
ATOM 6192 N N . GLU B 1 340 ? -8.664 27.188 9.648 1 92.62 340 GLU B N 1
ATOM 6193 C CA . GLU B 1 340 ? -8.633 28.641 9.562 1 92.62 340 GLU B CA 1
ATOM 6194 C C . GLU B 1 340 ? -9.102 29.281 10.867 1 92.62 340 GLU B C 1
ATOM 6196 O O . GLU B 1 340 ? -8.594 30.328 11.273 1 92.62 340 GLU B O 1
ATOM 6201 N N . GLY B 1 341 ? -10.102 28.703 11.453 1 95.88 341 GLY B N 1
ATOM 6202 C CA . GLY B 1 341 ? -10.578 29.188 12.734 1 95.88 341 GLY B CA 1
ATOM 6203 C C . GLY B 1 341 ? -9.5 29.203 13.805 1 95.88 341 GLY B C 1
ATOM 6204 O O . GLY B 1 341 ? -9.328 30.219 14.5 1 95.88 341 GLY B O 1
ATOM 6205 N N . VAL B 1 342 ? -8.789 28.141 13.883 1 96.25 342 VAL B N 1
ATOM 6206 C CA . VAL B 1 342 ? -7.746 28.016 14.891 1 96.25 342 VAL B CA 1
ATOM 6207 C C . VAL B 1 342 ? -6.613 29 14.602 1 96.25 342 VAL B C 1
ATOM 6209 O O . VAL B 1 342 ? -6.07 29.609 15.523 1 96.25 342 VAL B O 1
ATOM 6212 N N . LYS B 1 343 ? -6.25 29.172 13.398 1 92.81 343 LYS B N 1
ATOM 6213 C CA . LYS B 1 343 ? -5.195 30.094 12.992 1 92.81 343 LYS B CA 1
ATOM 6214 C C . LYS B 1 343 ? -5.531 31.516 13.398 1 92.81 343 LYS B C 1
ATOM 6216 O O . LYS B 1 343 ? -4.633 32.312 13.727 1 92.81 343 LYS B O 1
ATOM 6221 N N . HIS B 1 344 ? -6.75 31.875 13.43 1 93.62 344 HIS B N 1
ATOM 6222 C CA . HIS B 1 344 ? -7.184 33.25 13.695 1 93.62 344 HIS B CA 1
ATOM 6223 C C . HIS B 1 344 ? -7.184 33.531 15.195 1 93.62 344 HIS B C 1
ATOM 6225 O O . HIS B 1 344 ? -7.238 34.688 15.602 1 93.62 344 HIS B O 1
ATOM 6231 N N . LEU B 1 345 ? -7.133 32.562 16.031 1 93.88 345 LEU B N 1
ATOM 6232 C CA . LEU B 1 345 ? -7.18 32.75 17.469 1 93.88 345 LEU B CA 1
ATOM 6233 C C . LEU B 1 345 ? -5.875 33.344 17.984 1 93.88 345 LEU B C 1
ATOM 6235 O O . LEU B 1 345 ? -5.855 33.969 19.047 1 93.88 345 LEU B O 1
ATOM 6239 N N . GLY B 1 346 ? -4.824 33.125 17.297 1 94.25 346 GLY B N 1
ATOM 6240 C CA . GLY B 1 346 ? -3.502 33.562 17.703 1 94.25 346 GLY B CA 1
ATOM 6241 C C . GLY B 1 346 ? -2.377 32.906 16.953 1 94.25 346 GLY B C 1
ATOM 6242 O O . GLY B 1 346 ? -2.549 32.5 15.789 1 94.25 346 GLY B O 1
ATOM 6243 N N . LYS B 1 347 ? -1.215 32.938 17.625 1 94.94 347 LYS B N 1
ATOM 6244 C CA . LYS B 1 347 ? -0.089 32.219 17.016 1 94.94 347 LYS B CA 1
ATOM 6245 C C . LYS B 1 347 ? -0.296 30.703 17.094 1 94.94 347 LYS B C 1
ATOM 6247 O O . LYS B 1 347 ? -0.438 30.141 18.172 1 94.94 347 LYS B O 1
ATOM 6252 N N . LEU B 1 348 ? -0.309 30.109 15.914 1 95.69 348 LEU B N 1
ATOM 6253 C CA . LEU B 1 348 ? -0.565 28.672 15.812 1 95.69 348 LEU B CA 1
ATOM 6254 C C . LEU B 1 348 ? 0.741 27.891 15.82 1 95.69 348 LEU B C 1
ATOM 6256 O O . LEU B 1 348 ? 1.66 28.188 15.055 1 95.69 348 LEU B O 1
ATOM 6260 N N . ILE B 1 349 ? 0.906 26.969 16.672 1 96.12 349 ILE B N 1
ATOM 6261 C CA . ILE B 1 349 ? 1.952 25.953 16.703 1 96.12 349 ILE B CA 1
ATOM 6262 C C . ILE B 1 349 ? 1.341 24.578 16.469 1 96.12 349 ILE B C 1
ATOM 6264 O O . ILE B 1 349 ? 0.717 24 17.359 1 96.12 349 ILE B O 1
ATOM 6268 N N . ALA B 1 350 ? 1.526 24.094 15.281 1 96.5 350 ALA B N 1
ATOM 6269 C CA . ALA B 1 350 ? 0.779 22.922 14.836 1 96.5 350 ALA B CA 1
ATOM 6270 C C . ALA B 1 350 ? 1.654 21.672 14.859 1 96.5 350 ALA B C 1
ATOM 6272 O O . ALA B 1 350 ? 2.848 21.734 14.555 1 96.5 350 ALA B O 1
ATOM 6273 N N . PHE B 1 351 ? 1.106 20.547 15.25 1 97.75 351 PHE B N 1
ATOM 6274 C CA . PHE B 1 351 ? 1.733 19.234 15.227 1 97.75 351 PHE B CA 1
ATOM 6275 C C . PHE B 1 351 ? 0.902 18.25 14.406 1 97.75 351 PHE B C 1
ATOM 6277 O O . PHE B 1 351 ? -0.322 18.203 14.547 1 97.75 351 PHE B O 1
ATOM 6284 N N . ASP B 1 352 ? 1.553 17.578 13.508 1 97.5 352 ASP B N 1
ATOM 6285 C CA . ASP B 1 352 ? 0.979 16.484 12.734 1 97.5 352 ASP B CA 1
ATOM 6286 C C . ASP B 1 352 ? 1.384 15.133 13.32 1 97.5 352 ASP B C 1
ATOM 6288 O O . ASP B 1 352 ? 2.389 14.547 12.914 1 97.5 352 ASP B O 1
ATOM 6292 N N . LEU B 1 353 ? 0.532 14.57 14.227 1 98.5 353 LEU B N 1
ATOM 6293 C CA . LEU B 1 353 ? 0.918 13.398 15 1 98.5 353 LEU B CA 1
ATOM 6294 C C . LEU B 1 353 ? 0.085 12.188 14.602 1 98.5 353 LEU B C 1
ATOM 6296 O O . LEU B 1 353 ? -1.014 12.336 14.062 1 98.5 353 LEU B O 1
ATOM 6300 N N . SER B 1 354 ? 0.593 11.016 14.82 1 98.31 354 SER B N 1
ATOM 6301 C CA . SER B 1 354 ? -0.159 9.773 14.672 1 98.31 354 SER B CA 1
ATOM 6302 C C . SER B 1 354 ? 0.165 8.789 15.789 1 98.31 354 SER B C 1
ATOM 6304 O O . SER B 1 354 ? 1.265 8.82 16.344 1 98.31 354 SER B O 1
ATOM 6306 N N . PHE B 1 355 ? -0.792 8 16.141 1 98.31 355 PHE B N 1
ATOM 6307 C CA . PHE B 1 355 ? -0.735 7.016 17.203 1 98.31 355 PHE B CA 1
ATOM 6308 C C . PHE B 1 355 ? -1.466 5.738 16.797 1 98.31 355 PHE B C 1
ATOM 6310 O O . PHE B 1 355 ? -2.148 5.703 15.773 1 98.31 355 PHE B O 1
ATOM 6317 N N . ARG B 1 356 ? -1.216 4.656 17.641 1 97.19 356 ARG B N 1
ATOM 6318 C CA . ARG B 1 356 ? -2.219 3.598 17.609 1 97.19 356 ARG B CA 1
ATOM 6319 C C . ARG B 1 356 ? -3.607 4.148 17.906 1 97.19 356 ARG B C 1
ATOM 6321 O O . ARG B 1 356 ? -3.764 5.027 18.75 1 97.19 356 ARG B O 1
ATOM 6328 N N . ARG B 1 357 ? -4.582 3.547 17.25 1 96.94 357 ARG B N 1
ATOM 6329 C CA . ARG B 1 357 ? -5.945 4.055 17.391 1 96.94 357 ARG B CA 1
ATOM 6330 C C . ARG B 1 357 ? -6.34 4.121 18.875 1 96.94 357 ARG B C 1
ATOM 6332 O O . ARG B 1 357 ? -7.008 5.066 19.297 1 96.94 357 ARG B O 1
ATOM 6339 N N . GLY B 1 358 ? -5.836 3.199 19.641 1 96.06 358 GLY B N 1
ATOM 6340 C CA . GLY B 1 358 ? -6.199 3.125 21.047 1 96.06 358 GLY B CA 1
ATOM 6341 C C . GLY B 1 358 ? -5.484 4.152 21.906 1 96.06 358 GLY B C 1
ATOM 6342 O O . GLY B 1 358 ? -5.883 4.398 23.047 1 96.06 358 GLY B O 1
ATOM 6343 N N . ASP B 1 359 ? -4.543 4.871 21.359 1 97.56 359 ASP B N 1
ATOM 6344 C CA . ASP B 1 359 ? -3.693 5.734 22.188 1 97.56 359 ASP B CA 1
ATOM 6345 C C . ASP B 1 359 ? -3.99 7.207 21.906 1 97.56 359 ASP B C 1
ATOM 6347 O O . ASP B 1 359 ? -3.58 8.078 22.688 1 97.56 359 ASP B O 1
ATOM 6351 N N . ILE B 1 360 ? -4.727 7.527 20.891 1 97.5 360 ILE B N 1
ATOM 6352 C CA . ILE B 1 360 ? -4.848 8.906 20.438 1 97.5 360 ILE B CA 1
ATOM 6353 C C . ILE B 1 360 ? -5.586 9.734 21.484 1 97.5 360 ILE B C 1
ATOM 6355 O O . ILE B 1 360 ? -5.121 10.805 21.875 1 97.5 360 ILE B O 1
ATOM 6359 N N . MET B 1 361 ? -6.727 9.242 21.984 1 97.62 361 MET B N 1
ATOM 6360 C CA . MET B 1 361 ? -7.512 10.008 22.953 1 97.62 361 MET B CA 1
ATOM 6361 C C . MET B 1 361 ? -6.797 10.094 24.297 1 97.62 361 MET B C 1
ATOM 6363 O O . MET B 1 361 ? -6.898 11.102 25 1 97.62 361 MET B O 1
ATOM 6367 N N . ALA B 1 362 ? -6.086 9.031 24.641 1 97.69 362 ALA B N 1
ATOM 6368 C CA . ALA B 1 362 ? -5.293 9.047 25.875 1 97.69 362 ALA B CA 1
ATOM 6369 C C . ALA B 1 362 ? -4.219 10.133 25.812 1 97.69 362 ALA B C 1
ATOM 6371 O O . ALA B 1 362 ? -3.998 10.844 26.797 1 97.69 362 ALA B O 1
ATOM 6372 N N . PHE B 1 363 ? -3.564 10.242 24.703 1 98.44 363 PHE B N 1
ATOM 6373 C CA . PHE B 1 363 ? -2.586 11.305 24.516 1 98.44 363 PHE B CA 1
ATOM 6374 C C . PHE B 1 363 ? -3.24 12.672 24.641 1 98.44 363 PHE B C 1
ATOM 6376 O O . PHE B 1 363 ? -2.736 13.547 25.344 1 98.44 363 PHE B O 1
ATOM 6383 N N . CYS B 1 364 ? -4.367 12.883 23.922 1 97.81 364 CYS B N 1
ATOM 6384 C CA . CYS B 1 364 ? -5.055 14.172 23.938 1 97.81 364 CYS B CA 1
ATOM 6385 C C . CYS B 1 364 ? -5.461 14.547 25.359 1 97.81 364 CYS B C 1
ATOM 6387 O O . CYS B 1 364 ? -5.266 15.688 25.781 1 97.81 364 CYS B O 1
ATOM 6389 N N . ASP B 1 365 ? -5.984 13.602 26.094 1 96.88 365 ASP B N 1
ATOM 6390 C CA . ASP B 1 365 ? -6.402 13.844 27.469 1 96.88 365 ASP B CA 1
ATOM 6391 C C . ASP B 1 365 ? -5.207 14.195 28.359 1 96.88 365 ASP B C 1
ATOM 6393 O O . ASP B 1 365 ? -5.289 15.102 29.188 1 96.88 365 ASP B O 1
ATOM 6397 N N . HIS B 1 366 ? -4.164 13.453 28.141 1 97.75 366 HIS B N 1
ATOM 6398 C CA . HIS B 1 366 ? -2.934 13.727 28.875 1 97.75 366 HIS B CA 1
ATOM 6399 C C . HIS B 1 366 ? -2.451 15.148 28.641 1 97.75 366 HIS B C 1
ATOM 6401 O O . HIS B 1 366 ? -2.115 15.867 29.578 1 97.75 366 HIS B O 1
ATOM 6407 N N . MET B 1 367 ? -2.4 15.57 27.406 1 98.12 367 MET B N 1
ATOM 6408 C CA . MET B 1 367 ? -1.912 16.906 27.047 1 98.12 367 MET B CA 1
ATOM 6409 C C . MET B 1 367 ? -2.836 17.984 27.578 1 98.12 367 MET B C 1
ATOM 6411 O O . MET B 1 367 ? -2.371 19.031 28.031 1 98.12 367 MET B O 1
ATOM 6415 N N . LYS B 1 368 ? -4.105 17.75 27.531 1 96.25 368 LYS B N 1
ATOM 6416 C CA . LYS B 1 368 ? -5.078 18.703 28.062 1 96.25 368 LYS B CA 1
ATOM 6417 C C . LYS B 1 368 ? -4.883 18.922 29.562 1 96.25 368 LYS B C 1
ATOM 6419 O O . LYS B 1 368 ? -5.082 20.031 30.062 1 96.25 368 LYS B O 1
ATOM 6424 N N . THR B 1 369 ? -4.562 17.875 30.172 1 96.81 369 THR B N 1
ATOM 6425 C CA . THR B 1 369 ? -4.379 17.938 31.609 1 96.81 369 THR B CA 1
ATOM 6426 C C . THR B 1 369 ? -3.057 18.609 31.969 1 96.81 369 THR B C 1
ATOM 6428 O O . THR B 1 369 ? -3.004 19.453 32.844 1 96.81 369 THR B O 1
ATOM 6431 N N . GLU B 1 370 ? -1.997 18.312 31.234 1 97.94 370 GLU B N 1
ATOM 6432 C CA . GLU B 1 370 ? -0.651 18.734 31.625 1 97.94 370 GLU B CA 1
ATOM 6433 C C . GLU B 1 370 ? -0.306 20.094 31.031 1 97.94 370 GLU B C 1
ATOM 6435 O O . GLU B 1 370 ? 0.505 20.844 31.594 1 97.94 370 GLU B O 1
ATOM 6440 N N . MET B 1 371 ? -0.903 20.5 29.953 1 97.44 371 MET B N 1
ATOM 6441 C CA . MET B 1 371 ? -0.535 21.688 29.188 1 97.44 371 MET B CA 1
ATOM 6442 C C . MET B 1 371 ? -0.664 22.953 30.047 1 97.44 371 MET B C 1
ATOM 6444 O O . MET B 1 371 ? 0.267 23.75 30.109 1 97.44 371 MET B O 1
ATOM 6448 N N . PRO B 1 372 ? -1.753 23.125 30.828 1 96 372 PRO B N 1
ATOM 6449 C CA . PRO B 1 372 ? -1.91 24.344 31.625 1 96 372 PRO B CA 1
ATOM 6450 C C . PRO B 1 372 ? -0.829 24.5 32.688 1 96 372 PRO B C 1
ATOM 6452 O O . PRO B 1 372 ? -0.457 25.625 33.031 1 96 372 PRO B O 1
ATOM 6455 N N . GLU B 1 373 ? -0.366 23.422 33.125 1 96.44 373 GLU B N 1
ATOM 6456 C CA . GLU B 1 373 ? 0.668 23.469 34.156 1 96.44 373 GLU B CA 1
ATOM 6457 C C . GLU B 1 373 ? 2.041 23.734 33.562 1 96.44 373 GLU B C 1
ATOM 6459 O O . GLU B 1 373 ? 2.805 24.562 34.062 1 96.44 373 GLU B O 1
ATOM 6464 N N . LYS B 1 374 ? 2.367 23.172 32.469 1 96.38 374 LYS B N 1
ATOM 6465 C CA . LYS B 1 374 ? 3.697 23.25 31.875 1 96.38 374 LYS B CA 1
ATOM 6466 C C . LYS B 1 374 ? 3.846 24.516 31.047 1 96.38 374 LYS B C 1
ATOM 6468 O O . LYS B 1 374 ? 4.918 25.125 31.016 1 96.38 374 LYS B O 1
ATOM 6473 N N . PHE B 1 375 ? 2.832 24.859 30.328 1 97.25 375 PHE B N 1
ATOM 6474 C CA . PHE B 1 375 ? 2.82 26.047 29.469 1 97.25 375 PHE B CA 1
ATOM 6475 C C . PHE B 1 375 ? 1.521 26.828 29.641 1 97.25 375 PHE B C 1
ATOM 6477 O O . PHE B 1 375 ? 0.675 26.828 28.75 1 97.25 375 PHE B O 1
ATOM 6484 N N . PRO B 1 376 ? 1.464 27.594 30.781 1 95.88 376 PRO B N 1
ATOM 6485 C CA . PRO B 1 376 ? 0.253 28.391 31 1 95.88 376 PRO B CA 1
ATOM 6486 C C . PRO B 1 376 ? -0.026 29.359 29.844 1 95.88 376 PRO B C 1
ATOM 6488 O O . PRO B 1 376 ? 0.9 29.984 29.328 1 95.88 376 PRO B O 1
ATOM 6491 N N . GLY B 1 377 ? -1.298 29.422 29.391 1 95.19 377 GLY B N 1
ATOM 6492 C CA . GLY B 1 377 ? -1.695 30.344 28.344 1 95.19 377 GLY B CA 1
ATOM 6493 C C . GLY B 1 377 ? -1.757 29.703 26.969 1 95.19 377 GLY B C 1
ATOM 6494 O O . GLY B 1 377 ? -2.232 30.312 26.016 1 95.19 377 GLY B O 1
ATOM 6495 N N . VAL B 1 378 ? -1.265 28.469 26.844 1 97.81 378 VAL B N 1
ATOM 6496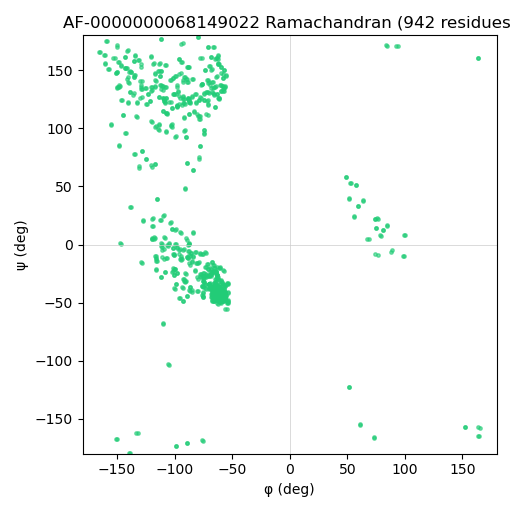 C CA . VAL B 1 378 ? -1.35 27.734 25.594 1 97.81 378 VAL B CA 1
ATOM 6497 C C . VAL B 1 378 ? -2.666 26.953 25.531 1 97.81 378 VAL B C 1
ATOM 6499 O O . VAL B 1 378 ? -3.006 26.219 26.469 1 97.81 378 VAL B O 1
ATOM 6502 N N . THR B 1 379 ? -3.436 27.172 24.484 1 97.31 379 THR B N 1
ATOM 6503 C CA . THR B 1 379 ? -4.73 26.531 24.297 1 97.31 379 THR B CA 1
ATOM 6504 C C . THR B 1 379 ? -4.621 25.359 23.312 1 97.31 379 THR B C 1
ATOM 6506 O O . THR B 1 379 ? -4.07 25.516 22.219 1 97.31 379 THR B O 1
ATOM 6509 N N . VAL B 1 380 ? -5.125 24.203 23.703 1 98.19 380 VAL B N 1
ATOM 6510 C CA . VAL B 1 380 ? -5.148 23.031 22.844 1 98.19 380 VAL B CA 1
ATOM 6511 C C . VAL B 1 380 ? -6.402 23.047 21.969 1 98.19 380 VAL B C 1
ATOM 6513 O O . VAL B 1 380 ? -7.523 23.125 22.484 1 98.19 380 VAL B O 1
ATOM 6516 N N . CYS B 1 381 ? -6.23 23.031 20.641 1 98.25 381 CYS B N 1
ATOM 6517 C CA . CYS B 1 381 ? -7.301 22.953 19.641 1 98.25 381 CYS B CA 1
ATOM 6518 C C . CYS B 1 381 ? -7.086 21.781 18.703 1 98.25 381 CYS B C 1
ATOM 6520 O O . CYS B 1 381 ? -6.82 21.969 17.516 1 98.25 381 CYS B O 1
ATOM 6522 N N . ASP B 1 382 ? -7.316 20.578 19.156 1 98.12 382 ASP B N 1
ATOM 6523 C CA . ASP B 1 382 ? -6.98 19.391 18.359 1 98.12 382 ASP B CA 1
ATOM 6524 C C . ASP B 1 382 ? -8.164 18.953 17.5 1 98.12 382 ASP B C 1
ATOM 6526 O O . ASP B 1 382 ? -9.32 19.141 17.891 1 98.12 382 ASP B O 1
ATOM 6530 N N . PHE B 1 383 ? -7.98 18.484 16.344 1 98 383 PHE B N 1
ATOM 6531 C CA . PHE B 1 383 ? -8.898 17.797 15.453 1 98 383 PHE B CA 1
ATOM 6532 C C . PHE B 1 383 ? -8.133 16.844 14.531 1 98 383 PHE B C 1
ATOM 6534 O O . PHE B 1 383 ? -6.906 16.938 14.414 1 98 383 PHE B O 1
ATOM 6541 N N . GLY B 1 384 ? -8.836 15.891 13.961 1 96.5 384 GLY B N 1
ATOM 6542 C CA . GLY B 1 384 ? -8.078 15.07 13.031 1 96.5 384 GLY B CA 1
ATOM 6543 C C . GLY B 1 384 ? -8.773 13.766 12.695 1 96.5 384 GLY B C 1
ATOM 6544 O O . GLY B 1 384 ? -9.984 13.633 12.875 1 96.5 384 GLY B O 1
ATOM 6545 N N . HIS B 1 385 ? -7.98 12.891 12.125 1 96.31 385 HIS B N 1
ATOM 6546 C CA . HIS B 1 385 ? -8.414 11.609 11.57 1 96.31 385 HIS B CA 1
ATOM 6547 C C . HIS B 1 385 ? -8.375 10.516 12.633 1 96.31 385 HIS B C 1
ATOM 6549 O O . HIS B 1 385 ? -7.605 9.555 12.508 1 96.31 385 HIS B O 1
ATOM 6555 N N . ILE B 1 386 ? -9.234 10.57 13.562 1 95.75 386 ILE B N 1
ATOM 6556 C CA . ILE B 1 386 ? -9.141 9.742 14.766 1 95.75 386 ILE B CA 1
ATOM 6557 C C . ILE B 1 386 ? -9.375 8.281 14.398 1 95.75 386 ILE B C 1
ATOM 6559 O O . ILE B 1 386 ? -8.859 7.379 15.062 1 95.75 386 ILE B O 1
ATOM 6563 N N . GLY B 1 387 ? -10.07 8.047 13.312 1 96 387 GLY B N 1
ATOM 6564 C CA . GLY B 1 387 ? -10.359 6.684 12.898 1 96 387 GLY B CA 1
ATOM 6565 C C . GLY B 1 387 ? -9.125 5.914 12.469 1 96 387 GLY B C 1
ATOM 6566 O O . GLY B 1 387 ? -9.125 4.68 12.484 1 96 387 GLY B O 1
ATOM 6567 N N . ASP B 1 388 ? -8.094 6.652 12.062 1 95.31 388 ASP B N 1
ATOM 6568 C CA . ASP B 1 388 ? -6.906 5.969 11.578 1 95.31 388 ASP B CA 1
ATOM 6569 C C . ASP B 1 388 ? -5.684 6.324 12.422 1 95.31 388 ASP B C 1
ATOM 6571 O O . ASP B 1 388 ? -4.555 5.973 12.07 1 95.31 388 ASP B O 1
ATOM 6575 N N . GLY B 1 389 ? -5.824 7.059 13.453 1 96.56 389 GLY B N 1
ATOM 6576 C CA . GLY B 1 389 ? -4.758 7.289 14.414 1 96.56 389 GLY B CA 1
ATOM 6577 C C . GLY B 1 389 ? -4.059 8.617 14.227 1 96.56 389 GLY B C 1
ATOM 6578 O O . GLY B 1 389 ? -3.051 8.898 14.875 1 96.56 389 GLY B O 1
ATOM 6579 N N . GLY B 1 390 ? -4.582 9.477 13.359 1 97.38 390 GLY B N 1
ATOM 6580 C CA . GLY B 1 390 ? -3.965 10.766 13.117 1 97.38 390 GLY B CA 1
ATOM 6581 C C . GLY B 1 390 ? -4.633 11.898 13.867 1 97.38 390 GLY B C 1
ATOM 6582 O O . GLY B 1 390 ? -5.855 11.898 14.039 1 97.38 390 GLY B O 1
ATOM 6583 N N . VAL B 1 391 ? -3.824 12.883 14.312 1 98.06 391 VAL B N 1
ATOM 6584 C CA . VAL B 1 391 ? -4.391 14.055 14.969 1 98.06 391 VAL B CA 1
ATOM 6585 C C . VAL B 1 391 ? -3.553 15.289 14.633 1 98.06 391 VAL B C 1
ATOM 6587 O O . VAL B 1 391 ? -2.32 15.234 14.656 1 98.06 391 VAL B O 1
ATOM 6590 N N . HIS B 1 392 ? -4.203 16.266 14.109 1 97.81 392 HIS B N 1
ATOM 6591 C CA . HIS B 1 392 ? -3.635 17.609 14.102 1 97.81 392 HIS B CA 1
ATOM 6592 C C . HIS B 1 392 ? -3.703 18.234 15.492 1 97.81 392 HIS B C 1
ATOM 6594 O O . HIS B 1 392 ? -4.75 18.75 15.891 1 97.81 392 HIS B O 1
ATOM 6600 N N . PHE B 1 393 ? -2.602 18.156 16.156 1 98.44 393 PHE B N 1
ATOM 6601 C CA . PHE B 1 393 ? -2.518 18.719 17.5 1 98.44 393 PHE B CA 1
ATOM 6602 C C . PHE B 1 393 ? -2.07 20.172 17.469 1 98.44 393 PHE B C 1
ATOM 6604 O O . PHE B 1 393 ? -0.873 20.453 17.531 1 98.44 393 PHE B O 1
ATOM 6611 N N . ASN B 1 394 ? -3.064 21.047 17.438 1 98.12 394 ASN B N 1
ATOM 6612 C CA . ASN B 1 394 ? -2.834 22.484 17.281 1 98.12 394 ASN B CA 1
ATOM 6613 C C . ASN B 1 394 ? -2.818 23.188 18.641 1 98.12 394 ASN B C 1
ATOM 6615 O O . ASN B 1 394 ? -3.73 23.016 19.438 1 98.12 394 ASN B O 1
ATOM 6619 N N . LEU B 1 395 ? -1.79 23.906 18.844 1 98.31 395 LEU B N 1
ATOM 6620 C CA . LEU B 1 395 ? -1.653 24.766 20.016 1 98.31 395 LEU B CA 1
ATOM 6621 C C . LEU B 1 395 ? -1.696 26.234 19.625 1 98.31 395 LEU B C 1
ATOM 6623 O O . LEU B 1 395 ? -1.063 26.641 18.656 1 98.31 395 LEU B O 1
ATOM 6627 N N . VAL B 1 396 ? -2.477 27 20.359 1 97.69 396 VAL B N 1
ATOM 6628 C CA . VAL B 1 396 ? -2.643 28.406 20.047 1 97.69 396 VAL B CA 1
ATOM 6629 C C . VAL B 1 396 ? -2.188 29.266 21.234 1 97.69 396 VAL B C 1
ATOM 6631 O O . VAL B 1 396 ? -2.518 28.969 22.391 1 97.69 396 VAL B O 1
ATOM 6634 N N . VAL B 1 397 ? -1.423 30.234 20.953 1 97.06 397 VAL B N 1
ATOM 6635 C CA . VAL B 1 397 ? -0.962 31.234 21.906 1 97.06 397 VAL B CA 1
ATOM 6636 C C . VAL B 1 397 ? -1.473 32.625 21.516 1 97.06 397 VAL B C 1
ATOM 6638 O O . VAL B 1 397 ? -1.399 33 20.344 1 97.06 397 VAL B O 1
ATOM 6641 N N . ALA B 1 398 ? -1.952 33.344 22.547 1 95.25 398 ALA B N 1
ATOM 6642 C CA . ALA B 1 398 ? -2.418 34.688 22.25 1 95.25 398 ALA B CA 1
ATOM 6643 C C . ALA B 1 398 ? -1.306 35.531 21.625 1 95.25 398 ALA B C 1
ATOM 6645 O O . ALA B 1 398 ? -0.143 35.438 22.016 1 95.25 398 ALA B O 1
ATOM 6646 N N . LYS B 1 399 ? -1.688 36.344 20.719 1 92.75 399 LYS B N 1
ATOM 6647 C CA . LYS B 1 399 ? -0.721 37.156 19.969 1 92.75 399 LYS B CA 1
ATOM 6648 C C . LYS B 1 399 ? 0.103 38.031 20.891 1 92.75 399 LYS B C 1
ATOM 6650 O O . LYS B 1 399 ? 1.272 38.312 20.625 1 92.75 399 LYS B O 1
ATOM 6655 N N . ASP B 1 400 ? -0.51 38.5 21.969 1 93.12 400 ASP B N 1
ATOM 6656 C CA . ASP B 1 400 ? 0.16 39.406 22.891 1 93.12 400 ASP B CA 1
ATOM 6657 C C . ASP B 1 400 ? 0.692 38.656 24.109 1 93.12 400 ASP B C 1
ATOM 6659 O O . ASP B 1 400 ? 1.044 39.281 25.125 1 93.12 400 ASP B O 1
ATOM 6663 N N . SER B 1 401 ? 0.706 37.406 24 1 94.31 401 SER B N 1
ATOM 6664 C CA . SER B 1 401 ? 1.169 36.594 25.141 1 94.31 401 SER B CA 1
ATOM 6665 C C . SER B 1 401 ? 2.646 36.844 25.422 1 94.31 401 SER B C 1
ATOM 6667 O O . SER B 1 401 ? 3.463 36.875 24.5 1 94.31 401 SER B O 1
ATOM 6669 N N . PRO B 1 402 ? 3.033 37 26.609 1 94.06 402 PRO B N 1
ATOM 6670 C CA . PRO B 1 402 ? 4.445 37.125 26.984 1 94.06 402 PRO B CA 1
ATOM 6671 C C . PRO B 1 402 ? 5.27 35.906 26.609 1 94.06 402 PRO B C 1
ATOM 6673 O O . PRO B 1 402 ? 6.492 36 26.469 1 94.06 402 PRO B O 1
ATOM 6676 N N . LEU B 1 403 ? 4.648 34.781 26.375 1 94.25 403 LEU B N 1
ATOM 6677 C CA . LEU B 1 403 ? 5.34 33.562 25.984 1 94.25 403 LEU B CA 1
ATOM 6678 C C . LEU B 1 403 ? 6.07 33.781 24.656 1 94.25 403 LEU B C 1
ATOM 6680 O O . LEU B 1 403 ? 7.117 33.156 24.422 1 94.25 403 LEU B O 1
ATOM 6684 N N . LEU B 1 404 ? 5.555 34.594 23.859 1 94.44 404 LEU B N 1
ATOM 6685 C CA . LEU B 1 404 ? 6.078 34.75 22.516 1 94.44 404 LEU B CA 1
ATOM 6686 C C . LEU B 1 404 ? 7.336 35.625 22.516 1 94.44 404 LEU B C 1
ATOM 6688 O O . LEU B 1 404 ? 8.07 35.688 21.531 1 94.44 404 LEU B O 1
ATOM 6692 N N . ALA B 1 405 ? 7.547 36.344 23.641 1 94 405 ALA B N 1
ATOM 6693 C CA . ALA B 1 405 ? 8.758 37.156 23.781 1 94 405 ALA B CA 1
ATOM 6694 C C . ALA B 1 405 ? 9.969 36.281 24.078 1 94 405 ALA B C 1
ATOM 6696 O O . ALA B 1 405 ? 11.109 36.688 23.859 1 94 405 ALA B O 1
ATOM 6697 N N . ASP B 1 406 ? 9.672 35.156 24.625 1 94.56 406 ASP B N 1
ATOM 6698 C CA . ASP B 1 406 ? 10.727 34.156 24.906 1 94.56 406 ASP B CA 1
ATOM 6699 C C . ASP B 1 406 ? 11.094 33.375 23.656 1 94.56 406 ASP B C 1
ATOM 6701 O O . ASP B 1 406 ? 10.336 32.5 23.219 1 94.56 406 ASP B O 1
ATOM 6705 N N . ALA B 1 407 ? 12.25 33.562 23.125 1 92.81 407 ALA B N 1
ATOM 6706 C CA . ALA B 1 407 ? 12.703 32.969 21.875 1 92.81 407 ALA B CA 1
ATOM 6707 C C . ALA B 1 407 ? 12.805 31.453 21.984 1 92.81 407 ALA B C 1
ATOM 6709 O O . ALA B 1 407 ? 12.797 30.75 20.969 1 92.81 407 ALA B O 1
ATOM 6710 N N . THR B 1 408 ? 12.883 30.922 23.141 1 95.56 408 THR B N 1
ATOM 6711 C CA . THR B 1 408 ? 13.07 29.484 23.328 1 95.56 408 THR B CA 1
ATOM 6712 C C . THR B 1 408 ? 11.727 28.797 23.562 1 95.56 408 THR B C 1
ATOM 6714 O O . THR B 1 408 ? 11.648 27.562 23.547 1 95.56 408 THR B O 1
ATOM 6717 N N . PHE B 1 409 ? 10.688 29.547 23.719 1 96.38 409 PHE B N 1
ATOM 6718 C CA . PHE B 1 409 ? 9.383 29.047 24.125 1 96.38 409 PHE B CA 1
ATOM 6719 C C . PHE B 1 409 ? 8.891 2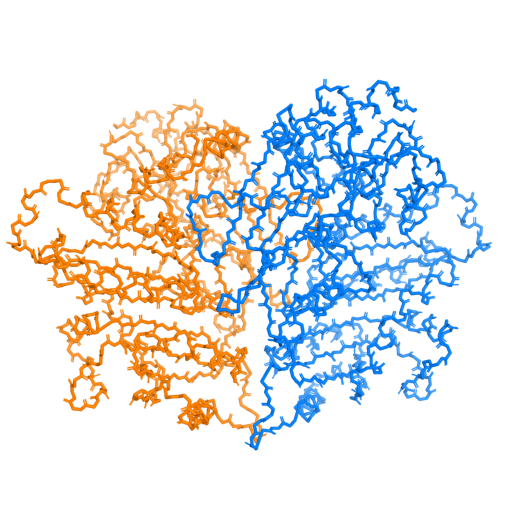7.953 23.172 1 96.38 409 PHE B C 1
ATOM 6721 O O . PHE B 1 409 ? 8.609 26.828 23.578 1 96.38 409 PHE B O 1
ATOM 6728 N N . GLU B 1 410 ? 8.828 28.297 21.859 1 95.62 410 GLU B N 1
ATOM 6729 C CA . GLU B 1 410 ? 8.266 27.359 20.891 1 95.62 410 GLU B CA 1
ATOM 6730 C C . GLU B 1 410 ? 9.086 26.078 20.812 1 95.62 410 GLU B C 1
ATOM 6732 O O . GLU B 1 410 ? 8.523 24.984 20.719 1 95.62 410 GLU B O 1
ATOM 6737 N N . GLN B 1 411 ? 10.375 26.234 20.844 1 95.75 411 GLN B N 1
ATOM 6738 C CA . GLN B 1 411 ? 11.25 25.078 20.797 1 95.75 411 GLN B CA 1
ATOM 6739 C C . GLN B 1 411 ? 11 24.156 21.984 1 95.75 411 GLN B C 1
ATOM 6741 O O . GLN B 1 411 ? 10.891 22.938 21.828 1 95.75 411 GLN B O 1
ATOM 6746 N N . ARG B 1 412 ? 10.977 24.719 23.203 1 97.31 412 ARG B N 1
ATOM 6747 C CA . ARG B 1 412 ? 10.719 23.938 24.406 1 97.31 412 ARG B CA 1
ATOM 6748 C C . ARG B 1 412 ? 9.367 23.234 24.328 1 97.31 412 ARG B C 1
ATOM 6750 O O . ARG B 1 412 ? 9.234 22.078 24.734 1 97.31 412 ARG B O 1
ATOM 6757 N N . LEU B 1 413 ? 8.391 23.984 23.844 1 98.06 413 LEU B N 1
ATOM 6758 C CA . LEU B 1 413 ? 7.047 23.438 23.703 1 98.06 413 LEU B CA 1
ATOM 6759 C C . LEU B 1 413 ? 7.039 22.25 22.734 1 98.06 413 LEU B C 1
ATOM 6761 O O . LEU B 1 413 ? 6.48 21.203 23.031 1 98.06 413 LEU B O 1
ATOM 6765 N N . ARG B 1 414 ? 7.645 22.422 21.594 1 97.75 414 ARG B N 1
ATOM 6766 C CA . ARG B 1 414 ? 7.691 21.391 20.562 1 97.75 414 ARG B CA 1
ATOM 6767 C C . ARG B 1 414 ? 8.438 20.156 21.078 1 97.75 414 ARG B C 1
ATOM 6769 O O . ARG B 1 414 ? 7.992 19.031 20.875 1 97.75 414 ARG B O 1
ATOM 6776 N N . GLU B 1 415 ? 9.57 20.375 21.703 1 98 415 GLU B N 1
ATOM 6777 C CA . GLU B 1 415 ? 10.352 19.281 22.25 1 98 415 GLU B CA 1
ATOM 6778 C C . GLU B 1 415 ? 9.539 18.469 23.25 1 98 415 GLU B C 1
ATOM 6780 O O . GLU B 1 415 ? 9.57 17.234 23.234 1 98 415 GLU B O 1
ATOM 6785 N N . TRP B 1 416 ? 8.836 19.156 24.062 1 98.56 416 TRP B N 1
ATOM 6786 C CA . TRP B 1 416 ? 8.047 18.484 25.094 1 98.56 416 TRP B CA 1
ATOM 6787 C C . TRP B 1 416 ? 6.91 17.688 24.453 1 98.56 416 TRP B C 1
ATOM 6789 O O . TRP B 1 416 ? 6.703 16.516 24.797 1 98.56 416 TRP B O 1
ATOM 6799 N N . VAL B 1 417 ? 6.16 18.281 23.531 1 98.69 417 VAL B N 1
ATOM 6800 C CA . VAL B 1 417 ? 5.027 17.609 22.891 1 98.69 417 VAL B CA 1
ATOM 6801 C C . VAL B 1 417 ? 5.512 16.375 22.141 1 98.69 417 VAL B C 1
ATOM 6803 O O . VAL B 1 417 ? 4.93 15.297 22.281 1 98.69 417 VAL B O 1
ATOM 6806 N N . PHE B 1 418 ? 6.602 16.5 21.391 1 98.56 418 PHE B N 1
ATOM 6807 C CA . PHE B 1 418 ? 7.117 15.375 20.625 1 98.56 418 PHE B CA 1
ATOM 6808 C C . PHE B 1 418 ? 7.66 14.297 21.547 1 98.56 418 PHE B C 1
ATOM 6810 O O . PHE B 1 418 ? 7.523 13.102 21.266 1 98.56 418 PHE B O 1
ATOM 6817 N N . ALA B 1 419 ? 8.289 14.688 22.641 1 98.56 419 ALA B N 1
ATOM 6818 C CA . ALA B 1 419 ? 8.773 13.711 23.594 1 98.56 419 ALA B CA 1
ATOM 6819 C C . ALA B 1 419 ? 7.629 12.875 24.156 1 98.56 419 ALA B C 1
ATOM 6821 O O . ALA B 1 419 ? 7.73 11.648 24.25 1 98.56 419 ALA B O 1
ATOM 6822 N N . VAL B 1 420 ? 6.52 13.531 24.547 1 98.69 420 VAL B N 1
ATOM 6823 C CA . VAL B 1 420 ? 5.363 12.812 25.078 1 98.69 420 VAL B CA 1
ATOM 6824 C C . VAL B 1 420 ? 4.785 11.906 23.984 1 98.69 420 VAL B C 1
ATOM 6826 O O . VAL B 1 420 ? 4.535 10.727 24.219 1 98.69 420 VAL B O 1
ATOM 6829 N N . ALA B 1 421 ? 4.629 12.445 22.766 1 98.69 421 ALA B N 1
ATOM 6830 C CA . ALA B 1 421 ? 4.008 11.703 21.656 1 98.69 421 ALA B CA 1
ATOM 6831 C C . ALA B 1 421 ? 4.832 10.477 21.297 1 98.69 421 ALA B C 1
ATOM 6833 O O . ALA B 1 421 ? 4.289 9.375 21.156 1 98.69 421 ALA B O 1
ATOM 6834 N N . VAL B 1 422 ? 6.172 10.602 21.172 1 98.25 422 VAL B N 1
ATOM 6835 C CA . VAL B 1 422 ? 7.035 9.555 20.641 1 98.25 422 VAL B CA 1
ATOM 6836 C C . VAL B 1 422 ? 7.5 8.633 21.766 1 98.25 422 VAL B C 1
ATOM 6838 O O . VAL B 1 422 ? 7.41 7.41 21.656 1 98.25 422 VAL B O 1
ATOM 6841 N N . GLU B 1 423 ? 7.902 9.188 22.875 1 98.25 423 GLU B N 1
ATOM 6842 C CA . GLU B 1 423 ? 8.562 8.398 23.906 1 98.25 423 GLU B CA 1
ATOM 6843 C C . GLU B 1 423 ? 7.539 7.766 24.844 1 98.25 423 GLU B C 1
ATOM 6845 O O . GLU B 1 423 ? 7.723 6.633 25.297 1 98.25 423 GLU B O 1
ATOM 6850 N N . GLN B 1 424 ? 6.469 8.477 25.125 1 98.06 424 GLN B N 1
ATOM 6851 C CA . GLN B 1 424 ? 5.504 7.965 26.094 1 98.06 424 GLN B CA 1
ATOM 6852 C C . GLN B 1 424 ? 4.383 7.195 25.406 1 98.06 424 GLN B C 1
ATOM 6854 O O . GLN B 1 424 ? 3.949 6.148 25.891 1 98.06 424 GLN B O 1
ATOM 6859 N N . TYR B 1 425 ? 3.982 7.684 24.234 1 98.06 425 TYR B N 1
ATOM 6860 C CA . TYR B 1 425 ? 2.818 7.074 23.609 1 98.06 425 TYR B CA 1
ATOM 6861 C C . TYR B 1 425 ? 3.217 6.32 22.344 1 98.06 425 TYR B C 1
ATOM 6863 O O . TYR B 1 425 ? 2.365 5.758 21.656 1 98.06 425 TYR B O 1
ATOM 6871 N N . HIS B 1 426 ? 4.453 6.27 21.984 1 97.19 426 HIS B N 1
ATOM 6872 C CA . HIS B 1 426 ? 5.016 5.5 20.891 1 97.19 426 HIS B CA 1
ATOM 6873 C C . HIS B 1 426 ? 4.379 5.895 19.562 1 97.19 426 HIS B C 1
ATOM 6875 O O . HIS B 1 426 ? 4.125 5.039 18.703 1 97.19 426 HIS B O 1
ATOM 6881 N N . GLY B 1 427 ? 4.031 7.207 19.484 1 98.12 427 GLY B N 1
ATOM 6882 C CA . GLY B 1 427 ? 3.48 7.75 18.25 1 98.12 427 GLY B CA 1
ATOM 6883 C C . GLY B 1 427 ? 4.543 8.273 17.297 1 98.12 427 GLY B C 1
ATOM 6884 O O . GLY B 1 427 ? 5.719 7.93 17.438 1 98.12 427 GLY B O 1
ATOM 6885 N N . SER B 1 428 ? 4.09 8.953 16.25 1 98.12 428 SER B N 1
ATOM 6886 C CA . SER B 1 428 ? 4.953 9.562 15.25 1 98.12 428 SER B CA 1
ATOM 6887 C C . SER B 1 428 ? 4.867 11.086 15.297 1 98.12 428 SER B C 1
ATOM 6889 O O . SER B 1 428 ? 3.799 11.641 15.555 1 98.12 428 SER B O 1
ATOM 6891 N N . PHE B 1 429 ? 5.992 11.719 15.031 1 98.12 429 PHE B N 1
ATOM 6892 C CA . PHE B 1 429 ? 6.008 13.18 14.984 1 98.12 429 PHE B CA 1
ATOM 6893 C C . PHE B 1 429 ? 5.652 13.68 13.594 1 98.12 429 PHE B C 1
ATOM 6895 O O . PHE B 1 429 ? 5.613 14.891 13.359 1 98.12 429 PHE B O 1
ATOM 6902 N N . SER B 1 430 ? 5.371 12.789 12.656 1 97.94 430 SER B N 1
ATOM 6903 C CA . SER B 1 430 ? 4.91 13.133 11.32 1 97.94 430 SER B CA 1
ATOM 6904 C C . SER B 1 430 ? 3.914 12.102 10.797 1 97.94 430 SER B C 1
ATOM 6906 O O . SER B 1 430 ? 4.293 10.977 10.461 1 97.94 430 SER B O 1
ATOM 6908 N N . ALA B 1 431 ? 2.672 12.523 10.672 1 97.19 431 ALA B N 1
ATOM 6909 C CA . ALA B 1 431 ? 1.604 11.617 10.258 1 97.19 431 ALA B CA 1
ATOM 6910 C C . ALA B 1 431 ? 1.415 11.656 8.742 1 97.19 431 ALA B C 1
ATOM 6912 O O . ALA B 1 431 ? 1.387 10.609 8.094 1 97.19 431 ALA B O 1
ATOM 6913 N N . GLU B 1 432 ? 1.327 12.812 8.164 1 95.44 432 GLU B N 1
ATOM 6914 C CA . GLU B 1 432 ? 0.951 12.883 6.758 1 95.44 432 GLU B CA 1
ATOM 6915 C C . GLU B 1 432 ? 1.637 14.047 6.059 1 95.44 432 GLU B C 1
ATOM 6917 O O . GLU B 1 432 ? 1.479 14.234 4.848 1 95.44 432 GLU B O 1
ATOM 6922 N N . HIS B 1 433 ? 2.494 14.867 6.762 1 95.25 433 HIS B N 1
ATOM 6923 C CA . HIS B 1 433 ? 3.127 16.031 6.168 1 95.25 433 HIS B CA 1
ATOM 6924 C C . HIS B 1 433 ? 4.574 15.75 5.785 1 95.25 433 HIS B C 1
ATOM 6926 O O . HIS B 1 433 ? 5.262 16.609 5.234 1 95.25 433 HIS B O 1
ATOM 6932 N N . ALA B 1 434 ? 5.047 14.586 6.074 1 96.75 434 ALA B N 1
ATOM 6933 C CA . ALA B 1 434 ? 6.418 14.18 5.773 1 96.75 434 ALA B CA 1
ATOM 6934 C C . ALA B 1 434 ? 7.422 15.07 6.5 1 96.75 434 ALA B C 1
ATOM 6936 O O . ALA B 1 434 ? 7.18 15.492 7.633 1 96.75 434 ALA B O 1
ATOM 6937 N N . LEU B 1 435 ? 8.633 15.18 5.949 1 97.75 435 LEU B N 1
ATOM 6938 C CA . LEU B 1 435 ? 9.719 15.883 6.625 1 97.75 435 LEU B CA 1
ATOM 6939 C C . LEU B 1 435 ? 10.117 17.141 5.852 1 97.75 435 LEU B C 1
ATOM 6941 O O . LEU B 1 435 ? 9.961 17.203 4.629 1 97.75 435 LEU B O 1
ATOM 6945 N N . GLY B 1 436 ? 10.539 18.078 6.453 1 96.56 436 GLY B N 1
ATOM 6946 C CA . GLY B 1 436 ? 11.195 19.312 6.012 1 96.56 436 GLY B CA 1
ATOM 6947 C C . GLY B 1 436 ? 12.148 19.875 7.043 1 96.56 436 GLY B C 1
ATOM 6948 O O . GLY B 1 436 ? 12.508 19.203 8.008 1 96.56 436 GLY B O 1
ATOM 6949 N N . ARG B 1 437 ? 12.57 21.078 6.844 1 95.44 437 ARG B N 1
ATOM 6950 C CA . ARG B 1 437 ? 13.539 21.703 7.738 1 95.44 437 ARG B CA 1
ATOM 6951 C C . ARG B 1 437 ? 12.977 21.844 9.148 1 95.44 437 ARG B C 1
ATOM 6953 O O . ARG B 1 437 ? 13.711 21.75 10.133 1 95.44 437 ARG B O 1
ATOM 6960 N N . ARG B 1 438 ? 11.711 21.953 9.258 1 93.75 438 ARG B N 1
ATOM 6961 C CA . ARG B 1 438 ? 11.07 22.219 10.539 1 93.75 438 ARG B CA 1
ATOM 6962 C C . ARG B 1 438 ? 11.125 21 11.445 1 93.75 438 ARG B C 1
ATOM 6964 O O . ARG B 1 438 ? 11.055 21.141 12.672 1 93.75 438 ARG B O 1
ATOM 6971 N N . ASN B 1 439 ? 11.195 19.844 10.891 1 94.94 439 ASN B N 1
ATOM 6972 C CA . ASN B 1 439 ? 11.188 18.656 11.734 1 94.94 439 ASN B CA 1
ATOM 6973 C C . ASN B 1 439 ? 12.453 17.828 11.555 1 94.94 439 ASN B C 1
ATOM 6975 O O . ASN B 1 439 ? 12.523 16.672 11.984 1 94.94 439 ASN B O 1
ATOM 6979 N N . GLN B 1 440 ? 13.531 18.406 10.938 1 97.44 440 GLN B N 1
ATOM 6980 C CA . GLN B 1 440 ? 14.805 17.734 10.719 1 97.44 440 GLN B CA 1
ATOM 6981 C C . GLN B 1 440 ? 15.422 17.281 12.039 1 97.44 440 GLN B C 1
ATOM 6983 O O . GLN B 1 440 ? 15.914 16.156 12.148 1 97.44 440 GLN B O 1
ATOM 6988 N N . ALA B 1 441 ? 15.383 18.156 13.055 1 97.38 441 ALA B N 1
ATOM 6989 C CA . ALA B 1 441 ? 16.016 17.859 14.336 1 97.38 441 ALA B CA 1
ATOM 6990 C C . ALA B 1 441 ? 15.383 16.641 14.992 1 97.38 441 ALA B C 1
ATOM 6992 O O . ALA B 1 441 ? 16.062 15.859 15.664 1 97.38 441 ALA B O 1
ATOM 6993 N N . PHE B 1 442 ? 14.117 16.469 14.836 1 97.94 442 PHE B N 1
ATOM 6994 C CA . PHE B 1 442 ? 13.422 15.344 15.445 1 97.94 442 PHE B CA 1
ATOM 6995 C C . PHE B 1 442 ? 13.695 14.055 14.688 1 97.94 442 PHE B C 1
ATOM 6997 O O . PHE B 1 442 ? 13.805 12.984 15.281 1 97.94 442 PHE B O 1
ATOM 7004 N N . TYR B 1 443 ? 13.805 14.148 13.375 1 98.31 443 TYR B N 1
ATOM 7005 C CA . TYR B 1 443 ? 14.289 12.992 12.625 1 98.31 443 TYR B CA 1
ATOM 7006 C C . TYR B 1 443 ? 15.656 12.547 13.133 1 98.31 443 TYR B C 1
ATOM 7008 O O . TYR B 1 443 ? 15.883 11.359 13.367 1 98.31 443 TYR B O 1
ATOM 7016 N N . ASP B 1 444 ? 16.547 13.523 13.305 1 98.44 444 ASP B N 1
ATOM 7017 C CA . ASP B 1 444 ? 17.891 13.227 13.766 1 98.44 444 ASP B CA 1
ATOM 7018 C C . ASP B 1 444 ? 17.875 12.562 15.141 1 98.44 444 ASP B C 1
ATOM 7020 O O . ASP B 1 444 ? 18.641 11.641 15.406 1 98.44 444 ASP B O 1
ATOM 7024 N N . LEU B 1 445 ? 16.984 12.984 15.93 1 98 445 LEU B N 1
ATOM 7025 C CA . LEU B 1 445 ? 16.906 12.531 17.312 1 98 445 LEU B CA 1
ATOM 7026 C C . LEU B 1 445 ? 16.328 11.125 17.391 1 98 445 LEU B C 1
ATOM 7028 O O . LEU B 1 445 ? 16.844 10.266 18.109 1 98 445 LEU B O 1
ATOM 7032 N N . TYR B 1 446 ? 15.258 10.828 16.656 1 97.75 446 TYR B N 1
ATOM 7033 C CA . TYR B 1 446 ? 14.453 9.641 16.906 1 97.75 446 TYR B CA 1
ATOM 7034 C C . TYR B 1 446 ? 14.797 8.523 15.93 1 97.75 446 TYR B C 1
ATOM 7036 O O . TYR B 1 446 ? 14.359 7.379 16.109 1 97.75 446 TYR B O 1
ATOM 7044 N N . THR B 1 447 ? 15.594 8.766 14.898 1 97.81 447 THR B N 1
ATOM 7045 C CA . THR B 1 447 ? 15.914 7.746 13.906 1 97.81 447 THR B CA 1
ATOM 7046 C C . THR B 1 447 ? 17.203 7.008 14.289 1 97.81 447 THR B C 1
ATOM 7048 O O . THR B 1 447 ? 18.234 7.637 14.531 1 97.81 447 THR B O 1
ATOM 7051 N N . PRO B 1 448 ? 17.156 5.664 14.328 1 97.31 448 PRO B N 1
ATOM 7052 C CA . PRO B 1 448 ? 18.359 4.883 14.633 1 97.31 448 PRO B CA 1
ATOM 7053 C C . PRO B 1 448 ? 19.484 5.125 13.633 1 97.31 448 PRO B C 1
ATOM 7055 O O . PRO B 1 448 ? 19.234 5.32 12.438 1 97.31 448 PRO B O 1
ATOM 7058 N N . GLU B 1 449 ? 20.703 5.051 14.094 1 97.75 449 GLU B N 1
ATOM 7059 C CA . GLU B 1 449 ? 21.891 5.324 13.281 1 97.75 449 GLU B CA 1
ATOM 7060 C C . GLU B 1 449 ? 21.938 4.402 12.062 1 97.75 449 GLU B C 1
ATOM 7062 O O . GLU B 1 449 ? 22.297 4.84 10.969 1 97.75 449 GLU B O 1
ATOM 7067 N N . LYS B 1 450 ? 21.609 3.127 12.195 1 97.56 450 LYS B N 1
ATOM 7068 C CA . LYS B 1 450 ? 21.656 2.182 11.078 1 97.56 450 LYS B CA 1
ATOM 7069 C C . LYS B 1 450 ? 20.75 2.635 9.938 1 97.56 450 LYS B C 1
ATOM 7071 O O . LYS B 1 450 ? 21.094 2.504 8.766 1 97.56 450 LYS B O 1
ATOM 7076 N N . LEU B 1 451 ? 19.594 3.15 10.297 1 98.19 451 LEU B N 1
ATOM 7077 C CA . LEU B 1 451 ? 18.656 3.605 9.273 1 98.19 451 LEU B CA 1
ATOM 7078 C C . LEU B 1 451 ? 19.188 4.863 8.578 1 98.19 451 LEU B C 1
ATOM 7080 O O . LEU B 1 451 ? 19 5.039 7.375 1 98.19 451 LEU B O 1
ATOM 7084 N N . LYS B 1 452 ? 19.828 5.777 9.328 1 98.5 452 LYS B N 1
ATOM 7085 C CA . LYS B 1 452 ? 20.453 6.945 8.719 1 98.5 452 LYS B CA 1
ATOM 7086 C C . LYS B 1 452 ? 21.562 6.531 7.758 1 98.5 452 LYS B C 1
ATOM 7088 O O . LYS B 1 452 ? 21.688 7.09 6.664 1 98.5 452 LYS B O 1
ATOM 7093 N N . ASN B 1 453 ? 22.328 5.531 8.18 1 98.19 453 ASN B N 1
ATOM 7094 C CA . ASN B 1 453 ? 23.391 5.02 7.32 1 98.19 453 ASN B CA 1
ATOM 7095 C C . ASN B 1 453 ? 22.828 4.41 6.039 1 98.19 453 ASN B C 1
ATOM 7097 O O . ASN B 1 453 ? 23.375 4.629 4.953 1 98.19 453 ASN B O 1
ATOM 7101 N N . MET B 1 454 ? 21.812 3.652 6.188 1 98.31 454 MET B N 1
ATOM 7102 C CA . MET B 1 454 ? 21.156 3.076 5.016 1 98.31 454 MET B CA 1
ATOM 7103 C C . MET B 1 454 ? 20.625 4.168 4.094 1 98.31 454 MET B C 1
ATOM 7105 O O . MET B 1 454 ? 20.734 4.059 2.869 1 98.31 454 MET B O 1
ATOM 7109 N N . ALA B 1 455 ? 20.062 5.207 4.664 1 98.62 455 ALA B N 1
ATOM 7110 C CA . ALA B 1 455 ? 19.547 6.312 3.861 1 98.62 455 ALA B CA 1
ATOM 7111 C C . ALA B 1 455 ? 20.672 7.023 3.113 1 98.62 455 ALA B C 1
ATOM 7113 O O . ALA B 1 455 ? 20.5 7.43 1.963 1 98.62 455 ALA B O 1
ATOM 7114 N N . ALA B 1 456 ? 21.781 7.207 3.799 1 98.5 456 ALA B N 1
ATOM 7115 C CA . ALA B 1 456 ? 22.938 7.789 3.129 1 98.5 456 ALA B CA 1
ATOM 7116 C C . ALA B 1 456 ? 23.359 6.949 1.924 1 98.5 456 ALA B C 1
ATOM 7118 O O . ALA B 1 456 ? 23.672 7.492 0.862 1 98.5 456 ALA B O 1
ATOM 7119 N N . GLY B 1 457 ? 23.406 5.621 2.129 1 98.56 457 GLY B N 1
ATOM 7120 C CA . GLY B 1 457 ? 23.703 4.73 1.02 1 98.56 457 GLY B CA 1
ATOM 7121 C C . GLY B 1 457 ? 22.703 4.828 -0.112 1 98.56 457 GLY B C 1
ATOM 7122 O O . GLY B 1 457 ? 23.078 4.875 -1.284 1 98.56 457 GLY B O 1
ATOM 7123 N N . LEU B 1 458 ? 21.453 4.863 0.274 1 98.38 458 LEU B N 1
ATOM 7124 C CA . LEU B 1 458 ? 20.391 4.992 -0.726 1 98.38 458 LEU B CA 1
ATOM 7125 C C . LEU B 1 458 ? 20.547 6.285 -1.518 1 98.38 458 LEU B C 1
ATOM 7127 O O . LEU B 1 458 ? 20.328 6.305 -2.73 1 98.38 458 LEU B O 1
ATOM 7131 N N . LYS B 1 459 ? 20.875 7.379 -0.833 1 98.56 459 LYS B N 1
ATOM 7132 C CA . LYS B 1 459 ? 21.125 8.656 -1.488 1 98.56 459 LYS B CA 1
ATOM 7133 C C . LYS B 1 459 ? 22.234 8.531 -2.535 1 98.56 459 LYS B C 1
ATOM 7135 O O . LYS B 1 459 ? 22.094 9.047 -3.648 1 98.56 459 LYS B O 1
ATOM 7140 N N . THR B 1 460 ? 23.219 7.844 -2.244 1 98.06 460 THR B N 1
ATOM 7141 C CA . THR B 1 460 ? 24.344 7.648 -3.148 1 98.06 460 THR B CA 1
ATOM 7142 C C . THR B 1 460 ? 23.922 6.832 -4.367 1 98.06 460 THR B C 1
ATOM 7144 O O . THR B 1 460 ? 24.359 7.109 -5.488 1 98.06 460 THR B O 1
ATOM 7147 N N . LEU B 1 461 ? 23.047 5.863 -4.152 1 97.88 461 LEU B N 1
ATOM 7148 C CA . LEU B 1 461 ? 22.625 4.957 -5.211 1 97.88 461 LEU B CA 1
ATOM 7149 C C . LEU B 1 461 ? 21.656 5.652 -6.16 1 97.88 461 LEU B C 1
ATOM 7151 O O . LEU B 1 461 ? 21.547 5.277 -7.332 1 97.88 461 LEU B O 1
ATOM 7155 N N . THR B 1 462 ? 20.906 6.672 -5.695 1 98.38 462 THR B N 1
ATOM 7156 C CA . THR B 1 462 ? 19.844 7.301 -6.477 1 98.38 462 THR B CA 1
ATOM 7157 C C . THR B 1 462 ? 20.234 8.711 -6.887 1 98.38 462 THR B C 1
ATOM 7159 O O . THR B 1 462 ? 20.688 8.938 -8.016 1 98.38 462 THR B O 1
ATOM 7162 N N . SER B 1 463 ? 20.328 9.578 -5.945 1 98.69 463 SER B N 1
ATOM 7163 C CA . SER B 1 463 ? 20.562 11 -6.176 1 98.69 463 SER B CA 1
ATOM 7164 C C . SER B 1 463 ? 21.734 11.516 -5.34 1 98.69 463 SER B C 1
ATOM 7166 O O . SER B 1 463 ? 21.547 12.242 -4.363 1 98.69 463 SER B O 1
ATOM 7168 N N . PRO B 1 464 ? 22.938 11.289 -5.793 1 98.38 464 PRO B N 1
ATOM 7169 C CA . PRO B 1 464 ? 24.094 11.695 -5.004 1 98.38 464 PRO B CA 1
ATOM 7170 C C . PRO B 1 464 ? 24.281 13.211 -4.977 1 98.38 464 PRO B C 1
ATOM 7172 O O . PRO B 1 464 ? 25 13.734 -4.125 1 98.38 464 PRO B O 1
ATOM 7175 N N . GLY B 1 465 ? 23.719 13.945 -5.934 1 98.38 465 GLY B N 1
ATOM 7176 C CA . GLY B 1 465 ? 23.797 15.391 -5.938 1 98.38 465 GLY B CA 1
ATOM 7177 C C . GLY B 1 465 ? 23.062 16.031 -4.777 1 98.38 465 GLY B C 1
ATOM 7178 O O . GLY B 1 465 ? 22.344 15.352 -4.035 1 98.38 465 GLY B O 1
ATOM 7179 N N . LYS B 1 466 ? 23.266 17.344 -4.602 1 98.06 466 LYS B N 1
ATOM 7180 C CA . LYS B 1 466 ? 22.578 18.094 -3.557 1 98.06 466 LYS B CA 1
ATOM 7181 C C . LYS B 1 466 ? 21.109 18.344 -3.928 1 98.06 466 LYS B C 1
ATOM 7183 O O . LYS B 1 466 ? 20.797 19.312 -4.621 1 98.06 466 LYS B O 1
ATOM 7188 N N . LEU B 1 467 ? 20.281 17.453 -3.434 1 98.56 467 LEU B N 1
ATOM 7189 C CA . LEU B 1 467 ? 18.875 17.469 -3.793 1 98.56 467 LEU B CA 1
ATOM 7190 C C . LEU B 1 467 ? 18 17.438 -2.547 1 98.56 467 LEU B C 1
ATOM 7192 O O . LEU B 1 467 ? 18.125 16.531 -1.715 1 98.56 467 LEU B O 1
ATOM 7196 N N . GLY B 1 468 ? 17.062 18.406 -2.457 1 97.88 468 GLY B N 1
ATOM 7197 C CA . GLY B 1 468 ? 16.047 18.391 -1.422 1 97.88 468 GLY B CA 1
ATOM 7198 C C . GLY B 1 468 ? 16.438 19.172 -0.179 1 97.88 468 GLY B C 1
ATOM 7199 O O . GLY B 1 468 ? 17.609 19.547 -0.025 1 97.88 468 GLY B O 1
ATOM 7200 N N . SER B 1 469 ? 15.492 19.344 0.697 1 97.12 469 SER B N 1
ATOM 7201 C CA . SER B 1 469 ? 15.695 20.125 1.911 1 97.12 469 SER B CA 1
ATOM 7202 C C . SER B 1 469 ? 15.93 19.219 3.119 1 97.12 469 SER B C 1
ATOM 7204 O O . SER B 1 469 ? 16.266 19.703 4.203 1 97.12 469 SER B O 1
ATOM 7206 N N . VAL B 1 470 ? 15.75 17.906 2.945 1 98 470 VAL B N 1
ATOM 7207 C CA . VAL B 1 470 ? 15.805 16.969 4.055 1 98 470 VAL B CA 1
ATOM 7208 C C . VAL B 1 470 ? 17.047 16.094 3.934 1 98 470 VAL B C 1
ATOM 7210 O O . VAL B 1 470 ? 17.406 15.648 2.838 1 98 470 VAL B O 1
ATOM 7213 N N . ARG B 1 471 ? 17.688 15.914 5.031 1 97.44 471 ARG B N 1
ATOM 7214 C CA . ARG B 1 471 ? 18.812 15 5.133 1 97.44 471 ARG B CA 1
ATOM 7215 C C . ARG B 1 471 ? 18.438 13.734 5.898 1 97.44 471 ARG B C 1
ATOM 7217 O O . ARG B 1 471 ? 18.25 13.773 7.117 1 97.44 471 ARG B O 1
ATOM 7224 N N . PHE B 1 472 ? 18.406 12.633 5.215 1 98.06 472 PHE B N 1
ATOM 7225 C CA . PHE B 1 472 ? 18.016 11.383 5.859 1 98.06 472 PHE B CA 1
ATOM 7226 C C . PHE B 1 472 ? 19.219 10.641 6.398 1 98.06 472 PHE B C 1
ATOM 7228 O O . PHE B 1 472 ? 19.109 9.812 7.305 1 98.06 472 PHE B O 1
ATOM 7235 N N . GLY B 1 473 ? 20.359 10.828 5.742 1 96.81 473 GLY B N 1
ATOM 7236 C CA . GLY B 1 473 ? 21.578 10.156 6.156 1 96.81 473 GLY B CA 1
ATOM 7237 C C . GLY B 1 473 ? 22.453 11.008 7.059 1 96.81 473 GLY B C 1
ATOM 7238 O O . GLY B 1 473 ? 22.281 12.227 7.133 1 96.81 473 GLY B O 1
#

Nearest PDB structures (foldseek):
  6lpq-assembly1_A  TM=9.065E-01  e=3.617E-44  Homo sapiens
  8jds-assembly1_A  TM=8.834E-01  e=3.477E-38  Mus musculus
  8jdr-assembly1_A  TM=8.856E-01  e=1.746E-37  Mus musculus
  8jde-assembly1_A  TM=8.845E-01  e=1.746E-37  Mus musculus
  8jdu-assembly1_A  TM=8.831E-01  e=4.162E-37  Mus musculus

Organism: Rhizobium meliloti (strain 1021) (NCBI:txid266834)

Secondary structure (DSSP, 8-state):
---HHHHHHHHHHH-GGGEE--HHHHHHHHB-SSS-B--EEEEE--SSHHHHHHHHHHHHHTT--EEEESS---SSSSSS--TTS-EEEEE-TT----EEEETTTTEEEEETT-BHHHHHHHHHTTTEE-----SS--BHHHHHHHT---TTHHHH--TGGGEEEEEEE--STT--EEEE----S---SS--GGGGTTTSTTSS-EEEEEEEE-EEPPSEEEEEEEEESSGGGHHHHHHHHHHHHGGGEEEEEEEEHHHHHHHHHH-TT----SGGGPPPSEEEEEEEEESSPPPTTPPPHHHHHHHHHHHHHTSSS--EEEEEEE-HHHHHHHHHHHHHHHHHHSEEEEEEEE--GGGHHHHHHHHHHHHHHHSTTEEE--EE-GGGTEEEEEEEE-TT-GGGGSTTHHHHHHHHHHIIIIIIT--BS-SSS---GGGHHHHHHHS-HHHHHHHHHHHHHS--SSBSS----/---HHHHHHHHHHH-GGGEE--HHHHHHHHB-SSS-B--EEEEE--SSHHHHHHHHHHHHHTT--EEEESS---SSSSSS--SSS-EEEEE-TT----EEEETTTTEEEEETT-BHHHHHHHHHTTTEE-----SS--BHHHHHHHT---TTHHHH--TGGGEEEEEEE--STT--EEEE----S---SS--GGGGTTTSTTSS-EEEEEEEE-EEPPSEEEEEEEEESSGGGHHHHHHHHHHHHGGGEEEEEEEEHHHHHHHHHH-TT----SGGGPPPSEEEEEEEEESSPPPTTPPPHHHHHHHHHHHHHTSSS--EEEEEEE-HHHHHHHHHHHHHHHHHHSEEEEEEEE--GGGHHHHHHHHHHHHHHHSTTEEE--EE-GGGTEEEEEEEE-TT-GGGG-TTHHHHHHHHHHIIIIIIT--BS-SSS---GGGHHHHHHHS-HHHHHHHHHHHHHS--SSBSS----

Sequence (946 aa):
MIDEHHIDALTKLLGDKGVVTRREDMEAYEAGARYDRGRAAAVLRPVTTEEVSAAVGYCVRSGIALIPQSGNTGLVSGSTPDESGSEVVVSLDRLTRQFALDLDNRSVRVDAGFRLSELNRRLEEHGLFFPIDLGADPRIGGMIATNTGGSRFLKYGDVRRNTLGLKVVLADEAGTVLDLGSDLRKNNTGVDWKQIFIGTSGAFGIVTECVLNLERLPKQTATAFLVPASGAHVLPLLKAMEERLGAYLSAFEGMSRNAIAAAFAHVPALKNPFQGGKVPDYVILAEISRTSSPREGEQPLDAVLESVLAEIWEMEEVLLADALVGPPHEIWALRHALSEGVKHLGKLIAFDLSFRRGDIMAFCDHMKTEMPEKFPGVTVCDFGHIGDGGVHFNLVVAKDSPLLADATFEQRLREWVFAVAVEQYHGSFSAEHALGRRNQAFYDLYTPEKLKNMAAGLKTLTSPGKLGSVRFGMIDEHHIDALTKLLGDKGVVTRREDMEAYEAGARYDRGRAAAVLRPVTTEEVSAAVGYCVRSGIALIPQSGNTGLVSGSTPDESGSEVVVSLDRLTRQFALDLDNRSVRVDAGFRLSELNRRLEEHGLFFPIDLGADPRIGGMIATNTGGSRFLKYGDVRRNTLGLKVVLADEAGTVLDLGSDLRKNNTGVDWKQIFIGTSGAFGIVTECVLNLERLPKQTATAFLVPASGAHVLPLLKAMEERLGAYLSAFEGMSRNAIAAAFAHVPALKNPFQGGKVPDYVILAEISRTSSPREGEQPLDAVLESVLAEIWEMEEVLLADALVGPPHEIWALRHALSEGVKHLGKLIAFDLSFRRGDIMAFCDHMKTEMPEKFPGVTVCDFGHIGDGGVHFNLVVAKDSPLLADATFEQRLREWVFAVAVEQYHGSFSAEHALGRRNQAFYDLYTPEKLKNMAAGLKTLTSPGKLGSVRFG

Solvent-accessible surface area (backbone atoms only — not comparable to full-atom values): 46798 Å² total; per-residue (Å²): 103,64,56,67,68,58,52,53,52,50,28,71,69,47,34,76,85,13,48,46,72,54,65,81,73,45,46,74,62,14,45,43,63,67,86,39,65,28,26,55,28,32,37,36,37,32,59,45,65,67,40,43,16,53,52,38,8,52,30,34,70,67,71,42,34,34,27,56,23,46,51,48,62,50,76,31,46,30,42,35,36,57,74,79,17,64,31,29,35,41,33,30,69,50,19,60,76,53,73,49,76,36,78,72,58,38,30,35,38,32,26,17,23,34,35,49,61,59,53,33,59,65,29,46,82,73,47,28,27,67,69,63,47,66,92,68,72,40,11,45,31,41,38,39,16,18,29,31,56,29,56,29,29,74,61,56,37,35,39,66,76,33,50,46,19,28,28,30,30,20,31,28,63,75,9,47,74,45,79,51,64,36,80,41,80,35,68,13,76,39,72,58,65,62,50,66,46,40,12,34,39,34,30,44,29,45,57,43,29,36,21,33,49,47,43,69,42,66,65,39,73,25,27,30,43,36,25,41,57,41,72,85,24,47,59,60,42,50,53,54,47,47,48,64,45,32,82,28,46,31,32,39,31,35,36,26,32,56,18,52,52,26,16,48,72,64,39,73,86,57,75,77,84,42,73,93,67,48,77,55,74,40,38,30,45,36,29,35,42,37,47,25,73,90,51,92,87,54,78,54,58,56,57,49,52,51,52,52,52,52,53,50,66,66,38,90,64,75,35,61,70,47,72,46,77,48,58,53,72,62,60,46,48,55,64,68,33,26,67,62,10,41,48,70,67,24,48,64,50,75,39,45,29,15,19,34,41,69,44,42,55,57,49,52,53,48,48,66,64,46,36,55,75,76,42,69,74,52,42,73,33,35,32,32,35,47,70,50,10,30,33,38,47,28,33,30,31,50,77,83,38,72,61,73,74,41,84,56,43,65,58,54,50,50,52,50,54,45,45,46,40,38,72,71,59,65,27,32,81,15,21,35,66,21,53,6,58,74,48,43,68,56,44,65,69,73,50,57,66,69,60,22,52,40,38,40,50,49,26,57,66,43,11,60,34,56,40,31,52,50,78,67,75,106,64,56,65,68,58,52,53,53,48,29,69,69,48,34,76,85,14,47,47,72,54,64,83,74,45,45,75,61,14,45,42,63,66,86,42,66,27,28,55,28,32,35,36,36,31,58,45,63,66,40,44,15,53,50,38,8,52,30,34,70,69,70,43,34,35,26,56,23,48,51,49,62,53,75,30,47,30,41,35,36,57,75,80,16,64,31,29,33,39,34,30,68,48,19,59,75,54,72,48,77,35,78,71,59,38,30,35,38,32,26,17,23,35,34,49,64,58,54,32,59,65,29,45,82,73,47,27,28,66,70,62,48,66,94,69,71,39,10,46,31,41,36,38,16,18,30,31,55,30,59,29,29,73,59,55,37,36,39,64,75,33,50,46,19,28,28,31,30,20,32,27,63,75,8,47,74,45,82,50,66,35,80,42,81,35,66,14,77,42,72,58,65,61,51,66,47,40,12,35,39,34,32,45,29,46,57,42,31,35,21,33,49,48,42,69,41,65,64,40,74,26,27,30,45,35,23,42,57,42,74,86,25,47,59,61,42,50,53,53,47,46,49,65,44,33,84,26,47,32,32,39,31,36,36,25,33,53,18,51,51,28,16,46,72,63,38,74,87,57,75,77,86,44,73,92,68,48,77,54,74,40,39,30,44,38,30,35,41,36,46,24,74,88,50,92,86,53,77,54,60,55,58,50,52,50,51,51,52,52,53,49,66,66,38,88,65,73,34,61,68,46,74,43,78,49,59,52,71,63,61,46,49,54,64,69,33,25,66,62,12,41,47,70,67,24,47,66,49,76,38,44,30,13,18,32,40,69,44,42,55,57,49,52,51,50,47,65,64,47,35,54,74,77,42,68,74,52,41,74,33,36,32,32,34,46,70,49,10,30,34,39,46,28,32,31,31,51,78,83,39,72,61,74,74,41,84,57,43,65,59,55,50,49,52,50,54,44,44,47,40,37,72,72,59,65,27,33,80,14,21,35,66,21,52,7,57,75,47,44,68,56,45,64,68,73,50,56,65,68,58,23,52,41,38,38,51,50,27,58,66,43,11,60,32,58,38,30,52,50,80,66,76

InterPro domains:
  IPR004113 FAD-binding oxidoreductase/transferase, type 4, C-terminal [PF02913] (218-460)
  IPR006094 FAD linked oxidase, N-terminal [PF01565] (41-179)
  IPR016164 FAD-linked oxidase-like, C-terminal [SSF55103] (192-443)
  IPR016166 FAD-binding domain, PCMH-type [PS51387] (36-217)
  IPR016167 FAD-binding, type PCMH, subdomain 1 [G3DSA:3.30.43.10] (1-94)
  IPR016169 FAD-binding, type PCMH, subdomain 2 [G3DSA:3.30.465.10] (99-215)
  IPR036318 FAD-binding, type PCMH-like superfamily [SSF56176] (5-218)
  IPR051264 FAD-binding Oxidoreductase/Transferase Type 4 [PTHR43716] (3-464)